Protein AF-A0A439D2J9-F1 (afdb_monomer_lite)

Radius of gyration: 33.24 Å; chains: 1; bounding box: 106×65×96 Å

Structure (mmCIF, N/CA/C/O backbone):
data_AF-A0A439D2J9-F1
#
_entry.id   AF-A0A439D2J9-F1
#
loop_
_atom_site.group_PDB
_atom_site.id
_atom_site.type_symbol
_atom_site.label_atom_id
_atom_site.label_alt_id
_atom_site.label_comp_id
_atom_site.label_asym_id
_atom_site.label_entity_id
_atom_site.label_seq_id
_atom_site.pdbx_PDB_ins_code
_atom_site.Cartn_x
_atom_site.Cartn_y
_atom_site.Cartn_z
_atom_site.occupancy
_atom_site.B_iso_or_equiv
_atom_site.auth_seq_id
_atom_site.auth_comp_id
_atom_site.auth_asym_id
_atom_site.auth_atom_id
_atom_site.pdbx_PDB_model_num
ATOM 1 N N . MET A 1 1 ? -21.780 -11.163 -2.385 1.00 28.94 1 MET A N 1
ATOM 2 C CA . MET A 1 1 ? -22.495 -12.249 -1.671 1.00 28.94 1 MET A CA 1
ATOM 3 C C . MET A 1 1 ? -22.956 -11.685 -0.335 1.00 28.94 1 MET A C 1
ATOM 5 O O . MET A 1 1 ? -22.241 -10.820 0.159 1.00 28.94 1 MET A O 1
ATOM 9 N N . PRO A 1 2 ? -24.100 -12.101 0.241 1.00 40.16 2 PRO A N 1
ATOM 10 C CA . PRO A 1 2 ? -24.386 -11.810 1.648 1.00 40.16 2 PRO A CA 1
ATOM 11 C C . PRO A 1 2 ? -23.181 -12.261 2.485 1.00 40.16 2 PRO A C 1
ATOM 13 O O . PRO A 1 2 ? -22.667 -13.356 2.242 1.00 40.16 2 PRO A O 1
ATOM 16 N N . GLY A 1 3 ? -22.676 -11.378 3.350 1.00 59.62 3 GLY A N 1
ATOM 17 C CA . GLY A 1 3 ? -21.391 -11.547 4.025 1.00 59.62 3 GLY A CA 1
ATOM 18 C C . GLY A 1 3 ? -21.331 -12.835 4.836 1.00 59.62 3 GLY A C 1
ATOM 19 O O . GLY A 1 3 ? -22.325 -13.263 5.426 1.00 59.62 3 GLY A O 1
ATOM 20 N N . GLN A 1 4 ? -20.164 -13.479 4.832 1.00 69.94 4 GLN A N 1
ATOM 21 C CA . GLN A 1 4 ? -19.901 -14.600 5.729 1.00 69.94 4 GLN A CA 1
ATOM 22 C C . GLN A 1 4 ? -20.160 -14.161 7.183 1.00 69.94 4 GLN A C 1
ATOM 24 O O . GLN A 1 4 ? -20.034 -12.975 7.494 1.00 69.94 4 GLN A O 1
ATOM 29 N N . PRO A 1 5 ? -20.555 -15.071 8.090 1.00 82.00 5 PRO A N 1
ATOM 30 C CA . PRO A 1 5 ? -20.640 -14.725 9.503 1.00 82.00 5 PRO A CA 1
ATOM 31 C C . PRO A 1 5 ? -19.260 -14.287 10.025 1.00 82.00 5 PRO A C 1
ATOM 33 O O . PRO A 1 5 ? -18.239 -14.723 9.485 1.00 82.00 5 PRO A O 1
ATOM 36 N N . PRO A 1 6 ? -19.202 -13.452 11.079 1.00 86.94 6 PRO A N 1
ATOM 37 C CA . PRO A 1 6 ? -17.931 -13.083 11.687 1.00 86.94 6 PRO A CA 1
ATOM 38 C C . PRO A 1 6 ? -17.178 -14.335 12.178 1.00 86.94 6 PRO A C 1
ATOM 40 O O . PRO A 1 6 ? -17.816 -15.339 12.519 1.00 86.94 6 PRO A O 1
ATOM 43 N N . PRO A 1 7 ? -15.835 -14.288 12.256 1.00 92.44 7 PRO A N 1
ATOM 44 C CA . PRO A 1 7 ? -15.035 -15.419 12.705 1.00 92.44 7 PRO A CA 1
ATOM 45 C C . PRO A 1 7 ? -15.462 -15.917 14.088 1.00 92.44 7 PRO A C 1
ATOM 47 O O . PRO A 1 7 ? -15.623 -15.132 15.019 1.00 92.44 7 PRO A O 1
ATOM 50 N N . THR A 1 8 ? -15.592 -17.235 14.239 1.00 94.94 8 THR A N 1
ATOM 51 C CA . THR A 1 8 ? -15.865 -17.886 15.535 1.00 94.94 8 THR A CA 1
ATOM 52 C C . THR A 1 8 ? -14.591 -18.357 16.237 1.00 94.94 8 THR A C 1
ATOM 54 O O . THR A 1 8 ? -14.643 -18.829 17.372 1.00 94.94 8 THR A O 1
ATOM 57 N N . ALA A 1 9 ? -13.444 -18.273 15.559 1.00 96.62 9 ALA A N 1
ATOM 58 C CA . ALA A 1 9 ? -12.136 -18.582 16.114 1.00 96.62 9 ALA A CA 1
ATOM 59 C C . ALA A 1 9 ? -11.036 -17.730 15.463 1.00 96.62 9 ALA A C 1
ATOM 61 O O . ALA A 1 9 ? -11.100 -17.445 14.268 1.00 96.62 9 ALA A O 1
ATOM 62 N N . ILE A 1 10 ? -10.014 -17.378 16.245 1.00 96.50 10 ILE A N 1
ATOM 63 C CA . ILE A 1 10 ? -8.768 -16.735 15.798 1.00 96.50 10 ILE A CA 1
ATOM 64 C C . ILE A 1 10 ? -7.601 -17.507 16.409 1.00 96.50 10 ILE A C 1
ATOM 66 O O . ILE A 1 10 ? -7.673 -17.911 17.568 1.00 96.50 10 ILE A O 1
ATOM 70 N N . ALA A 1 11 ? -6.539 -17.750 15.634 1.00 94.00 11 ALA A N 1
ATOM 71 C CA . ALA A 1 11 ? -5.377 -18.539 16.073 1.00 94.00 11 ALA A CA 1
ATOM 72 C C . ALA A 1 11 ? -5.761 -19.915 16.673 1.00 94.00 11 ALA A C 1
ATOM 74 O O . ALA A 1 11 ? -5.158 -20.390 17.631 1.00 94.00 11 ALA A O 1
ATOM 75 N N . GLY A 1 12 ? -6.815 -20.542 16.134 1.00 93.25 12 GLY A N 1
ATOM 76 C CA . GLY A 1 12 ? -7.337 -21.824 16.622 1.00 93.25 12 GLY A CA 1
ATOM 77 C C . GLY A 1 12 ? -8.083 -21.758 17.962 1.00 93.25 12 GLY A C 1
ATOM 78 O O . GLY A 1 12 ? -8.499 -22.798 18.470 1.00 93.25 12 GLY A O 1
ATOM 79 N N . LYS A 1 13 ? -8.282 -20.564 18.533 1.00 97.12 13 LYS A N 1
ATOM 80 C CA . LYS A 1 13 ? -8.999 -20.352 19.794 1.00 97.12 13 LYS A CA 1
ATOM 81 C C . LYS A 1 13 ? -10.385 -19.751 19.558 1.00 97.12 13 LYS A C 1
ATOM 83 O O . LYS A 1 13 ? -10.514 -18.876 18.702 1.00 97.12 13 LYS A O 1
ATOM 88 N N . PRO A 1 14 ? -11.417 -20.177 20.308 1.00 97.62 14 PRO A N 1
ATOM 89 C CA . PRO A 1 14 ? -12.768 -19.654 20.150 1.00 97.62 14 PRO A CA 1
ATOM 90 C C . PRO A 1 14 ? -12.842 -18.177 20.548 1.00 97.62 14 PRO A C 1
ATOM 92 O O . PRO A 1 14 ? -12.342 -17.778 21.603 1.00 97.62 14 PRO A O 1
ATOM 95 N N . VAL A 1 15 ? -13.514 -17.380 19.722 1.00 97.62 15 VAL A N 1
ATOM 96 C CA . VAL A 1 15 ? -13.781 -15.965 19.994 1.00 97.62 15 VAL A CA 1
ATOM 97 C C . VAL A 1 15 ? -15.270 -15.674 19.890 1.00 97.62 15 VAL A C 1
ATOM 99 O O . VAL A 1 15 ? -15.990 -16.281 19.095 1.00 97.62 15 VAL A O 1
ATOM 102 N N . SER A 1 16 ? -15.736 -14.734 20.701 1.00 95.12 16 SER A N 1
ATOM 103 C CA . SER A 1 16 ? -17.072 -14.169 20.565 1.00 95.12 16 SER A CA 1
ATOM 104 C C . SER A 1 16 ? -17.158 -13.256 19.337 1.00 95.12 16 SER A C 1
ATOM 106 O O . SER A 1 16 ? -16.134 -12.765 18.866 1.00 95.12 16 SER A O 1
ATOM 108 N N . PRO A 1 17 ? -18.371 -12.934 18.848 1.00 93.75 17 PRO A N 1
ATOM 109 C CA . PRO A 1 17 ? -18.553 -12.113 17.646 1.00 93.75 17 PRO A CA 1
ATOM 110 C C . PRO A 1 17 ? -18.099 -10.647 17.756 1.00 93.75 17 PRO A C 1
ATOM 112 O O . PRO A 1 17 ? -18.248 -9.904 16.789 1.00 93.75 17 PRO A O 1
ATOM 115 N N . ILE A 1 18 ? -17.638 -10.200 18.929 1.00 97.38 18 ILE A N 1
ATOM 116 C CA . ILE A 1 18 ? -17.130 -8.849 19.199 1.00 97.38 18 ILE A CA 1
ATOM 117 C C . ILE A 1 18 ? -15.903 -9.001 20.104 1.00 97.38 18 ILE A C 1
ATOM 119 O O . ILE A 1 18 ? -15.969 -9.694 21.118 1.00 97.38 18 ILE A O 1
ATOM 123 N N . GLY A 1 19 ? -14.791 -8.368 19.734 1.00 97.88 19 GLY A N 1
ATOM 124 C CA . GLY A 1 19 ? -13.580 -8.284 20.548 1.00 97.88 19 GLY A CA 1
ATOM 125 C C . GLY A 1 19 ? -13.396 -6.898 21.171 1.00 97.88 19 GLY A C 1
ATOM 126 O O . GLY A 1 19 ? -14.326 -6.095 21.237 1.00 97.88 19 GLY A O 1
ATOM 127 N N . TYR A 1 20 ? -12.182 -6.598 21.629 1.00 98.38 20 TYR A N 1
ATOM 128 C CA . TYR A 1 20 ? -11.882 -5.363 22.344 1.00 98.38 20 TYR A CA 1
ATOM 129 C C . TYR A 1 20 ? -10.521 -4.773 21.956 1.00 98.38 20 TYR A C 1
ATOM 131 O O . TYR A 1 20 ? -9.478 -5.412 22.105 1.00 98.38 20 TYR A O 1
ATOM 139 N N . GLY A 1 21 ? -10.538 -3.531 21.465 1.00 97.81 21 GLY A N 1
ATOM 140 C CA . GLY A 1 21 ? -9.336 -2.783 21.091 1.00 97.81 21 GLY A CA 1
ATOM 141 C C . GLY A 1 21 ? -8.808 -1.938 22.252 1.00 97.81 21 GLY A C 1
ATOM 142 O O . GLY A 1 21 ? -9.517 -1.074 22.771 1.00 97.81 21 GLY A O 1
ATOM 143 N N . MET A 1 22 ? -7.548 -2.142 22.645 1.00 96.75 22 MET A N 1
ATOM 144 C CA . MET A 1 22 ? -7.002 -1.586 23.893 1.00 96.75 22 MET A CA 1
ATOM 145 C C . MET A 1 22 ? -6.206 -0.284 23.726 1.00 96.75 22 MET A C 1
ATOM 147 O O . MET A 1 22 ? -5.817 0.314 24.728 1.00 96.75 22 MET A O 1
ATOM 151 N N . MET A 1 23 ? -5.966 0.182 22.495 1.00 94.00 23 MET A N 1
ATOM 152 C CA . MET A 1 23 ? -5.059 1.305 22.192 1.00 94.00 23 MET A CA 1
ATOM 153 C C . MET A 1 23 ? -5.277 2.540 23.082 1.00 94.00 23 MET A C 1
ATOM 155 O O . MET A 1 23 ? -4.332 3.060 23.676 1.00 94.00 23 MET A O 1
ATOM 159 N N . ASN A 1 24 ? -6.525 2.987 23.233 1.00 92.12 24 ASN A N 1
ATOM 160 C CA . ASN A 1 24 ? -6.839 4.223 23.957 1.00 92.12 24 ASN A CA 1
ATOM 161 C C . ASN A 1 24 ? -6.750 4.106 25.487 1.00 92.12 24 ASN A C 1
ATOM 163 O O . ASN A 1 24 ? -6.792 5.135 26.157 1.00 92.12 24 ASN A O 1
ATOM 167 N N . LEU A 1 25 ? -6.618 2.899 26.050 1.00 95.88 25 LEU A N 1
ATOM 168 C CA . LEU A 1 25 ? -6.470 2.721 27.500 1.00 95.88 25 LEU A CA 1
ATOM 169 C C . LEU A 1 25 ? -5.131 3.251 28.018 1.00 95.88 25 LEU A C 1
ATOM 171 O O . LEU A 1 25 ? -5.040 3.650 29.174 1.00 95.88 25 LEU A O 1
ATOM 175 N N . THR A 1 26 ? -4.098 3.251 27.174 1.00 93.75 26 THR A N 1
ATOM 176 C CA . THR A 1 26 ? -2.721 3.559 27.587 1.00 93.75 26 THR A CA 1
ATOM 177 C C . THR A 1 26 ? -2.030 4.585 26.690 1.00 93.75 26 THR A C 1
ATOM 179 O O . THR A 1 26 ? -1.133 5.281 27.159 1.00 93.75 26 THR A O 1
ATOM 182 N N . LEU A 1 27 ? -2.455 4.762 25.430 1.00 88.31 27 LEU A N 1
ATOM 183 C CA . LEU A 1 27 ? -1.763 5.636 24.471 1.00 88.31 27 LEU A CA 1
ATOM 184 C C . LEU A 1 27 ? -1.621 7.094 24.935 1.00 88.31 27 LEU A C 1
ATOM 186 O O . LEU A 1 27 ? -0.550 7.680 24.771 1.00 88.31 27 LEU A O 1
ATOM 190 N N . TYR A 1 28 ? -2.690 7.665 25.495 1.00 83.44 28 TYR A N 1
ATOM 191 C CA . TYR A 1 28 ? -2.756 9.085 25.858 1.00 83.44 28 TYR A CA 1
ATOM 192 C C . TYR A 1 28 ? -2.459 9.364 27.338 1.00 83.44 28 TYR A C 1
ATOM 194 O O . TYR A 1 28 ? -2.383 10.525 27.726 1.00 83.44 28 TYR A O 1
ATOM 202 N N . GLY A 1 29 ? -2.321 8.331 28.178 1.00 82.00 29 GLY A N 1
ATOM 203 C CA . GLY A 1 29 ? -2.065 8.493 29.618 1.00 82.00 29 GLY A CA 1
ATOM 204 C C . GLY A 1 29 ? -3.189 9.177 30.414 1.00 82.00 29 GLY A C 1
ATOM 205 O O . GLY A 1 29 ? -2.967 9.591 31.546 1.00 82.00 29 GLY A O 1
ATOM 206 N N . THR A 1 30 ? -4.389 9.316 29.842 1.00 85.19 30 THR A N 1
ATOM 207 C CA . THR A 1 30 ? -5.531 10.020 30.457 1.00 85.19 30 THR A CA 1
ATOM 208 C C . THR A 1 30 ? -6.461 9.114 31.265 1.00 85.19 30 THR A C 1
ATOM 210 O O . THR A 1 30 ? -7.344 9.606 31.965 1.00 85.19 30 THR A O 1
ATOM 213 N N . VAL A 1 31 ? -6.288 7.794 31.174 1.00 92.81 31 VAL A N 1
ATOM 214 C CA . VAL A 1 31 ? -7.114 6.797 31.863 1.00 92.81 31 VAL A CA 1
ATOM 215 C C . VAL A 1 31 ? -6.343 6.272 33.066 1.00 92.81 31 VAL A C 1
ATOM 217 O O . VAL A 1 31 ? -5.189 5.861 32.940 1.00 92.81 31 VAL A O 1
ATOM 220 N N . SER A 1 32 ? -6.972 6.280 34.243 1.00 95.25 32 SER A N 1
ATOM 221 C CA . SER A 1 32 ? -6.357 5.697 35.435 1.00 95.25 32 SER A CA 1
ATOM 222 C C . SER A 1 32 ? -6.175 4.185 35.259 1.00 95.25 32 SER A C 1
ATOM 224 O O . SER A 1 32 ? -6.968 3.519 34.587 1.00 95.25 32 SER A O 1
ATOM 226 N N . ARG A 1 33 ? -5.147 3.617 35.896 1.00 94.94 33 ARG A N 1
ATOM 227 C CA . ARG A 1 33 ? -4.878 2.173 35.831 1.00 94.94 33 ARG A CA 1
ATOM 228 C C . ARG A 1 33 ? -6.081 1.342 36.286 1.00 94.94 33 ARG A C 1
ATOM 230 O O . ARG A 1 33 ? -6.437 0.365 35.633 1.00 94.94 33 ARG A O 1
ATOM 237 N N . ASP A 1 34 ? -6.740 1.774 37.358 1.00 96.31 34 ASP A N 1
ATOM 238 C CA . ASP A 1 34 ? -7.929 1.113 37.893 1.00 96.31 34 ASP A CA 1
ATOM 239 C C . ASP A 1 34 ? -9.114 1.161 36.925 1.00 96.31 34 ASP A C 1
ATOM 241 O O . ASP A 1 34 ? -9.816 0.162 36.770 1.00 96.31 34 ASP A O 1
ATOM 245 N N . ASP A 1 35 ? -9.347 2.287 36.248 1.00 97.62 35 ASP A N 1
ATOM 246 C CA . ASP A 1 35 ? -10.448 2.397 35.283 1.00 97.62 35 ASP A CA 1
ATOM 247 C C . ASP A 1 35 ? -10.173 1.606 33.998 1.00 97.62 35 ASP A C 1
ATOM 249 O O . ASP A 1 35 ? -11.098 1.029 33.413 1.00 97.62 35 ASP A O 1
ATOM 253 N N . ALA A 1 36 ? -8.903 1.496 33.598 1.00 97.81 36 ALA A N 1
ATOM 254 C CA . ALA A 1 36 ? -8.496 0.611 32.515 1.00 97.81 36 ALA A CA 1
ATOM 255 C C . ALA A 1 36 ? -8.746 -0.867 32.872 1.00 97.81 36 ALA A C 1
ATOM 257 O O . ALA A 1 36 ? -9.342 -1.594 32.076 1.00 97.81 36 ALA A O 1
ATOM 258 N N . ILE A 1 37 ? -8.399 -1.290 34.096 1.00 98.31 37 ILE A N 1
ATOM 259 C CA . ILE A 1 37 ? -8.694 -2.640 34.607 1.00 98.31 37 ILE A CA 1
ATOM 260 C C . ILE A 1 37 ? -10.208 -2.897 34.674 1.00 98.31 37 ILE A C 1
ATOM 262 O O . ILE A 1 37 ? -10.661 -3.958 34.245 1.00 98.31 37 ILE A O 1
ATOM 266 N N . LYS A 1 38 ? -11.015 -1.935 35.146 1.00 98.44 38 LYS A N 1
ATOM 267 C CA . LYS A 1 38 ? -12.488 -2.058 35.134 1.00 98.44 38 LYS A CA 1
ATOM 268 C C . LYS A 1 38 ? -13.033 -2.240 33.717 1.00 98.44 38 LYS A C 1
ATOM 270 O O . LYS A 1 38 ? -13.962 -3.015 33.521 1.00 98.44 38 LYS A O 1
ATOM 275 N N . SER A 1 39 ? -12.460 -1.544 32.736 1.00 98.44 39 SER A N 1
ATOM 276 C CA . SER A 1 39 ? -12.877 -1.659 31.335 1.00 98.44 39 SER A CA 1
ATOM 277 C C . SER A 1 39 ? -12.526 -3.030 30.744 1.00 98.44 39 SER A C 1
ATOM 279 O O . SER A 1 39 ? -13.364 -3.622 30.071 1.00 98.44 39 SER A O 1
ATOM 281 N N . LEU A 1 40 ? -11.347 -3.582 31.061 1.00 98.44 40 LEU A N 1
ATOM 282 C CA . LEU A 1 40 ? -10.981 -4.959 30.696 1.00 98.44 40 LEU A CA 1
ATOM 283 C C . LEU A 1 40 ? -11.890 -5.995 31.364 1.00 98.44 40 LEU A C 1
ATOM 285 O O . LEU A 1 40 ? -12.357 -6.923 30.707 1.00 98.44 40 LEU A O 1
ATOM 289 N N . LYS A 1 41 ? -12.211 -5.806 32.650 1.00 98.44 41 LYS A N 1
ATOM 290 C CA . LYS A 1 41 ? -13.142 -6.693 33.355 1.00 98.44 41 LYS A CA 1
ATOM 291 C C . LYS A 1 41 ? -14.527 -6.679 32.708 1.00 98.44 41 LYS A C 1
ATOM 293 O O . LYS A 1 41 ? -15.073 -7.742 32.437 1.00 98.44 41 LYS A O 1
ATOM 298 N N . ALA A 1 42 ? -15.038 -5.496 32.370 1.00 98.50 42 ALA A N 1
ATOM 299 C CA . ALA A 1 42 ? -16.300 -5.368 31.650 1.00 98.50 42 ALA A CA 1
ATOM 300 C C . ALA A 1 42 ? -16.265 -6.057 30.274 1.00 98.50 42 ALA A C 1
ATOM 302 O O . ALA A 1 42 ? -17.265 -6.654 29.883 1.00 98.50 42 ALA A O 1
ATOM 303 N N . ALA A 1 43 ? -15.135 -6.018 29.553 1.00 98.12 43 ALA A N 1
ATOM 304 C CA . ALA A 1 43 ? -14.999 -6.695 28.262 1.00 98.12 43 ALA A CA 1
ATOM 305 C C . ALA A 1 43 ? -15.201 -8.210 28.406 1.00 98.12 43 ALA A C 1
ATOM 307 O O . ALA A 1 43 ? -16.084 -8.774 27.758 1.00 98.12 43 ALA A O 1
ATOM 308 N N . ILE A 1 44 ? -14.451 -8.861 29.303 1.00 97.88 44 ILE A N 1
ATOM 309 C CA . ILE A 1 44 ? -14.549 -10.318 29.465 1.00 97.88 44 ILE A CA 1
ATOM 310 C C . ILE A 1 44 ? -15.887 -10.755 30.080 1.00 97.88 44 ILE A C 1
ATOM 312 O O . ILE A 1 44 ? -16.440 -11.770 29.663 1.00 97.88 44 ILE A O 1
ATOM 316 N N . GLU A 1 45 ? -16.458 -9.975 31.007 1.00 97.62 45 GLU A N 1
ATOM 317 C CA . GLU A 1 45 ? -17.778 -10.254 31.600 1.00 97.62 45 GLU A CA 1
ATOM 318 C C . GLU A 1 45 ? -18.917 -10.183 30.575 1.00 97.62 45 GLU A C 1
ATOM 320 O O . GLU A 1 45 ? -19.912 -10.892 30.714 1.00 97.62 45 GLU A O 1
ATOM 325 N N . ASN A 1 46 ? -18.756 -9.379 29.519 1.00 96.94 46 ASN A N 1
ATOM 326 C CA . ASN A 1 46 ? -19.701 -9.298 28.402 1.00 96.94 46 ASN A CA 1
ATOM 327 C C . ASN A 1 46 ? -19.295 -10.181 27.209 1.00 96.94 46 ASN A C 1
ATOM 329 O O . ASN A 1 46 ? -19.846 -10.046 26.118 1.00 96.94 46 ASN A O 1
ATOM 333 N N . GLY A 1 47 ? -18.342 -11.095 27.408 1.00 95.19 47 GLY A N 1
ATOM 334 C CA . GLY A 1 47 ? -17.934 -12.080 26.413 1.00 95.19 47 GLY A CA 1
ATOM 335 C C . GLY A 1 47 ? -16.980 -11.562 25.338 1.00 95.19 47 GLY A C 1
ATOM 336 O O . GLY A 1 47 ? -16.591 -12.356 24.488 1.00 95.19 47 GLY A O 1
ATOM 337 N N . ALA A 1 48 ? -16.556 -10.295 25.362 1.00 97.50 48 ALA A N 1
ATOM 338 C CA . ALA A 1 48 ? -15.564 -9.768 24.427 1.00 97.50 48 ALA A CA 1
ATOM 339 C C . ALA A 1 48 ? -14.170 -10.301 24.788 1.00 97.50 48 ALA A C 1
ATOM 341 O O . ALA A 1 48 ? -13.431 -9.698 25.568 1.00 97.50 48 ALA A O 1
ATOM 342 N N . ASN A 1 49 ? -13.843 -11.478 24.254 1.00 97.81 49 ASN A N 1
ATOM 343 C CA . ASN A 1 49 ? -12.701 -12.279 24.685 1.00 97.81 49 ASN A CA 1
ATOM 344 C C . ASN A 1 49 ? -11.499 -12.240 23.728 1.00 97.81 49 ASN A C 1
ATOM 346 O O . ASN A 1 49 ? -10.450 -12.764 24.078 1.00 97.81 49 ASN A O 1
ATOM 350 N N . PHE A 1 50 ? -11.617 -11.613 22.556 1.00 98.62 50 PHE A N 1
ATOM 351 C CA . PHE A 1 50 ? -10.470 -11.297 21.701 1.00 98.62 50 PHE A CA 1
ATOM 352 C C . PHE A 1 50 ? -9.939 -9.904 22.045 1.00 98.62 50 PHE A C 1
ATOM 354 O O . PHE A 1 50 ? -10.637 -8.913 21.815 1.00 98.62 50 PHE A O 1
ATOM 361 N N . TRP A 1 51 ? -8.741 -9.811 22.618 1.00 98.75 51 TRP A N 1
ATOM 362 C CA . TRP A 1 51 ? -8.148 -8.550 23.075 1.00 98.75 51 TRP A CA 1
ATOM 363 C C . TRP A 1 51 ? -6.966 -8.159 22.199 1.00 98.75 51 TRP A C 1
ATOM 365 O O . TRP A 1 51 ? -6.044 -8.948 22.013 1.00 98.75 51 TRP A O 1
ATOM 375 N N . ASN A 1 52 ? -6.988 -6.932 21.681 1.00 98.50 52 ASN A N 1
ATOM 376 C CA . ASN A 1 52 ? -5.939 -6.398 20.819 1.00 98.50 52 ASN A CA 1
ATOM 377 C C . ASN A 1 52 ? -5.143 -5.311 21.551 1.00 98.50 52 ASN A C 1
ATOM 379 O O . ASN A 1 52 ? -5.645 -4.209 21.810 1.00 98.50 52 ASN A O 1
ATOM 383 N N . GLY A 1 53 ? -3.906 -5.654 21.907 1.00 97.94 53 GLY A N 1
ATOM 384 C CA . GLY A 1 53 ? -2.918 -4.776 22.523 1.00 97.94 53 GLY A CA 1
ATOM 385 C C . GLY A 1 53 ? -1.725 -4.514 21.603 1.00 97.94 53 GLY A C 1
ATOM 386 O O . GLY A 1 53 ? -1.619 -5.036 20.499 1.00 97.94 53 GLY A O 1
ATOM 387 N N . GLY A 1 54 ? -0.782 -3.706 22.069 1.00 97.00 54 GLY A N 1
ATOM 388 C CA . GLY A 1 54 ? 0.443 -3.393 21.348 1.00 97.00 54 GLY A CA 1
ATOM 389 C C . GLY A 1 54 ? 1.508 -2.725 22.212 1.00 97.00 54 GLY A C 1
ATOM 390 O O . GLY A 1 54 ? 1.210 -1.993 23.164 1.00 97.00 54 GLY A O 1
ATOM 391 N N . LEU A 1 55 ? 2.769 -2.957 21.847 1.00 95.00 55 LEU A N 1
ATOM 392 C CA . LEU A 1 55 ? 3.945 -2.406 22.532 1.00 95.00 55 LEU A CA 1
ATOM 393 C C . LEU A 1 55 ? 4.019 -0.879 22.449 1.00 95.00 55 LEU A C 1
ATOM 395 O O . LEU A 1 55 ? 4.460 -0.222 23.390 1.00 95.00 55 LEU A O 1
ATOM 399 N N . PHE A 1 56 ? 3.546 -0.315 21.337 1.00 92.06 56 PHE A N 1
ATOM 400 C CA . PHE A 1 56 ? 3.543 1.124 21.077 1.00 92.06 56 PHE A CA 1
ATOM 401 C C . PHE A 1 56 ? 2.269 1.831 21.577 1.00 92.06 56 PHE A C 1
ATOM 403 O O . PHE A 1 56 ? 2.131 3.047 21.414 1.00 92.06 56 PHE A O 1
ATOM 410 N N . TYR A 1 57 ? 1.337 1.104 22.209 1.00 93.62 57 TYR A N 1
ATOM 411 C CA . TYR A 1 57 ? 0.135 1.676 22.825 1.00 93.62 57 TYR A CA 1
ATOM 412 C C . TYR A 1 57 ? 0.480 2.292 24.179 1.00 93.62 57 TYR A C 1
ATOM 414 O O . TYR A 1 57 ? 0.153 1.730 25.218 1.00 93.62 57 TYR A O 1
ATOM 422 N N . GLY A 1 58 ? 1.160 3.434 24.172 1.00 89.81 58 GLY A N 1
ATOM 423 C CA . GLY A 1 58 ? 1.680 4.086 25.379 1.00 89.81 58 GLY A CA 1
ATOM 424 C C . GLY A 1 58 ? 3.211 4.105 25.408 1.00 89.81 58 GLY A C 1
ATOM 425 O O . GLY A 1 58 ? 3.847 3.741 24.413 1.00 89.81 58 GLY A O 1
ATOM 426 N N . PRO A 1 59 ? 3.819 4.633 26.480 1.00 88.88 59 PRO A N 1
ATOM 427 C CA . PRO A 1 59 ? 5.265 4.575 26.677 1.00 88.88 59 PRO A CA 1
ATOM 428 C C . PRO A 1 59 ? 5.720 3.142 27.030 1.00 88.88 59 PRO A C 1
ATOM 430 O O . PRO A 1 59 ? 4.895 2.349 27.488 1.00 88.88 59 PRO A O 1
ATOM 433 N N . PRO A 1 60 ? 7.010 2.792 26.843 1.00 86.19 60 PRO A N 1
ATOM 434 C CA . PRO A 1 60 ? 7.511 1.424 27.043 1.00 86.19 60 PRO A CA 1
ATOM 435 C C . PRO A 1 60 ? 7.224 0.814 28.426 1.00 86.19 60 PRO A C 1
ATOM 437 O O . PRO A 1 60 ? 7.059 -0.395 28.547 1.00 86.19 60 PRO A O 1
ATOM 440 N N . ASP A 1 61 ? 7.136 1.643 29.465 1.00 87.25 61 ASP A N 1
ATOM 441 C CA . ASP A 1 61 ? 6.885 1.256 30.856 1.00 87.25 61 ASP A CA 1
ATOM 442 C C . ASP A 1 61 ? 5.397 1.294 31.263 1.00 87.25 61 ASP A C 1
ATOM 444 O O . ASP A 1 61 ? 5.027 0.776 32.316 1.00 87.25 61 ASP A O 1
ATOM 448 N N . SER A 1 62 ? 4.518 1.857 30.429 1.00 91.62 62 SER A N 1
ATOM 449 C CA . SER A 1 62 ? 3.081 1.995 30.713 1.00 91.62 62 SER A CA 1
ATOM 450 C C . SER A 1 62 ? 2.227 1.769 29.462 1.00 91.62 62 SER A C 1
ATOM 452 O O . SER A 1 62 ? 1.329 2.546 29.133 1.00 91.62 62 SER A O 1
ATOM 454 N N . ASN A 1 63 ? 2.533 0.697 28.728 1.00 95.38 63 ASN A N 1
ATOM 455 C CA . ASN A 1 63 ? 1.764 0.275 27.562 1.00 95.38 63 ASN A CA 1
ATOM 456 C C . ASN A 1 63 ? 0.695 -0.775 27.912 1.00 95.38 63 ASN A C 1
ATOM 458 O O . ASN A 1 63 ? 0.503 -1.173 29.064 1.00 95.38 63 ASN A O 1
ATOM 462 N N . SER A 1 64 ? -0.022 -1.233 26.888 1.00 97.12 64 SER A N 1
ATOM 463 C CA . SER A 1 64 ? -1.087 -2.226 27.055 1.00 97.12 64 SER A CA 1
ATOM 464 C C . SER A 1 64 ? -0.612 -3.571 27.633 1.00 97.12 64 SER A C 1
ATOM 466 O O . SER A 1 64 ? -1.398 -4.236 28.298 1.00 97.12 64 SER A O 1
ATOM 468 N N . LEU A 1 65 ? 0.656 -3.965 27.468 1.00 98.38 65 LEU A N 1
ATOM 469 C CA . LEU A 1 65 ? 1.162 -5.249 27.972 1.00 98.38 65 LEU A CA 1
ATOM 470 C C . LEU A 1 65 ? 1.434 -5.194 29.472 1.00 98.38 65 LEU A C 1
ATOM 472 O O . LEU A 1 65 ? 1.107 -6.143 30.181 1.00 98.38 65 LEU A O 1
ATOM 476 N N . THR A 1 66 ? 1.941 -4.069 29.988 1.00 97.75 66 THR A N 1
ATOM 477 C CA . THR A 1 66 ? 2.020 -3.901 31.447 1.00 97.75 66 THR A CA 1
ATOM 478 C C . THR A 1 66 ? 0.619 -3.867 32.053 1.00 97.75 66 THR A C 1
ATOM 480 O O . THR A 1 66 ? 0.411 -4.419 33.130 1.00 97.75 66 THR A O 1
ATOM 483 N N . LEU A 1 67 ? -0.360 -3.258 31.362 1.00 98.44 67 LEU A N 1
ATOM 484 C CA . LEU A 1 67 ? -1.767 -3.269 31.790 1.00 98.44 67 LEU A CA 1
ATOM 485 C C . LEU A 1 67 ? -2.319 -4.686 31.889 1.00 98.44 67 LEU A C 1
ATOM 487 O O . LEU A 1 67 ? -2.965 -5.016 32.881 1.00 98.44 67 LEU A O 1
ATOM 491 N N . LEU A 1 68 ? -2.044 -5.511 30.882 1.00 98.62 68 LEU A N 1
ATOM 492 C CA . LEU A 1 68 ? -2.437 -6.914 30.872 1.00 98.62 68 LEU A CA 1
ATOM 493 C C . LEU A 1 68 ? -1.770 -7.694 32.006 1.00 98.62 68 LEU A C 1
ATOM 495 O O . LEU A 1 68 ? -2.461 -8.442 32.692 1.00 98.62 68 LEU A O 1
ATOM 499 N N . LYS A 1 69 ? -0.478 -7.461 32.272 1.00 98.50 69 LYS A N 1
ATOM 500 C CA . LYS A 1 69 ? 0.222 -8.061 33.416 1.00 98.50 69 LYS A CA 1
ATOM 501 C C . LYS A 1 69 ? -0.487 -7.755 34.736 1.00 98.50 69 LYS A C 1
ATOM 503 O O . LYS A 1 69 ? -0.792 -8.676 35.494 1.00 98.50 69 LYS A O 1
ATOM 508 N N . ASP A 1 70 ? -0.775 -6.483 35.012 1.00 98.19 70 ASP A N 1
ATOM 509 C CA . ASP A 1 70 ? -1.456 -6.085 36.251 1.00 98.19 70 ASP A CA 1
ATOM 510 C C . ASP A 1 70 ? -2.864 -6.684 36.333 1.00 98.19 70 ASP A C 1
ATOM 512 O O . ASP A 1 70 ? -3.288 -7.156 37.390 1.00 98.19 70 ASP A O 1
ATOM 516 N N . TYR A 1 71 ? -3.582 -6.691 35.207 1.00 98.69 71 TYR A N 1
ATOM 517 C CA . TYR A 1 71 ? -4.922 -7.251 35.119 1.00 98.69 71 TYR A CA 1
ATOM 518 C C . TYR A 1 71 ? -4.934 -8.753 35.422 1.00 98.69 71 TYR A C 1
ATOM 520 O O . TYR A 1 71 ? -5.670 -9.178 36.309 1.00 98.69 71 TYR A O 1
ATOM 528 N N . PHE A 1 72 ? -4.102 -9.552 34.751 1.00 98.75 72 PHE A N 1
ATOM 529 C CA . PHE A 1 72 ? -4.054 -11.004 34.949 1.00 98.75 72 PHE A CA 1
ATOM 530 C C . PHE A 1 72 ? -3.394 -11.406 36.270 1.00 98.75 72 PHE A C 1
ATOM 532 O O . PHE A 1 72 ? -3.703 -12.463 36.806 1.00 98.75 72 PHE A O 1
ATOM 539 N N . THR A 1 73 ? -2.555 -10.552 36.860 1.00 98.25 73 THR A N 1
ATOM 540 C CA . THR A 1 73 ? -2.101 -10.744 38.248 1.00 98.25 73 THR A CA 1
ATOM 541 C C . THR A 1 73 ? -3.265 -10.591 39.229 1.00 98.25 73 THR A C 1
ATOM 543 O O . THR A 1 73 ? -3.358 -11.325 40.212 1.00 98.25 73 THR A O 1
ATOM 546 N N . LYS A 1 74 ? -4.170 -9.639 38.965 1.00 98.31 74 LYS A N 1
ATOM 547 C CA . LYS A 1 74 ? -5.352 -9.381 39.795 1.00 98.31 74 LYS A CA 1
ATOM 548 C C . LYS A 1 74 ? -6.489 -10.384 39.554 1.00 98.31 74 LYS A C 1
ATOM 550 O O . LYS A 1 74 ? -7.200 -10.701 40.504 1.00 98.31 74 LYS A O 1
ATOM 555 N N . TYR A 1 75 ? -6.648 -10.860 38.319 1.00 98.44 75 TYR A N 1
ATOM 556 C CA . TYR A 1 75 ? -7.699 -11.782 37.866 1.00 98.44 75 TYR A CA 1
ATOM 557 C C . TYR A 1 75 ? -7.105 -12.948 37.048 1.00 98.44 75 TYR A C 1
ATOM 559 O O . TYR A 1 75 ? -7.354 -13.057 35.841 1.00 98.44 75 TYR A O 1
ATOM 567 N N . PRO A 1 76 ? -6.288 -13.823 37.661 1.00 98.12 76 PRO A N 1
ATOM 568 C CA . PRO A 1 76 ? -5.631 -14.922 36.946 1.00 98.12 76 PRO A CA 1
ATOM 569 C C . PRO A 1 76 ? -6.624 -15.918 36.330 1.00 98.12 76 PRO A C 1
ATOM 571 O O . PRO A 1 76 ? -6.313 -16.573 35.336 1.00 98.12 76 PRO A O 1
ATOM 574 N N . GLU A 1 77 ? -7.839 -16.017 36.874 1.00 98.25 77 GLU A N 1
ATOM 575 C CA . GLU A 1 77 ? -8.913 -16.864 36.354 1.00 98.25 77 GLU A CA 1
ATOM 576 C C . GLU A 1 77 ? -9.462 -16.417 34.989 1.00 98.25 77 GLU A C 1
ATOM 578 O O . GLU A 1 77 ? -10.128 -17.205 34.312 1.00 98.25 77 GLU A O 1
ATOM 583 N N . ASP A 1 78 ? -9.208 -15.170 34.583 1.00 98.56 78 ASP A N 1
ATOM 584 C CA . ASP A 1 78 ? -9.665 -14.630 33.301 1.00 98.56 78 ASP A CA 1
ATOM 585 C C . ASP A 1 78 ? -8.653 -14.858 32.171 1.00 98.56 78 ASP A C 1
ATOM 587 O O . ASP A 1 78 ? -9.060 -14.927 31.013 1.00 98.56 78 ASP A O 1
ATOM 591 N N . ALA A 1 79 ? -7.371 -15.077 32.489 1.00 98.06 79 ALA A N 1
ATOM 592 C CA . ALA A 1 79 ? -6.321 -15.354 31.507 1.00 98.06 79 ALA A CA 1
ATOM 593 C C . ALA A 1 79 ? -6.682 -16.472 30.505 1.00 98.06 79 ALA A C 1
ATOM 595 O O . ALA A 1 79 ? -6.680 -16.210 29.308 1.00 98.06 79 ALA A O 1
ATOM 596 N N . PRO A 1 80 ? -7.101 -17.688 30.912 1.00 97.31 80 PRO A N 1
ATOM 597 C CA . PRO A 1 80 ? -7.418 -18.746 29.946 1.00 97.31 80 PRO A CA 1
ATOM 598 C C . PRO A 1 80 ? -8.659 -18.466 29.080 1.00 97.31 80 PRO A C 1
ATOM 600 O O . PRO A 1 80 ? -8.927 -19.227 28.150 1.00 97.31 80 PRO A O 1
ATOM 603 N N . LYS A 1 81 ? -9.441 -17.421 29.387 1.00 97.94 81 LYS A N 1
ATOM 604 C CA . LYS A 1 81 ? -10.644 -17.043 28.630 1.00 97.94 81 LYS A CA 1
ATOM 605 C C . LYS A 1 81 ? -10.331 -16.061 27.501 1.00 97.94 81 LYS A C 1
ATOM 607 O O . LYS A 1 81 ? -11.156 -15.919 26.600 1.00 97.94 81 LYS A O 1
ATOM 612 N N . VAL A 1 82 ? -9.186 -15.382 27.565 1.00 98.69 82 VAL A N 1
ATOM 613 C CA . VAL A 1 82 ? -8.787 -14.337 26.621 1.00 98.69 82 VAL A CA 1
ATOM 614 C C . VAL A 1 82 ? -7.968 -14.935 25.475 1.00 98.69 82 VAL A C 1
ATOM 616 O O . VAL A 1 82 ? -7.125 -15.808 25.667 1.00 98.69 82 VAL A O 1
ATOM 619 N N . VAL A 1 83 ? -8.236 -14.449 24.264 1.00 98.75 83 VAL A N 1
ATOM 620 C CA . VAL A 1 83 ? -7.394 -14.624 23.080 1.00 98.75 83 VAL A CA 1
ATOM 621 C C . VAL A 1 83 ? -6.653 -13.313 22.859 1.00 98.75 83 VAL A C 1
ATOM 623 O O . VAL A 1 83 ? -7.272 -12.300 22.526 1.00 98.75 83 VAL A O 1
ATOM 626 N N . LEU A 1 84 ? -5.341 -13.315 23.089 1.00 98.81 84 LEU A N 1
ATOM 627 C CA . LEU A 1 84 ? -4.534 -12.096 23.088 1.00 98.81 84 LEU A CA 1
ATOM 628 C C . LEU A 1 84 ? -3.804 -11.895 21.752 1.00 98.81 84 LEU A C 1
ATOM 630 O O . LEU A 1 84 ? -2.887 -12.650 21.418 1.00 98.81 84 LEU A O 1
ATOM 634 N N . SER A 1 85 ? -4.170 -10.830 21.035 1.00 98.75 85 SER A N 1
ATOM 635 C CA . SER A 1 85 ? -3.404 -10.274 19.917 1.00 98.75 85 SER A CA 1
ATOM 636 C C . SER A 1 85 ? -2.489 -9.142 20.397 1.00 98.75 85 SER A C 1
ATOM 638 O O . SER A 1 85 ? -2.922 -8.243 21.126 1.00 98.75 85 SER A O 1
ATOM 640 N N . VAL A 1 86 ? -1.215 -9.187 19.998 1.00 98.62 86 VAL A N 1
ATOM 641 C CA . VAL A 1 86 ? -0.203 -8.179 20.332 1.00 98.62 86 VAL A CA 1
ATOM 642 C C . VAL A 1 86 ? 0.432 -7.620 19.066 1.00 98.62 86 VAL A C 1
ATOM 644 O O . VAL A 1 86 ? 1.051 -8.353 18.296 1.00 98.62 86 VAL A O 1
ATOM 647 N N . LYS A 1 87 ? 0.372 -6.294 18.914 1.00 98.00 87 LYS A N 1
ATOM 648 C CA . LYS A 1 87 ? 1.097 -5.567 17.870 1.00 98.00 87 LYS A CA 1
ATOM 649 C C . LYS A 1 87 ? 2.492 -5.129 18.306 1.00 98.00 87 LYS A C 1
ATOM 651 O O . LYS A 1 87 ? 2.663 -4.498 19.357 1.00 98.00 87 LYS A O 1
ATOM 656 N N . GLY A 1 88 ? 3.479 -5.385 17.456 1.00 95.88 88 GLY A N 1
ATOM 657 C CA . GLY A 1 88 ? 4.879 -5.015 17.672 1.00 95.88 88 GLY A CA 1
ATOM 658 C C . GLY A 1 88 ? 5.594 -4.620 16.382 1.00 95.88 88 GLY A C 1
ATOM 659 O O . GLY A 1 88 ? 4.940 -4.221 15.418 1.00 95.88 88 GLY A O 1
ATOM 660 N N . ALA A 1 89 ? 6.927 -4.722 16.375 1.00 95.81 89 ALA A N 1
ATOM 661 C CA . ALA A 1 89 ? 7.769 -4.425 15.209 1.00 95.81 89 ALA A CA 1
ATOM 662 C C . ALA A 1 89 ? 7.548 -2.997 14.657 1.00 95.81 89 ALA A C 1
ATOM 664 O O . ALA A 1 89 ? 7.303 -2.791 13.467 1.00 95.81 89 ALA A O 1
ATOM 665 N N . TYR A 1 90 ? 7.557 -2.002 15.551 1.00 91.31 90 TYR A N 1
ATOM 666 C CA . TYR A 1 90 ? 7.291 -0.604 15.210 1.00 91.31 90 TYR A CA 1
ATOM 667 C C . TYR A 1 90 ? 8.065 0.362 16.105 1.00 91.31 90 TYR A C 1
ATOM 669 O O . TYR A 1 90 ? 7.936 0.342 17.334 1.00 91.31 90 TYR A O 1
ATOM 677 N N . ASN A 1 91 ? 8.793 1.279 15.478 1.00 84.25 91 ASN A N 1
ATOM 678 C CA . ASN A 1 91 ? 9.527 2.331 16.150 1.00 84.25 91 ASN A CA 1
ATOM 679 C C . ASN A 1 91 ? 8.643 3.557 16.366 1.00 84.25 91 ASN A C 1
ATOM 681 O O . ASN A 1 91 ? 8.347 4.328 15.450 1.00 84.25 91 ASN A O 1
ATOM 685 N N . ARG A 1 92 ? 8.244 3.783 17.618 1.00 76.06 92 ARG A N 1
ATOM 686 C CA . ARG A 1 92 ? 7.411 4.934 17.988 1.00 76.06 92 ARG A CA 1
ATOM 687 C C . ARG A 1 92 ? 8.136 6.277 17.831 1.00 76.06 92 ARG A C 1
ATOM 689 O O . ARG A 1 92 ? 7.469 7.285 17.626 1.00 76.06 92 ARG A O 1
ATOM 696 N N . ALA A 1 93 ? 9.463 6.314 17.962 1.00 74.62 93 ALA A N 1
ATOM 697 C CA . ALA A 1 93 ? 10.213 7.566 17.888 1.00 74.62 93 ALA A CA 1
ATOM 698 C C . ALA A 1 93 ? 10.297 8.089 16.450 1.00 74.62 93 ALA A C 1
ATOM 700 O O . ALA A 1 93 ? 10.194 9.292 16.227 1.00 74.62 93 ALA A O 1
ATOM 701 N N . THR A 1 94 ? 10.455 7.183 15.487 1.00 74.44 94 THR A N 1
ATOM 702 C CA . THR A 1 94 ? 10.580 7.520 14.062 1.00 74.44 94 THR A CA 1
ATOM 703 C C . THR A 1 94 ? 9.292 7.301 13.271 1.00 74.44 94 THR A C 1
ATOM 705 O O . THR A 1 94 ? 9.230 7.705 12.117 1.00 74.44 94 THR A O 1
ATOM 708 N N . PHE A 1 95 ? 8.261 6.706 13.880 1.00 71.56 95 PHE A N 1
ATOM 709 C CA . PHE A 1 95 ? 7.011 6.299 13.228 1.00 71.56 95 PHE A CA 1
ATOM 710 C C . PHE A 1 95 ? 7.226 5.337 12.050 1.00 71.56 95 PHE A C 1
ATOM 712 O O . PHE A 1 95 ? 6.555 5.440 11.026 1.00 71.56 95 PHE A O 1
ATOM 719 N N . THR A 1 96 ? 8.159 4.394 12.197 1.00 79.56 96 THR A N 1
ATOM 720 C CA . THR A 1 96 ? 8.508 3.442 11.131 1.00 79.56 96 THR A CA 1
ATOM 721 C C . THR A 1 96 ? 8.287 1.993 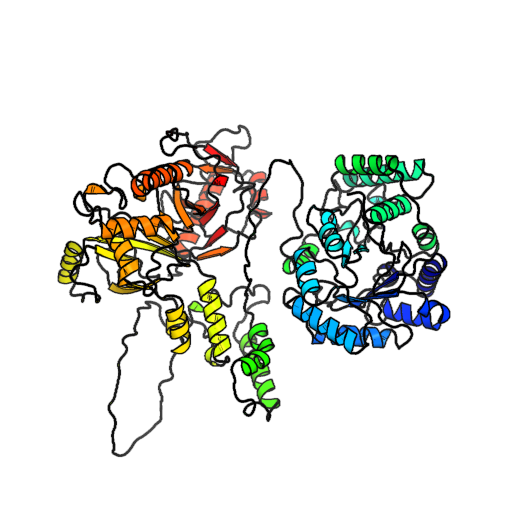11.567 1.00 79.56 96 THR A C 1
ATOM 723 O O . THR A 1 96 ? 8.498 1.667 12.737 1.00 79.56 96 THR A O 1
ATOM 726 N N . PRO A 1 97 ? 7.830 1.111 10.664 1.00 85.50 97 PRO A N 1
ATOM 727 C CA . PRO A 1 97 ? 7.862 -0.331 10.887 1.00 85.50 97 PRO A CA 1
ATOM 728 C C . PRO A 1 97 ? 9.302 -0.837 10.999 1.00 85.50 97 PRO A C 1
ATOM 730 O O . PRO A 1 97 ? 10.196 -0.306 10.351 1.00 85.50 97 PRO A O 1
ATOM 733 N N . GLU A 1 98 ? 9.501 -1.880 11.801 1.00 90.38 98 GLU A N 1
ATOM 734 C CA . GLU A 1 98 ? 10.788 -2.561 11.965 1.00 90.38 98 GLU A CA 1
ATOM 735 C C . GLU A 1 98 ? 10.555 -4.075 11.871 1.00 90.38 98 GLU A C 1
ATOM 737 O O . GLU A 1 98 ? 10.457 -4.763 12.888 1.00 90.38 98 GLU A O 1
ATOM 742 N N . CYS A 1 99 ? 10.409 -4.601 10.650 1.00 91.31 99 CYS A N 1
ATOM 743 C CA . CYS A 1 99 ? 10.054 -6.014 10.441 1.00 91.31 99 CYS A CA 1
ATOM 744 C C . CYS A 1 99 ? 11.255 -6.907 10.104 1.00 91.31 99 CYS A C 1
ATOM 746 O O . CYS A 1 99 ? 11.057 -8.000 9.577 1.00 91.31 99 CYS A O 1
ATOM 748 N N . SER A 1 100 ? 12.492 -6.486 10.397 1.00 91.25 100 SER A N 1
ATOM 749 C CA . SER A 1 100 ? 13.654 -7.369 10.224 1.00 91.25 100 SER A CA 1
ATOM 750 C C . SER A 1 100 ? 13.557 -8.572 11.174 1.00 91.25 100 SER A C 1
ATOM 752 O O . SER A 1 100 ? 12.934 -8.455 12.238 1.00 91.25 100 SER A O 1
ATOM 754 N N . PRO A 1 101 ? 14.190 -9.716 10.858 1.00 93.44 101 PRO A N 1
ATOM 755 C CA . PRO A 1 101 ? 14.163 -10.882 11.736 1.00 93.44 101 PRO A CA 1
ATOM 756 C C . PRO A 1 101 ? 14.571 -10.568 13.184 1.00 93.44 101 PRO A C 1
ATOM 758 O O . PRO A 1 101 ? 13.930 -11.015 14.137 1.00 93.44 101 PRO A O 1
ATOM 761 N N . GLU A 1 102 ? 15.604 -9.742 13.364 1.00 94.31 102 GLU A N 1
ATOM 762 C CA . GLU A 1 102 ? 16.099 -9.318 14.674 1.00 94.31 102 GLU A CA 1
ATOM 763 C C . GLU A 1 102 ? 15.100 -8.415 15.397 1.00 94.31 102 GLU A C 1
ATOM 765 O O . GLU A 1 102 ? 14.870 -8.597 16.593 1.00 94.31 102 GLU A O 1
ATOM 770 N N . ALA A 1 103 ? 14.493 -7.461 14.685 1.00 95.44 103 ALA A N 1
ATOM 771 C CA . ALA A 1 103 ? 13.536 -6.523 15.261 1.00 95.44 103 ALA A CA 1
ATOM 772 C C . ALA A 1 103 ? 12.230 -7.218 15.676 1.00 95.44 103 ALA A C 1
ATOM 774 O O . ALA A 1 103 ? 11.723 -6.970 16.772 1.00 95.44 103 ALA A O 1
ATOM 775 N N . ILE A 1 104 ? 11.726 -8.157 14.866 1.00 98.25 104 ILE A N 1
ATOM 776 C CA . ILE A 1 104 ? 10.560 -8.982 15.217 1.00 98.25 104 ILE A CA 1
ATOM 777 C C . ILE A 1 104 ? 10.864 -9.814 16.464 1.00 98.25 104 ILE A C 1
ATOM 779 O O . ILE A 1 104 ? 10.082 -9.798 17.416 1.00 98.25 104 ILE A O 1
ATOM 783 N N . ARG A 1 105 ? 12.009 -10.511 16.492 1.00 98.50 105 ARG A N 1
ATOM 784 C CA . ARG A 1 105 ? 12.421 -11.327 17.646 1.00 98.50 105 ARG A CA 1
ATOM 785 C C . ARG A 1 105 ? 12.559 -10.478 18.909 1.00 98.50 105 ARG A C 1
ATOM 787 O O . ARG A 1 105 ? 11.987 -10.840 19.933 1.00 98.50 105 ARG A O 1
ATOM 794 N N . ALA A 1 106 ? 13.226 -9.326 18.823 1.00 98.06 106 ALA A N 1
ATOM 795 C CA . ALA A 1 106 ? 13.359 -8.391 19.939 1.00 98.06 106 ALA A CA 1
ATOM 796 C C . ALA A 1 106 ? 11.996 -7.869 20.417 1.00 98.06 106 ALA A C 1
ATOM 798 O O . ALA A 1 106 ? 11.750 -7.774 21.618 1.00 98.06 106 ALA A O 1
ATOM 799 N N . SER A 1 107 ? 11.088 -7.577 19.484 1.00 98.19 107 SER A N 1
ATOM 800 C CA . SER A 1 107 ? 9.734 -7.136 19.801 1.00 98.19 107 SER A CA 1
ATOM 801 C C . SER A 1 107 ? 8.927 -8.228 20.511 1.00 98.19 107 SER A C 1
ATOM 803 O O . SER A 1 107 ? 8.226 -7.923 21.473 1.00 98.19 107 SER A O 1
ATOM 805 N N . VAL A 1 108 ? 9.016 -9.486 20.074 1.00 98.75 108 VAL A N 1
ATOM 806 C CA . VAL A 1 108 ? 8.343 -10.614 20.740 1.00 98.75 108 VAL A CA 1
ATOM 807 C C . VAL A 1 108 ? 8.949 -10.882 22.116 1.00 98.75 108 VAL A C 1
ATOM 809 O O . VAL A 1 108 ? 8.206 -11.052 23.081 1.00 98.75 108 VAL A O 1
ATOM 812 N N . ASP A 1 109 ? 10.275 -10.855 22.237 1.00 98.56 109 ASP A N 1
ATOM 813 C CA . ASP A 1 109 ? 10.962 -11.053 23.515 1.00 98.56 109 ASP A CA 1
ATOM 814 C C . ASP A 1 109 ? 10.595 -9.961 24.528 1.00 98.56 109 ASP A C 1
ATOM 816 O O . ASP A 1 109 ? 10.316 -10.264 25.689 1.00 98.56 109 ASP A O 1
ATOM 820 N N . GLU A 1 110 ? 10.508 -8.703 24.091 1.00 98.25 110 GLU A N 1
ATOM 821 C CA . GLU A 1 110 ? 10.051 -7.604 24.942 1.00 98.25 110 GLU A CA 1
ATOM 822 C C . GLU A 1 110 ? 8.582 -7.766 25.341 1.00 98.25 110 GLU A C 1
ATOM 824 O O . GLU A 1 110 ? 8.229 -7.561 26.504 1.00 98.25 110 GLU A O 1
ATOM 829 N N . ALA A 1 111 ? 7.719 -8.186 24.412 1.00 98.44 111 ALA A N 1
ATOM 830 C CA . ALA A 1 111 ? 6.319 -8.439 24.722 1.00 98.44 111 ALA A CA 1
ATOM 831 C C . ALA A 1 111 ? 6.157 -9.536 25.787 1.00 98.44 111 ALA A C 1
ATOM 833 O O . ALA A 1 111 ? 5.439 -9.345 26.772 1.00 98.44 111 ALA A O 1
ATOM 834 N N . LEU A 1 112 ? 6.877 -10.649 25.639 1.00 98.62 112 LEU A N 1
ATOM 835 C CA . LEU A 1 112 ? 6.893 -11.737 26.618 1.00 98.62 112 LEU A CA 1
ATOM 836 C C . LEU A 1 112 ? 7.464 -11.284 27.966 1.00 98.62 112 LEU A C 1
ATOM 838 O O . LEU A 1 112 ? 6.909 -11.625 29.011 1.00 98.62 112 LEU A O 1
ATOM 842 N N . ARG A 1 113 ? 8.528 -10.470 27.957 1.00 98.50 113 ARG A N 1
ATOM 843 C CA . ARG A 1 113 ? 9.119 -9.898 29.174 1.00 98.50 113 ARG A CA 1
ATOM 844 C C . ARG A 1 113 ? 8.131 -9.002 29.923 1.00 98.50 113 ARG A C 1
ATOM 846 O O . ARG A 1 113 ? 8.071 -9.061 31.149 1.00 98.50 113 ARG A O 1
ATOM 853 N N . LEU A 1 114 ? 7.367 -8.169 29.212 1.00 98.31 114 LEU A N 1
ATOM 854 C CA . LEU A 1 114 ? 6.369 -7.281 29.818 1.00 98.31 114 LEU A CA 1
ATOM 855 C C . LEU A 1 114 ? 5.153 -8.042 30.350 1.00 98.31 114 LEU A C 1
ATOM 857 O O . LEU A 1 114 ? 4.635 -7.673 31.403 1.00 98.31 114 LEU A O 1
ATOM 861 N N . LEU A 1 115 ? 4.718 -9.097 29.654 1.00 98.19 115 LEU A N 1
ATOM 862 C CA . LEU A 1 115 ? 3.650 -9.981 30.128 1.00 98.19 115 LEU A CA 1
ATOM 863 C C . LEU A 1 115 ? 4.095 -10.835 31.323 1.00 98.19 115 LEU A C 1
ATOM 865 O O . LEU A 1 115 ? 3.248 -11.235 32.120 1.00 98.19 115 LEU A O 1
ATOM 869 N N . ASP A 1 116 ? 5.398 -11.090 31.474 1.00 97.25 116 ASP A N 1
ATOM 870 C CA . ASP A 1 116 ? 6.004 -11.754 32.638 1.00 97.25 116 ASP A CA 1
ATOM 871 C C . ASP A 1 116 ? 5.319 -13.090 32.986 1.00 97.25 116 ASP A C 1
ATOM 873 O O . ASP A 1 116 ? 4.996 -13.383 34.135 1.00 97.25 116 ASP A O 1
ATOM 877 N N . GLY A 1 117 ? 4.998 -13.873 31.951 1.00 96.88 117 GLY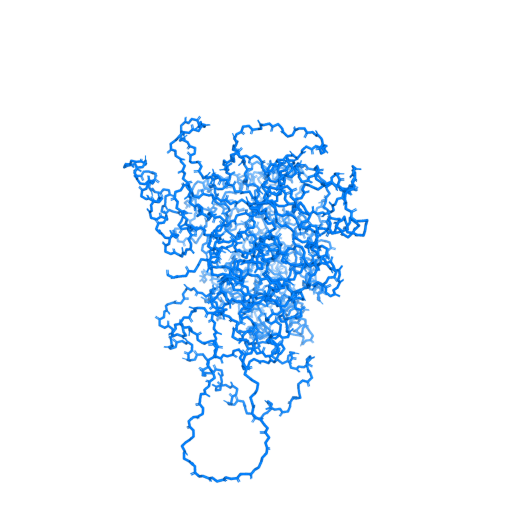 A N 1
ATOM 878 C CA . GLY A 1 117 ? 4.351 -15.181 32.086 1.00 96.88 117 GLY A CA 1
ATOM 879 C C . GLY A 1 117 ? 2.877 -15.159 32.512 1.00 96.88 117 GLY A C 1
ATOM 880 O O . GLY A 1 117 ? 2.296 -16.228 32.685 1.00 96.88 117 GLY A O 1
ATOM 881 N N . THR A 1 118 ? 2.247 -13.988 32.657 1.00 97.81 118 THR A N 1
ATOM 882 C CA . THR A 1 118 ? 0.826 -13.890 33.054 1.00 97.81 118 THR A CA 1
ATOM 883 C C . THR A 1 118 ? -0.148 -14.319 31.954 1.00 97.81 118 THR A C 1
ATOM 885 O O . THR A 1 118 ? -1.261 -14.746 32.256 1.00 97.81 118 THR A O 1
ATOM 888 N N . HIS A 1 119 ? 0.264 -14.237 30.686 1.00 98.06 119 HIS A N 1
ATOM 889 C CA . HIS A 1 119 ? -0.513 -14.684 29.531 1.00 98.06 119 HIS A CA 1
ATOM 890 C C . HIS A 1 119 ? 0.416 -14.992 28.339 1.00 98.06 119 HIS A C 1
ATOM 892 O O . HIS A 1 119 ? 1.387 -14.257 28.139 1.00 98.06 119 HIS A O 1
ATOM 898 N N . PRO A 1 120 ? 0.153 -16.037 27.527 1.00 97.31 120 PRO A N 1
ATOM 899 C CA . PRO A 1 120 ? 0.864 -16.255 26.263 1.00 97.31 120 PRO A CA 1
ATOM 900 C C . PRO A 1 120 ? 0.463 -15.229 25.188 1.00 97.31 120 PRO A C 1
ATOM 902 O O . PRO A 1 120 ? -0.593 -14.610 25.267 1.00 97.31 120 PRO A O 1
ATOM 905 N N . ILE A 1 121 ? 1.267 -15.062 24.140 1.00 98.69 121 ILE A N 1
ATOM 906 C CA . ILE A 1 121 ? 0.863 -14.274 22.965 1.00 98.69 121 ILE A CA 1
ATOM 907 C C . ILE A 1 121 ? 0.191 -15.227 21.976 1.00 98.69 121 ILE A C 1
ATOM 909 O O . ILE A 1 121 ? 0.864 -16.076 21.395 1.00 98.69 121 ILE A O 1
ATOM 913 N N . ASP A 1 122 ? -1.123 -15.115 21.784 1.00 98.75 122 ASP A N 1
ATOM 914 C CA . ASP A 1 122 ? -1.864 -16.032 20.904 1.00 98.75 122 ASP A CA 1
ATOM 915 C C . ASP A 1 122 ? -1.716 -15.665 19.434 1.00 98.75 122 ASP A C 1
ATOM 917 O O . ASP A 1 122 ? -1.578 -16.540 18.581 1.00 98.75 122 ASP A O 1
ATOM 921 N N . LEU A 1 123 ? -1.713 -14.365 19.154 1.00 98.69 123 LEU A N 1
ATOM 922 C CA . LEU A 1 123 ? -1.507 -13.798 17.833 1.00 98.69 123 LEU A CA 1
ATOM 923 C C . LEU A 1 123 ? -0.503 -12.651 17.954 1.00 98.69 123 LEU A C 1
ATOM 925 O O . LEU A 1 123 ? -0.726 -11.712 18.714 1.00 98.69 123 LEU A O 1
ATOM 929 N N . PHE A 1 124 ? 0.604 -12.713 17.221 1.00 98.81 124 PHE A N 1
ATOM 930 C CA . PHE A 1 124 ? 1.502 -11.567 17.084 1.00 98.81 124 PHE A CA 1
ATOM 931 C C . PHE A 1 124 ? 1.366 -10.946 15.698 1.00 98.81 124 PHE A C 1
ATOM 933 O O . PHE A 1 124 ? 1.330 -11.650 14.688 1.00 98.81 124 PHE A O 1
ATOM 940 N N . GLU A 1 125 ? 1.313 -9.622 15.649 1.00 98.19 125 GLU A N 1
ATOM 941 C CA . GLU A 1 125 ? 1.151 -8.872 14.410 1.00 98.19 125 GLU A CA 1
ATOM 942 C C . GLU A 1 125 ? 2.242 -7.807 14.311 1.00 98.19 125 GLU A C 1
ATOM 944 O O . GLU A 1 125 ? 2.387 -6.944 15.185 1.00 98.19 125 GLU A O 1
ATOM 949 N N . CYS A 1 126 ? 3.000 -7.820 13.217 1.00 95.88 126 CYS A N 1
ATOM 950 C CA . CYS A 1 126 ? 3.771 -6.640 12.847 1.00 95.88 126 CYS A CA 1
ATOM 951 C C . CYS A 1 126 ? 2.787 -5.494 12.589 1.00 95.88 126 CYS A C 1
ATOM 953 O O . CYS A 1 126 ? 1.818 -5.652 11.845 1.00 95.88 126 CYS A O 1
ATOM 955 N N . ALA A 1 127 ? 3.001 -4.342 13.231 1.00 91.44 127 ALA A N 1
ATOM 956 C CA . ALA A 1 127 ? 2.011 -3.267 13.235 1.00 91.44 127 ALA A CA 1
ATOM 957 C C . ALA A 1 127 ? 1.715 -2.716 11.831 1.00 91.44 127 ALA A C 1
ATOM 959 O O . ALA A 1 127 ? 0.610 -2.230 11.582 1.00 91.44 127 ALA A O 1
ATOM 960 N N . ARG A 1 128 ? 2.714 -2.756 10.945 1.00 89.44 128 ARG A N 1
ATOM 961 C CA . ARG A 1 128 ? 2.680 -2.361 9.532 1.00 89.44 128 ARG A CA 1
ATOM 962 C C . ARG A 1 128 ? 3.665 -3.240 8.758 1.00 89.44 128 ARG A C 1
ATOM 964 O O . ARG A 1 128 ? 4.511 -3.884 9.371 1.00 89.44 128 ARG A O 1
ATOM 971 N N . ILE A 1 129 ? 3.579 -3.220 7.431 1.00 84.81 129 ILE A N 1
ATOM 972 C CA . ILE A 1 129 ? 4.617 -3.793 6.567 1.00 84.81 129 ILE A CA 1
ATOM 973 C C . ILE A 1 129 ? 5.811 -2.854 6.526 1.00 84.81 129 ILE A C 1
ATOM 975 O O . ILE A 1 129 ? 5.649 -1.658 6.314 1.00 84.81 129 ILE A O 1
ATOM 979 N N . ASP A 1 130 ? 6.998 -3.410 6.720 1.00 83.94 130 ASP A N 1
ATOM 980 C CA . ASP A 1 130 ? 8.263 -2.739 6.457 1.00 83.94 130 ASP A CA 1
ATOM 981 C C . ASP A 1 130 ? 8.599 -2.888 4.970 1.00 83.94 130 ASP A C 1
ATOM 983 O O . ASP A 1 130 ? 8.720 -4.019 4.498 1.00 83.94 130 ASP A O 1
ATOM 987 N N . PRO A 1 131 ? 8.739 -1.798 4.196 1.00 73.00 131 PRO A N 1
ATOM 988 C CA . PRO A 1 131 ? 8.992 -1.917 2.764 1.00 73.00 131 PRO A CA 1
ATOM 989 C C . PRO A 1 131 ? 10.431 -2.370 2.486 1.00 73.00 131 PRO A C 1
ATOM 991 O O . PRO A 1 131 ? 10.742 -2.764 1.364 1.00 73.00 131 PRO A O 1
ATOM 994 N N . THR A 1 132 ? 11.306 -2.305 3.496 1.00 75.69 132 THR A N 1
ATOM 995 C CA . THR A 1 132 ? 12.703 -2.735 3.413 1.00 75.69 132 THR A CA 1
ATOM 996 C C . THR A 1 132 ? 12.874 -4.220 3.722 1.00 75.69 132 THR A C 1
ATOM 998 O O . THR A 1 132 ? 13.957 -4.760 3.514 1.00 75.69 132 THR A O 1
ATOM 1001 N N . VAL A 1 133 ? 11.814 -4.904 4.173 1.00 78.56 133 VAL A N 1
ATOM 1002 C CA . VAL A 1 133 ? 11.849 -6.335 4.485 1.00 78.56 133 VAL A CA 1
ATOM 1003 C C . VAL A 1 133 ? 10.820 -7.080 3.634 1.00 78.56 133 VAL A C 1
ATOM 1005 O O . VAL A 1 133 ? 9.621 -6.811 3.746 1.00 78.56 133 VAL A O 1
ATOM 1008 N N . PRO A 1 134 ? 11.238 -8.050 2.798 1.00 82.19 134 PRO A N 1
ATOM 1009 C CA . PRO A 1 134 ? 10.301 -8.896 2.072 1.00 82.19 134 PRO A CA 1
ATOM 1010 C C . PRO A 1 134 ? 9.301 -9.563 3.024 1.00 82.19 134 PRO A C 1
ATOM 1012 O O . PRO A 1 134 ? 9.675 -10.134 4.050 1.00 82.19 134 PRO A O 1
ATOM 1015 N N . VAL A 1 135 ? 8.012 -9.531 2.670 1.00 82.94 135 VAL A N 1
ATOM 1016 C CA . VAL A 1 135 ? 6.947 -10.133 3.491 1.00 82.94 135 VAL A CA 1
ATOM 1017 C C . VAL A 1 135 ? 7.217 -11.615 3.773 1.00 82.94 135 VAL A C 1
ATOM 1019 O O . VAL A 1 135 ? 6.887 -12.110 4.845 1.00 82.94 135 VAL A O 1
ATOM 1022 N N . GLU A 1 136 ? 7.863 -12.324 2.847 1.00 94.69 136 GLU A N 1
ATOM 1023 C CA . GLU A 1 136 ? 8.221 -13.729 3.006 1.00 94.69 136 GLU A CA 1
ATOM 1024 C C . GLU A 1 136 ? 9.230 -13.955 4.144 1.00 94.69 136 GLU A C 1
ATOM 1026 O O . GLU A 1 136 ? 9.113 -14.951 4.857 1.00 94.69 136 GLU A O 1
ATOM 1031 N N . ASP A 1 137 ? 10.179 -13.037 4.351 1.00 87.94 137 ASP A N 1
ATOM 1032 C CA . ASP A 1 137 ? 11.178 -13.121 5.428 1.00 87.94 137 ASP A CA 1
ATOM 1033 C C . ASP A 1 137 ? 10.578 -12.753 6.785 1.00 87.94 137 ASP A C 1
ATOM 1035 O O . ASP A 1 137 ? 10.827 -13.435 7.788 1.00 87.94 137 ASP A O 1
ATOM 1039 N N . MET A 1 138 ? 9.705 -11.740 6.804 1.00 95.12 138 MET A N 1
ATOM 1040 C CA . MET A 1 138 ? 8.875 -11.422 7.968 1.00 95.12 138 MET A CA 1
ATOM 1041 C C . MET A 1 138 ? 8.065 -12.658 8.394 1.00 95.12 138 MET A C 1
ATOM 1043 O O . MET A 1 138 ? 8.116 -13.068 9.555 1.00 95.12 138 MET A O 1
ATOM 1047 N N . VAL A 1 139 ? 7.365 -13.303 7.452 1.00 97.75 139 VAL A N 1
ATOM 1048 C CA . VAL A 1 139 ? 6.551 -14.496 7.732 1.00 97.75 139 VAL A CA 1
ATOM 1049 C C . VAL A 1 139 ? 7.414 -15.683 8.155 1.00 97.75 139 VAL A C 1
ATOM 1051 O O . VAL A 1 139 ? 7.059 -16.358 9.120 1.00 97.75 139 VAL A O 1
ATOM 1054 N N . ARG A 1 140 ? 8.563 -15.933 7.512 1.00 97.69 140 ARG A N 1
ATOM 1055 C CA . ARG A 1 140 ? 9.497 -16.992 7.939 1.00 97.69 140 ARG A CA 1
ATOM 1056 C C . ARG A 1 140 ? 9.941 -16.802 9.389 1.00 97.69 140 ARG A C 1
ATOM 1058 O O . ARG A 1 140 ? 9.871 -17.755 10.162 1.00 97.69 140 ARG A O 1
ATOM 1065 N N . THR A 1 141 ? 10.296 -15.577 9.775 1.00 98.44 141 THR A N 1
ATOM 1066 C CA . THR A 1 141 ? 10.681 -15.250 11.158 1.00 98.44 141 THR A CA 1
ATOM 1067 C C . THR A 1 141 ? 9.536 -15.515 12.137 1.00 98.44 141 THR A C 1
ATOM 1069 O O . THR A 1 141 ? 9.731 -16.134 13.183 1.00 98.44 141 THR A O 1
ATOM 1072 N N . LEU A 1 142 ? 8.317 -15.085 11.800 1.00 98.62 142 LEU A N 1
ATOM 1073 C CA . LEU A 1 142 ? 7.135 -15.321 12.632 1.00 98.62 142 LEU A CA 1
ATOM 1074 C C . LEU A 1 142 ? 6.842 -16.822 12.784 1.00 98.62 142 LEU A C 1
ATOM 1076 O O . LEU A 1 142 ? 6.546 -17.286 13.881 1.00 98.62 142 LEU A O 1
ATOM 1080 N N . VAL A 1 143 ? 7.002 -17.606 11.716 1.00 98.69 143 VAL A N 1
ATOM 1081 C CA . VAL A 1 143 ? 6.852 -19.069 11.750 1.00 98.69 143 VAL A CA 1
ATOM 1082 C C . VAL A 1 143 ? 7.914 -19.737 12.625 1.00 98.69 143 VAL A C 1
ATOM 1084 O O . VAL A 1 143 ? 7.611 -20.709 13.317 1.00 98.69 143 VAL A O 1
ATOM 1087 N N . GLU A 1 144 ? 9.149 -19.240 12.638 1.00 98.62 144 GLU A N 1
ATOM 1088 C CA . GLU A 1 144 ? 10.170 -19.715 13.579 1.00 98.62 144 GLU A CA 1
ATOM 1089 C C . GLU A 1 144 ? 9.777 -19.429 15.029 1.00 98.62 144 GLU A C 1
ATOM 1091 O O . GLU A 1 144 ? 9.863 -20.322 15.868 1.00 98.62 144 GLU A O 1
ATOM 1096 N N . LEU A 1 145 ? 9.256 -18.235 15.316 1.00 98.81 145 LEU A N 1
ATOM 1097 C CA . LEU A 1 145 ? 8.775 -17.868 16.650 1.00 98.81 145 LEU A CA 1
ATOM 1098 C C . LEU A 1 145 ? 7.572 -18.714 17.103 1.00 98.81 145 LEU A C 1
ATOM 1100 O O . LEU A 1 145 ? 7.457 -19.019 18.294 1.00 98.81 145 LEU A O 1
ATOM 1104 N N . ILE A 1 146 ? 6.722 -19.151 16.166 1.00 98.75 146 ILE A N 1
ATOM 1105 C CA . ILE A 1 146 ? 5.670 -20.149 16.421 1.00 98.75 146 ILE A CA 1
ATOM 1106 C C . ILE A 1 146 ? 6.295 -21.500 16.792 1.00 98.75 146 ILE A C 1
ATOM 1108 O O . ILE A 1 146 ? 5.923 -22.101 17.798 1.00 98.75 146 ILE A O 1
ATOM 1112 N N . LYS A 1 147 ? 7.280 -21.980 16.019 1.00 98.44 147 LYS A N 1
ATOM 1113 C CA . LYS A 1 147 ? 7.978 -23.255 16.292 1.00 98.44 147 LYS A CA 1
ATOM 1114 C C . LYS A 1 147 ? 8.740 -23.239 17.620 1.00 98.44 147 LYS A C 1
ATOM 1116 O O . LYS A 1 147 ? 8.816 -24.266 18.287 1.00 98.44 147 LYS A O 1
ATOM 1121 N N . GLU A 1 148 ? 9.284 -22.087 18.004 1.00 98.31 148 GLU A N 1
ATOM 1122 C CA . GLU A 1 148 ? 9.929 -21.853 19.301 1.00 98.31 148 GLU A CA 1
ATOM 1123 C C . GLU A 1 148 ? 8.926 -21.794 20.466 1.00 98.31 148 GLU A C 1
ATOM 1125 O O . GLU A 1 148 ? 9.337 -21.806 21.626 1.00 98.31 148 GLU A O 1
ATOM 1130 N N . GLY A 1 149 ? 7.620 -21.724 20.183 1.00 98.12 149 GLY A N 1
ATOM 1131 C CA . GLY A 1 149 ? 6.565 -21.618 21.191 1.00 98.12 149 GLY A CA 1
ATOM 1132 C C . GLY A 1 149 ? 6.474 -20.241 21.852 1.00 98.12 149 GLY A C 1
ATOM 1133 O O . GLY A 1 149 ? 5.838 -20.109 22.897 1.00 98.12 149 GLY A O 1
ATOM 1134 N N . LYS A 1 150 ? 7.109 -19.215 21.271 1.00 98.56 150 LYS A N 1
ATOM 1135 C CA . LYS A 1 150 ? 7.079 -17.838 21.789 1.00 98.56 150 LYS A CA 1
ATOM 1136 C C . LYS A 1 150 ? 5.763 -17.127 21.477 1.00 98.56 150 LYS A C 1
ATOM 1138 O O . LYS A 1 150 ? 5.328 -16.279 22.251 1.00 98.56 150 LYS A O 1
ATOM 1143 N N . ILE A 1 151 ? 5.134 -17.479 20.358 1.00 98.75 151 ILE A N 1
ATOM 1144 C CA . ILE A 1 151 ? 3.816 -16.990 19.938 1.00 98.75 151 ILE A CA 1
ATOM 1145 C C . ILE A 1 151 ? 2.968 -18.174 19.458 1.00 98.75 151 ILE A C 1
ATOM 1147 O O . ILE A 1 151 ? 3.510 -19.160 18.962 1.00 98.75 151 ILE A O 1
ATOM 1151 N N . GLY A 1 152 ? 1.645 -18.098 19.605 1.00 98.38 152 GLY A N 1
ATOM 1152 C CA . GLY A 1 152 ? 0.727 -19.152 19.157 1.00 98.38 152 GLY A CA 1
ATOM 1153 C C . GLY A 1 152 ? 0.516 -19.155 17.641 1.00 98.38 152 GLY A C 1
ATOM 1154 O O . GLY A 1 152 ? 0.487 -20.210 17.011 1.00 98.38 152 GLY A O 1
ATOM 1155 N N . SER A 1 153 ? 0.383 -17.968 17.055 1.00 98.62 153 SER A N 1
ATOM 1156 C CA . SER A 1 153 ? 0.261 -17.739 15.619 1.00 98.62 153 SER A CA 1
ATOM 1157 C C . SER A 1 153 ? 0.651 -16.300 15.267 1.00 98.62 153 SER A C 1
ATOM 1159 O O . SER A 1 153 ? 1.012 -15.506 16.140 1.00 98.62 153 SER A O 1
ATOM 1161 N N . TYR A 1 154 ? 0.544 -15.946 13.988 1.00 98.69 154 TYR A N 1
ATOM 1162 C CA . TYR A 1 154 ? 0.781 -14.596 13.496 1.00 98.69 154 TYR A CA 1
ATOM 1163 C C . TYR A 1 154 ? -0.394 -14.064 12.665 1.00 98.69 154 TYR A C 1
ATOM 1165 O O . TYR A 1 154 ? -1.153 -14.835 12.068 1.00 98.69 154 TYR A O 1
ATOM 1173 N N . GLY A 1 155 ? -0.536 -12.741 12.635 1.00 97.88 155 GLY A N 1
ATOM 1174 C CA . GLY A 1 155 ? -1.486 -12.031 11.782 1.00 97.88 155 GLY A CA 1
ATOM 1175 C C . GLY A 1 155 ? -0.816 -10.907 10.992 1.00 97.88 155 GLY A C 1
ATOM 1176 O O . GLY A 1 155 ? 0.355 -10.584 11.205 1.00 97.88 155 GLY A O 1
ATOM 1177 N N . LEU A 1 156 ? -1.563 -10.326 10.056 1.00 97.06 156 LEU A N 1
ATOM 1178 C CA . LEU A 1 156 ? -1.125 -9.194 9.236 1.00 97.06 156 LEU A CA 1
ATOM 1179 C C . LEU A 1 156 ? -1.965 -7.963 9.566 1.00 97.06 156 LEU A C 1
ATOM 1181 O O . LEU A 1 156 ? -3.178 -8.078 9.686 1.00 97.06 156 LEU A O 1
ATOM 1185 N N . SER A 1 157 ? -1.354 -6.780 9.616 1.00 94.75 157 SER A N 1
ATOM 1186 C CA . SER A 1 157 ? -2.067 -5.527 9.883 1.00 94.75 157 SER A CA 1
ATOM 1187 C C . SER A 1 157 ? -1.844 -4.515 8.761 1.00 94.75 157 SER A C 1
ATOM 1189 O O . SER A 1 157 ? -0.701 -4.253 8.392 1.00 94.75 157 SER A O 1
ATOM 1191 N N . GLU A 1 158 ? -2.923 -3.875 8.291 1.00 88.69 158 GLU A N 1
ATOM 1192 C CA . GLU A 1 158 ? -2.888 -2.818 7.255 1.00 88.69 158 GLU A CA 1
ATOM 1193 C C . GLU A 1 158 ? -2.133 -3.238 5.979 1.00 88.69 158 GLU A C 1
ATOM 1195 O O . GLU A 1 158 ? -1.196 -2.581 5.527 1.00 88.69 158 GLU A O 1
ATOM 1200 N N . VAL A 1 159 ? -2.550 -4.367 5.405 1.00 88.44 159 VAL A N 1
ATOM 1201 C CA . VAL A 1 159 ? -1.974 -4.960 4.190 1.00 88.44 159 VAL A CA 1
ATOM 1202 C C . VAL A 1 159 ? -2.959 -4.927 3.026 1.00 88.44 159 VAL A C 1
ATOM 1204 O O . VAL A 1 159 ? -4.169 -4.932 3.232 1.00 88.44 159 VAL A O 1
ATOM 1207 N N . ASN A 1 160 ? -2.447 -4.946 1.793 1.00 85.62 160 ASN A N 1
ATOM 1208 C CA . ASN A 1 160 ? -3.267 -5.125 0.594 1.00 85.62 160 ASN A CA 1
ATOM 1209 C C . ASN A 1 160 ? -3.437 -6.619 0.234 1.00 85.62 160 ASN A C 1
ATOM 1211 O O . ASN A 1 160 ? -2.768 -7.499 0.784 1.00 85.62 160 ASN A O 1
ATOM 1215 N N . ALA A 1 161 ? -4.319 -6.903 -0.730 1.00 85.31 161 ALA A N 1
ATOM 1216 C CA . ALA A 1 161 ? -4.614 -8.258 -1.201 1.00 85.31 161 ALA A CA 1
ATOM 1217 C C . ALA A 1 161 ? -3.368 -9.033 -1.675 1.00 85.31 161 ALA A C 1
ATOM 1219 O O . ALA A 1 161 ? -3.233 -10.229 -1.404 1.00 85.31 161 ALA A O 1
ATOM 1220 N N . GLN A 1 162 ? -2.431 -8.365 -2.355 1.00 84.44 162 GLN A N 1
ATOM 1221 C CA . GLN A 1 162 ? -1.215 -9.002 -2.861 1.00 84.44 162 GLN A CA 1
ATOM 1222 C C . GLN A 1 162 ? -0.292 -9.442 -1.719 1.00 84.44 162 GLN A C 1
ATOM 1224 O O . GLN A 1 162 ? 0.213 -10.566 -1.733 1.00 84.44 162 GLN A O 1
ATOM 1229 N N . THR A 1 163 ? -0.111 -8.596 -0.704 1.00 86.19 163 THR A N 1
ATOM 1230 C CA . THR A 1 163 ? 0.669 -8.923 0.494 1.00 86.19 163 THR A CA 1
ATOM 1231 C C . THR A 1 163 ? 0.057 -10.099 1.253 1.00 86.19 163 THR A C 1
ATOM 1233 O O . THR A 1 163 ? 0.793 -10.998 1.657 1.00 86.19 163 THR A O 1
ATOM 1236 N N . ILE A 1 164 ? -1.276 -10.153 1.382 1.00 91.50 164 ILE A N 1
ATOM 1237 C CA . ILE A 1 164 ? -1.976 -11.285 2.016 1.00 91.50 164 ILE A CA 1
ATOM 1238 C C . ILE A 1 164 ? -1.665 -12.594 1.280 1.00 91.50 164 ILE A C 1
ATOM 1240 O O . ILE A 1 164 ? -1.295 -13.580 1.915 1.00 91.50 164 ILE A O 1
ATOM 1244 N N . ARG A 1 165 ? -1.753 -12.606 -0.058 1.00 93.50 165 ARG A N 1
ATOM 1245 C CA . ARG A 1 165 ? -1.473 -13.804 -0.872 1.00 93.50 165 ARG A CA 1
ATOM 1246 C C . ARG A 1 165 ? -0.024 -14.263 -0.757 1.00 93.50 165 ARG A C 1
ATOM 1248 O O . ARG A 1 165 ? 0.220 -15.458 -0.608 1.00 93.50 165 ARG A O 1
ATOM 1255 N N . ARG A 1 166 ? 0.925 -13.324 -0.795 1.00 93.44 166 ARG A N 1
ATOM 1256 C CA . ARG A 1 166 ? 2.359 -13.613 -0.635 1.00 93.44 166 ARG A CA 1
ATOM 1257 C C . ARG A 1 166 ? 2.668 -14.204 0.739 1.00 93.44 166 ARG A C 1
ATOM 1259 O O . ARG A 1 166 ? 3.324 -15.237 0.819 1.00 93.44 166 ARG A O 1
ATOM 1266 N N . ALA A 1 167 ? 2.137 -13.603 1.803 1.00 91.94 167 ALA A N 1
ATOM 1267 C CA . ALA A 1 167 ? 2.284 -14.120 3.160 1.00 91.94 167 ALA A CA 1
ATOM 1268 C C . ALA A 1 167 ? 1.670 -15.522 3.303 1.00 91.94 167 ALA A C 1
ATOM 1270 O O . ALA A 1 167 ? 2.340 -16.450 3.755 1.00 91.94 167 ALA A O 1
ATOM 1271 N N . HIS A 1 168 ? 0.430 -15.696 2.832 1.00 97.38 168 HIS A N 1
ATOM 1272 C CA . HIS A 1 168 ? -0.281 -16.972 2.862 1.00 97.38 168 HIS A CA 1
ATOM 1273 C C . HIS A 1 168 ? 0.465 -18.087 2.111 1.00 97.38 168 HIS A C 1
ATOM 1275 O O . HIS A 1 168 ? 0.475 -19.227 2.570 1.00 97.38 168 HIS A O 1
ATOM 1281 N N . ALA A 1 169 ? 1.116 -17.775 0.983 1.00 93.25 169 ALA A N 1
ATOM 1282 C CA . ALA A 1 169 ? 1.905 -18.740 0.215 1.00 93.25 169 ALA A CA 1
ATOM 1283 C C . ALA A 1 169 ? 3.120 -19.291 0.987 1.00 93.25 169 ALA A C 1
ATOM 1285 O O . ALA A 1 169 ? 3.539 -20.418 0.728 1.00 93.25 169 ALA A O 1
ATOM 1286 N N . VAL A 1 170 ? 3.672 -18.527 1.939 1.00 95.62 170 VAL A N 1
ATOM 1287 C CA . VAL A 1 170 ? 4.738 -18.999 2.839 1.00 95.62 170 VAL A CA 1
ATOM 1288 C C . VAL A 1 170 ? 4.149 -19.775 4.015 1.00 95.62 170 VAL A C 1
ATOM 1290 O O . VAL A 1 170 ? 4.589 -20.885 4.310 1.00 95.62 170 VAL A O 1
ATOM 1293 N N . HIS A 1 171 ? 3.162 -19.189 4.694 1.00 97.94 171 HIS A N 1
ATOM 1294 C CA . HIS A 1 171 ? 2.405 -19.825 5.769 1.00 97.94 171 HIS A CA 1
ATOM 1295 C C . HIS A 1 171 ? 1.079 -19.078 5.959 1.00 97.94 171 HIS A C 1
ATOM 1297 O O . HIS A 1 171 ? 1.118 -17.858 6.079 1.00 97.94 171 HIS A O 1
ATOM 1303 N N . PRO A 1 172 ? -0.087 -19.732 6.065 1.00 97.56 172 PRO A N 1
ATOM 1304 C CA . PRO A 1 172 ? -1.356 -19.031 6.271 1.00 97.56 172 PRO A CA 1
ATOM 1305 C C . PRO A 1 172 ? -1.354 -18.164 7.548 1.00 97.56 172 PRO A C 1
ATOM 1307 O O . PRO A 1 172 ? -1.006 -18.681 8.616 1.00 97.56 172 PRO A O 1
ATOM 1310 N N . PRO A 1 173 ? -1.710 -16.865 7.480 1.00 98.12 173 PRO A N 1
ATOM 1311 C CA . PRO A 1 173 ? -1.906 -16.045 8.674 1.00 98.12 173 PRO A CA 1
ATOM 1312 C C . PRO A 1 173 ? -3.196 -16.451 9.400 1.00 98.12 173 PRO A C 1
ATOM 1314 O O . PRO A 1 173 ? -4.178 -16.849 8.774 1.00 98.12 173 PRO A O 1
ATOM 1317 N N . ALA A 1 174 ? -3.222 -16.308 10.726 1.00 98.25 174 ALA A N 1
ATOM 1318 C CA . ALA A 1 174 ? -4.409 -16.605 11.534 1.00 98.25 174 ALA A CA 1
ATOM 1319 C C . ALA A 1 174 ? -5.416 -15.447 11.620 1.00 98.25 174 ALA A C 1
ATOM 1321 O O . ALA A 1 174 ? -6.498 -15.623 12.182 1.00 98.25 174 ALA A O 1
ATOM 1322 N N . GLY A 1 175 ? -5.069 -14.283 11.072 1.00 97.88 175 GLY A N 1
ATOM 1323 C CA . GLY A 1 175 ? -5.966 -13.145 10.946 1.00 97.88 175 GLY A CA 1
ATOM 1324 C C . GLY A 1 175 ? -5.352 -12.006 10.135 1.00 97.88 175 GLY A C 1
ATOM 1325 O O . GLY A 1 175 ? -4.127 -11.876 10.060 1.00 97.88 175 GLY A O 1
ATOM 1326 N N . VAL A 1 176 ? -6.210 -11.182 9.536 1.00 98.31 176 VAL A N 1
ATOM 1327 C CA . VAL A 1 176 ? -5.843 -9.892 8.937 1.00 98.31 176 VAL A CA 1
ATOM 1328 C C . VAL A 1 176 ? -6.601 -8.788 9.658 1.00 98.31 176 VAL A C 1
ATOM 1330 O O . VAL A 1 176 ? -7.832 -8.766 9.635 1.00 98.31 176 VAL A O 1
ATOM 1333 N N . GLU A 1 177 ? -5.879 -7.863 10.280 1.00 98.00 177 GLU A N 1
ATOM 1334 C CA . GLU A 1 177 ? -6.452 -6.686 10.916 1.00 98.00 177 GLU A CA 1
ATOM 1335 C C . GLU A 1 177 ? -6.430 -5.467 9.976 1.00 98.00 177 GLU A C 1
ATOM 1337 O O . GLU A 1 177 ? -5.378 -5.061 9.469 1.00 98.00 177 GLU A O 1
ATOM 1342 N N . ILE A 1 178 ? -7.595 -4.854 9.751 1.00 95.31 178 ILE A N 1
ATOM 1343 C CA . ILE A 1 178 ? -7.764 -3.720 8.831 1.00 95.31 178 ILE A CA 1
ATOM 1344 C C . ILE A 1 178 ? -8.747 -2.681 9.383 1.00 95.31 178 ILE A C 1
ATOM 1346 O O . ILE A 1 178 ? -9.668 -3.009 10.138 1.00 95.31 178 ILE A O 1
ATOM 1350 N N . GLU A 1 179 ? -8.570 -1.412 9.007 1.00 94.25 179 GLU A N 1
ATOM 1351 C CA . GLU A 1 179 ? -9.558 -0.376 9.310 1.00 94.25 179 GLU A CA 1
ATOM 1352 C C . GLU A 1 179 ? -10.845 -0.614 8.513 1.00 94.25 179 GLU A C 1
ATOM 1354 O O . GLU A 1 179 ? -10.831 -0.572 7.280 1.00 94.25 179 GLU A O 1
ATOM 1359 N N . LEU A 1 180 ? -11.971 -0.810 9.203 1.00 94.94 180 LEU A N 1
ATOM 1360 C CA . LEU A 1 180 ? -13.270 -0.977 8.553 1.00 94.94 180 LEU A CA 1
ATOM 1361 C C . LEU A 1 180 ? -14.383 -0.321 9.366 1.00 94.94 180 LEU A C 1
ATOM 1363 O O . LEU A 1 180 ? -14.603 -0.646 10.530 1.00 94.94 180 LEU A O 1
ATOM 1367 N N . SER A 1 181 ? -15.120 0.584 8.729 1.00 96.38 181 SER A N 1
ATOM 1368 C CA . SER A 1 181 ? -16.290 1.252 9.301 1.00 96.38 181 SER A CA 1
ATOM 1369 C C . SER A 1 181 ? -17.237 1.693 8.182 1.00 96.38 181 SER A C 1
ATOM 1371 O O . SER A 1 181 ? -16.887 1.643 7.002 1.00 96.38 181 SER A O 1
ATOM 1373 N N . LEU A 1 182 ? -18.415 2.216 8.536 1.00 95.62 182 LEU A N 1
ATOM 1374 C CA . LEU A 1 182 ? -19.297 2.884 7.566 1.00 95.62 182 LEU A CA 1
ATOM 1375 C C . LEU A 1 182 ? -18.606 4.072 6.863 1.00 95.62 182 LEU A C 1
ATOM 1377 O O . LEU A 1 182 ? -18.969 4.431 5.747 1.00 95.62 182 LEU A O 1
ATOM 1381 N N . PHE A 1 183 ? -17.579 4.651 7.489 1.00 94.31 183 PHE A N 1
ATOM 1382 C CA . PHE A 1 183 ? -16.800 5.768 6.958 1.00 94.31 183 PHE A CA 1
ATOM 1383 C C . PHE A 1 183 ? -15.547 5.335 6.178 1.00 94.31 183 PHE A C 1
ATOM 1385 O O . PHE A 1 183 ? -15.004 6.098 5.374 1.00 94.31 183 PHE A O 1
ATOM 1392 N N . SER A 1 184 ? -15.063 4.117 6.412 1.00 91.81 184 SER A N 1
ATOM 1393 C CA . SER A 1 184 ? -13.793 3.609 5.895 1.00 91.81 184 SER A CA 1
ATOM 1394 C C . SER A 1 184 ? -14.021 2.227 5.293 1.00 91.81 184 SER A C 1
ATOM 1396 O O . SER A 1 184 ? -13.935 1.223 5.989 1.00 91.81 184 SER A O 1
ATOM 1398 N N . ARG A 1 185 ? -14.343 2.189 3.992 1.00 92.00 185 ARG A N 1
ATOM 1399 C CA . ARG A 1 185 ? -14.851 0.992 3.288 1.00 92.00 185 ARG A CA 1
ATOM 1400 C C . ARG A 1 185 ? -13.891 0.384 2.259 1.00 92.00 185 ARG A C 1
ATOM 1402 O O . ARG A 1 185 ? -14.264 -0.581 1.609 1.00 92.00 185 ARG A O 1
ATOM 1409 N N . HIS A 1 186 ? -12.671 0.907 2.132 1.00 84.88 186 HIS A N 1
ATOM 1410 C CA . HIS A 1 186 ? -11.673 0.458 1.145 1.00 84.88 186 HIS A CA 1
ATOM 1411 C C . HIS A 1 186 ? -11.418 -1.063 1.162 1.00 84.88 186 HIS A C 1
ATOM 1413 O O . HIS A 1 186 ? -11.236 -1.684 0.123 1.00 84.88 186 HIS A O 1
ATOM 1419 N N . ALA A 1 187 ? -11.486 -1.702 2.334 1.00 88.31 187 ALA A N 1
ATOM 1420 C CA . ALA A 1 187 ? -11.307 -3.148 2.455 1.00 88.31 187 ALA A CA 1
ATOM 1421 C C . ALA A 1 187 ? -12.388 -3.980 1.727 1.00 88.31 187 ALA A C 1
ATOM 1423 O O . ALA A 1 187 ? -12.142 -5.150 1.435 1.00 88.31 187 ALA A O 1
ATOM 1424 N N . LEU A 1 188 ? -13.554 -3.383 1.438 1.00 90.69 188 LEU A N 1
ATOM 1425 C CA . LEU A 1 188 ? -14.700 -4.001 0.755 1.00 90.69 188 LEU A CA 1
ATOM 1426 C C . LEU A 1 188 ? -14.673 -3.824 -0.771 1.00 90.69 188 LEU A C 1
ATOM 1428 O O . LEU A 1 188 ? -15.614 -4.240 -1.445 1.00 90.69 188 LEU A O 1
ATOM 1432 N N . GLU A 1 189 ? -13.647 -3.175 -1.325 1.00 85.81 189 GLU A N 1
ATOM 1433 C CA . GLU A 1 189 ? -13.493 -3.069 -2.776 1.00 85.81 189 GLU A CA 1
ATOM 1434 C C . GLU A 1 189 ? -13.430 -4.461 -3.417 1.00 85.81 189 GLU A C 1
ATOM 1436 O O . GLU A 1 189 ? -12.854 -5.401 -2.863 1.00 85.81 189 GLU A O 1
ATOM 1441 N N . LYS A 1 190 ? -14.046 -4.603 -4.595 1.00 82.62 190 LYS A N 1
ATOM 1442 C CA . LYS A 1 190 ? -14.153 -5.889 -5.291 1.00 82.62 190 LYS A CA 1
ATOM 1443 C C . LYS A 1 190 ? -12.764 -6.411 -5.665 1.00 82.62 190 LYS A C 1
ATOM 1445 O O . LYS A 1 190 ? -12.000 -5.716 -6.327 1.00 82.62 190 LYS A O 1
ATOM 1450 N N . GLY A 1 191 ? -12.462 -7.651 -5.285 1.00 79.06 191 GLY A N 1
ATOM 1451 C CA . GLY A 1 191 ? -11.127 -8.244 -5.432 1.00 79.06 191 GLY A CA 1
ATOM 1452 C C . GLY A 1 191 ? -10.100 -7.725 -4.416 1.00 79.06 191 GLY A C 1
ATOM 1453 O O . GLY A 1 191 ? -8.921 -8.064 -4.514 1.00 79.06 191 GLY A O 1
ATOM 1454 N N . GLY A 1 192 ? -10.537 -6.914 -3.449 1.00 84.69 192 GLY A N 1
ATOM 1455 C CA . GLY A 1 192 ? -9.711 -6.309 -2.414 1.00 84.69 192 GLY A CA 1
ATOM 1456 C C . GLY A 1 192 ? -9.424 -7.240 -1.234 1.00 84.69 192 GLY A C 1
ATOM 1457 O O . GLY A 1 192 ? -9.317 -8.463 -1.364 1.00 84.69 192 GLY A O 1
ATOM 1458 N N . ILE A 1 193 ? -9.261 -6.635 -0.056 1.00 91.44 193 ILE A N 1
ATOM 1459 C CA . ILE A 1 193 ? -8.797 -7.303 1.170 1.00 91.44 193 ILE A CA 1
ATOM 1460 C C . ILE A 1 193 ? -9.812 -8.337 1.656 1.00 91.44 193 ILE A C 1
ATOM 1462 O O . ILE A 1 193 ? -9.451 -9.493 1.867 1.00 91.44 193 ILE A O 1
ATOM 1466 N N . VAL A 1 194 ? -11.079 -7.939 1.799 1.00 91.94 194 VAL A N 1
ATOM 1467 C CA . VAL A 1 194 ? -12.133 -8.809 2.341 1.00 91.94 194 VAL A CA 1
ATOM 1468 C C . VAL A 1 194 ? -12.392 -10.000 1.418 1.00 91.94 194 VAL A C 1
ATOM 1470 O O . VAL A 1 194 ? -12.405 -11.136 1.885 1.00 91.94 194 VAL A O 1
ATOM 1473 N N . ASP A 1 195 ? -12.496 -9.769 0.106 1.00 90.88 195 ASP A N 1
ATOM 1474 C CA . ASP A 1 195 ? -12.655 -10.843 -0.883 1.00 90.88 195 ASP A CA 1
ATOM 1475 C C . ASP A 1 195 ? -11.473 -11.827 -0.854 1.00 90.88 195 ASP A C 1
ATOM 1477 O O . ASP A 1 195 ? -11.680 -13.040 -0.860 1.00 90.88 195 ASP A O 1
ATOM 1481 N N . THR A 1 196 ? -10.238 -11.322 -0.760 1.00 93.88 196 THR A N 1
ATOM 1482 C CA . THR A 1 196 ? -9.030 -12.162 -0.693 1.00 93.88 196 THR A CA 1
ATOM 1483 C C . THR A 1 196 ? -8.973 -12.989 0.592 1.00 93.88 196 THR A C 1
ATOM 1485 O O . THR A 1 196 ? -8.643 -14.172 0.545 1.00 93.88 196 THR A O 1
ATOM 1488 N N . CYS A 1 197 ? -9.318 -12.404 1.740 1.00 95.69 197 CYS A N 1
ATOM 1489 C CA . CYS A 1 197 ? -9.389 -13.138 3.001 1.00 95.69 197 CYS A CA 1
ATOM 1490 C C . CYS A 1 197 ? -10.466 -14.228 2.964 1.00 95.69 197 CYS A C 1
ATOM 1492 O O . CYS A 1 197 ? -10.194 -15.355 3.369 1.00 95.69 197 CYS A O 1
ATOM 1494 N N . HIS A 1 198 ? -11.653 -13.935 2.422 1.00 92.19 198 HIS A N 1
ATOM 1495 C CA . HIS A 1 198 ? -12.712 -14.934 2.260 1.00 92.19 198 HIS A CA 1
ATOM 1496 C C . HIS A 1 198 ? -12.307 -16.072 1.316 1.00 92.19 198 HIS A C 1
ATOM 1498 O O . HIS A 1 198 ? -12.574 -17.234 1.619 1.00 92.19 198 HIS A O 1
ATOM 1504 N N . GLU A 1 199 ? -11.648 -15.759 0.196 1.00 93.44 199 GLU A N 1
ATOM 1505 C CA . GLU A 1 199 ? -11.130 -16.758 -0.748 1.00 93.44 199 GLU A CA 1
ATOM 1506 C C . GLU A 1 199 ? -10.121 -17.704 -0.083 1.00 93.44 199 GLU A C 1
ATOM 1508 O O . GLU A 1 199 ? -10.162 -18.912 -0.308 1.00 93.44 199 GLU A O 1
ATOM 1513 N N . LEU A 1 200 ? -9.234 -17.160 0.755 1.00 95.19 200 LEU A N 1
ATOM 1514 C CA . LEU A 1 200 ? -8.174 -17.912 1.430 1.00 95.19 200 LEU A CA 1
ATOM 1515 C C . LEU A 1 200 ? -8.606 -18.510 2.781 1.00 95.19 200 LEU A C 1
ATOM 1517 O O . LEU A 1 200 ? -7.816 -19.199 3.422 1.00 95.19 200 LEU A O 1
ATOM 1521 N N . GLY A 1 201 ? -9.839 -18.255 3.233 1.00 94.88 201 GLY A N 1
ATOM 1522 C CA . GLY A 1 201 ? -10.334 -18.708 4.536 1.00 94.88 201 GLY A CA 1
ATOM 1523 C C . GLY A 1 201 ? -9.629 -18.057 5.734 1.00 94.88 201 GLY A C 1
ATOM 1524 O O . GLY A 1 201 ? -9.506 -18.685 6.786 1.00 94.88 201 GLY A O 1
ATOM 1525 N N . ILE A 1 202 ? -9.146 -16.820 5.584 1.00 96.94 202 ILE A N 1
ATOM 1526 C CA . ILE A 1 202 ? -8.433 -16.075 6.626 1.00 96.94 202 ILE A CA 1
ATOM 1527 C C . ILE A 1 202 ? -9.429 -15.201 7.408 1.00 96.94 202 ILE A C 1
ATOM 1529 O O . ILE A 1 202 ? -10.128 -14.387 6.800 1.00 96.94 202 ILE A O 1
ATOM 1533 N N . PRO A 1 203 ? -9.485 -15.303 8.748 1.00 97.25 203 PRO A N 1
ATOM 1534 C CA . PRO A 1 203 ? -10.302 -14.415 9.568 1.00 97.25 203 PRO A CA 1
ATOM 1535 C C . PRO A 1 203 ? -9.916 -12.937 9.436 1.00 97.25 203 PRO A C 1
ATOM 1537 O O . PRO A 1 203 ? -8.737 -12.598 9.345 1.00 97.25 203 PRO A O 1
ATOM 1540 N N . ILE A 1 204 ? -10.900 -12.041 9.505 1.00 97.75 204 ILE A N 1
ATOM 1541 C CA . ILE A 1 204 ? -10.675 -10.593 9.426 1.00 97.75 204 ILE A CA 1
ATOM 1542 C C . ILE A 1 204 ? -11.020 -9.951 10.767 1.00 97.75 204 ILE A C 1
ATOM 1544 O O . ILE A 1 204 ? -12.061 -10.248 11.356 1.00 97.75 204 ILE A O 1
ATOM 1548 N N . ILE A 1 205 ? -10.166 -9.042 11.229 1.00 98.50 205 ILE A N 1
ATOM 1549 C CA . ILE A 1 205 ? -10.345 -8.258 12.451 1.00 98.50 205 ILE A CA 1
ATOM 1550 C C . ILE A 1 205 ? -10.490 -6.784 12.047 1.00 98.50 205 ILE A C 1
ATOM 1552 O O . ILE A 1 205 ? -9.672 -6.242 11.308 1.00 98.50 205 ILE A O 1
ATOM 1556 N N . GLY A 1 206 ? -11.558 -6.132 12.498 1.00 97.44 206 GLY A N 1
ATOM 1557 C CA . GLY A 1 206 ? -11.884 -4.756 12.127 1.00 97.44 206 GLY A CA 1
ATOM 1558 C C . GLY A 1 206 ? -11.579 -3.790 13.261 1.00 97.44 206 GLY A C 1
ATOM 1559 O O . GLY A 1 206 ? -12.256 -3.833 14.293 1.00 97.44 206 GLY A O 1
ATOM 1560 N N . TYR A 1 207 ? -10.614 -2.887 13.072 1.00 96.88 207 TYR A N 1
ATOM 1561 C CA . TYR A 1 207 ? -10.376 -1.778 14.003 1.00 96.88 207 TYR A CA 1
ATOM 1562 C C . TYR A 1 207 ? -11.013 -0.474 13.509 1.00 96.88 207 TYR A C 1
ATOM 1564 O O . TYR A 1 207 ? -11.437 -0.352 12.361 1.00 96.88 207 TYR A O 1
ATOM 1572 N N . SER A 1 208 ? -11.102 0.522 14.401 1.00 94.62 208 SER A N 1
ATOM 1573 C CA . SER A 1 208 ? -11.740 1.822 14.121 1.00 94.62 208 SER A CA 1
ATOM 1574 C C . SER A 1 208 ? -13.199 1.699 13.651 1.00 94.62 208 SER A C 1
ATOM 1576 O O . SER A 1 208 ? -13.702 2.553 12.929 1.00 94.62 208 SER A O 1
ATOM 1578 N N . VAL A 1 209 ? -13.925 0.674 14.106 1.00 96.56 209 VAL A N 1
ATOM 1579 C CA . VAL A 1 209 ? -15.312 0.394 13.674 1.00 96.56 209 VAL A CA 1
ATOM 1580 C C . VAL A 1 209 ? -16.309 1.511 13.992 1.00 96.56 209 VAL A C 1
ATOM 1582 O O . VAL A 1 209 ? -17.392 1.560 13.418 1.00 96.56 209 VAL A O 1
ATOM 1585 N N . LEU A 1 210 ? -15.928 2.438 14.878 1.00 96.38 210 LEU A N 1
ATOM 1586 C CA . LEU A 1 210 ? -16.692 3.638 15.234 1.00 96.38 210 LEU A CA 1
ATOM 1587 C C . LEU A 1 210 ? -16.133 4.938 14.610 1.00 96.38 210 LEU A C 1
ATOM 1589 O O . LEU A 1 210 ? -16.550 6.029 15.003 1.00 96.38 210 LEU A O 1
ATOM 1593 N N . ASP A 1 211 ? -15.156 4.821 13.703 1.00 92.50 211 ASP A N 1
ATOM 1594 C CA . ASP A 1 211 ? -14.443 5.888 12.978 1.00 92.50 211 ASP A CA 1
ATOM 1595 C C . ASP A 1 211 ? -14.077 7.081 13.876 1.00 92.50 211 ASP A C 1
ATOM 1597 O O . ASP A 1 211 ? -14.518 8.214 13.695 1.00 92.50 211 ASP A O 1
ATOM 1601 N N . ARG A 1 212 ? -13.305 6.805 14.936 1.00 90.50 212 ARG A N 1
ATOM 1602 C CA . ARG A 1 212 ? -12.807 7.821 15.889 1.00 90.50 212 ARG A CA 1
ATOM 1603 C C . ARG A 1 212 ? -13.907 8.684 16.528 1.00 90.50 212 ARG A C 1
ATOM 1605 O O . ARG A 1 212 ? -13.657 9.826 16.916 1.00 90.50 212 ARG A O 1
ATOM 1612 N N . GLY A 1 213 ? -15.110 8.136 16.678 1.00 92.25 213 GLY A N 1
ATOM 1613 C CA . GLY A 1 213 ? -16.215 8.771 17.394 1.00 92.25 213 GLY A CA 1
ATOM 1614 C C . GLY A 1 213 ? -17.376 9.223 16.512 1.00 92.25 213 GLY A C 1
ATOM 1615 O O . GLY A 1 213 ? -18.439 9.495 17.069 1.00 92.25 213 GLY A O 1
ATOM 1616 N N . TRP A 1 214 ? -17.226 9.239 15.180 1.00 94.75 214 TRP A N 1
ATOM 1617 C CA . TRP A 1 214 ? -18.317 9.578 14.253 1.00 94.75 214 TRP A CA 1
ATOM 1618 C C . TRP A 1 214 ? -19.588 8.773 14.530 1.00 94.75 214 TRP A C 1
ATOM 1620 O O . TRP A 1 214 ? -20.681 9.324 14.598 1.00 94.75 214 TRP A O 1
ATOM 1630 N N . LEU A 1 215 ? -19.442 7.470 14.775 1.00 95.75 215 LEU A N 1
ATOM 1631 C CA . LEU A 1 215 ? -20.565 6.536 14.892 1.00 95.75 215 LEU A CA 1
ATOM 1632 C C . LEU A 1 215 ? -21.025 6.324 16.345 1.00 95.75 215 LEU A C 1
ATOM 1634 O O . LEU A 1 215 ? -21.560 5.276 16.691 1.00 95.75 215 LEU A O 1
ATOM 1638 N N . THR A 1 216 ? -20.799 7.310 17.219 1.00 93.44 216 THR A N 1
ATOM 1639 C CA . THR A 1 216 ? -21.215 7.260 18.638 1.00 93.44 216 THR A CA 1
ATOM 1640 C C . THR A 1 216 ? -22.466 8.085 18.935 1.00 93.44 216 THR A C 1
ATOM 1642 O O . THR A 1 216 ? -23.058 7.941 20.003 1.00 93.44 216 THR A O 1
ATOM 1645 N N . GLY A 1 217 ? -22.853 8.965 18.009 1.00 91.88 217 GLY A N 1
ATOM 1646 C CA . GLY A 1 217 ? -23.928 9.941 18.183 1.00 91.88 217 GLY A CA 1
ATOM 1647 C C . GLY A 1 217 ? -23.577 11.156 19.046 1.00 91.88 217 GLY A C 1
ATOM 1648 O O . GLY A 1 217 ? -24.459 11.950 19.364 1.00 91.88 217 GLY A O 1
ATOM 1649 N N . GLN A 1 218 ? -22.308 11.310 19.444 1.00 91.94 218 GLN A N 1
ATOM 1650 C CA . GLN A 1 218 ? -21.861 12.418 20.299 1.00 91.94 218 GLN A CA 1
ATOM 1651 C C . GLN A 1 218 ? -21.379 13.651 19.529 1.00 91.94 218 GLN A C 1
ATOM 1653 O O . GLN A 1 218 ? -21.290 14.716 20.124 1.00 91.94 218 GLN A O 1
ATOM 1658 N N . LEU A 1 219 ? -21.044 13.509 18.245 1.00 93.44 219 LEU A N 1
ATOM 1659 C CA . LEU A 1 219 ? -20.498 14.590 17.427 1.00 93.44 219 LEU A CA 1
ATOM 1660 C C . LEU A 1 219 ? -21.600 15.156 16.530 1.00 93.44 219 LEU A C 1
ATOM 1662 O O . LEU A 1 219 ? -22.023 14.498 15.581 1.00 93.44 219 LEU A O 1
ATOM 1666 N N . LYS A 1 220 ? -22.073 16.359 16.856 1.00 93.50 220 LYS A N 1
ATOM 1667 C CA . LYS A 1 220 ? -23.099 17.123 16.130 1.00 93.50 220 LYS A CA 1
ATOM 1668 C C . LYS A 1 220 ? -22.514 18.359 15.476 1.00 93.50 220 LYS A C 1
ATOM 1670 O O . LYS A 1 220 ? -22.895 18.705 14.361 1.00 93.50 220 LYS A O 1
ATOM 1675 N N . THR A 1 221 ? -21.573 18.998 16.154 1.00 93.50 221 THR A N 1
ATOM 1676 C CA . THR A 1 221 ? -20.819 20.144 15.657 1.00 93.50 221 THR A CA 1
ATOM 1677 C C . THR A 1 221 ? -19.334 19.956 15.956 1.00 93.50 221 THR A C 1
ATOM 1679 O O . THR A 1 221 ? -18.936 19.098 16.745 1.00 93.50 221 THR A O 1
ATOM 1682 N N . LEU A 1 222 ? -18.492 20.772 15.322 1.00 90.06 222 LEU A N 1
ATOM 1683 C CA . LEU A 1 222 ? -17.055 20.780 15.605 1.00 90.06 222 LEU A CA 1
ATOM 1684 C C . LEU A 1 222 ? -16.731 21.155 17.057 1.00 90.06 222 LEU A C 1
ATOM 1686 O O . LEU A 1 222 ? -15.693 20.734 17.560 1.00 90.06 222 LEU A O 1
ATOM 1690 N N . ASP A 1 223 ? -17.618 21.893 17.729 1.00 92.62 223 ASP A N 1
ATOM 1691 C CA . ASP A 1 223 ? -17.445 22.318 19.122 1.00 92.62 223 ASP A CA 1
ATOM 1692 C C . ASP A 1 223 ? -17.644 21.170 20.128 1.00 92.62 223 ASP A C 1
ATOM 1694 O O . ASP A 1 223 ? -17.260 21.300 21.291 1.00 92.62 223 ASP A O 1
ATOM 1698 N N . ASP A 1 224 ? -18.205 20.032 19.695 1.00 93.94 224 ASP A N 1
ATOM 1699 C CA . ASP A 1 224 ? -18.301 18.822 20.523 1.00 93.94 224 ASP A CA 1
ATOM 1700 C C . ASP A 1 224 ? -16.936 18.133 20.710 1.00 93.94 224 ASP A C 1
ATOM 1702 O O . ASP A 1 224 ? -16.772 17.278 21.588 1.00 93.94 224 ASP A O 1
ATOM 1706 N N . LEU A 1 225 ? -15.939 18.491 19.893 1.00 90.44 225 LEU A N 1
ATOM 1707 C CA . LEU A 1 225 ? -14.559 18.071 20.095 1.00 90.44 225 LEU A CA 1
ATOM 1708 C C . LEU A 1 225 ? -13.882 18.964 21.150 1.00 90.44 225 LEU A C 1
ATOM 1710 O O . LEU A 1 225 ? -13.966 20.191 21.076 1.00 90.44 225 LEU A O 1
ATOM 1714 N N . PRO A 1 226 ? -13.163 18.380 22.127 1.00 88.12 226 PRO A N 1
ATOM 1715 C CA . PRO A 1 226 ? -12.305 19.158 23.011 1.00 88.12 226 PRO A CA 1
ATOM 1716 C C . PRO A 1 226 ? -11.280 19.970 22.213 1.00 88.12 226 PRO A C 1
ATOM 1718 O O . PRO A 1 226 ? -10.699 19.457 21.265 1.00 88.12 226 PRO A O 1
ATOM 1721 N N . LYS A 1 227 ? -10.984 21.199 22.650 1.00 86.25 227 LYS A N 1
ATOM 1722 C CA . LYS A 1 227 ? -10.086 22.124 21.929 1.00 86.25 227 LYS A CA 1
ATOM 1723 C C . LYS A 1 227 ? -8.719 21.531 21.566 1.00 86.25 227 LYS A C 1
ATOM 1725 O O . LYS A 1 227 ? -8.198 21.827 20.498 1.00 86.25 227 LYS A O 1
ATOM 1730 N N . ASP A 1 228 ? -8.165 20.695 22.441 1.00 81.56 228 ASP A N 1
ATOM 1731 C CA . ASP A 1 228 ? -6.842 20.079 22.274 1.00 81.56 228 ASP A CA 1
ATOM 1732 C C . ASP A 1 228 ? -6.919 18.660 21.674 1.00 81.56 228 ASP A C 1
ATOM 1734 O O . ASP A 1 228 ? -5.967 17.880 21.748 1.00 81.56 228 ASP A O 1
ATOM 1738 N N . ASP A 1 229 ? -8.068 18.279 21.108 1.00 84.38 229 ASP A N 1
ATOM 1739 C CA . ASP A 1 229 ? -8.264 16.961 20.517 1.00 84.38 229 ASP A CA 1
ATOM 1740 C C . ASP A 1 229 ? -7.513 16.829 19.188 1.00 84.38 229 ASP A C 1
ATOM 1742 O O . ASP A 1 229 ? -7.687 17.614 18.253 1.00 84.38 229 ASP A O 1
ATOM 1746 N N . VAL A 1 230 ? -6.715 15.765 19.069 1.00 81.62 230 VAL A N 1
ATOM 1747 C CA . VAL A 1 230 ? -5.917 15.477 17.869 1.00 81.62 230 VAL A CA 1
ATOM 1748 C C . VAL A 1 230 ? -6.762 15.374 16.599 1.00 81.62 230 VAL A C 1
ATOM 1750 O O . VAL A 1 230 ? -6.247 15.620 15.507 1.00 81.62 230 VAL A O 1
ATOM 1753 N N . ARG A 1 231 ? -8.056 15.040 16.716 1.00 89.62 231 ARG A N 1
ATOM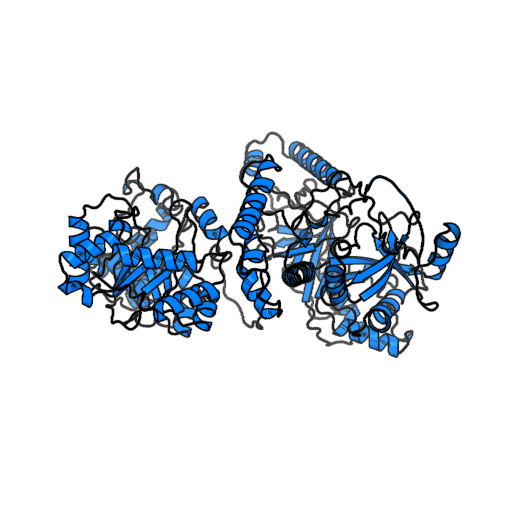 1754 C CA . ARG A 1 231 ? -8.990 14.953 15.587 1.00 89.62 231 ARG A CA 1
ATOM 1755 C C . ARG A 1 231 ? -9.157 16.283 14.863 1.00 89.62 231 ARG A C 1
ATOM 1757 O O . ARG A 1 231 ? -9.391 16.245 13.663 1.00 89.62 231 ARG A O 1
ATOM 1764 N N . HIS A 1 232 ? -8.916 17.433 15.497 1.00 86.75 232 HIS A N 1
ATOM 1765 C CA . HIS A 1 232 ? -8.916 18.725 14.797 1.00 86.75 232 HIS A CA 1
ATOM 1766 C C . HIS A 1 232 ? -7.897 18.808 13.647 1.00 86.75 232 HIS A C 1
ATOM 1768 O O . HIS A 1 232 ? -8.052 19.629 12.740 1.00 86.75 232 HIS A O 1
ATOM 1774 N N . HIS A 1 233 ? -6.871 17.952 13.643 1.00 84.12 233 HIS A N 1
ATOM 1775 C CA . HIS A 1 233 ? -5.897 17.872 12.555 1.00 84.12 233 HIS A CA 1
ATOM 1776 C C . HIS A 1 233 ? -6.314 16.924 11.424 1.00 84.12 233 HIS A C 1
ATOM 1778 O O . HIS A 1 233 ? -5.729 16.985 10.343 1.00 84.12 233 HIS A O 1
ATOM 1784 N N . PHE A 1 234 ? -7.316 16.068 11.638 1.00 87.25 234 PHE A N 1
ATOM 1785 C CA . PHE A 1 234 ? -7.737 15.056 10.674 1.00 87.25 234 PHE A CA 1
ATOM 1786 C C . PHE A 1 234 ? -8.624 15.686 9.591 1.00 87.25 234 PHE A C 1
ATOM 1788 O O . PHE A 1 234 ? -9.601 16.354 9.935 1.00 87.25 234 PHE A O 1
ATOM 1795 N N . PRO A 1 235 ? -8.356 15.447 8.291 1.00 91.94 235 PRO A N 1
ATOM 1796 C CA . PRO A 1 235 ? -9.109 16.065 7.195 1.00 91.94 235 PRO A CA 1
ATOM 1797 C C . PRO A 1 235 ? -10.629 15.874 7.281 1.00 91.94 235 PRO A C 1
ATOM 1799 O O . PRO A 1 235 ? -11.379 16.812 7.030 1.00 91.94 235 PRO A O 1
ATOM 1802 N N . ARG A 1 236 ? -11.095 14.702 7.733 1.00 92.56 236 ARG A N 1
ATOM 1803 C CA . ARG A 1 236 ? -12.530 14.406 7.925 1.00 92.56 236 ARG A CA 1
ATOM 1804 C C . ARG A 1 236 ? -13.231 15.266 8.975 1.00 92.56 236 ARG A C 1
ATOM 1806 O O . ARG A 1 236 ? -14.452 15.375 8.936 1.00 92.56 236 ARG A O 1
ATOM 1813 N N . PHE A 1 237 ? -12.478 15.854 9.899 1.00 93.00 237 PHE A N 1
ATOM 1814 C CA . PHE A 1 237 ? -12.975 16.693 10.991 1.00 93.00 237 PHE A CA 1
ATOM 1815 C C . PHE A 1 237 ? -12.658 18.181 10.758 1.00 93.00 237 PHE A C 1
ATOM 1817 O O . PHE A 1 237 ? -12.714 18.980 11.689 1.00 93.00 237 PHE A O 1
ATOM 1824 N N . ARG A 1 238 ? -12.290 18.581 9.532 1.00 91.00 238 ARG A N 1
ATOM 1825 C CA . ARG A 1 238 ? -12.103 19.996 9.178 1.00 91.00 238 ARG A CA 1
ATOM 1826 C C . ARG A 1 238 ? -13.440 20.672 8.847 1.00 91.00 238 ARG A C 1
ATOM 1828 O O . ARG A 1 238 ? -14.362 19.984 8.400 1.00 91.00 238 ARG A O 1
ATOM 1835 N N . PRO A 1 239 ? -13.544 22.007 9.006 1.00 89.88 239 PRO A N 1
ATOM 1836 C CA . PRO A 1 239 ? -14.689 22.764 8.504 1.00 89.88 239 PRO A CA 1
ATOM 1837 C C . PRO A 1 239 ? -14.947 22.471 7.020 1.00 89.88 239 PRO A C 1
ATOM 1839 O O . PRO A 1 239 ? -14.011 22.311 6.238 1.00 89.88 239 PRO A O 1
ATOM 1842 N N . GLY A 1 240 ? -16.213 22.371 6.633 1.00 89.88 240 GLY A N 1
ATOM 1843 C CA . GLY A 1 240 ? -16.669 21.950 5.309 1.00 89.88 240 GLY A CA 1
ATOM 1844 C C . GLY A 1 240 ? -16.790 20.430 5.158 1.00 89.88 240 GLY A C 1
ATOM 1845 O O . GLY A 1 240 ? -17.782 19.951 4.604 1.00 89.88 240 GLY A O 1
ATOM 1846 N N . ALA A 1 241 ? -15.811 19.664 5.654 1.00 91.94 241 ALA A N 1
ATOM 1847 C CA . ALA A 1 241 ? -15.863 18.201 5.661 1.00 91.94 241 ALA A CA 1
ATOM 1848 C C . ALA A 1 241 ? -16.774 17.684 6.782 1.00 91.94 241 ALA A C 1
ATOM 1850 O O . ALA A 1 241 ? -17.598 16.798 6.551 1.00 91.94 241 ALA A O 1
ATOM 1851 N N . PHE A 1 242 ? -16.676 18.271 7.978 1.00 94.50 242 PHE A N 1
ATOM 1852 C CA . PHE A 1 242 ? -17.457 17.857 9.141 1.00 94.50 242 PHE A CA 1
ATOM 1853 C C . PHE A 1 242 ? -18.967 17.952 8.884 1.00 94.50 242 PHE A C 1
ATOM 1855 O O . PHE A 1 242 ? -19.695 16.993 9.124 1.00 94.50 242 PHE A O 1
ATOM 1862 N N . GLU A 1 243 ? -19.439 19.071 8.330 1.00 92.25 243 GLU A N 1
ATOM 1863 C CA . GLU A 1 243 ? -20.858 19.330 8.052 1.00 92.25 243 GLU A CA 1
ATOM 1864 C C . GLU A 1 243 ? -21.436 18.382 6.991 1.00 92.25 243 GLU A C 1
ATOM 1866 O O . GLU A 1 243 ? -22.650 18.181 6.918 1.00 92.25 243 GLU A O 1
ATOM 1871 N N . GLN A 1 244 ? -20.586 17.794 6.148 1.00 93.19 244 GLN A N 1
ATOM 1872 C CA . GLN A 1 244 ? -20.993 16.772 5.185 1.00 93.19 244 GLN A CA 1
ATOM 1873 C C . GLN A 1 244 ? -21.006 15.388 5.831 1.00 93.19 244 GLN A C 1
ATOM 1875 O O . GLN A 1 244 ? -21.992 14.661 5.719 1.00 93.19 244 GLN A O 1
ATOM 1880 N N . ASN A 1 245 ? -19.944 15.072 6.566 1.00 94.94 245 ASN A N 1
ATOM 1881 C CA . ASN A 1 245 ? -19.725 13.792 7.224 1.00 94.94 245 ASN A CA 1
ATOM 1882 C C . ASN A 1 245 ? -20.738 13.510 8.343 1.00 94.94 245 ASN A C 1
ATOM 1884 O O . ASN A 1 245 ? -21.212 12.379 8.472 1.00 94.94 245 ASN A O 1
ATOM 1888 N N . VAL A 1 246 ? -21.146 14.533 9.101 1.00 95.62 246 VAL A N 1
ATOM 1889 C CA . VAL A 1 246 ? -22.128 14.388 10.189 1.00 95.62 246 VAL A CA 1
ATOM 1890 C C . VAL A 1 246 ? -23.476 13.863 9.694 1.00 95.62 246 VAL A C 1
ATOM 1892 O O . VAL A 1 246 ? -24.129 13.100 10.399 1.00 95.62 246 VAL A O 1
ATOM 1895 N N . LYS A 1 247 ? -23.852 14.150 8.441 1.00 94.62 247 LYS A N 1
ATOM 1896 C CA . LYS A 1 247 ? -25.112 13.677 7.846 1.00 94.62 247 LYS A CA 1
ATOM 1897 C C . LYS A 1 247 ? -25.168 12.153 7.739 1.00 94.62 247 LYS A C 1
ATOM 1899 O O . LYS A 1 247 ? -26.232 11.568 7.926 1.00 94.62 247 LYS A O 1
ATOM 1904 N N . LEU A 1 248 ? -24.033 11.498 7.471 1.00 95.75 248 LEU A N 1
ATOM 1905 C CA . LEU A 1 248 ? -23.961 10.035 7.478 1.00 95.75 248 LEU A CA 1
ATOM 1906 C C . LEU A 1 248 ? -24.155 9.493 8.901 1.00 95.75 248 LEU A C 1
ATOM 1908 O O . LEU A 1 248 ? -24.930 8.559 9.098 1.00 95.75 248 LEU A O 1
ATOM 1912 N N . ALA A 1 249 ? -23.516 10.108 9.901 1.00 95.88 249 ALA A N 1
ATOM 1913 C CA . ALA A 1 249 ? -23.688 9.721 11.302 1.00 95.88 249 ALA A CA 1
ATOM 1914 C C . ALA A 1 249 ? -25.147 9.884 11.776 1.00 95.88 249 ALA A C 1
ATOM 1916 O O . ALA A 1 249 ? -25.699 8.974 12.395 1.00 95.88 249 ALA A O 1
ATOM 1917 N N . GLU A 1 250 ? -25.814 10.982 11.409 1.00 95.69 250 GLU A N 1
ATOM 1918 C CA . GLU A 1 250 ? -27.226 11.233 11.734 1.00 95.69 250 GLU A CA 1
ATOM 1919 C C . GLU A 1 250 ? -28.185 10.186 11.143 1.00 95.69 250 GLU A C 1
ATOM 1921 O O . GLU A 1 250 ? -29.210 9.861 11.751 1.00 95.69 250 GLU A O 1
ATOM 1926 N N . LEU A 1 251 ? -27.863 9.621 9.976 1.00 94.94 251 LEU A N 1
ATOM 1927 C CA . LEU A 1 251 ? -28.657 8.547 9.372 1.00 94.94 251 LEU A CA 1
ATOM 1928 C C . LEU A 1 251 ? -28.485 7.226 10.115 1.00 94.94 251 LEU A C 1
ATOM 1930 O O . LEU A 1 251 ? -29.476 6.550 10.394 1.00 94.94 251 LEU A O 1
ATOM 1934 N N . VAL A 1 252 ? -27.253 6.900 10.514 1.00 96.56 252 VAL A N 1
ATOM 1935 C CA . VAL A 1 252 ? -26.977 5.737 11.374 1.00 96.56 252 VAL A CA 1
ATOM 1936 C C . VAL A 1 252 ? -27.715 5.873 12.706 1.00 96.56 252 VAL A C 1
ATOM 1938 O O . VAL A 1 252 ? -28.328 4.919 13.185 1.00 96.56 252 VAL A O 1
ATOM 1941 N N . GLU A 1 253 ? -27.743 7.077 13.279 1.00 96.75 253 GLU A N 1
ATOM 1942 C CA . GLU A 1 253 ? -28.556 7.377 14.458 1.00 96.75 253 GLU A CA 1
ATOM 1943 C C . GLU A 1 253 ? -30.059 7.225 14.212 1.00 96.75 253 GLU A C 1
ATOM 1945 O O . GLU A 1 253 ? -30.793 6.806 15.107 1.00 96.75 253 GLU A O 1
ATOM 1950 N N . GLY A 1 254 ? -30.537 7.559 13.012 1.00 96.81 254 GLY A N 1
ATOM 1951 C CA . GLY A 1 254 ? -31.919 7.336 12.601 1.00 96.81 254 GLY A CA 1
ATOM 1952 C C . GLY A 1 254 ? -32.307 5.860 12.657 1.00 96.81 254 GLY A C 1
ATOM 1953 O O . GLY A 1 254 ? -33.330 5.525 13.262 1.00 96.81 254 GLY A O 1
ATOM 1954 N N . VAL A 1 255 ? -31.462 4.988 12.100 1.00 97.50 255 VAL A N 1
ATOM 1955 C CA . VAL A 1 255 ? -31.623 3.526 12.168 1.00 97.50 255 VAL A CA 1
ATOM 1956 C C . VAL A 1 255 ? -31.586 3.051 13.622 1.00 97.50 255 VAL A C 1
ATOM 1958 O O . VAL A 1 255 ? -32.491 2.346 14.071 1.00 97.50 255 VAL A O 1
ATOM 1961 N N . ALA A 1 256 ? -30.598 3.511 14.393 1.00 97.44 256 ALA A N 1
ATOM 1962 C CA . ALA A 1 256 ? -30.448 3.155 15.802 1.00 97.44 256 ALA A CA 1
ATOM 1963 C C . ALA A 1 256 ? -31.689 3.528 16.633 1.00 97.44 256 ALA A C 1
ATOM 1965 O O . ALA A 1 256 ? -32.208 2.709 17.394 1.00 97.44 256 ALA A O 1
ATOM 1966 N N . ARG A 1 257 ? -32.232 4.734 16.419 1.00 97.81 257 ARG A N 1
ATOM 1967 C CA . ARG A 1 257 ? -33.442 5.226 17.090 1.00 97.81 257 ARG A CA 1
ATOM 1968 C C . ARG A 1 257 ? -34.679 4.401 16.742 1.00 97.81 257 ARG A C 1
ATOM 1970 O O . ARG A 1 257 ? -35.458 4.108 17.643 1.00 97.81 257 ARG A O 1
ATOM 1977 N N . LYS A 1 258 ? -34.865 4.018 15.472 1.00 97.31 258 LYS A N 1
ATOM 1978 C CA . LYS A 1 258 ? -35.988 3.156 15.051 1.00 97.31 258 LYS A CA 1
ATOM 1979 C C . LYS A 1 258 ? -35.931 1.781 15.722 1.00 97.31 258 LYS A C 1
ATOM 1981 O O . LYS A 1 258 ? -36.973 1.243 16.085 1.00 97.31 258 LYS A O 1
ATOM 1986 N N . LYS A 1 259 ? -34.724 1.239 15.904 1.00 96.88 259 LYS A N 1
ATOM 1987 C CA . LYS A 1 259 ? -34.493 -0.078 16.510 1.00 96.88 259 LYS A CA 1
ATOM 1988 C C . LYS A 1 259 ? -34.443 -0.054 18.047 1.00 96.88 259 LYS A C 1
ATOM 1990 O O . LYS A 1 259 ? -34.605 -1.096 18.674 1.00 96.88 259 LYS A O 1
ATOM 1995 N N . GLY A 1 260 ? -34.242 1.114 18.663 1.00 96.94 260 GLY A N 1
ATOM 1996 C CA . GLY A 1 260 ? -34.125 1.262 20.119 1.00 96.94 260 GLY A CA 1
ATOM 1997 C C . GLY A 1 260 ? -32.751 0.867 20.674 1.00 96.94 260 GLY A C 1
ATOM 1998 O O . GLY A 1 260 ? -32.659 0.363 21.790 1.00 96.94 260 GLY A O 1
ATOM 1999 N N . VAL A 1 261 ? -31.692 1.073 19.888 1.00 97.62 261 VAL A N 1
ATOM 2000 C CA . VAL A 1 261 ? -30.294 0.721 20.207 1.00 97.62 261 VAL A CA 1
ATOM 2001 C C . VAL A 1 261 ? -29.391 1.946 20.044 1.00 97.62 261 VAL A C 1
ATOM 2003 O O . VAL A 1 261 ? -29.849 3.007 19.612 1.00 97.62 261 VAL A O 1
ATOM 2006 N N . THR A 1 262 ? -28.101 1.828 20.364 1.00 97.44 262 THR A N 1
ATOM 2007 C CA . THR A 1 262 ? -27.156 2.933 20.144 1.00 97.44 262 THR A CA 1
ATOM 2008 C C . THR A 1 262 ? -26.588 2.946 18.719 1.00 97.44 262 THR A C 1
ATOM 2010 O O . THR A 1 262 ? -26.514 1.903 18.064 1.00 97.44 262 THR A O 1
ATOM 2013 N N . PRO A 1 263 ? -26.128 4.110 18.221 1.00 97.25 263 PRO A N 1
ATOM 2014 C CA . PRO A 1 263 ? -25.469 4.203 16.914 1.00 97.25 263 PRO A CA 1
ATOM 2015 C C . PRO A 1 263 ? -24.218 3.323 16.830 1.00 97.25 263 PRO A C 1
ATOM 2017 O O . PRO A 1 263 ? -23.956 2.714 15.795 1.00 97.25 263 PRO A O 1
ATOM 2020 N N . ALA A 1 264 ? -23.498 3.188 17.949 1.00 97.31 264 ALA A N 1
ATOM 2021 C CA . ALA A 1 264 ? -22.326 2.329 18.041 1.00 97.31 264 ALA A CA 1
ATOM 2022 C C . ALA A 1 264 ? -22.690 0.854 17.824 1.00 97.31 264 ALA A C 1
ATOM 2024 O O . ALA A 1 264 ? -22.008 0.166 17.069 1.00 97.31 264 ALA A O 1
ATOM 2025 N N . GLN A 1 265 ? -23.796 0.382 18.408 1.00 97.88 265 GLN A N 1
ATOM 2026 C CA . GLN A 1 265 ? -24.276 -0.987 18.199 1.00 97.88 265 GLN A CA 1
ATOM 2027 C C . GLN A 1 265 ? -24.671 -1.245 16.739 1.00 97.88 265 GLN A C 1
ATOM 2029 O O . GLN A 1 265 ? -24.352 -2.308 16.211 1.00 97.88 265 GLN A O 1
ATOM 2034 N N . VAL A 1 266 ? -25.297 -0.272 16.062 1.00 98.12 266 VAL A N 1
ATOM 2035 C CA . VAL A 1 266 ? -25.601 -0.372 14.621 1.00 98.12 266 VAL A CA 1
ATOM 2036 C C . VAL A 1 266 ? -24.321 -0.466 13.792 1.00 98.12 266 VAL A C 1
ATOM 2038 O O . VAL A 1 266 ? -24.210 -1.350 12.947 1.00 98.12 266 VAL A O 1
ATOM 2041 N N . ALA A 1 267 ? -23.334 0.394 14.054 1.00 97.69 267 ALA A N 1
ATOM 2042 C CA . ALA A 1 267 ? -22.057 0.376 13.342 1.00 97.69 267 ALA A CA 1
ATOM 2043 C C . ALA A 1 267 ? -21.286 -0.941 13.541 1.00 97.69 267 ALA A C 1
ATOM 2045 O O . ALA A 1 267 ? -20.805 -1.531 12.574 1.00 97.69 267 ALA A O 1
ATOM 2046 N N . ILE A 1 268 ? -21.215 -1.435 14.781 1.00 97.81 268 ILE A N 1
ATOM 2047 C CA . ILE A 1 268 ? -20.570 -2.712 15.120 1.00 97.81 268 ILE A CA 1
ATOM 2048 C C . ILE A 1 268 ? -21.287 -3.878 14.426 1.00 97.81 268 ILE A C 1
ATOM 2050 O O . ILE A 1 268 ? -20.631 -4.741 13.842 1.00 97.81 268 ILE A O 1
ATOM 2054 N N . ALA A 1 269 ? -22.623 -3.897 14.443 1.00 96.94 269 ALA A N 1
ATOM 2055 C CA . ALA A 1 269 ? -23.407 -4.932 13.775 1.00 96.94 269 ALA A CA 1
ATOM 2056 C C . ALA A 1 269 ? -23.234 -4.908 12.250 1.00 96.94 269 ALA A C 1
ATOM 2058 O O . ALA A 1 269 ? -23.094 -5.966 11.640 1.00 96.94 269 ALA A O 1
ATOM 2059 N N . TRP A 1 270 ? -23.155 -3.719 11.645 1.00 96.94 270 TRP A N 1
ATOM 2060 C CA . TRP A 1 270 ? -22.878 -3.584 10.216 1.00 96.94 270 TRP A CA 1
ATOM 2061 C C . TRP A 1 270 ? -21.508 -4.166 9.838 1.00 96.94 270 TRP A C 1
ATOM 2063 O O . TRP A 1 270 ? -21.417 -4.894 8.850 1.00 96.94 270 TRP A O 1
ATOM 2073 N N . VAL A 1 271 ? -20.464 -3.914 10.645 1.00 96.31 271 VAL A N 1
ATOM 2074 C CA . VAL A 1 271 ? -19.123 -4.497 10.432 1.00 96.31 271 VAL A CA 1
ATOM 2075 C C . VAL A 1 271 ? -19.151 -6.021 10.571 1.00 96.31 271 VAL A C 1
ATOM 2077 O O . VAL A 1 271 ? -18.605 -6.709 9.710 1.00 96.31 271 VAL A O 1
ATOM 2080 N N . LYS A 1 272 ? -19.837 -6.568 11.588 1.00 95.06 272 LYS A N 1
ATOM 2081 C CA . LYS A 1 272 ? -20.010 -8.028 11.734 1.00 95.06 272 LYS A CA 1
ATOM 2082 C C . LYS A 1 272 ? -20.597 -8.663 10.477 1.00 95.06 272 LYS A C 1
ATOM 2084 O O . LYS A 1 272 ? -20.168 -9.737 10.069 1.00 95.06 272 LYS A O 1
ATOM 2089 N N . GLN A 1 273 ? -21.571 -7.996 9.864 1.00 92.69 273 GLN A N 1
ATOM 2090 C CA . GLN A 1 273 ? -22.277 -8.495 8.686 1.00 92.69 273 GLN A CA 1
ATOM 2091 C C . GLN A 1 273 ? -21.414 -8.503 7.414 1.00 92.69 273 GLN A C 1
ATOM 2093 O O . GLN A 1 273 ? -21.817 -9.087 6.412 1.00 92.69 273 GLN A O 1
ATOM 2098 N N . GLN A 1 274 ? -20.215 -7.909 7.466 1.00 91.25 274 GLN A N 1
ATOM 2099 C CA . GLN A 1 274 ? -19.189 -8.027 6.426 1.00 91.25 274 GLN A CA 1
ATOM 2100 C C . GLN A 1 274 ? -18.276 -9.256 6.610 1.00 91.25 274 GLN A C 1
ATOM 2102 O O . GLN A 1 274 ? -17.334 -9.414 5.839 1.00 91.25 274 GLN A O 1
ATOM 2107 N N . GLY A 1 275 ? -18.513 -10.109 7.616 1.00 92.56 275 GLY A N 1
ATOM 2108 C CA . GLY A 1 275 ? -17.638 -11.248 7.936 1.00 92.56 275 GLY A CA 1
ATOM 2109 C C . GLY A 1 275 ? -16.399 -10.876 8.743 1.00 92.56 275 GLY A C 1
ATOM 2110 O O . GLY A 1 275 ? -15.390 -11.574 8.708 1.00 92.56 275 GLY A O 1
ATOM 2111 N N . VAL A 1 276 ? -16.465 -9.772 9.488 1.00 95.88 276 VAL A N 1
ATOM 2112 C CA . VAL A 1 276 ? -15.327 -9.202 10.219 1.00 95.88 276 VAL A CA 1
ATOM 2113 C C . VAL A 1 276 ? -15.583 -9.244 11.724 1.00 95.88 276 VAL A C 1
ATOM 2115 O O . VAL A 1 276 ? -16.693 -8.960 12.165 1.00 95.88 276 VAL A O 1
ATOM 2118 N N . LEU A 1 277 ? -14.561 -9.567 12.524 1.00 97.69 277 LEU A N 1
ATOM 2119 C CA . LEU A 1 277 ? -14.583 -9.466 13.987 1.00 97.69 277 LEU A CA 1
ATOM 2120 C C . LEU A 1 277 ? -14.291 -8.013 14.411 1.00 97.69 277 LEU A C 1
ATOM 2122 O O . LEU A 1 277 ? -13.132 -7.595 14.365 1.00 97.69 277 LEU A O 1
ATOM 2126 N N . PRO A 1 278 ? -15.287 -7.209 14.824 1.00 98.00 278 PRO A N 1
ATOM 2127 C CA . PRO A 1 278 ? -15.041 -5.842 15.264 1.00 98.00 278 PRO A CA 1
ATOM 2128 C C . PRO A 1 278 ? -14.351 -5.812 16.634 1.00 98.00 278 PRO A C 1
ATOM 2130 O O . PRO A 1 278 ? -14.755 -6.523 17.555 1.00 98.00 278 PRO A O 1
ATOM 2133 N N . ILE A 1 279 ? -13.370 -4.922 16.798 1.00 98.12 279 ILE A N 1
ATOM 2134 C CA . ILE A 1 279 ? -12.682 -4.662 18.075 1.00 98.12 279 ILE A CA 1
ATOM 2135 C C . ILE A 1 279 ? -12.900 -3.211 18.547 1.00 98.12 279 ILE A C 1
ATOM 2137 O O . ILE A 1 279 ? -11.958 -2.413 18.583 1.00 98.12 279 ILE A O 1
ATOM 2141 N N . PRO A 1 280 ? -14.142 -2.802 18.885 1.00 97.56 280 PRO A N 1
ATOM 2142 C CA . PRO A 1 280 ? -14.420 -1.439 19.330 1.00 97.56 280 PRO A CA 1
ATOM 2143 C C . PRO A 1 280 ? -13.602 -1.092 20.581 1.00 97.56 280 PRO A C 1
ATOM 2145 O O . PRO A 1 280 ? -13.609 -1.815 21.575 1.00 97.56 280 PRO A O 1
ATOM 2148 N N . GLY A 1 281 ? -12.909 0.045 20.540 1.00 94.75 281 GLY A N 1
ATOM 2149 C CA . GLY A 1 281 ? -12.190 0.581 21.693 1.00 94.75 281 GLY A CA 1
ATOM 2150 C C . GLY A 1 281 ? -13.076 1.491 22.541 1.00 94.75 281 GLY A C 1
ATOM 2151 O O . GLY A 1 281 ? -13.824 2.316 22.013 1.00 94.75 281 GLY A O 1
ATOM 2152 N N . ALA A 1 282 ? -12.962 1.385 23.862 1.00 94.06 282 ALA A N 1
ATOM 2153 C CA . ALA A 1 282 ? -13.587 2.296 24.816 1.00 94.06 282 ALA A CA 1
ATOM 2154 C C . ALA A 1 282 ? -12.724 2.406 26.079 1.00 94.06 282 ALA A C 1
ATOM 2156 O O . ALA A 1 282 ? -11.930 1.527 26.368 1.00 94.06 282 ALA A O 1
ATOM 2157 N N . VAL A 1 283 ? -12.868 3.495 26.834 1.00 94.12 283 VAL A N 1
ATOM 2158 C CA . VAL A 1 283 ? -12.102 3.715 28.083 1.00 94.12 283 VAL A CA 1
ATOM 2159 C C . VAL A 1 283 ? -12.971 3.686 29.341 1.00 94.12 283 VAL A C 1
ATOM 2161 O O . VAL A 1 283 ? -12.476 3.858 30.449 1.00 94.12 283 VAL A O 1
ATOM 2164 N N . LYS A 1 284 ? -14.288 3.521 29.174 1.00 95.69 284 LYS A N 1
ATOM 2165 C CA . LYS A 1 284 ? -15.268 3.466 30.263 1.00 95.69 284 LYS A CA 1
ATOM 2166 C C . LYS A 1 284 ? -15.958 2.112 30.234 1.00 95.69 284 LYS A C 1
ATOM 2168 O O . LYS A 1 284 ? -16.540 1.769 29.207 1.00 95.69 284 LYS A O 1
ATOM 2173 N N . ALA A 1 285 ? -15.988 1.417 31.369 1.00 97.25 285 ALA A N 1
ATOM 2174 C CA . ALA A 1 285 ? -16.635 0.111 31.515 1.00 97.25 285 ALA A CA 1
ATOM 2175 C C . ALA A 1 285 ? -18.079 0.082 30.977 1.00 97.25 285 ALA A C 1
ATOM 2177 O O . ALA A 1 285 ? -18.441 -0.837 30.253 1.00 97.25 285 ALA A O 1
ATOM 2178 N N . SER A 1 286 ? -18.873 1.131 31.221 1.00 96.81 286 SER A N 1
ATOM 2179 C CA . SER A 1 286 ? -20.249 1.221 30.707 1.00 96.81 286 SER A CA 1
ATOM 2180 C C . SER A 1 286 ? -20.341 1.252 29.177 1.00 96.81 286 SER A C 1
ATOM 2182 O O . SER A 1 286 ? -21.283 0.713 28.607 1.00 96.81 286 SER A O 1
ATOM 2184 N N . ARG A 1 287 ? -19.356 1.849 28.492 1.00 95.81 287 ARG A N 1
ATOM 2185 C CA . ARG A 1 287 ? -19.280 1.838 27.022 1.00 95.81 287 ARG A CA 1
ATOM 2186 C C . ARG A 1 287 ? -18.804 0.492 26.492 1.00 95.81 287 ARG A C 1
ATOM 2188 O O . ARG A 1 287 ? -19.251 0.079 25.431 1.00 95.81 287 ARG A O 1
ATOM 2195 N N . VAL A 1 288 ? -17.928 -0.196 27.226 1.00 97.12 288 VAL A N 1
ATOM 2196 C CA . VAL A 1 288 ? -17.529 -1.570 26.891 1.00 97.12 288 VAL A CA 1
ATOM 2197 C C . VAL A 1 288 ? -18.737 -2.504 26.975 1.00 97.12 288 VAL A C 1
ATOM 2199 O O . VAL A 1 288 ? -18.992 -3.247 26.031 1.00 97.12 288 VAL A O 1
ATOM 2202 N N . GLU A 1 289 ? -19.517 -2.414 28.054 1.00 96.56 289 GLU A N 1
ATOM 2203 C CA . GLU A 1 289 ? -20.751 -3.186 28.233 1.00 96.56 289 GLU A CA 1
ATOM 2204 C C . GLU A 1 289 ? -21.763 -2.909 27.106 1.00 96.56 289 GLU A C 1
ATOM 2206 O O . GLU A 1 289 ? -22.311 -3.835 26.514 1.00 96.56 289 GLU A O 1
ATOM 2211 N N . GLU A 1 290 ? -21.981 -1.635 26.766 1.00 95.56 290 GLU A N 1
ATOM 2212 C CA . GLU A 1 290 ? -22.863 -1.217 25.668 1.00 95.56 290 GLU A CA 1
ATOM 2213 C C . GLU A 1 290 ? -22.412 -1.778 24.308 1.00 95.56 290 GLU A C 1
ATOM 2215 O O . GLU A 1 290 ? -23.219 -2.359 23.582 1.00 95.56 290 GLU A O 1
ATOM 2220 N N . ASN A 1 291 ? -21.121 -1.650 23.985 1.00 95.94 291 ASN A N 1
ATOM 2221 C CA . ASN A 1 291 ? -20.561 -2.057 22.694 1.00 95.94 291 ASN A CA 1
ATOM 2222 C C . ASN A 1 291 ? -20.432 -3.578 22.539 1.00 95.94 291 ASN A C 1
ATOM 2224 O O . ASN A 1 291 ? -20.417 -4.070 21.414 1.00 95.94 291 ASN A O 1
ATOM 2228 N N . SER A 1 292 ? -20.344 -4.322 23.644 1.00 93.88 292 SER A N 1
ATOM 2229 C CA . SER A 1 292 ? -20.237 -5.790 23.627 1.00 93.88 292 SER A CA 1
ATOM 2230 C C . SER A 1 292 ? -21.595 -6.478 23.445 1.00 93.88 292 SER A C 1
ATOM 2232 O O . SER A 1 292 ? -21.659 -7.657 23.097 1.00 93.88 292 SER A O 1
ATOM 2234 N N . LYS A 1 293 ? -22.703 -5.750 23.640 1.00 89.94 293 LYS A N 1
ATOM 2235 C CA . LYS A 1 293 ? -24.059 -6.253 23.390 1.00 89.94 293 LYS A CA 1
ATOM 2236 C C . LYS A 1 293 ? -24.330 -6.284 21.888 1.00 89.94 293 LYS A C 1
ATOM 2238 O O . LYS A 1 293 ? -24.731 -5.283 21.295 1.00 89.94 293 LYS A O 1
ATOM 2243 N N . GLY A 1 294 ? -24.101 -7.448 21.285 1.00 83.25 294 GLY A N 1
ATOM 2244 C CA . GLY A 1 294 ? -24.379 -7.690 19.875 1.00 83.25 294 GLY A CA 1
ATOM 2245 C C . GLY A 1 294 ? -25.861 -7.527 19.538 1.00 83.25 294 GLY A C 1
ATOM 2246 O O . GLY A 1 294 ? -26.734 -8.018 20.251 1.00 83.25 294 GLY A O 1
ATOM 2247 N N . ILE A 1 295 ? -26.126 -6.863 18.419 1.00 94.38 295 ILE A N 1
ATOM 2248 C CA . ILE A 1 295 ? -27.446 -6.792 17.792 1.00 94.38 295 ILE A CA 1
ATOM 2249 C C . ILE A 1 295 ? -27.355 -7.367 16.378 1.00 94.38 295 ILE A C 1
ATOM 2251 O O . ILE A 1 295 ? -26.263 -7.463 15.813 1.00 94.38 295 ILE A O 1
ATOM 2255 N N . GLU A 1 296 ? -28.506 -7.697 15.802 1.00 92.94 296 GLU A N 1
ATOM 2256 C CA . GLU A 1 296 ? -28.625 -8.131 14.410 1.00 92.94 296 GLU A CA 1
ATOM 2257 C C . GLU A 1 296 ? -29.421 -7.095 13.611 1.00 92.94 296 GLU A C 1
ATOM 2259 O O . GLU A 1 296 ? -30.462 -6.603 14.070 1.00 92.94 296 GLU A O 1
ATOM 2264 N N . LEU A 1 297 ? -28.917 -6.745 12.428 1.00 94.94 297 LEU A N 1
ATOM 2265 C CA . LEU A 1 297 ? -29.583 -5.839 11.496 1.00 94.94 297 LEU A CA 1
ATOM 2266 C C . LEU A 1 297 ? -30.438 -6.652 10.524 1.00 94.94 297 LEU A C 1
ATOM 2268 O O . LEU A 1 297 ? -29.984 -7.637 9.945 1.00 94.94 297 LEU A O 1
ATOM 2272 N N . SER A 1 298 ? -31.684 -6.226 10.354 1.00 95.25 298 SER A N 1
ATOM 2273 C CA . SER A 1 298 ? -32.590 -6.749 9.333 1.00 95.25 298 SER A CA 1
ATOM 2274 C C . SER A 1 298 ? -32.177 -6.279 7.938 1.00 95.25 298 SER A C 1
ATOM 2276 O O . SER A 1 298 ? -31.528 -5.243 7.789 1.00 95.25 298 SER A O 1
ATOM 2278 N N . ASP A 1 299 ? -32.640 -6.982 6.904 1.00 93.44 299 ASP A N 1
ATOM 2279 C CA . ASP A 1 299 ? -32.396 -6.602 5.506 1.00 93.44 299 ASP A CA 1
ATOM 2280 C C . ASP A 1 299 ? -32.886 -5.179 5.190 1.00 93.44 299 ASP A C 1
ATOM 2282 O O . ASP A 1 299 ? -32.263 -4.456 4.414 1.00 93.44 299 ASP A O 1
ATOM 2286 N N . ALA A 1 300 ? -33.977 -4.742 5.830 1.00 94.62 300 ALA A N 1
ATOM 2287 C CA . ALA A 1 300 ? -34.499 -3.386 5.683 1.00 94.62 300 ALA A CA 1
ATOM 2288 C C . ALA A 1 300 ? -33.560 -2.334 6.295 1.00 94.62 300 ALA A C 1
ATOM 2290 O O . ALA A 1 300 ? -33.303 -1.305 5.673 1.00 94.62 300 ALA A O 1
ATOM 2291 N N . GLU A 1 301 ? -33.016 -2.596 7.488 1.00 96.81 301 GLU A N 1
ATOM 2292 C CA . GLU A 1 301 ? -32.050 -1.704 8.146 1.00 96.81 301 GLU A CA 1
ATOM 2293 C C . GLU A 1 301 ? -30.726 -1.660 7.374 1.00 96.81 301 GLU A C 1
ATOM 2295 O O . GLU A 1 301 ? -30.161 -0.586 7.178 1.00 96.81 301 GLU A O 1
ATOM 2300 N N . LEU A 1 302 ? -30.260 -2.807 6.872 1.00 94.94 302 LEU A N 1
ATOM 2301 C CA . LEU A 1 302 ? -29.107 -2.887 5.979 1.00 94.94 302 LEU A CA 1
ATOM 2302 C C . LEU A 1 302 ? -29.313 -2.089 4.693 1.00 94.94 302 LEU A C 1
ATOM 2304 O O . LEU A 1 302 ? -28.426 -1.343 4.285 1.00 94.94 302 LEU A O 1
ATOM 2308 N N . SER A 1 303 ? -30.482 -2.228 4.064 1.00 94.38 303 SER A N 1
ATOM 2309 C CA . SER A 1 303 ? -30.816 -1.468 2.864 1.00 94.38 303 SER A CA 1
ATOM 2310 C C . SER A 1 303 ? -30.883 0.033 3.150 1.00 94.38 303 SER A C 1
ATOM 2312 O O . SER A 1 303 ? -30.474 0.816 2.297 1.00 94.38 303 SER A O 1
ATOM 2314 N N . GLU A 1 304 ? -31.378 0.446 4.321 1.00 95.75 304 GLU A N 1
ATOM 2315 C CA . GLU A 1 304 ? -31.397 1.855 4.733 1.00 95.75 304 GLU A CA 1
ATOM 2316 C C . GLU A 1 304 ? -29.970 2.399 4.915 1.00 95.75 304 GLU A C 1
ATOM 2318 O O . GLU A 1 304 ? -29.655 3.485 4.424 1.00 95.75 304 GLU A O 1
ATOM 2323 N N . LEU A 1 305 ? -29.079 1.623 5.543 1.00 96.06 305 LEU A N 1
ATOM 2324 C CA . LEU A 1 305 ? -27.662 1.975 5.665 1.00 96.06 305 LEU A CA 1
ATOM 2325 C C . LEU A 1 305 ? -26.971 2.040 4.296 1.00 96.06 305 LEU A C 1
ATOM 2327 O O . LEU A 1 305 ? -26.229 2.985 4.043 1.00 96.06 305 LEU A O 1
ATOM 2331 N N . GLN A 1 306 ? -27.238 1.092 3.393 1.00 93.50 306 GLN A N 1
ATOM 2332 C CA . GLN A 1 306 ? -26.665 1.104 2.044 1.00 93.50 306 GLN A CA 1
ATOM 2333 C C . GLN A 1 306 ? -27.099 2.349 1.259 1.00 93.50 306 GLN A C 1
ATOM 2335 O O . GLN A 1 306 ? -26.255 3.038 0.696 1.00 93.50 306 GLN A O 1
ATOM 2340 N N . GLN A 1 307 ? -28.384 2.712 1.309 1.00 92.31 307 GLN A N 1
ATOM 2341 C CA . GLN A 1 307 ? -28.876 3.944 0.681 1.00 92.31 307 GLN A CA 1
ATOM 2342 C C . GLN A 1 307 ? -28.198 5.199 1.254 1.00 92.31 307 GLN A C 1
ATOM 2344 O O . GLN A 1 307 ? -27.921 6.146 0.516 1.00 92.31 307 GLN A O 1
ATOM 2349 N N . ALA A 1 308 ? -27.909 5.222 2.560 1.00 90.12 308 ALA A N 1
ATOM 2350 C CA . ALA A 1 308 ? -27.152 6.312 3.170 1.00 90.12 308 ALA A CA 1
ATOM 2351 C C . ALA A 1 308 ? -25.711 6.374 2.635 1.00 90.12 308 ALA A C 1
ATOM 2353 O O . ALA A 1 308 ? -25.226 7.462 2.324 1.00 90.12 308 ALA A O 1
ATOM 2354 N N . LEU A 1 309 ? -25.053 5.222 2.485 1.00 91.12 309 LEU A N 1
ATOM 2355 C CA . LEU A 1 309 ? -23.692 5.113 1.955 1.00 91.12 309 LEU A CA 1
ATOM 2356 C C . LEU A 1 309 ? -23.576 5.481 0.469 1.00 91.12 309 LEU A C 1
ATOM 2358 O O . LEU A 1 309 ? -22.525 5.972 0.057 1.00 91.12 309 LEU A O 1
ATOM 2362 N N . ASP A 1 310 ? -24.626 5.242 -0.317 1.00 89.06 310 ASP A N 1
ATOM 2363 C CA . ASP A 1 310 ? -24.687 5.625 -1.733 1.00 89.06 310 ASP A CA 1
ATOM 2364 C C . ASP A 1 310 ? -24.935 7.133 -1.884 1.00 89.06 310 ASP A C 1
ATOM 2366 O O . ASP A 1 310 ? -24.434 7.775 -2.804 1.00 89.06 310 ASP A O 1
ATOM 2370 N N . LYS A 1 311 ? -25.695 7.718 -0.951 1.00 88.56 311 LYS A N 1
ATOM 2371 C CA . LYS A 1 311 ? -26.060 9.138 -0.971 1.00 88.56 311 LYS A CA 1
ATOM 2372 C C . LYS A 1 311 ? -24.975 10.062 -0.415 1.00 88.56 311 LYS A C 1
ATOM 2374 O O . LYS A 1 311 ? -24.869 11.201 -0.868 1.00 88.56 311 LYS A O 1
ATOM 2379 N N . TYR A 1 312 ? -24.217 9.624 0.590 1.00 86.81 312 TYR A N 1
ATOM 2380 C CA . TYR A 1 312 ? -23.232 10.458 1.280 1.00 86.81 312 TYR A CA 1
ATOM 2381 C C . TYR A 1 312 ? -21.829 9.885 1.129 1.00 86.81 312 TYR A C 1
ATOM 2383 O O . TYR A 1 312 ? -21.463 8.897 1.767 1.00 86.81 312 TYR A O 1
ATOM 2391 N N . GLN A 1 313 ? -21.018 10.558 0.316 1.00 86.94 313 GLN A N 1
ATOM 2392 C CA . GLN A 1 313 ? -19.587 10.302 0.264 1.00 86.94 313 GLN A CA 1
ATOM 2393 C C . GLN A 1 313 ? -18.891 10.983 1.443 1.00 86.94 313 GLN A C 1
ATOM 2395 O O . GLN A 1 313 ? -19.177 12.133 1.777 1.00 86.94 313 GLN A O 1
ATOM 2400 N N . VAL A 1 314 ? -17.971 10.259 2.080 1.00 91.19 314 VAL A N 1
ATOM 2401 C CA . VAL A 1 314 ? -17.168 10.799 3.179 1.00 91.19 314 VAL A CA 1
ATOM 2402 C C . VAL A 1 314 ? -16.121 11.749 2.614 1.00 91.19 314 VAL A C 1
ATOM 2404 O O . VAL A 1 314 ? -15.309 11.357 1.779 1.00 91.19 314 VAL A O 1
ATOM 2407 N N . VAL A 1 315 ? -16.112 12.983 3.109 1.00 91.94 315 VAL A N 1
ATOM 2408 C CA . VAL A 1 315 ? -15.191 14.037 2.677 1.00 91.94 315 VAL A CA 1
ATOM 2409 C C . VAL A 1 315 ? -13.978 14.096 3.597 1.00 91.94 315 VAL A C 1
ATOM 2411 O O . VAL A 1 315 ? -14.105 14.073 4.821 1.00 91.94 315 VAL A O 1
ATOM 2414 N N . GLY A 1 316 ? -12.792 14.212 3.001 1.00 86.69 316 GLY A N 1
ATOM 2415 C CA . GLY A 1 316 ? -11.514 14.218 3.708 1.00 86.69 316 GLY A CA 1
ATOM 2416 C C . GLY A 1 316 ? -10.921 12.816 3.889 1.00 86.69 316 GLY A C 1
ATOM 2417 O O . GLY A 1 316 ? -11.622 11.821 4.103 1.00 86.69 316 GLY A O 1
ATOM 2418 N N . SER A 1 317 ? -9.594 12.733 3.809 1.00 81.81 317 SER A N 1
ATOM 2419 C CA . SER A 1 317 ? -8.840 11.490 3.988 1.00 81.81 317 SER A CA 1
ATOM 2420 C C . SER A 1 317 ? -8.820 11.011 5.449 1.00 81.81 317 SER A C 1
ATOM 2422 O O . SER A 1 317 ? -9.056 11.771 6.394 1.00 81.81 317 SER A O 1
ATOM 2424 N N . ARG A 1 318 ? -8.527 9.714 5.637 1.00 82.25 318 ARG A N 1
ATOM 2425 C CA . ARG A 1 318 ? -8.473 9.045 6.955 1.00 82.25 318 ARG A CA 1
ATOM 2426 C C . ARG A 1 318 ? -7.424 9.645 7.893 1.00 82.25 318 ARG A C 1
ATOM 2428 O O . ARG A 1 318 ? -7.611 9.630 9.106 1.00 82.25 318 ARG A O 1
ATOM 2435 N N . TYR A 1 319 ? -6.336 10.163 7.328 1.00 79.31 319 TYR A N 1
ATOM 2436 C CA . TYR A 1 319 ? -5.191 10.697 8.052 1.00 79.31 319 TYR A CA 1
ATOM 2437 C C . TYR A 1 319 ? -4.696 12.001 7.405 1.00 79.31 319 TYR A C 1
ATOM 2439 O O . TYR A 1 319 ? -4.852 12.165 6.195 1.00 79.31 319 TYR A O 1
ATOM 2447 N N . PRO A 1 320 ? -4.081 12.918 8.177 1.00 72.69 320 PRO A N 1
ATOM 2448 C CA . PRO A 1 320 ? -3.404 14.093 7.622 1.00 72.69 320 PRO A CA 1
ATOM 2449 C C . PRO A 1 320 ? -2.307 13.696 6.627 1.00 72.69 320 PRO A C 1
ATOM 2451 O O . PRO A 1 320 ? -1.646 12.682 6.840 1.00 72.69 320 PRO A O 1
ATOM 2454 N N . GLU A 1 321 ? -2.045 14.513 5.606 1.00 58.28 321 GLU A N 1
ATOM 2455 C CA . GLU A 1 321 ? -1.037 14.219 4.573 1.00 58.28 321 GLU A CA 1
ATOM 2456 C C . GLU A 1 321 ? 0.357 13.933 5.131 1.00 58.28 321 GLU A C 1
ATOM 2458 O O . GLU A 1 321 ? 0.993 12.999 4.677 1.00 58.28 321 GLU A O 1
ATOM 2463 N N . ALA A 1 322 ? 0.816 14.643 6.166 1.00 46.09 322 ALA A N 1
ATOM 2464 C CA . ALA A 1 322 ? 2.106 14.354 6.806 1.00 46.09 322 ALA A CA 1
ATOM 2465 C C . ALA A 1 322 ? 2.153 12.954 7.452 1.00 46.09 322 ALA A C 1
ATOM 2467 O O . ALA A 1 322 ? 3.185 12.287 7.456 1.00 46.09 322 ALA A O 1
ATOM 2468 N N . PHE A 1 323 ? 1.015 12.493 7.971 1.00 50.50 323 PHE A N 1
ATOM 2469 C CA . PHE A 1 323 ? 0.847 11.140 8.493 1.00 50.50 323 PHE A CA 1
ATOM 2470 C C . PHE A 1 323 ? 0.794 10.141 7.327 1.00 50.50 323 PHE A C 1
ATOM 2472 O O . PHE A 1 323 ? 1.472 9.122 7.354 1.00 50.50 323 PHE A O 1
ATOM 2479 N N . VAL A 1 324 ? 0.050 10.464 6.263 1.00 47.22 324 VAL A N 1
ATOM 2480 C CA . VAL A 1 324 ? -0.016 9.670 5.030 1.00 47.22 324 VAL A CA 1
ATOM 2481 C C . VAL A 1 324 ? 1.358 9.563 4.379 1.00 47.22 324 VAL A C 1
ATOM 2483 O O . VAL A 1 324 ? 1.701 8.466 3.997 1.00 47.22 324 VAL A O 1
ATOM 2486 N N . ALA A 1 325 ? 2.185 10.603 4.319 1.00 32.88 325 ALA A N 1
ATOM 2487 C CA . ALA A 1 325 ? 3.540 10.569 3.768 1.00 32.88 325 ALA A CA 1
ATOM 2488 C C . ALA A 1 325 ? 4.474 9.665 4.589 1.00 32.88 325 ALA A C 1
ATOM 2490 O O . ALA A 1 325 ? 5.243 8.900 4.010 1.00 32.88 325 ALA A O 1
ATOM 2491 N N . ALA A 1 326 ? 4.340 9.669 5.921 1.00 34.84 326 ALA A N 1
ATOM 2492 C CA . ALA A 1 326 ? 5.046 8.733 6.796 1.00 34.84 326 ALA A CA 1
ATOM 2493 C C . ALA A 1 326 ? 4.616 7.263 6.576 1.00 34.84 326 ALA A C 1
ATOM 2495 O O . ALA A 1 326 ? 5.432 6.362 6.745 1.00 34.84 326 ALA A O 1
ATOM 2496 N N . PHE A 1 327 ? 3.368 7.016 6.148 1.00 35.41 327 PHE A N 1
ATOM 2497 C CA . PHE A 1 327 ? 2.840 5.673 5.838 1.00 35.41 327 PHE A CA 1
ATOM 2498 C C . PHE A 1 327 ? 2.874 5.284 4.340 1.00 35.41 327 PHE A C 1
ATOM 2500 O O . PHE A 1 327 ? 2.857 4.101 4.020 1.00 35.41 327 PHE A O 1
ATOM 2507 N N . SER A 1 328 ? 2.935 6.244 3.415 1.00 31.48 328 SER A N 1
ATOM 2508 C CA . SER A 1 328 ? 2.861 6.065 1.948 1.00 31.48 328 SER A CA 1
ATOM 2509 C C . SER A 1 328 ? 4.238 6.042 1.306 1.00 31.48 328 SER A C 1
ATOM 2511 O O . SER A 1 328 ? 4.389 5.497 0.220 1.00 31.48 328 SER A O 1
ATOM 2513 N N . ALA A 1 329 ? 5.274 6.483 2.028 1.00 28.38 329 ALA A N 1
ATOM 2514 C CA . ALA A 1 329 ? 6.646 6.052 1.766 1.00 28.38 329 ALA A CA 1
ATOM 2515 C C . ALA A 1 329 ? 6.831 4.521 1.935 1.00 28.38 329 ALA A C 1
ATOM 2517 O O . ALA A 1 329 ? 7.933 4.015 1.747 1.00 28.38 329 ALA A O 1
ATOM 2518 N N . ILE A 1 330 ? 5.768 3.791 2.315 1.00 36.41 330 ILE A N 1
ATOM 2519 C CA . ILE A 1 330 ? 5.805 2.399 2.763 1.00 36.41 330 ILE A CA 1
ATOM 2520 C C . ILE A 1 330 ? 4.734 1.494 2.094 1.00 36.41 330 ILE A C 1
ATOM 2522 O O . ILE A 1 330 ? 4.874 0.274 2.132 1.00 36.41 330 ILE A O 1
ATOM 2526 N N . ILE A 1 331 ? 3.719 2.025 1.392 1.00 31.30 331 ILE A N 1
ATOM 2527 C CA . ILE A 1 331 ? 2.773 1.242 0.558 1.00 31.30 331 ILE A CA 1
ATOM 2528 C C . ILE A 1 331 ? 2.332 2.101 -0.651 1.00 31.30 331 ILE A C 1
ATOM 2530 O O . ILE A 1 331 ? 1.682 3.120 -0.421 1.00 31.30 331 ILE A O 1
ATOM 2534 N N . PRO A 1 332 ? 2.606 1.724 -1.921 1.00 27.52 332 PRO A N 1
ATOM 2535 C CA . PRO A 1 332 ? 2.225 2.545 -3.082 1.00 27.52 332 PRO A CA 1
ATOM 2536 C C . PRO A 1 332 ? 0.712 2.646 -3.366 1.00 27.52 332 PRO A C 1
ATOM 2538 O O . PRO A 1 332 ? 0.296 3.562 -4.065 1.00 27.52 332 PRO A O 1
ATOM 2541 N N . ASP A 1 333 ? -0.128 1.750 -2.830 1.00 29.55 333 ASP A N 1
ATOM 2542 C CA . ASP A 1 333 ? -1.459 1.485 -3.415 1.00 29.55 333 ASP A CA 1
ATOM 2543 C C . ASP A 1 333 ? -2.694 1.751 -2.519 1.00 29.55 333 ASP A C 1
ATOM 2545 O O . ASP A 1 333 ? -3.760 1.216 -2.800 1.00 29.55 333 ASP A O 1
ATOM 2549 N N . ILE A 1 334 ? -2.633 2.558 -1.444 1.00 30.42 334 ILE A N 1
ATOM 2550 C CA . ILE A 1 334 ? -3.837 2.845 -0.604 1.00 30.42 334 ILE A CA 1
ATOM 2551 C C . ILE A 1 334 ? -4.202 4.339 -0.550 1.00 30.42 334 ILE A C 1
ATOM 2553 O O . ILE A 1 334 ? -4.684 4.845 0.463 1.00 30.42 334 ILE A O 1
ATOM 2557 N N . VAL A 1 335 ? -4.035 5.074 -1.654 1.00 29.69 335 VAL A N 1
ATOM 2558 C CA . VAL A 1 335 ? -4.678 6.392 -1.804 1.00 29.69 335 VAL A CA 1
ATOM 2559 C C . VAL A 1 335 ? -5.119 6.630 -3.253 1.00 29.69 335 VAL A C 1
ATOM 2561 O O . VAL A 1 335 ? -4.393 7.247 -4.018 1.00 29.69 335 VAL A O 1
ATOM 2564 N N . ALA A 1 336 ? -6.309 6.140 -3.618 1.00 30.50 336 ALA A N 1
ATOM 2565 C CA . ALA A 1 336 ? -7.312 6.844 -4.439 1.00 30.50 336 ALA A CA 1
ATOM 2566 C C . ALA A 1 336 ? -8.400 5.863 -4.909 1.00 30.50 336 ALA A C 1
ATOM 2568 O O . ALA A 1 336 ? -8.203 5.119 -5.862 1.00 30.50 336 ALA A O 1
ATOM 2569 N N . ALA A 1 337 ? -9.572 5.906 -4.277 1.00 26.59 337 ALA A N 1
ATOM 2570 C CA . ALA A 1 337 ? -10.789 5.337 -4.846 1.00 26.59 337 ALA A CA 1
ATOM 2571 C C . ALA A 1 337 ? -11.950 6.309 -4.600 1.00 26.59 337 ALA A C 1
ATOM 2573 O O . ALA A 1 337 ? -12.503 6.395 -3.504 1.00 26.59 337 ALA A O 1
ATOM 2574 N N . THR A 1 338 ? -12.294 7.069 -5.635 1.00 28.22 338 THR A N 1
ATOM 2575 C CA . THR A 1 338 ? -13.638 7.617 -5.847 1.00 28.22 338 THR A CA 1
ATOM 2576 C C . THR A 1 338 ? -14.246 6.842 -7.020 1.00 28.22 338 THR A C 1
ATOM 2578 O O . THR A 1 338 ? -13.560 6.710 -8.035 1.00 28.22 338 THR A O 1
ATOM 2581 N N . PRO A 1 339 ? -15.469 6.294 -6.913 1.00 32.19 339 PRO A N 1
ATOM 2582 C CA . PRO A 1 339 ? -16.058 5.486 -7.974 1.00 32.19 339 PRO A CA 1
ATOM 2583 C C . PRO A 1 339 ? -16.875 6.354 -8.937 1.00 32.19 339 PRO A C 1
ATOM 2585 O O . PRO A 1 339 ? -17.719 7.109 -8.470 1.00 32.19 339 PRO A O 1
ATOM 2588 N N . ASP A 1 340 ? -16.685 6.179 -10.247 1.00 27.25 340 ASP A N 1
ATOM 2589 C CA . ASP A 1 340 ? -17.739 6.416 -11.241 1.00 27.25 340 ASP A CA 1
ATOM 2590 C C . ASP A 1 340 ? -17.651 5.413 -12.417 1.00 27.25 340 ASP A C 1
ATOM 2592 O O . ASP A 1 340 ? -16.609 5.236 -13.042 1.00 27.25 340 ASP A O 1
ATOM 2596 N N . ASP A 1 341 ? -18.818 4.797 -12.648 1.00 25.45 341 ASP A N 1
ATOM 2597 C CA . ASP A 1 341 ? -19.399 4.039 -13.777 1.00 25.45 341 ASP A CA 1
ATOM 2598 C C . ASP A 1 341 ? -18.928 2.601 -14.172 1.00 25.45 341 ASP A C 1
ATOM 2600 O O . ASP A 1 341 ? -17.747 2.365 -14.435 1.00 25.45 341 ASP A O 1
ATOM 2604 N N . PRO A 1 342 ? -19.848 1.599 -14.276 1.00 32.25 342 PRO A N 1
ATOM 2605 C CA . PRO A 1 342 ? -19.539 0.205 -14.592 1.00 32.25 342 PRO A CA 1
ATOM 2606 C C . PRO A 1 342 ? -19.831 -0.152 -16.064 1.00 32.25 342 PRO A C 1
ATOM 2608 O O . PRO A 1 342 ? -20.967 -0.065 -16.530 1.00 32.25 342 PRO A O 1
ATOM 2611 N N . GLY A 1 343 ? -18.842 -0.692 -16.784 1.00 22.09 343 GLY A N 1
ATOM 2612 C CA . GLY A 1 343 ? -19.074 -1.203 -18.138 1.00 22.09 343 GLY A CA 1
ATOM 2613 C C . GLY A 1 343 ? -17.980 -2.108 -18.711 1.00 22.09 343 GLY A C 1
ATOM 2614 O O . GLY A 1 343 ? -16.973 -1.619 -19.194 1.00 22.09 343 GLY A O 1
ATOM 2615 N N . LEU A 1 344 ? -18.286 -3.413 -18.754 1.00 22.97 344 LEU A N 1
ATOM 2616 C CA . LEU A 1 344 ? -17.877 -4.423 -19.757 1.00 22.97 344 LEU A CA 1
ATOM 2617 C C . LEU A 1 344 ? -16.418 -4.954 -19.802 1.00 22.97 344 LEU A C 1
ATOM 2619 O O . LEU A 1 344 ? -15.556 -4.430 -20.486 1.00 22.97 344 LEU A O 1
ATOM 2623 N N . PHE A 1 345 ? -16.255 -6.105 -19.131 1.00 23.98 345 PHE A N 1
ATOM 2624 C CA . PHE A 1 345 ? -15.611 -7.385 -19.510 1.00 23.98 345 PHE A CA 1
ATOM 2625 C C . PHE A 1 345 ? -14.235 -7.505 -20.218 1.00 23.98 345 PHE A C 1
ATOM 2627 O O . PHE A 1 345 ? -14.002 -6.984 -21.298 1.00 23.98 345 PHE A O 1
ATOM 2634 N N . GLU A 1 346 ? -13.474 -8.448 -19.627 1.00 22.62 346 GLU A N 1
ATOM 2635 C CA . GLU A 1 346 ? -12.349 -9.287 -20.100 1.00 22.62 346 GLU A CA 1
ATOM 2636 C C . GLU A 1 346 ? -10.906 -8.755 -19.968 1.00 22.62 346 GLU A C 1
ATOM 2638 O O . GLU A 1 346 ? -10.377 -8.056 -20.821 1.00 22.62 346 GLU A O 1
ATOM 2643 N N . SER A 1 347 ? -10.224 -9.200 -18.899 1.00 21.88 347 SER A N 1
ATOM 2644 C CA . SER A 1 347 ? -8.771 -9.088 -18.709 1.00 21.88 347 SER A CA 1
ATOM 2645 C C . SER A 1 347 ? -8.050 -10.396 -19.078 1.00 21.88 347 SER A C 1
ATOM 2647 O O . SER A 1 347 ? -8.420 -11.445 -18.532 1.00 21.88 347 SER A O 1
ATOM 2649 N N . PRO A 1 348 ? -6.950 -10.372 -19.850 1.00 23.61 348 PRO A N 1
ATOM 2650 C CA . PRO A 1 348 ? -5.897 -11.369 -19.735 1.00 23.61 348 PRO A CA 1
ATOM 2651 C C . PRO A 1 348 ? -4.967 -11.017 -18.556 1.00 23.61 348 PRO A C 1
ATOM 2653 O O . PRO A 1 348 ? -4.724 -9.854 -18.244 1.00 23.61 348 PRO A O 1
ATOM 2656 N N . ARG A 1 349 ? -4.491 -12.058 -17.870 1.00 31.17 349 ARG A N 1
ATOM 2657 C CA . ARG A 1 349 ? -3.625 -12.040 -16.673 1.00 31.17 349 ARG A CA 1
ATOM 2658 C C . ARG A 1 349 ? -2.291 -11.311 -16.934 1.00 31.17 349 ARG A C 1
ATOM 2660 O O . ARG A 1 349 ? -1.752 -11.518 -18.017 1.00 31.17 349 ARG A O 1
ATOM 2667 N N . PRO A 1 350 ? -1.675 -10.611 -15.957 1.00 26.23 350 PRO A N 1
ATOM 2668 C CA . PRO A 1 350 ? -0.274 -10.222 -16.064 1.00 26.23 350 PRO A CA 1
ATOM 2669 C C . PRO A 1 350 ? 0.655 -11.082 -15.196 1.00 26.23 350 PRO A C 1
ATOM 2671 O O . PRO A 1 350 ? 0.387 -11.381 -14.030 1.00 26.23 350 PRO A O 1
ATOM 2674 N N . GLU A 1 351 ? 1.758 -11.461 -15.834 1.00 22.05 351 GLU A N 1
ATOM 2675 C CA . GLU A 1 351 ? 2.971 -12.045 -15.279 1.00 22.05 351 GLU A CA 1
ATOM 2676 C C . GLU A 1 351 ? 3.774 -11.023 -14.446 1.00 22.05 351 GLU A C 1
ATOM 2678 O O . GLU A 1 351 ? 3.546 -9.816 -14.488 1.00 22.05 351 GLU A O 1
ATOM 2683 N N . PHE A 1 352 ? 4.695 -11.563 -13.647 1.00 24.88 352 PHE A N 1
ATOM 2684 C CA . PHE A 1 352 ? 5.533 -10.932 -12.624 1.00 24.88 352 PHE A CA 1
ATOM 2685 C C . PHE A 1 352 ? 6.346 -9.705 -13.088 1.00 24.88 352 PHE A C 1
ATOM 2687 O O . PHE A 1 352 ? 7.015 -9.767 -14.114 1.00 24.88 352 PHE A O 1
ATOM 2694 N N . THR A 1 353 ? 6.452 -8.673 -12.233 1.00 21.09 353 THR A N 1
ATOM 2695 C CA . THR A 1 353 ? 7.478 -7.612 -12.357 1.00 21.09 353 THR A CA 1
ATOM 2696 C C . THR A 1 353 ? 8.112 -7.299 -10.995 1.00 21.09 353 THR A C 1
ATOM 2698 O O . THR A 1 353 ? 7.421 -6.923 -10.049 1.00 21.09 353 THR A O 1
ATOM 2701 N N . LEU A 1 354 ? 9.438 -7.463 -10.894 1.00 22.89 354 LEU A N 1
ATOM 2702 C CA . LEU A 1 354 ? 10.243 -7.321 -9.673 1.00 22.89 354 LEU A CA 1
ATOM 2703 C C . LEU A 1 354 ? 10.920 -5.931 -9.591 1.00 22.89 354 LEU A C 1
ATOM 2705 O O . LEU A 1 354 ? 11.651 -5.528 -10.492 1.00 22.89 354 LEU A O 1
ATOM 2709 N N . GLN A 1 355 ? 10.668 -5.246 -8.472 1.00 24.19 355 GLN A N 1
ATOM 2710 C CA . GLN A 1 355 ? 11.135 -3.984 -7.855 1.00 24.19 355 GLN A CA 1
ATOM 2711 C C . GLN A 1 355 ? 12.573 -3.723 -7.310 1.00 24.19 355 GLN A C 1
ATOM 2713 O O . GLN A 1 355 ? 12.644 -2.991 -6.339 1.00 24.19 355 GLN A O 1
ATOM 2718 N N . LEU A 1 356 ? 13.703 -4.288 -7.759 1.00 24.34 356 LEU A N 1
ATOM 2719 C CA . LEU A 1 356 ? 15.019 -4.070 -7.099 1.00 24.34 356 LEU A CA 1
ATOM 2720 C C . LEU A 1 356 ? 15.560 -2.612 -7.023 1.00 24.34 356 LEU A C 1
ATOM 2722 O O . LEU A 1 356 ? 16.118 -2.065 -7.977 1.00 24.34 356 LEU A O 1
ATOM 2726 N N . ILE A 1 357 ? 15.443 -2.015 -5.832 1.00 25.45 357 ILE A N 1
ATOM 2727 C CA . ILE A 1 357 ? 16.201 -0.859 -5.322 1.00 25.45 357 ILE A CA 1
ATOM 2728 C C . ILE A 1 357 ? 17.340 -1.437 -4.473 1.00 25.45 357 ILE A C 1
ATOM 2730 O O . ILE A 1 357 ? 17.074 -2.205 -3.560 1.00 25.45 357 ILE A O 1
ATOM 2734 N N . ILE A 1 358 ? 18.600 -1.110 -4.770 1.00 26.42 358 ILE A N 1
ATOM 2735 C CA . ILE A 1 358 ? 19.755 -1.658 -4.040 1.00 26.42 358 ILE A CA 1
ATOM 2736 C C . ILE A 1 358 ? 20.253 -0.596 -3.057 1.00 26.42 358 ILE A C 1
ATOM 2738 O O . ILE A 1 358 ? 20.910 0.367 -3.462 1.00 26.42 358 ILE A O 1
ATOM 2742 N N . SER A 1 359 ? 19.946 -0.753 -1.766 1.00 29.72 359 SER A N 1
ATOM 2743 C CA . SER A 1 359 ? 20.612 -0.007 -0.696 1.00 29.72 359 SER A CA 1
ATOM 2744 C C . SER A 1 359 ? 21.898 -0.741 -0.264 1.00 29.72 359 SER A C 1
ATOM 2746 O O . SER A 1 359 ? 21.994 -1.962 -0.408 1.00 29.72 359 SER A O 1
ATOM 2748 N N . PRO A 1 360 ? 22.914 -0.051 0.293 1.00 29.19 360 PRO A N 1
ATOM 2749 C CA . PRO A 1 360 ? 24.112 -0.709 0.822 1.00 29.19 360 PRO A CA 1
ATOM 2750 C C . PRO A 1 360 ? 23.789 -1.785 1.870 1.00 29.19 360 PRO A C 1
ATOM 2752 O O . PRO A 1 360 ? 24.507 -2.771 1.968 1.00 29.19 360 PRO A O 1
ATOM 2755 N N . SER A 1 361 ? 22.697 -1.620 2.618 1.00 33.53 361 SER A N 1
ATOM 2756 C CA . SER A 1 361 ? 22.168 -2.588 3.587 1.00 33.53 361 SER A CA 1
ATOM 2757 C C . SER A 1 361 ? 21.810 -3.933 2.945 1.00 33.53 361 SER A C 1
ATOM 2759 O O . SER A 1 361 ? 22.122 -4.971 3.526 1.00 33.53 361 SER A O 1
ATOM 2761 N N . ASP A 1 362 ? 21.261 -3.925 1.729 1.00 32.25 362 ASP A N 1
ATOM 2762 C CA . ASP A 1 362 ? 20.776 -5.128 1.029 1.00 32.25 362 ASP A CA 1
ATOM 2763 C C . ASP A 1 362 ? 21.931 -5.992 0.509 1.00 32.25 362 ASP A C 1
ATOM 2765 O O . ASP A 1 362 ? 21.887 -7.220 0.535 1.00 32.25 362 ASP A O 1
ATOM 2769 N N . VAL A 1 363 ? 23.039 -5.348 0.135 1.00 33.88 363 VAL A N 1
ATOM 2770 C CA . VAL A 1 363 ? 24.287 -6.016 -0.260 1.00 33.88 363 VAL A CA 1
ATOM 2771 C C . VAL A 1 363 ? 24.969 -6.712 0.931 1.00 33.88 363 VAL A C 1
ATOM 2773 O O . VAL A 1 363 ? 25.712 -7.675 0.749 1.00 33.88 363 VAL A O 1
ATOM 2776 N N . PHE A 1 364 ? 24.732 -6.262 2.166 1.00 38.94 364 PHE A N 1
ATOM 2777 C CA . PHE A 1 364 ? 25.340 -6.867 3.358 1.00 38.94 364 PHE A CA 1
ATOM 2778 C C . PHE A 1 364 ? 24.416 -7.850 4.083 1.00 38.94 364 PHE A C 1
ATOM 2780 O O . PHE A 1 364 ? 24.923 -8.783 4.704 1.00 38.94 364 PHE A O 1
ATOM 2787 N N . ALA A 1 365 ? 23.094 -7.687 3.984 1.00 37.62 365 ALA A N 1
ATOM 2788 C CA . ALA A 1 365 ? 22.121 -8.581 4.611 1.00 37.62 365 ALA A CA 1
ATOM 2789 C C . ALA A 1 365 ? 22.082 -9.975 3.964 1.00 37.62 365 ALA A C 1
ATOM 2791 O O . ALA A 1 365 ? 21.685 -10.936 4.610 1.00 37.62 365 ALA A O 1
ATOM 2792 N N . HIS A 1 366 ? 22.496 -10.098 2.701 1.00 36.78 366 HIS A N 1
ATOM 2793 C CA . HIS A 1 366 ? 22.484 -11.367 1.964 1.00 36.78 366 HIS A CA 1
ATOM 2794 C C . HIS A 1 366 ? 23.891 -11.913 1.709 1.00 36.78 366 HIS A C 1
ATOM 2796 O O . HIS A 1 366 ? 24.046 -12.875 0.967 1.00 36.78 366 HIS A O 1
ATOM 2802 N N . TRP A 1 367 ? 24.932 -11.329 2.319 1.00 38.88 367 TRP A N 1
ATOM 2803 C CA . TRP A 1 367 ? 26.321 -11.747 2.093 1.00 38.88 367 TRP A CA 1
ATOM 2804 C C . TRP A 1 367 ? 26.541 -13.235 2.415 1.00 38.88 367 TRP A C 1
ATOM 2806 O O . TRP A 1 367 ? 27.246 -13.918 1.673 1.00 38.88 367 TRP A O 1
ATOM 2816 N N . ASP A 1 368 ? 25.926 -13.739 3.488 1.00 39.91 368 ASP A N 1
ATOM 2817 C CA . ASP A 1 368 ? 26.103 -15.124 3.939 1.00 39.91 368 ASP A CA 1
ATOM 2818 C C . ASP A 1 368 ? 25.325 -16.132 3.064 1.00 39.91 368 ASP A C 1
ATOM 2820 O O . ASP A 1 368 ? 25.888 -17.161 2.687 1.00 39.91 368 ASP A O 1
ATOM 2824 N N . ASP A 1 369 ? 24.100 -15.802 2.640 1.00 39.56 369 ASP A N 1
ATOM 2825 C CA . ASP A 1 369 ? 23.302 -16.612 1.698 1.00 39.56 369 ASP A CA 1
ATOM 2826 C C . ASP A 1 369 ? 23.905 -16.619 0.293 1.00 39.56 369 ASP A C 1
ATOM 2828 O O . ASP A 1 369 ? 23.960 -17.650 -0.382 1.00 39.56 369 ASP A O 1
ATOM 2832 N N . LEU A 1 370 ? 24.424 -15.470 -0.128 1.00 36.12 370 LEU A N 1
ATOM 2833 C CA . LEU A 1 370 ? 25.126 -15.328 -1.383 1.00 36.12 370 LEU A CA 1
ATOM 2834 C C . LEU A 1 370 ? 26.414 -16.177 -1.341 1.00 36.12 370 LEU A C 1
ATOM 2836 O O . LEU A 1 370 ? 26.588 -17.065 -2.172 1.00 36.12 370 LEU A O 1
ATOM 2840 N N . ALA A 1 371 ? 27.263 -16.030 -0.316 1.00 38.12 371 ALA A N 1
ATOM 2841 C CA . ALA A 1 371 ? 28.476 -16.841 -0.152 1.00 38.12 371 ALA A CA 1
ATOM 2842 C C . ALA A 1 371 ? 28.198 -18.360 -0.157 1.00 38.12 371 ALA A C 1
ATOM 2844 O O . ALA A 1 371 ? 28.998 -19.130 -0.700 1.00 38.12 371 ALA A O 1
ATOM 2845 N N . GLN A 1 372 ? 27.051 -18.783 0.388 1.00 40.75 372 GLN A N 1
ATOM 2846 C CA . GLN A 1 372 ? 26.617 -20.178 0.411 1.00 40.75 372 GLN A CA 1
ATOM 2847 C C . GLN A 1 372 ? 26.100 -20.678 -0.950 1.00 40.75 372 GLN A C 1
ATOM 2849 O O . GLN A 1 372 ? 26.418 -21.803 -1.339 1.00 40.75 372 GLN A O 1
ATOM 2854 N N . GLN A 1 373 ? 25.370 -19.855 -1.711 1.00 35.34 373 GLN A N 1
ATOM 2855 C CA . GLN A 1 373 ? 24.887 -20.201 -3.059 1.00 35.34 373 GLN A CA 1
ATOM 2856 C C . GLN A 1 373 ? 26.006 -20.289 -4.109 1.00 35.34 373 GLN A C 1
ATOM 2858 O O . GLN A 1 373 ? 25.814 -20.867 -5.179 1.00 35.34 373 GLN A O 1
ATOM 2863 N N . LEU A 1 374 ? 27.183 -19.745 -3.806 1.00 33.47 374 LEU A N 1
ATOM 2864 C CA . LEU A 1 374 ? 28.273 -19.557 -4.769 1.00 33.47 374 LEU A CA 1
ATOM 2865 C C . LEU A 1 374 ? 29.499 -20.415 -4.479 1.00 33.47 374 LEU A C 1
ATOM 2867 O O . LEU A 1 374 ? 30.508 -20.323 -5.177 1.00 33.47 374 LEU A O 1
ATOM 2871 N N . GLY A 1 375 ? 29.404 -21.274 -3.461 1.00 34.59 375 GLY A N 1
ATOM 2872 C CA . GLY A 1 375 ? 30.452 -22.226 -3.105 1.00 34.59 375 GLY A CA 1
ATOM 2873 C C . GLY A 1 375 ? 31.743 -21.566 -2.615 1.00 34.59 375 GLY A C 1
ATOM 2874 O O . GLY A 1 375 ? 32.810 -22.168 -2.732 1.00 34.59 375 GLY A O 1
ATOM 2875 N N . LEU A 1 376 ? 31.673 -20.336 -2.092 1.00 37.91 376 LEU A N 1
ATOM 2876 C CA . LEU A 1 376 ? 32.837 -19.647 -1.541 1.00 37.91 376 LEU A CA 1
ATOM 2877 C C . LEU A 1 376 ? 33.205 -20.284 -0.194 1.00 37.91 376 LEU A C 1
ATOM 2879 O O . LEU A 1 376 ? 32.420 -20.298 0.751 1.00 37.91 376 LEU A O 1
ATOM 2883 N N . ASP A 1 377 ? 34.412 -20.843 -0.122 1.00 38.16 377 ASP A N 1
ATOM 2884 C CA . ASP A 1 377 ? 34.863 -21.674 0.994 1.00 38.16 377 ASP A CA 1
ATOM 2885 C C . ASP A 1 377 ? 34.892 -20.877 2.319 1.00 38.16 377 ASP A C 1
ATOM 2887 O O . ASP A 1 377 ? 35.662 -19.925 2.494 1.00 38.16 377 ASP A O 1
ATOM 2891 N N . GLY A 1 378 ? 34.048 -21.274 3.278 1.00 36.81 378 GLY A N 1
ATOM 2892 C CA . GLY A 1 378 ? 33.733 -20.556 4.526 1.00 36.81 378 GLY A CA 1
ATOM 2893 C C . GLY A 1 378 ? 34.861 -20.439 5.566 1.00 36.81 378 GLY A C 1
ATOM 2894 O O . GLY A 1 378 ? 34.593 -20.182 6.743 1.00 36.81 378 GLY A O 1
ATOM 2895 N N . ASN A 1 379 ? 36.123 -20.622 5.169 1.00 37.78 379 ASN A N 1
ATOM 2896 C CA . ASN A 1 379 ? 37.279 -20.660 6.070 1.00 37.78 379 ASN A CA 1
ATOM 2897 C C . ASN A 1 379 ? 38.043 -19.330 6.198 1.00 37.78 379 ASN A C 1
ATOM 2899 O O . ASN A 1 379 ? 38.830 -19.178 7.130 1.00 37.78 379 ASN A O 1
ATOM 2903 N N . VAL A 1 380 ? 37.803 -18.333 5.337 1.00 38.94 380 VAL A N 1
ATOM 2904 C CA . VAL A 1 380 ? 38.561 -17.060 5.382 1.00 38.94 380 VAL A CA 1
ATOM 2905 C C . VAL A 1 380 ? 37.971 -16.035 6.370 1.00 38.94 380 VAL A C 1
ATOM 2907 O O . VAL A 1 380 ? 38.672 -15.126 6.811 1.00 38.94 380 VAL A O 1
ATOM 2910 N N . VAL A 1 381 ? 36.713 -16.192 6.804 1.00 37.50 381 VAL A N 1
ATOM 2911 C CA . VAL A 1 381 ? 35.986 -15.157 7.580 1.00 37.50 381 VAL A CA 1
ATOM 2912 C C . VAL A 1 381 ? 35.716 -15.556 9.044 1.00 37.50 381 VAL A C 1
ATOM 2914 O O . VAL A 1 381 ? 35.092 -14.814 9.796 1.00 37.50 381 VAL A O 1
ATOM 2917 N N . ARG A 1 382 ? 36.228 -16.697 9.521 1.00 37.12 382 ARG A N 1
ATOM 2918 C CA . ARG A 1 382 ? 35.898 -17.205 10.871 1.00 37.12 382 ARG A CA 1
ATOM 2919 C C . ARG A 1 382 ? 36.767 -16.711 12.034 1.00 37.12 382 ARG A C 1
ATOM 2921 O O . ARG A 1 382 ? 36.458 -17.059 13.172 1.00 37.12 382 ARG A O 1
ATOM 2928 N N . HIS A 1 383 ? 37.806 -15.894 11.825 1.00 36.94 383 HIS A N 1
ATOM 2929 C CA . HIS A 1 383 ? 38.781 -15.639 12.904 1.00 36.94 383 HIS A CA 1
ATOM 2930 C C . HIS A 1 383 ? 39.144 -14.194 13.274 1.00 36.94 383 HIS A C 1
ATOM 2932 O O . HIS A 1 383 ? 40.010 -14.022 14.127 1.00 36.94 383 HIS A O 1
ATOM 2938 N N . ASP A 1 384 ? 38.454 -13.154 12.789 1.00 40.62 384 ASP A N 1
ATOM 2939 C CA . ASP A 1 384 ? 38.623 -11.826 13.415 1.00 40.62 384 ASP A CA 1
ATOM 2940 C C . ASP A 1 384 ? 37.371 -10.923 13.354 1.00 40.62 384 ASP A C 1
ATOM 2942 O O . ASP A 1 384 ? 37.224 -10.100 12.442 1.00 40.62 384 ASP A O 1
ATOM 2946 N N . PRO A 1 385 ? 36.481 -11.013 14.363 1.00 41.97 385 PRO A N 1
ATOM 2947 C CA . PRO A 1 385 ? 35.312 -10.141 14.512 1.00 41.97 385 PRO A CA 1
ATOM 2948 C C . PRO A 1 385 ? 35.664 -8.645 14.565 1.00 41.97 385 PRO A C 1
ATOM 2950 O O . PRO A 1 385 ? 34.908 -7.806 14.079 1.00 41.97 385 PRO A O 1
ATOM 2953 N N . LYS A 1 386 ? 36.855 -8.288 15.073 1.00 35.19 386 LYS A N 1
ATOM 2954 C CA . LYS A 1 386 ? 37.290 -6.886 15.172 1.00 35.19 386 LYS A CA 1
ATOM 2955 C C . LYS A 1 386 ? 37.675 -6.310 13.812 1.00 35.19 386 LYS A C 1
ATOM 2957 O O . LYS A 1 386 ? 37.597 -5.096 13.630 1.00 35.19 386 LYS A O 1
ATOM 2962 N N . ARG A 1 387 ? 38.067 -7.145 12.844 1.00 37.72 387 ARG A N 1
ATOM 2963 C CA . ARG A 1 387 ? 38.348 -6.717 11.465 1.00 37.72 387 ARG A CA 1
ATOM 2964 C C . ARG A 1 387 ? 37.055 -6.416 10.695 1.00 37.72 387 ARG A C 1
ATOM 2966 O O . ARG A 1 387 ? 37.012 -5.410 9.987 1.00 37.72 387 ARG A O 1
ATOM 2973 N N . ARG A 1 388 ? 35.992 -7.201 10.928 1.00 42.59 388 ARG A N 1
ATOM 2974 C CA . ARG A 1 388 ? 34.629 -6.968 10.408 1.00 42.59 388 ARG A CA 1
ATOM 2975 C C . ARG A 1 388 ? 34.055 -5.640 10.909 1.00 42.59 388 ARG A C 1
ATOM 2977 O O . ARG A 1 388 ? 33.621 -4.811 10.113 1.00 42.59 388 ARG A O 1
ATOM 2984 N N . ASP A 1 389 ? 34.153 -5.387 12.211 1.00 39.44 389 ASP A N 1
ATOM 2985 C CA . ASP A 1 389 ? 33.613 -4.164 12.815 1.00 39.44 389 ASP A CA 1
ATOM 2986 C C . ASP A 1 389 ? 34.458 -2.916 12.503 1.00 39.44 389 ASP A C 1
ATOM 2988 O O . ASP A 1 389 ? 33.916 -1.819 12.373 1.00 39.44 389 ASP A O 1
ATOM 2992 N N . ARG A 1 390 ? 35.775 -3.062 12.279 1.00 37.00 390 ARG A N 1
ATOM 2993 C CA . ARG A 1 390 ? 36.635 -1.965 11.789 1.00 37.00 390 ARG A CA 1
ATOM 2994 C C . ARG A 1 390 ? 36.318 -1.561 10.349 1.00 37.00 390 ARG A C 1
ATOM 2996 O O . ARG A 1 390 ? 36.338 -0.366 10.066 1.00 37.00 390 ARG A O 1
ATOM 3003 N N . MET A 1 391 ? 35.990 -2.507 9.462 1.00 36.53 391 MET A N 1
ATOM 3004 C CA . MET A 1 391 ? 35.504 -2.186 8.109 1.00 36.53 391 MET A CA 1
ATOM 3005 C C . MET A 1 391 ? 34.137 -1.487 8.166 1.00 36.53 391 MET A C 1
ATOM 3007 O O . MET A 1 391 ? 33.942 -0.475 7.496 1.00 36.53 391 MET A O 1
ATOM 3011 N N . ARG A 1 392 ? 33.242 -1.946 9.052 1.00 37.84 392 ARG A N 1
ATOM 3012 C CA . ARG A 1 392 ? 31.920 -1.347 9.315 1.00 37.84 392 ARG A CA 1
ATOM 3013 C C . ARG A 1 392 ? 32.015 0.099 9.837 1.00 37.84 392 ARG A C 1
ATOM 3015 O O . ARG A 1 392 ? 31.302 0.990 9.374 1.00 37.84 392 ARG A O 1
ATOM 3022 N N . ALA A 1 393 ? 32.941 0.354 10.764 1.00 32.22 393 ALA A N 1
ATOM 3023 C CA . ALA A 1 393 ? 33.161 1.671 11.362 1.00 32.22 393 ALA A CA 1
ATOM 3024 C C . ALA A 1 393 ? 33.910 2.645 10.432 1.00 32.22 393 ALA A C 1
ATOM 3026 O O . ALA A 1 393 ? 33.579 3.829 10.401 1.00 32.22 393 ALA A O 1
ATOM 3027 N N . ALA A 1 394 ? 34.885 2.169 9.647 1.00 32.34 394 ALA A N 1
ATOM 3028 C CA . ALA A 1 394 ? 35.604 2.996 8.674 1.00 32.34 394 ALA A CA 1
ATOM 3029 C C . ALA A 1 394 ? 34.689 3.477 7.529 1.00 32.34 394 ALA A C 1
ATOM 3031 O O . ALA A 1 394 ? 34.795 4.628 7.111 1.00 32.34 394 ALA A O 1
ATOM 3032 N N . TYR A 1 395 ? 33.746 2.634 7.090 1.00 35.19 395 TYR A N 1
ATOM 3033 C CA . TYR A 1 395 ? 32.753 2.944 6.052 1.00 35.19 395 TYR A CA 1
ATOM 3034 C C . TYR A 1 395 ? 31.754 4.015 6.511 1.00 35.19 395 TYR A C 1
ATOM 3036 O O . TYR A 1 395 ? 31.546 5.022 5.840 1.00 35.19 395 TYR A O 1
ATOM 3044 N N . THR A 1 396 ? 31.193 3.840 7.710 1.00 32.88 396 THR A N 1
ATOM 3045 C CA . THR A 1 396 ? 30.188 4.760 8.268 1.00 32.88 396 THR A CA 1
ATOM 3046 C C . THR A 1 396 ? 30.792 6.136 8.576 1.00 32.88 396 THR A C 1
ATOM 3048 O O . THR A 1 396 ? 30.166 7.165 8.340 1.00 32.88 396 THR A O 1
ATOM 3051 N N . ARG A 1 397 ? 32.042 6.179 9.063 1.00 27.22 397 ARG A N 1
ATOM 3052 C CA . ARG A 1 397 ? 32.715 7.434 9.437 1.00 27.22 397 ARG A CA 1
ATOM 3053 C C . ARG A 1 397 ? 33.336 8.171 8.242 1.00 27.22 397 ARG A C 1
ATOM 3055 O O . ARG A 1 397 ? 33.419 9.392 8.289 1.00 27.22 397 ARG A O 1
ATOM 3062 N N . GLY A 1 398 ? 33.747 7.461 7.187 1.00 29.30 398 GLY A N 1
ATOM 3063 C CA . GLY A 1 398 ? 34.317 8.054 5.969 1.00 29.30 398 GLY A CA 1
ATOM 3064 C C . GLY A 1 398 ? 33.280 8.752 5.082 1.00 29.30 398 GLY A C 1
ATOM 3065 O O . GLY A 1 398 ? 33.530 9.858 4.611 1.00 29.30 398 GLY A O 1
ATOM 3066 N N . VAL A 1 399 ? 32.091 8.154 4.931 1.00 33.28 399 VAL A N 1
ATOM 3067 C CA . VAL A 1 399 ? 30.993 8.696 4.103 1.00 33.28 399 VAL A CA 1
ATOM 3068 C C . VAL A 1 399 ? 30.391 9.967 4.715 1.00 33.28 399 VAL A C 1
ATOM 3070 O O . VAL A 1 399 ? 30.104 10.925 4.004 1.00 33.28 399 VAL A O 1
ATOM 3073 N N . LEU A 1 400 ? 30.272 10.021 6.044 1.00 29.30 400 LEU A N 1
ATOM 3074 C CA . LEU A 1 400 ? 29.659 11.155 6.746 1.00 29.30 400 LEU A CA 1
ATOM 3075 C C . LEU A 1 400 ? 30.580 12.386 6.866 1.00 29.30 400 LEU A C 1
ATOM 3077 O O . LEU A 1 400 ? 30.084 13.504 6.965 1.00 29.30 400 LEU A O 1
ATOM 3081 N N . LEU A 1 401 ? 31.908 12.209 6.846 1.00 27.25 401 LEU A N 1
ATOM 3082 C CA . LEU A 1 401 ? 32.879 13.309 6.983 1.00 27.25 401 LEU A CA 1
ATOM 3083 C C . LEU A 1 401 ? 33.279 13.964 5.648 1.00 27.25 401 LEU A C 1
ATOM 3085 O O . LEU A 1 401 ? 33.730 15.105 5.665 1.00 27.25 401 LEU A O 1
ATOM 3089 N N . GLN A 1 402 ? 33.116 13.284 4.505 1.00 30.89 402 GLN A N 1
ATOM 3090 C CA . GLN A 1 402 ? 33.506 13.815 3.186 1.00 30.89 402 GLN A CA 1
ATOM 3091 C C . GLN A 1 402 ? 32.392 14.571 2.436 1.00 30.89 402 GLN A C 1
ATOM 3093 O O . GLN A 1 402 ? 32.702 15.257 1.467 1.00 30.89 402 GLN A O 1
ATOM 3098 N N . MET A 1 403 ? 31.122 14.479 2.859 1.00 29.56 403 MET A N 1
ATOM 3099 C CA . MET A 1 403 ? 29.974 14.956 2.059 1.00 29.56 403 MET A CA 1
ATOM 3100 C C . MET A 1 403 ? 29.333 16.288 2.481 1.00 29.56 403 MET A C 1
ATOM 3102 O O . MET A 1 403 ? 28.523 16.804 1.723 1.00 29.56 403 MET A O 1
ATOM 3106 N N . GLY A 1 404 ? 29.672 16.873 3.634 1.00 25.59 404 GLY A N 1
ATOM 3107 C CA . GLY A 1 404 ? 29.358 18.279 3.961 1.00 25.59 404 GLY A CA 1
ATOM 3108 C C . GLY A 1 404 ? 27.921 18.809 3.738 1.00 25.59 404 GLY A C 1
ATOM 3109 O O . GLY A 1 404 ? 27.785 20.017 3.568 1.00 25.59 404 GLY A O 1
ATOM 3110 N N . LEU A 1 405 ? 26.861 17.981 3.730 1.00 25.36 405 LEU A N 1
ATOM 3111 C CA . LEU A 1 405 ? 25.482 18.395 3.393 1.00 25.36 405 LEU A CA 1
ATOM 3112 C C . LEU A 1 405 ? 24.398 17.818 4.340 1.00 25.36 405 LEU A C 1
ATOM 3114 O O . LEU A 1 405 ? 24.642 16.795 4.985 1.00 25.36 405 LEU A O 1
ATOM 3118 N N . PRO A 1 406 ? 23.205 18.458 4.444 1.00 23.31 406 PRO A N 1
ATOM 3119 C CA . PRO A 1 406 ? 22.129 18.095 5.375 1.00 23.31 406 PRO A CA 1
ATOM 3120 C C . PRO A 1 406 ? 21.250 16.924 4.893 1.00 23.31 406 PRO A C 1
ATOM 3122 O O . PRO A 1 406 ? 21.155 16.614 3.712 1.00 23.31 406 PRO A O 1
ATOM 3125 N N . THR A 1 407 ? 20.561 16.294 5.845 1.00 29.00 407 THR A N 1
ATOM 3126 C CA . THR A 1 407 ? 20.072 14.902 5.862 1.00 29.00 407 THR A CA 1
ATOM 3127 C C . THR A 1 407 ? 18.782 14.561 5.098 1.00 29.00 407 THR A C 1
ATOM 3129 O O . THR A 1 407 ? 18.213 13.502 5.357 1.00 29.00 407 THR A O 1
ATOM 3132 N N . HIS A 1 408 ? 18.276 15.370 4.164 1.00 27.56 408 HIS A N 1
ATOM 3133 C CA . HIS A 1 408 ? 17.047 15.040 3.411 1.00 27.56 408 HIS A CA 1
ATOM 3134 C C . HIS A 1 408 ? 17.285 15.118 1.903 1.00 27.56 408 HIS A C 1
ATOM 3136 O O . HIS A 1 408 ? 17.027 16.149 1.295 1.00 27.56 408 HIS A O 1
ATOM 3142 N N . SER A 1 409 ? 17.815 14.030 1.332 1.00 25.16 409 SER A N 1
ATOM 3143 C CA . SER A 1 409 ? 17.743 13.619 -0.086 1.00 25.16 409 SER A CA 1
ATOM 3144 C C . SER A 1 409 ? 18.663 12.409 -0.279 1.00 25.16 409 SER A C 1
ATOM 3146 O O . SER A 1 409 ? 19.846 12.564 -0.567 1.00 25.16 409 SER A O 1
ATOM 3148 N N . ILE A 1 410 ? 18.156 11.189 -0.083 1.00 26.42 410 ILE A N 1
ATOM 3149 C CA . ILE A 1 410 ? 18.886 9.962 -0.449 1.00 26.42 410 ILE A CA 1
ATOM 3150 C C . ILE A 1 410 ? 18.015 9.164 -1.417 1.00 26.42 410 ILE A C 1
ATOM 3152 O O . ILE A 1 410 ? 17.448 8.137 -1.074 1.00 26.42 410 ILE A O 1
ATOM 3156 N N . VAL A 1 411 ? 17.914 9.665 -2.647 1.00 27.27 411 VAL A N 1
ATOM 3157 C CA . VAL A 1 411 ? 17.591 8.864 -3.837 1.00 27.27 411 VAL A CA 1
ATOM 3158 C C . VAL A 1 411 ? 18.507 9.346 -4.957 1.00 27.27 411 VAL A C 1
ATOM 3160 O O . VAL A 1 411 ? 18.082 9.915 -5.955 1.00 27.27 411 VAL A O 1
ATOM 3163 N N . THR A 1 412 ? 19.819 9.228 -4.751 1.00 29.55 412 THR A N 1
ATOM 3164 C CA . THR A 1 412 ? 20.810 9.570 -5.784 1.00 29.55 412 THR A CA 1
ATOM 3165 C C . THR A 1 412 ? 22.141 8.859 -5.525 1.00 29.55 412 THR A C 1
ATOM 3167 O O . THR A 1 412 ? 23.170 9.490 -5.332 1.00 29.55 412 THR A O 1
ATOM 3170 N N . VAL A 1 413 ? 22.148 7.522 -5.459 1.00 29.39 413 VAL A N 1
ATOM 3171 C CA . VAL A 1 413 ? 23.418 6.758 -5.362 1.00 29.39 413 VAL A CA 1
ATOM 3172 C C . VAL A 1 413 ? 23.598 5.743 -6.500 1.00 29.39 413 VAL A C 1
ATOM 3174 O O . VAL A 1 413 ? 24.698 5.243 -6.697 1.00 29.39 413 VAL A O 1
ATOM 3177 N N . LEU A 1 414 ? 22.585 5.514 -7.343 1.00 30.84 414 LEU A N 1
ATOM 3178 C CA . LEU A 1 414 ? 22.744 4.716 -8.573 1.00 30.84 414 LEU A CA 1
ATOM 3179 C C . LEU A 1 414 ? 22.577 5.521 -9.867 1.00 30.84 414 LEU A C 1
ATOM 3181 O O . LEU A 1 414 ? 23.203 5.161 -10.855 1.00 30.84 414 LEU A O 1
ATOM 3185 N N . HIS A 1 415 ? 21.848 6.643 -9.850 1.00 30.50 415 HIS A N 1
ATOM 3186 C CA . HIS A 1 415 ? 21.781 7.552 -11.006 1.00 30.50 415 HIS A CA 1
ATOM 3187 C C . HIS A 1 415 ? 23.061 8.394 -11.186 1.00 30.50 415 HIS A C 1
ATOM 3189 O O . HIS A 1 415 ? 23.415 8.706 -12.310 1.00 30.50 415 HIS A O 1
ATOM 3195 N N . CYS A 1 416 ? 23.811 8.699 -10.114 1.00 29.08 416 CYS A N 1
ATOM 3196 C CA . CYS A 1 416 ? 25.070 9.463 -10.217 1.00 29.08 416 CYS A CA 1
ATOM 3197 C C . CYS A 1 416 ? 26.344 8.604 -10.330 1.00 29.08 416 CYS A C 1
ATOM 3199 O O . CYS A 1 416 ? 27.415 9.138 -10.602 1.00 29.08 416 CYS A O 1
ATOM 3201 N N . ASN A 1 417 ? 26.281 7.287 -10.099 1.00 34.38 417 ASN A N 1
ATOM 3202 C CA . ASN A 1 417 ? 27.488 6.445 -10.016 1.00 34.38 417 ASN A CA 1
ATOM 3203 C C . ASN A 1 417 ? 27.852 5.728 -11.317 1.00 34.38 417 ASN A C 1
ATOM 3205 O O . ASN A 1 417 ? 28.891 5.069 -11.386 1.00 34.38 417 ASN A O 1
ATOM 3209 N N . THR A 1 418 ? 27.062 5.895 -12.375 1.00 34.81 418 THR A N 1
ATOM 3210 C CA . THR A 1 418 ? 27.544 5.573 -13.715 1.00 34.81 418 THR A CA 1
ATOM 3211 C C . THR A 1 418 ? 28.619 6.557 -14.167 1.00 34.81 418 THR A C 1
ATOM 3213 O O . THR A 1 418 ? 29.210 6.292 -15.192 1.00 34.81 418 THR A O 1
ATOM 3216 N N . ASP A 1 419 ? 28.954 7.644 -13.459 1.00 33.53 419 ASP A N 1
ATOM 3217 C CA . ASP A 1 419 ? 30.094 8.520 -13.806 1.00 33.53 419 ASP A CA 1
ATOM 3218 C C . ASP A 1 419 ? 31.453 8.102 -13.212 1.00 33.53 419 ASP A C 1
ATOM 3220 O O . ASP A 1 419 ? 32.465 8.728 -13.510 1.00 33.53 419 ASP A O 1
ATOM 3224 N N . CYS A 1 420 ? 31.543 7.030 -12.419 1.00 30.66 420 CYS A N 1
ATOM 3225 C CA . CYS A 1 420 ? 32.747 6.735 -11.633 1.00 30.66 420 CYS A CA 1
ATOM 3226 C C . CYS A 1 420 ? 33.757 5.797 -12.324 1.00 30.66 420 CYS A C 1
ATOM 3228 O O . CYS A 1 420 ? 33.648 4.575 -12.226 1.00 30.66 420 CYS A O 1
ATOM 3230 N N . VAL A 1 421 ? 34.807 6.355 -12.940 1.00 27.95 421 VAL A N 1
ATOM 3231 C CA . VAL A 1 421 ? 36.006 5.607 -13.381 1.00 27.95 421 VAL A CA 1
ATOM 3232 C C . VAL A 1 421 ? 37.067 5.603 -12.271 1.00 27.95 421 VAL A C 1
ATOM 3234 O O . VAL A 1 421 ? 37.447 6.653 -11.757 1.00 27.95 421 VAL A O 1
ATOM 3237 N N . PHE A 1 422 ? 37.585 4.425 -11.907 1.00 33.72 422 PHE A N 1
ATOM 3238 C CA . PHE A 1 422 ? 38.720 4.290 -10.985 1.00 33.72 422 PHE A CA 1
ATOM 3239 C C . PHE A 1 422 ? 40.063 4.512 -11.692 1.00 33.72 422 PHE A C 1
ATOM 3241 O O . PHE A 1 422 ? 40.349 3.889 -12.712 1.00 33.72 422 PHE A O 1
ATOM 3248 N N . GLN A 1 423 ? 40.931 5.327 -11.085 1.00 25.41 423 GLN A N 1
ATOM 3249 C CA . GLN A 1 423 ? 42.359 5.379 -11.404 1.00 25.41 423 GLN A CA 1
ATOM 3250 C C . GLN A 1 423 ? 43.089 4.128 -10.885 1.00 25.41 423 GLN A C 1
ATOM 3252 O O . GLN A 1 423 ? 42.992 3.777 -9.708 1.00 25.41 423 GLN A O 1
ATOM 3257 N N . THR A 1 424 ? 43.900 3.503 -11.737 1.00 25.19 424 THR A N 1
ATOM 3258 C CA . THR A 1 424 ? 44.972 2.578 -11.329 1.00 25.19 424 THR A CA 1
ATOM 3259 C C . THR A 1 424 ? 46.144 3.368 -10.725 1.00 25.19 424 THR A C 1
ATOM 3261 O O . THR A 1 424 ? 46.589 4.325 -11.362 1.00 25.19 424 THR A O 1
ATOM 3264 N N . PRO A 1 425 ? 46.712 2.998 -9.558 1.00 27.00 425 PRO A N 1
ATOM 3265 C CA . PRO A 1 425 ? 47.892 3.680 -9.037 1.00 27.00 425 PRO A CA 1
ATOM 3266 C C . PRO A 1 425 ? 49.144 3.300 -9.832 1.00 27.00 425 PRO A C 1
ATOM 3268 O O . PRO A 1 425 ? 49.463 2.121 -9.999 1.00 27.00 425 PRO A O 1
ATOM 3271 N N . ILE A 1 426 ? 49.887 4.319 -10.259 1.00 25.64 426 ILE A N 1
ATOM 3272 C CA . ILE A 1 426 ? 51.278 4.210 -10.702 1.00 25.64 426 ILE A CA 1
ATOM 3273 C C . ILE A 1 426 ? 52.123 3.764 -9.502 1.00 25.64 426 ILE A C 1
ATOM 3275 O O . ILE A 1 426 ? 52.151 4.420 -8.460 1.00 25.64 426 ILE A O 1
ATOM 3279 N N . VAL A 1 427 ? 52.826 2.643 -9.654 1.00 25.58 427 VAL A N 1
ATOM 3280 C CA . VAL A 1 427 ? 53.837 2.170 -8.705 1.00 25.58 427 VAL A CA 1
ATOM 3281 C C . VAL A 1 427 ? 55.044 3.106 -8.778 1.00 25.58 427 VAL A C 1
ATOM 3283 O O . VAL A 1 427 ? 55.866 2.999 -9.684 1.00 25.58 427 VAL A O 1
ATOM 3286 N N . HIS A 1 428 ? 55.185 4.004 -7.805 1.00 26.06 428 HIS A N 1
ATOM 3287 C CA . HIS A 1 428 ? 56.470 4.634 -7.503 1.00 26.06 428 HIS A CA 1
ATOM 3288 C C . HIS A 1 428 ? 57.184 3.830 -6.413 1.00 26.06 428 HIS A C 1
ATOM 3290 O O . HIS A 1 428 ? 57.097 4.129 -5.225 1.00 26.06 428 HIS A O 1
ATOM 3296 N N . GLY A 1 429 ? 57.893 2.784 -6.841 1.00 26.84 429 GLY A N 1
ATOM 3297 C CA . GLY A 1 429 ? 58.961 2.157 -6.069 1.00 26.84 429 GLY A CA 1
ATOM 3298 C C . GLY A 1 429 ? 60.298 2.773 -6.474 1.00 26.84 429 GLY A C 1
ATOM 3299 O O . GLY A 1 429 ? 60.697 2.710 -7.634 1.00 26.84 429 GLY A O 1
ATOM 3300 N N . SER A 1 430 ? 60.970 3.409 -5.524 1.00 28.36 430 SER A N 1
ATOM 3301 C CA . SER A 1 430 ? 62.292 4.006 -5.682 1.00 28.36 430 SER A CA 1
ATOM 3302 C C . SER A 1 430 ? 63.405 2.954 -5.840 1.00 28.36 430 SER A C 1
ATOM 3304 O O . SER A 1 430 ? 63.534 2.080 -4.992 1.00 28.36 430 SER A O 1
ATOM 3306 N N . GLN A 1 431 ? 64.256 3.177 -6.852 1.00 28.52 431 GLN A N 1
ATOM 3307 C CA . GLN A 1 431 ? 65.665 2.756 -7.016 1.00 28.52 431 GLN A CA 1
ATOM 3308 C C . GLN A 1 431 ? 66.004 1.283 -7.391 1.00 28.52 431 GLN A C 1
ATOM 3310 O O . GLN A 1 431 ? 65.712 0.329 -6.683 1.00 28.52 431 GLN A O 1
ATOM 3315 N N . HIS A 1 432 ? 66.690 1.164 -8.543 1.00 26.27 432 HIS A N 1
ATOM 3316 C CA . HIS A 1 432 ? 67.380 0.023 -9.194 1.00 26.27 432 HIS A CA 1
ATOM 3317 C C . HIS A 1 432 ? 68.500 -0.642 -8.334 1.00 26.27 432 HIS A C 1
ATOM 3319 O O . HIS A 1 432 ? 68.863 -0.014 -7.340 1.00 26.27 432 HIS A O 1
ATOM 3325 N N . PRO A 1 433 ? 69.156 -1.791 -8.709 1.00 35.38 433 PRO A N 1
ATOM 3326 C CA . PRO A 1 433 ? 69.293 -2.408 -10.053 1.00 35.38 433 PRO A CA 1
ATOM 3327 C C . PRO A 1 433 ? 69.330 -3.974 -10.168 1.00 35.38 433 PRO A C 1
ATOM 3329 O O . PRO A 1 433 ? 69.405 -4.710 -9.195 1.00 35.38 433 PRO A O 1
ATOM 3332 N N . THR A 1 434 ? 69.425 -4.436 -11.431 1.00 25.91 434 THR A N 1
ATOM 3333 C CA . THR A 1 434 ? 70.035 -5.687 -11.980 1.00 25.91 434 THR A CA 1
ATOM 3334 C C . THR A 1 434 ? 69.203 -6.948 -12.335 1.00 25.91 434 THR A C 1
ATOM 3336 O O . THR A 1 434 ? 68.879 -7.770 -11.495 1.00 25.91 434 THR A O 1
ATOM 3339 N N . ARG A 1 435 ? 69.030 -7.097 -13.668 1.00 25.52 435 ARG A N 1
ATOM 3340 C CA . ARG A 1 435 ? 69.262 -8.243 -14.595 1.00 25.52 435 ARG A CA 1
ATOM 3341 C C . ARG A 1 435 ? 68.483 -9.580 -14.508 1.00 25.52 435 ARG A C 1
ATOM 3343 O O . ARG A 1 435 ? 68.755 -10.393 -13.642 1.00 25.52 435 ARG A O 1
ATOM 3350 N N . HIS A 1 436 ? 67.741 -9.805 -15.614 1.00 26.52 436 HIS A N 1
ATOM 3351 C CA . HIS A 1 436 ? 67.474 -11.035 -16.403 1.00 26.52 436 HIS A CA 1
ATOM 3352 C C . HIS A 1 436 ? 66.779 -12.205 -15.666 1.00 26.52 436 HIS A C 1
ATOM 3354 O O . HIS A 1 436 ? 67.315 -12.736 -14.710 1.00 26.52 436 HIS A O 1
ATOM 3360 N N . ASP A 1 437 ? 65.566 -12.647 -16.030 1.00 25.25 437 ASP A N 1
ATOM 3361 C CA . ASP A 1 437 ? 65.198 -13.154 -17.359 1.00 25.25 437 ASP A CA 1
ATOM 3362 C C . ASP A 1 437 ? 63.664 -13.297 -17.579 1.00 25.25 437 ASP A C 1
ATOM 3364 O O . ASP A 1 437 ? 62.927 -13.696 -16.684 1.00 25.25 437 ASP A O 1
ATOM 3368 N N . VAL A 1 438 ? 63.255 -12.999 -18.825 1.00 27.80 438 VAL A N 1
ATOM 3369 C CA . VAL A 1 438 ? 62.123 -13.500 -19.652 1.00 27.80 438 VAL A CA 1
ATOM 3370 C C . VAL A 1 438 ? 60.654 -13.372 -19.171 1.00 27.80 438 VAL A C 1
ATOM 3372 O O . VAL A 1 438 ? 60.184 -14.150 -18.350 1.00 27.80 438 VAL A O 1
ATOM 3375 N N . LEU A 1 439 ? 59.878 -12.489 -19.834 1.00 23.81 439 LEU A N 1
ATOM 3376 C CA . LEU A 1 439 ? 58.700 -12.781 -20.702 1.00 23.81 439 LEU A CA 1
ATOM 3377 C C . LEU A 1 439 ? 58.104 -11.454 -21.270 1.00 23.81 439 LEU A C 1
ATOM 3379 O O . LEU A 1 439 ? 58.319 -10.400 -20.672 1.00 23.81 439 LEU A O 1
ATOM 3383 N N . PRO A 1 440 ? 57.452 -11.452 -22.456 1.00 25.39 440 PRO A N 1
ATOM 3384 C CA . PRO A 1 440 ? 57.301 -10.264 -23.304 1.00 25.39 440 PRO A CA 1
ATOM 3385 C C . PRO A 1 440 ? 56.260 -9.254 -22.787 1.00 25.39 440 PRO A C 1
ATOM 3387 O O . PRO A 1 440 ? 55.322 -9.640 -22.087 1.00 25.39 440 PRO A O 1
ATOM 3390 N N . PRO A 1 441 ? 56.389 -7.964 -23.157 1.00 30.08 441 PRO A N 1
ATOM 3391 C CA . PRO A 1 441 ? 55.551 -6.905 -22.632 1.00 30.08 441 PRO A CA 1
ATOM 3392 C C . PRO A 1 441 ? 54.380 -6.574 -23.576 1.00 30.08 441 PRO A C 1
ATOM 3394 O O . PRO A 1 441 ? 54.524 -6.571 -24.794 1.00 30.08 441 PRO A O 1
ATOM 3397 N N . ILE A 1 442 ? 53.266 -6.180 -22.950 1.00 30.92 442 ILE A N 1
ATOM 3398 C CA . ILE A 1 442 ? 52.261 -5.236 -23.462 1.00 30.92 442 ILE A CA 1
ATOM 3399 C C . ILE A 1 442 ? 51.258 -5.799 -24.492 1.00 30.92 442 ILE A C 1
ATOM 3401 O O . ILE A 1 442 ? 51.513 -5.851 -25.689 1.00 30.92 442 ILE A O 1
ATOM 3405 N N . MET A 1 443 ? 50.028 -6.057 -24.030 1.00 23.19 443 MET A N 1
ATOM 3406 C CA . MET A 1 443 ? 48.841 -5.722 -24.826 1.00 23.19 443 MET A CA 1
ATOM 3407 C C . MET A 1 443 ? 48.429 -4.292 -24.457 1.00 23.19 443 MET A C 1
ATOM 3409 O O . MET A 1 443 ? 48.000 -4.041 -23.330 1.00 23.19 443 MET A O 1
ATOM 3413 N N . SER A 1 444 ? 48.636 -3.350 -25.380 1.00 24.70 444 SER A N 1
ATOM 3414 C CA . SER A 1 444 ? 48.140 -1.967 -25.302 1.00 24.70 444 SER A CA 1
ATOM 3415 C C . SER A 1 444 ? 46.619 -1.919 -25.606 1.00 24.70 444 SER A C 1
ATOM 3417 O O . SER A 1 444 ? 46.012 -2.960 -25.862 1.00 24.70 444 SER A O 1
ATOM 3419 N N . PRO A 1 445 ? 45.934 -0.766 -25.492 1.00 30.97 445 PRO A N 1
ATOM 3420 C CA . PRO A 1 445 ? 44.595 -0.661 -24.941 1.00 30.97 445 PRO A CA 1
ATOM 3421 C C . PRO A 1 445 ? 43.559 -0.552 -26.065 1.00 30.97 445 PRO A C 1
ATOM 3423 O O . PRO A 1 445 ? 43.193 0.537 -26.486 1.00 30.97 445 PRO A O 1
ATOM 3426 N N . HIS A 1 446 ? 43.015 -1.669 -26.540 1.00 27.33 446 HIS A N 1
ATOM 3427 C CA . HIS A 1 446 ? 41.908 -1.646 -27.517 1.00 27.33 446 HIS A CA 1
ATOM 3428 C C . HIS A 1 446 ? 40.560 -1.193 -26.908 1.00 27.33 446 HIS A C 1
ATOM 3430 O O . HIS A 1 446 ? 39.503 -1.407 -27.490 1.00 27.33 446 HIS A O 1
ATOM 3436 N N . LEU A 1 447 ? 40.588 -0.618 -25.702 1.00 30.38 447 LEU A N 1
ATOM 3437 C CA . LEU A 1 447 ? 39.424 -0.234 -24.904 1.00 30.38 447 LEU A CA 1
ATOM 3438 C C . LEU A 1 447 ? 39.509 1.217 -24.410 1.00 30.38 447 LEU A C 1
ATOM 3440 O O . LEU A 1 447 ? 38.817 1.573 -23.457 1.00 30.38 447 LEU A O 1
ATOM 3444 N N . GLU A 1 448 ? 40.302 2.072 -25.065 1.00 32.09 448 GLU A N 1
ATOM 3445 C CA . GLU A 1 448 ? 40.062 3.522 -25.030 1.00 32.09 448 GLU A CA 1
ATOM 3446 C C . GLU A 1 448 ? 38.789 3.824 -25.832 1.00 32.09 448 GLU A C 1
ATOM 3448 O O . GLU A 1 448 ? 38.802 4.393 -26.919 1.00 32.09 448 GLU A O 1
ATOM 3453 N N . ILE A 1 449 ? 37.662 3.345 -25.309 1.00 36.06 449 ILE A N 1
ATOM 3454 C CA . ILE A 1 449 ? 36.350 3.652 -25.842 1.00 36.06 449 ILE A CA 1
ATOM 3455 C C . ILE A 1 449 ? 36.010 5.035 -25.278 1.00 36.06 449 ILE A C 1
ATOM 3457 O O . ILE A 1 449 ? 35.894 5.219 -24.067 1.00 36.06 449 ILE A O 1
ATOM 3461 N N . PHE A 1 450 ? 36.001 6.009 -26.181 1.00 29.33 450 PHE A N 1
ATOM 3462 C CA . PHE A 1 450 ? 36.015 7.449 -25.950 1.00 29.33 450 PHE A CA 1
ATOM 3463 C C . PHE A 1 450 ? 35.067 7.937 -24.837 1.00 29.33 450 PHE A C 1
ATOM 3465 O O . PHE A 1 450 ? 33.851 7.912 -25.000 1.00 29.33 450 PHE A O 1
ATOM 3472 N N . SER A 1 451 ? 35.626 8.498 -23.760 1.00 32.19 451 SER A N 1
ATOM 3473 C CA . SER A 1 451 ? 34.956 9.522 -22.951 1.00 32.19 451 SER A CA 1
ATOM 3474 C C . SER A 1 451 ? 35.683 10.853 -23.164 1.00 32.19 451 SER A C 1
ATOM 3476 O O . SER A 1 451 ? 36.912 10.906 -23.179 1.00 32.19 451 SER A O 1
ATOM 3478 N N . SER A 1 452 ? 34.944 11.939 -23.389 1.00 31.36 452 SER A N 1
ATOM 3479 C CA . SER A 1 452 ? 35.505 13.295 -23.518 1.00 31.36 452 SER A CA 1
ATOM 3480 C C . SER A 1 452 ? 35.418 14.098 -22.214 1.00 31.36 452 SER A C 1
ATOM 3482 O O . SER A 1 452 ? 35.520 15.322 -22.239 1.00 31.36 452 SER A O 1
ATOM 3484 N N . LEU A 1 453 ? 35.211 13.440 -21.068 1.00 31.16 453 LEU A N 1
ATOM 3485 C CA . LEU A 1 453 ? 35.095 14.104 -19.766 1.00 31.16 453 LEU A CA 1
ATOM 3486 C C . LEU A 1 453 ? 36.451 14.171 -19.050 1.00 31.16 453 LEU A C 1
ATOM 3488 O O . LEU A 1 453 ? 37.185 13.186 -18.981 1.00 31.16 453 LEU A O 1
ATOM 3492 N N . SER A 1 454 ? 36.771 15.349 -18.502 1.00 31.84 454 SER A N 1
ATOM 3493 C CA . SER A 1 454 ? 37.987 15.578 -17.714 1.00 31.84 454 SER A CA 1
ATOM 3494 C C . SER A 1 454 ? 37.988 14.702 -16.444 1.00 31.84 454 SER A C 1
ATOM 3496 O O . SER A 1 454 ? 37.003 14.727 -15.705 1.00 31.84 454 SER A O 1
ATOM 3498 N N . PRO A 1 455 ? 39.082 13.983 -16.117 1.00 34.62 455 PRO A N 1
ATOM 3499 C CA . PRO A 1 455 ? 39.143 13.036 -14.991 1.00 34.62 455 PRO A CA 1
ATOM 3500 C C . PRO A 1 455 ? 38.991 13.640 -13.583 1.00 34.62 455 PRO A C 1
ATOM 3502 O O . PRO A 1 455 ? 38.966 12.905 -12.599 1.00 34.62 455 PRO A O 1
ATOM 3505 N N . SER A 1 456 ? 38.973 14.966 -13.446 1.00 33.09 456 SER A N 1
ATOM 3506 C CA . SER A 1 456 ? 39.221 15.658 -12.174 1.00 33.09 456 SER A CA 1
ATOM 3507 C C . SER A 1 456 ? 37.982 15.966 -11.321 1.00 33.09 456 SER A C 1
ATOM 3509 O O . SER A 1 456 ? 38.136 16.555 -10.255 1.00 33.09 456 SER A O 1
ATOM 3511 N N . SER A 1 457 ? 36.770 15.604 -11.752 1.00 35.75 457 SER A N 1
ATOM 3512 C CA . SER A 1 457 ? 35.514 16.019 -11.093 1.00 35.75 457 SER A CA 1
ATOM 3513 C C . SER A 1 457 ? 34.557 14.873 -10.741 1.00 35.75 457 SER A C 1
ATOM 3515 O O . SER A 1 457 ? 33.362 15.096 -10.581 1.00 35.75 457 SER A O 1
ATOM 3517 N N . ILE A 1 458 ? 35.062 13.647 -10.603 1.00 34.78 458 ILE A N 1
ATOM 3518 C CA . ILE A 1 458 ? 34.232 12.450 -10.425 1.00 34.78 458 ILE A CA 1
ATOM 3519 C C . ILE A 1 458 ? 34.359 11.915 -8.983 1.00 34.78 458 ILE A C 1
ATOM 3521 O O . ILE A 1 458 ? 35.478 11.620 -8.548 1.00 34.78 458 ILE A O 1
ATOM 3525 N N . PRO A 1 459 ? 33.258 11.750 -8.219 1.00 34.69 459 PRO A N 1
ATOM 3526 C CA . PRO A 1 459 ? 33.306 11.072 -6.924 1.00 34.69 459 PRO A CA 1
ATOM 3527 C C . PRO A 1 459 ? 33.650 9.590 -7.131 1.00 34.69 459 PRO A C 1
ATOM 3529 O O . PRO A 1 459 ? 33.216 8.983 -8.096 1.00 34.69 459 PRO A O 1
ATOM 3532 N N . SER A 1 460 ? 34.453 8.978 -6.261 1.00 38.72 460 SER A N 1
ATOM 3533 C CA . SER A 1 460 ? 34.854 7.571 -6.427 1.00 38.72 460 SER A CA 1
ATOM 3534 C C . SER A 1 460 ? 33.973 6.640 -5.592 1.00 38.72 460 SER A C 1
ATOM 3536 O O . SER A 1 460 ? 33.923 6.748 -4.366 1.00 38.72 460 SER A O 1
ATOM 3538 N N . PHE A 1 461 ? 33.307 5.673 -6.232 1.00 41.00 461 PHE A N 1
ATOM 3539 C CA . PHE A 1 461 ? 32.563 4.626 -5.526 1.00 41.00 461 PHE A CA 1
ATOM 3540 C C . PHE A 1 461 ? 33.500 3.487 -5.097 1.00 41.00 461 PHE A C 1
ATOM 3542 O O . PHE A 1 461 ? 33.463 2.377 -5.625 1.00 41.00 461 PHE A O 1
ATOM 3549 N N . THR A 1 462 ? 34.372 3.787 -4.129 1.00 43.53 462 THR A N 1
ATOM 3550 C CA . THR A 1 462 ? 35.537 2.976 -3.707 1.00 43.53 462 THR A CA 1
ATOM 3551 C C . THR A 1 462 ? 35.237 1.561 -3.202 1.00 43.53 462 THR A C 1
ATOM 3553 O O . THR A 1 462 ? 36.157 0.771 -3.000 1.00 43.53 462 THR A O 1
ATOM 3556 N N . LEU A 1 463 ? 33.964 1.216 -3.021 1.00 46.22 463 LEU A N 1
ATOM 3557 C CA . LEU A 1 463 ? 33.530 0.041 -2.268 1.00 46.22 463 LEU A CA 1
ATOM 3558 C C . LEU A 1 463 ? 32.945 -1.061 -3.153 1.00 46.22 463 LEU A C 1
ATOM 3560 O O . LEU A 1 463 ? 32.928 -2.218 -2.740 1.00 46.22 463 LEU A O 1
ATOM 3564 N N . PHE A 1 464 ? 32.567 -0.745 -4.396 1.00 51.59 464 PHE A N 1
ATOM 3565 C CA . PHE A 1 464 ? 32.100 -1.744 -5.359 1.00 51.59 464 PHE A CA 1
ATOM 3566 C C . PHE A 1 464 ? 33.105 -2.874 -5.596 1.00 51.59 464 PHE A C 1
ATOM 3568 O O . PHE A 1 464 ? 32.702 -4.032 -5.531 1.00 51.59 464 PHE A O 1
ATOM 3575 N N . PRO A 1 465 ? 34.417 -2.614 -5.797 1.00 51.84 465 PRO A N 1
ATOM 3576 C CA . PRO A 1 465 ? 35.383 -3.690 -6.021 1.00 51.84 465 PRO A CA 1
ATOM 3577 C C . PRO A 1 465 ? 35.540 -4.642 -4.825 1.00 51.84 465 PRO A C 1
ATOM 3579 O O . PRO A 1 465 ? 36.054 -5.745 -5.010 1.00 51.84 465 PRO A O 1
ATOM 3582 N N . ALA A 1 466 ? 35.106 -4.220 -3.631 1.00 50.22 466 ALA A N 1
ATOM 3583 C CA . ALA A 1 466 ? 35.174 -4.983 -2.388 1.00 50.22 466 ALA A CA 1
ATOM 3584 C C . ALA A 1 466 ? 33.922 -5.844 -2.116 1.00 50.22 466 ALA A C 1
ATOM 3586 O O . ALA A 1 466 ? 33.929 -6.626 -1.166 1.00 50.22 466 ALA A O 1
ATOM 3587 N N . LEU A 1 467 ? 32.866 -5.719 -2.929 1.00 50.66 467 LEU A N 1
ATOM 3588 C CA . LEU A 1 467 ? 31.671 -6.565 -2.852 1.00 50.66 467 LEU A CA 1
ATOM 3589 C C . LEU A 1 467 ? 31.975 -8.004 -3.302 1.00 50.66 467 LEU A C 1
ATOM 3591 O O . LEU A 1 467 ? 32.898 -8.208 -4.109 1.00 50.66 467 LEU A O 1
ATOM 3595 N N . PRO A 1 468 ? 31.205 -9.013 -2.838 1.00 61.59 468 PRO A N 1
ATOM 3596 C CA . PRO A 1 468 ? 31.400 -10.362 -3.331 1.00 61.59 468 PRO A CA 1
ATOM 3597 C C . PRO A 1 468 ? 31.073 -10.381 -4.819 1.00 61.59 468 PRO A C 1
ATOM 3599 O O . PRO A 1 468 ? 30.375 -9.520 -5.366 1.00 61.59 468 PRO A O 1
ATOM 3602 N N . LEU A 1 469 ? 31.696 -11.320 -5.507 1.00 58.09 469 LEU A N 1
ATOM 3603 C CA . LEU A 1 469 ? 31.781 -11.339 -6.957 1.00 58.09 469 LEU A CA 1
ATOM 3604 C C . LEU A 1 469 ? 30.398 -11.396 -7.623 1.00 58.09 469 LEU A C 1
ATOM 3606 O O . LEU A 1 469 ? 30.207 -10.839 -8.692 1.00 58.09 469 LEU A O 1
ATOM 3610 N N . GLU A 1 470 ? 29.426 -11.977 -6.949 1.00 55.66 470 GLU A N 1
ATOM 3611 C CA . GLU A 1 470 ? 28.150 -12.360 -7.529 1.00 55.66 470 GLU A CA 1
ATOM 3612 C C . GLU A 1 470 ? 27.032 -11.389 -7.167 1.00 55.66 470 GLU A C 1
ATOM 3614 O O . GLU A 1 470 ? 26.112 -11.190 -7.949 1.00 55.66 470 GLU A O 1
ATOM 3619 N N . LEU A 1 471 ? 27.188 -10.666 -6.058 1.00 53.19 471 LEU A N 1
ATOM 3620 C CA . LEU A 1 471 ? 26.400 -9.469 -5.768 1.00 53.19 471 LEU A CA 1
ATOM 3621 C C . LEU A 1 471 ? 26.733 -8.370 -6.772 1.00 53.19 471 LEU A C 1
ATOM 3623 O O . LEU A 1 471 ? 25.846 -7.661 -7.228 1.00 53.19 471 LEU A O 1
ATOM 3627 N N . ARG A 1 472 ? 28.010 -8.253 -7.163 1.00 59.72 472 ARG A N 1
ATOM 3628 C CA . ARG A 1 472 ? 28.403 -7.355 -8.255 1.00 59.72 472 ARG A CA 1
ATOM 3629 C C . ARG A 1 472 ? 27.727 -7.740 -9.564 1.00 59.72 472 ARG A C 1
ATOM 3631 O O . ARG A 1 472 ? 27.277 -6.850 -10.275 1.00 59.72 472 ARG A O 1
ATOM 3638 N N . ASP A 1 473 ? 27.659 -9.032 -9.878 1.00 62.25 473 ASP A N 1
ATOM 3639 C CA . ASP A 1 473 ? 26.994 -9.513 -11.092 1.00 62.25 473 ASP A CA 1
ATOM 3640 C C . ASP A 1 473 ? 25.484 -9.251 -11.058 1.00 62.25 473 ASP A C 1
ATOM 3642 O O . ASP A 1 473 ? 24.926 -8.802 -12.055 1.00 62.25 473 ASP A O 1
ATOM 3646 N N . GLU A 1 474 ? 24.837 -9.486 -9.915 1.00 57.44 474 GLU A N 1
ATOM 3647 C CA . GLU A 1 474 ? 23.397 -9.279 -9.736 1.00 57.44 474 GLU A CA 1
ATOM 3648 C C . GLU A 1 474 ? 23.020 -7.796 -9.797 1.00 57.44 474 GLU A C 1
ATOM 3650 O O . GLU A 1 474 ? 22.111 -7.420 -10.531 1.00 57.44 474 GLU A O 1
ATOM 3655 N N . VAL A 1 475 ? 23.784 -6.924 -9.126 1.00 55.84 475 VAL A N 1
ATOM 3656 C CA . VAL A 1 475 ? 23.633 -5.462 -9.234 1.00 55.84 475 VAL A CA 1
ATOM 3657 C C . VAL A 1 475 ? 23.679 -5.028 -10.699 1.00 55.84 475 VAL A C 1
ATOM 3659 O O . VAL A 1 475 ? 22.862 -4.213 -11.129 1.00 55.84 475 VAL A O 1
ATOM 3662 N N . TRP A 1 476 ? 24.611 -5.584 -11.480 1.00 64.94 476 TRP A N 1
ATOM 3663 C CA . TRP A 1 476 ? 24.705 -5.264 -12.898 1.00 64.94 476 TRP A CA 1
ATOM 3664 C C . TRP A 1 476 ? 23.558 -5.828 -13.717 1.00 64.94 476 TRP A C 1
ATOM 3666 O O . TRP A 1 476 ? 23.022 -5.101 -14.545 1.00 64.94 476 TRP A O 1
ATOM 3676 N N . ARG A 1 477 ? 23.148 -7.074 -13.477 1.00 64.06 477 ARG A N 1
ATOM 3677 C CA . ARG A 1 477 ? 22.004 -7.687 -14.159 1.00 64.06 477 ARG A CA 1
ATOM 3678 C C . ARG A 1 477 ? 20.738 -6.852 -13.971 1.00 64.06 477 ARG A C 1
ATOM 3680 O O . ARG A 1 477 ? 20.082 -6.510 -14.946 1.00 64.06 477 ARG A O 1
ATOM 3687 N N . LEU A 1 478 ? 20.471 -6.432 -12.740 1.00 57.84 478 LEU A N 1
ATOM 3688 C CA . LEU A 1 478 ? 19.289 -5.649 -12.389 1.00 57.84 478 LEU A CA 1
ATOM 3689 C C . LEU A 1 478 ? 19.331 -4.226 -12.915 1.00 57.84 478 LEU A C 1
ATOM 3691 O O . LEU A 1 478 ? 18.302 -3.707 -13.339 1.00 57.84 478 LEU A O 1
ATOM 3695 N N . ALA A 1 479 ? 20.506 -3.593 -12.893 1.00 58.12 479 ALA A N 1
ATOM 3696 C CA . ALA A 1 479 ? 20.685 -2.315 -13.559 1.00 58.12 479 ALA A CA 1
ATOM 3697 C C . ALA A 1 479 ? 20.321 -2.477 -15.041 1.00 58.12 479 ALA A C 1
ATOM 3699 O O . ALA A 1 479 ? 19.411 -1.819 -15.521 1.00 58.12 479 ALA A O 1
ATOM 3700 N N . LEU A 1 480 ? 20.950 -3.421 -15.737 1.00 62.19 480 LEU A N 1
ATOM 3701 C CA . LEU A 1 480 ? 20.761 -3.640 -17.169 1.00 62.19 480 LEU A CA 1
ATOM 3702 C C . LEU A 1 480 ? 19.307 -3.975 -17.550 1.00 62.19 480 LEU A C 1
ATOM 3704 O O . LEU A 1 480 ? 18.778 -3.371 -18.476 1.00 62.19 480 LEU A O 1
ATOM 3708 N N . GLU A 1 481 ? 18.636 -4.864 -16.816 1.00 59.94 481 GLU A N 1
ATOM 3709 C CA . GLU A 1 481 ? 17.251 -5.286 -17.096 1.00 59.94 481 GLU A CA 1
ATOM 3710 C C . GLU A 1 481 ? 16.204 -4.185 -16.878 1.00 59.94 481 GLU A C 1
ATOM 3712 O O . GLU A 1 481 ? 15.126 -4.228 -17.471 1.00 59.94 481 GLU A O 1
ATOM 3717 N N . ARG A 1 482 ? 16.504 -3.186 -16.042 1.00 57.72 482 ARG A N 1
ATOM 3718 C CA . ARG A 1 482 ? 15.577 -2.090 -15.721 1.00 57.72 482 ARG A CA 1
ATOM 3719 C C . ARG A 1 482 ? 15.645 -0.919 -16.692 1.00 57.72 482 ARG A C 1
ATOM 3721 O O . ARG A 1 482 ? 14.712 -0.119 -16.718 1.00 57.72 482 ARG A O 1
ATOM 3728 N N . TYR A 1 483 ? 16.716 -0.804 -17.475 1.00 60.88 483 TYR A N 1
ATOM 3729 C CA . TYR A 1 483 ? 16.910 0.309 -18.401 1.00 60.88 483 TYR A CA 1
ATOM 3730 C C . TYR A 1 483 ? 16.524 -0.099 -19.825 1.00 60.88 483 TYR A C 1
ATOM 3732 O O . TYR A 1 483 ? 17.282 -0.773 -20.515 1.00 60.88 483 TYR A O 1
ATOM 3740 N N . GLN A 1 484 ? 15.351 0.352 -20.278 1.00 69.00 484 GLN A N 1
ATOM 3741 C CA . GLN A 1 484 ? 14.987 0.324 -21.697 1.00 69.00 484 GLN A CA 1
ATOM 3742 C C . GLN A 1 484 ? 15.493 1.593 -22.378 1.00 69.00 484 GLN A C 1
ATOM 3744 O O . GLN A 1 484 ? 15.151 2.700 -21.946 1.00 69.00 484 GLN A O 1
ATOM 3749 N N . GLN A 1 485 ? 16.271 1.428 -23.448 1.00 72.75 485 GLN A N 1
ATOM 3750 C CA . GLN A 1 485 ? 16.799 2.536 -24.239 1.00 72.75 485 GLN A CA 1
ATOM 3751 C C . GLN A 1 485 ? 16.017 2.692 -25.541 1.00 72.75 485 GLN A C 1
ATOM 3753 O O . GLN A 1 485 ? 15.639 1.703 -26.166 1.00 72.75 485 GLN A O 1
ATOM 3758 N N . VAL A 1 486 ? 15.822 3.933 -25.987 1.00 74.75 486 VAL A N 1
ATOM 3759 C CA . VAL A 1 486 ? 15.422 4.219 -27.370 1.00 74.75 486 VAL A CA 1
ATOM 3760 C C . VAL A 1 486 ? 16.649 4.694 -28.129 1.00 74.75 486 VAL A C 1
ATOM 3762 O O . VAL A 1 486 ? 17.130 5.803 -27.924 1.00 74.75 486 VAL A O 1
ATOM 3765 N N . ILE A 1 487 ? 17.173 3.837 -29.002 1.00 77.75 487 ILE A N 1
ATOM 3766 C CA . ILE A 1 487 ? 18.413 4.085 -29.729 1.00 77.75 487 ILE A CA 1
ATOM 3767 C C . ILE A 1 487 ? 18.076 4.602 -31.119 1.00 77.75 487 ILE A C 1
ATOM 3769 O O . ILE A 1 487 ? 17.554 3.882 -31.974 1.00 77.75 487 ILE A O 1
ATOM 3773 N N . LYS A 1 488 ? 18.408 5.866 -31.362 1.00 77.00 488 LYS A N 1
ATOM 3774 C CA . LYS A 1 488 ? 18.244 6.494 -32.667 1.00 77.00 488 LYS A CA 1
ATOM 3775 C C . LYS A 1 488 ? 19.316 6.011 -33.638 1.00 77.00 488 LYS A C 1
ATOM 3777 O O . LYS A 1 488 ? 20.506 6.221 -33.413 1.00 77.00 488 LYS A O 1
ATOM 3782 N N . ILE A 1 489 ? 18.886 5.424 -34.751 1.00 80.12 489 ILE A N 1
ATOM 3783 C CA . ILE A 1 489 ? 19.773 4.952 -35.813 1.00 80.12 489 ILE A CA 1
ATOM 3784 C C . ILE A 1 489 ? 19.372 5.614 -37.127 1.00 80.12 489 ILE A C 1
ATOM 3786 O O . ILE A 1 489 ? 18.235 5.504 -37.588 1.00 80.12 489 ILE A O 1
ATOM 3790 N N . ARG A 1 490 ? 20.332 6.286 -37.760 1.00 79.75 490 ARG A N 1
ATOM 3791 C CA . ARG A 1 490 ? 20.218 6.769 -39.136 1.00 79.75 490 ARG A CA 1
ATOM 3792 C C . ARG A 1 490 ? 20.964 5.799 -40.044 1.00 79.75 490 ARG A C 1
ATOM 3794 O O . ARG A 1 490 ? 22.143 5.534 -39.833 1.00 79.75 490 ARG A O 1
ATOM 3801 N N . LEU A 1 491 ? 20.291 5.291 -41.069 1.00 80.19 491 LEU A N 1
ATOM 3802 C CA . LEU A 1 491 ? 20.927 4.462 -42.089 1.00 80.19 491 LEU A CA 1
ATOM 3803 C C . LEU A 1 491 ? 21.390 5.357 -43.237 1.00 80.19 491 LEU A C 1
ATOM 3805 O O . LEU A 1 491 ? 20.612 6.157 -43.758 1.00 80.19 491 LEU A O 1
ATOM 3809 N N . ARG A 1 492 ? 22.665 5.251 -43.608 1.00 77.12 492 ARG A N 1
ATOM 3810 C CA . ARG A 1 492 ? 23.245 5.958 -44.754 1.00 77.12 492 ARG A CA 1
ATOM 3811 C C . ARG A 1 492 ? 23.704 4.990 -45.823 1.00 77.12 492 ARG A C 1
ATOM 3813 O O . ARG A 1 492 ? 23.990 3.837 -45.540 1.00 77.12 492 ARG A O 1
ATOM 3820 N N . ASP A 1 493 ? 23.794 5.476 -47.052 1.00 76.56 493 ASP A N 1
ATOM 3821 C CA . ASP A 1 493 ? 24.386 4.711 -48.141 1.00 76.56 493 ASP A CA 1
ATOM 3822 C C . ASP A 1 493 ? 25.864 4.414 -47.866 1.00 76.56 493 ASP A C 1
ATOM 3824 O O . ASP A 1 493 ? 26.646 5.318 -47.555 1.00 76.56 493 ASP A O 1
ATOM 3828 N N . ARG A 1 494 ? 26.227 3.132 -47.962 1.00 75.31 494 ARG A N 1
ATOM 3829 C CA . ARG A 1 494 ? 27.573 2.647 -47.646 1.00 75.31 494 ARG A CA 1
ATOM 3830 C C . ARG A 1 494 ? 28.638 3.295 -48.529 1.00 75.31 494 ARG A C 1
ATOM 3832 O O . ARG A 1 494 ? 29.683 3.699 -48.024 1.00 75.31 494 ARG A O 1
ATOM 3839 N N . TYR A 1 495 ? 28.364 3.421 -49.824 1.00 73.69 495 TYR A N 1
ATOM 3840 C CA . TYR A 1 495 ? 29.314 3.953 -50.795 1.00 73.69 495 TYR A CA 1
ATOM 3841 C C . TYR A 1 495 ? 29.599 5.439 -50.544 1.00 73.69 495 TYR A C 1
ATOM 3843 O O . TYR A 1 495 ? 30.758 5.860 -50.536 1.00 73.69 495 TYR A O 1
ATOM 3851 N N . LEU A 1 496 ? 28.555 6.231 -50.271 1.00 73.06 496 LEU A N 1
ATOM 3852 C CA . LEU A 1 496 ? 28.711 7.651 -49.937 1.00 73.06 496 LEU A CA 1
ATOM 3853 C C . LEU A 1 496 ? 29.463 7.863 -48.616 1.00 73.06 496 LEU A C 1
ATOM 3855 O O . LEU A 1 496 ? 30.274 8.784 -48.515 1.00 73.06 496 LEU A O 1
ATOM 3859 N N . MET A 1 497 ? 29.224 7.000 -47.626 1.00 73.44 497 MET A N 1
ATOM 3860 C CA . MET A 1 497 ? 29.942 7.027 -46.350 1.00 73.44 497 MET A CA 1
ATOM 3861 C C . MET A 1 497 ? 31.430 6.721 -46.536 1.00 73.44 497 MET A C 1
ATOM 3863 O O . MET A 1 497 ? 32.272 7.497 -46.089 1.00 73.44 497 MET A O 1
ATOM 3867 N N . ASP A 1 498 ? 31.764 5.640 -47.247 1.00 71.88 498 ASP A N 1
ATOM 3868 C CA . ASP A 1 498 ? 33.158 5.247 -47.487 1.00 71.88 498 ASP A CA 1
ATOM 3869 C C . ASP A 1 498 ? 33.937 6.359 -48.231 1.00 71.88 498 ASP A C 1
ATOM 3871 O O . ASP A 1 498 ? 35.103 6.618 -47.924 1.00 71.88 498 ASP A O 1
ATOM 3875 N N . ALA A 1 499 ? 33.284 7.089 -49.146 1.00 71.12 499 ALA A N 1
ATOM 3876 C CA . ALA A 1 499 ? 33.876 8.242 -49.828 1.00 71.12 499 ALA A CA 1
ATOM 3877 C C . ALA A 1 499 ? 34.127 9.452 -48.904 1.00 71.12 499 ALA A C 1
ATOM 3879 O O . ALA A 1 499 ? 35.112 10.173 -49.093 1.00 71.12 499 ALA A O 1
ATOM 3880 N N . LEU A 1 500 ? 33.256 9.691 -47.918 1.00 69.44 500 LEU A N 1
ATOM 3881 C CA . LEU A 1 500 ? 33.405 10.766 -46.930 1.00 69.44 500 LEU A CA 1
ATOM 3882 C C . LEU A 1 500 ? 34.578 10.489 -45.977 1.00 69.44 500 LEU A C 1
ATOM 3884 O O . LEU A 1 500 ? 35.401 11.367 -45.729 1.00 69.44 500 LEU A O 1
ATOM 3888 N N . LEU A 1 501 ? 34.721 9.241 -45.539 1.00 67.69 501 LEU A N 1
ATOM 3889 C CA . LEU A 1 501 ? 35.757 8.811 -44.595 1.00 67.69 501 LEU A CA 1
ATOM 3890 C C . LEU A 1 501 ? 37.148 8.779 -45.221 1.00 67.69 501 LEU A C 1
ATOM 3892 O O . LEU A 1 501 ? 38.119 9.230 -44.615 1.00 67.69 501 LEU A O 1
ATOM 3896 N N . ALA A 1 502 ? 37.236 8.338 -46.480 1.00 68.12 502 ALA A N 1
ATOM 3897 C CA . ALA A 1 502 ? 38.475 8.402 -47.248 1.00 68.12 502 ALA A CA 1
ATOM 3898 C C . ALA A 1 502 ? 39.013 9.841 -47.375 1.00 68.12 502 ALA A C 1
ATOM 3900 O O . ALA A 1 502 ? 40.223 10.033 -47.488 1.00 68.12 502 ALA A O 1
ATOM 3901 N N . ARG A 1 503 ? 38.137 10.860 -47.332 1.00 67.69 503 ARG A N 1
ATOM 3902 C CA . ARG A 1 503 ? 38.541 12.277 -47.309 1.00 67.69 503 ARG A CA 1
ATOM 3903 C C . ARG A 1 503 ? 38.997 12.756 -45.929 1.00 67.69 503 ARG A C 1
ATOM 3905 O O . ARG A 1 503 ? 39.813 13.670 -45.875 1.00 67.69 503 ARG A O 1
ATOM 3912 N N . GLN A 1 504 ? 38.480 12.173 -44.849 1.00 67.19 504 GLN A N 1
ATOM 3913 C CA . GLN A 1 504 ? 38.784 12.562 -43.463 1.00 67.19 504 GLN A CA 1
ATOM 3914 C C . GLN A 1 504 ? 40.015 11.840 -42.886 1.00 67.19 504 GLN A C 1
ATOM 3916 O O . GLN A 1 504 ? 40.597 12.311 -41.915 1.00 67.19 504 GLN A O 1
ATOM 3921 N N . GLY A 1 505 ? 40.471 10.753 -43.520 1.00 62.44 505 GLY A N 1
ATOM 3922 C CA . GLY A 1 505 ? 41.659 10.004 -43.094 1.00 62.44 505 GLY A CA 1
ATOM 3923 C C . GLY A 1 505 ? 41.393 8.977 -41.988 1.00 62.44 505 GLY A C 1
ATOM 3924 O O . GLY A 1 505 ? 42.342 8.411 -41.449 1.00 62.44 505 GLY A O 1
ATOM 3925 N N . ASP A 1 506 ? 40.123 8.715 -41.677 1.00 62.69 506 ASP A N 1
ATOM 3926 C CA . ASP A 1 506 ? 39.710 7.761 -40.650 1.00 62.69 506 ASP A CA 1
ATOM 3927 C C . ASP A 1 506 ? 39.599 6.327 -41.187 1.00 62.69 506 ASP A C 1
ATOM 3929 O O . ASP A 1 506 ? 39.241 6.076 -42.342 1.00 62.69 506 ASP A O 1
ATOM 3933 N N . ALA A 1 507 ? 39.907 5.357 -40.323 1.00 59.47 507 ALA A N 1
ATOM 3934 C CA . ALA A 1 507 ? 39.818 3.939 -40.649 1.00 59.47 507 ALA A CA 1
ATOM 3935 C C . ALA A 1 507 ? 38.370 3.422 -40.568 1.00 59.47 507 ALA A C 1
ATOM 3937 O O . ALA A 1 507 ? 37.594 3.786 -39.684 1.00 59.47 507 ALA A O 1
ATOM 3938 N N . ARG A 1 508 ? 38.021 2.517 -41.487 1.00 61.38 508 ARG A N 1
ATOM 3939 C CA . ARG A 1 508 ? 36.716 1.845 -41.549 1.00 61.38 508 ARG A CA 1
ATOM 3940 C C . ARG A 1 508 ? 36.488 0.968 -40.295 1.00 61.38 508 ARG A C 1
ATOM 3942 O O . ARG A 1 508 ? 37.386 0.203 -39.949 1.00 61.38 508 ARG A O 1
ATOM 3949 N N . PRO A 1 509 ? 35.296 0.975 -39.667 1.00 62.75 509 PRO A N 1
ATOM 3950 C CA . PRO A 1 509 ? 34.906 -0.028 -38.691 1.00 62.75 509 PRO A CA 1
ATOM 3951 C C . PRO A 1 509 ? 34.778 -1.377 -39.395 1.00 62.75 509 PRO A C 1
ATOM 3953 O O . PRO A 1 509 ? 34.247 -1.458 -40.510 1.00 62.75 509 PRO A O 1
ATOM 3956 N N . GLU A 1 510 ? 35.254 -2.439 -38.749 1.00 62.72 510 GLU A N 1
ATOM 3957 C CA . GLU A 1 510 ? 35.135 -3.804 -39.262 1.00 62.72 510 GLU A CA 1
ATOM 3958 C C . GLU A 1 510 ? 33.661 -4.119 -39.566 1.00 62.72 510 GLU A C 1
ATOM 3960 O O . GLU A 1 510 ? 32.811 -4.147 -38.682 1.00 62.72 510 GLU A O 1
ATOM 3965 N N . SER A 1 511 ? 33.350 -4.270 -40.853 1.00 63.09 511 SER A N 1
ATOM 3966 C CA . SER A 1 511 ? 32.002 -4.467 -41.401 1.00 63.09 511 SER A CA 1
ATOM 3967 C C . SER A 1 511 ? 32.102 -5.310 -42.667 1.00 63.09 511 SER A C 1
ATOM 3969 O O . SER A 1 511 ? 33.170 -5.360 -43.293 1.00 63.09 511 SER A O 1
ATOM 3971 N N . ARG A 1 512 ? 31.014 -5.975 -43.063 1.00 67.88 512 ARG A N 1
ATOM 3972 C CA . ARG A 1 512 ? 31.018 -6.824 -44.256 1.00 67.88 512 ARG A CA 1
ATOM 3973 C C . ARG A 1 512 ? 31.158 -5.984 -45.525 1.00 67.88 512 ARG A C 1
ATOM 3975 O O . ARG A 1 512 ? 30.725 -4.835 -45.601 1.00 67.88 512 ARG A O 1
ATOM 3982 N N . GLN A 1 513 ? 31.790 -6.557 -46.545 1.00 63.72 513 GLN A N 1
ATOM 3983 C CA . GLN A 1 513 ? 32.005 -5.864 -47.819 1.00 63.72 513 GLN A CA 1
ATOM 3984 C C . GLN A 1 513 ? 30.716 -5.676 -48.631 1.00 63.72 513 GLN A C 1
ATOM 3986 O O . GLN A 1 513 ? 30.672 -4.783 -49.469 1.00 63.72 513 GLN A O 1
ATOM 3991 N N . ASP A 1 514 ? 29.688 -6.486 -48.378 1.00 70.56 514 ASP A N 1
ATOM 3992 C CA . ASP A 1 514 ? 28.418 -6.509 -49.107 1.00 70.56 514 ASP A CA 1
ATOM 3993 C C . ASP A 1 514 ? 27.271 -5.752 -48.411 1.00 70.56 514 ASP A C 1
ATOM 3995 O O . ASP A 1 514 ? 26.152 -5.734 -48.918 1.00 70.56 514 ASP A O 1
ATOM 3999 N N . GLU A 1 515 ? 27.536 -5.088 -47.280 1.00 74.88 515 GLU A N 1
ATOM 4000 C CA . GLU A 1 515 ? 26.564 -4.220 -46.604 1.00 74.88 515 GLU A CA 1
ATOM 4001 C C . GLU A 1 515 ? 26.186 -3.014 -47.482 1.00 74.88 515 GLU A C 1
ATOM 4003 O O . GLU A 1 515 ? 27.038 -2.224 -47.893 1.00 74.88 515 GLU A O 1
ATOM 4008 N N . SER A 1 516 ? 24.887 -2.817 -47.720 1.00 76.19 516 SER A N 1
ATOM 4009 C CA . SER A 1 516 ? 24.367 -1.701 -48.526 1.00 76.19 516 SER A CA 1
ATOM 4010 C C . SER A 1 516 ? 24.119 -0.417 -47.723 1.00 76.19 516 SER A C 1
ATOM 4012 O O . SER A 1 516 ? 23.625 0.577 -48.265 1.00 76.19 516 SER A O 1
ATOM 4014 N N . TYR A 1 517 ? 24.396 -0.435 -46.418 1.00 81.44 517 TYR A N 1
ATOM 4015 C CA . TYR A 1 517 ? 24.128 0.668 -45.503 1.00 81.44 517 TYR A CA 1
ATOM 4016 C C . TYR A 1 517 ? 25.288 0.888 -44.516 1.00 81.44 517 TYR A C 1
ATOM 4018 O O . TYR A 1 517 ? 26.107 0.008 -44.270 1.00 81.44 517 TYR A O 1
ATOM 4026 N N . GLY A 1 518 ? 25.348 2.083 -43.934 1.00 80.88 518 GLY A N 1
ATOM 4027 C CA . GLY A 1 518 ? 26.132 2.411 -42.749 1.00 80.88 518 GLY A CA 1
ATOM 4028 C C . GLY A 1 518 ? 25.203 2.892 -41.638 1.00 80.88 518 GLY A C 1
ATOM 4029 O O . GLY A 1 518 ? 24.421 3.820 -41.851 1.00 80.88 518 GLY A O 1
ATOM 4030 N N . ALA A 1 519 ? 25.272 2.261 -40.465 1.00 83.62 519 ALA A N 1
ATOM 4031 C CA . ALA A 1 519 ? 24.524 2.692 -39.289 1.00 83.62 519 ALA A CA 1
ATOM 4032 C C . ALA A 1 519 ? 25.237 3.876 -38.624 1.00 83.62 519 ALA A C 1
ATOM 4034 O O . ALA A 1 519 ? 26.400 3.765 -38.241 1.00 83.62 519 ALA A O 1
ATOM 4035 N N . VAL A 1 520 ? 24.542 5.002 -38.492 1.00 80.19 520 VAL A N 1
ATOM 4036 C CA . VAL A 1 520 ? 25.021 6.212 -37.820 1.00 80.19 520 VAL A CA 1
ATOM 4037 C C . VAL A 1 520 ? 24.183 6.433 -36.566 1.00 80.19 520 VAL A C 1
ATOM 4039 O O . VAL A 1 520 ? 22.952 6.446 -36.623 1.00 80.19 520 VAL A O 1
ATOM 4042 N N . VAL A 1 521 ? 24.864 6.593 -35.441 1.00 77.94 521 VAL A N 1
ATOM 4043 C CA . VAL A 1 521 ? 24.320 6.692 -34.089 1.00 77.94 521 VAL A CA 1
ATOM 4044 C C . VAL A 1 521 ? 24.923 7.930 -33.432 1.00 77.94 521 VAL A C 1
ATOM 4046 O O . VAL A 1 521 ? 26.046 8.330 -33.729 1.00 77.94 521 VAL A O 1
ATOM 4049 N N . GLU A 1 522 ? 24.192 8.576 -32.540 1.00 68.31 522 GLU A N 1
ATOM 4050 C CA . GLU A 1 522 ? 24.738 9.694 -31.777 1.00 68.31 522 GLU A CA 1
ATOM 4051 C C . GLU A 1 522 ? 25.733 9.198 -30.707 1.00 68.31 522 GLU A C 1
ATOM 4053 O O . GLU A 1 522 ? 25.505 8.200 -30.032 1.00 68.31 522 GLU A O 1
ATOM 4058 N N . GLY A 1 523 ? 26.888 9.854 -30.604 1.00 55.28 523 GLY A N 1
ATOM 4059 C CA . GLY A 1 523 ? 28.099 9.346 -29.955 1.00 55.28 523 GLY A CA 1
ATOM 4060 C C . GLY A 1 523 ? 28.233 9.606 -28.459 1.00 55.28 523 GLY A C 1
ATOM 4061 O O . GLY A 1 523 ? 29.087 8.998 -27.823 1.00 55.28 523 GLY A O 1
ATOM 4062 N N . HIS A 1 524 ? 27.406 10.466 -27.859 1.00 52.84 524 HIS A N 1
ATOM 4063 C CA . HIS A 1 524 ? 27.411 10.697 -26.402 1.00 52.84 524 HIS A CA 1
ATOM 4064 C C . HIS A 1 524 ? 26.826 9.519 -25.591 1.00 52.84 524 HIS A C 1
ATOM 4066 O O . HIS A 1 524 ? 26.671 9.617 -24.379 1.00 52.84 524 HIS A O 1
ATOM 4072 N N . GLN A 1 525 ? 26.468 8.416 -26.253 1.00 51.88 525 GLN A N 1
ATOM 4073 C CA . GLN A 1 525 ? 25.271 7.652 -25.906 1.00 51.88 525 GLN A CA 1
ATOM 4074 C C . GLN A 1 525 ? 25.413 6.126 -26.027 1.00 51.88 525 GLN A C 1
ATOM 4076 O O . GLN A 1 525 ? 24.411 5.432 -26.139 1.00 51.88 525 GLN A O 1
ATOM 4081 N N . THR A 1 526 ? 26.620 5.556 -26.019 1.00 49.41 526 THR A N 1
ATOM 4082 C CA . THR A 1 526 ? 26.756 4.105 -26.303 1.00 49.41 526 THR A CA 1
ATOM 4083 C C . THR A 1 526 ? 27.716 3.324 -25.432 1.00 49.41 526 THR A C 1
ATOM 4085 O O . THR A 1 526 ? 27.840 2.107 -25.578 1.00 49.41 526 THR A O 1
ATOM 4088 N N . LEU A 1 527 ? 28.343 3.975 -24.462 1.00 49.50 527 LEU A N 1
ATOM 4089 C CA . LEU A 1 527 ? 29.092 3.270 -23.441 1.00 49.50 527 LEU A CA 1
ATOM 4090 C C . LEU A 1 527 ? 28.248 3.172 -22.195 1.00 49.50 527 LEU A C 1
ATOM 4092 O O . LEU A 1 527 ? 28.224 4.088 -21.374 1.00 49.50 527 LEU A O 1
ATOM 4096 N N . ASN A 1 528 ? 27.597 2.024 -22.021 1.00 50.06 528 ASN A N 1
ATOM 4097 C CA . ASN A 1 528 ? 27.148 1.696 -20.689 1.00 50.06 528 ASN A CA 1
ATOM 4098 C C . ASN A 1 528 ? 28.391 1.667 -19.787 1.00 50.06 528 ASN A C 1
ATOM 4100 O O . ASN A 1 528 ? 29.290 0.841 -19.975 1.00 50.06 528 ASN A O 1
ATOM 4104 N N . LYS A 1 529 ? 28.475 2.604 -18.835 1.00 49.09 529 LYS A N 1
ATOM 4105 C CA . LYS A 1 529 ? 29.688 2.825 -18.034 1.00 49.09 529 LYS A CA 1
ATOM 4106 C C . LYS A 1 529 ? 30.059 1.564 -17.221 1.00 49.09 529 LYS A C 1
ATOM 4108 O O . LYS A 1 529 ? 31.212 1.403 -16.823 1.00 49.09 529 LYS A O 1
ATOM 4113 N N . VAL A 1 530 ? 29.129 0.597 -17.116 1.00 50.72 530 VAL A N 1
ATOM 4114 C CA . VAL A 1 530 ? 29.333 -0.802 -16.679 1.00 50.72 530 VAL A CA 1
ATOM 4115 C C . VAL A 1 530 ? 30.535 -1.485 -17.356 1.00 50.72 530 VAL A C 1
ATOM 4117 O O . VAL A 1 530 ? 31.265 -2.241 -16.709 1.00 50.72 530 VAL A O 1
ATOM 4120 N N . PHE A 1 531 ? 30.788 -1.229 -18.648 1.00 53.41 531 PHE A N 1
ATOM 4121 C CA . PHE A 1 531 ? 31.868 -1.883 -19.406 1.00 53.41 531 PHE A CA 1
ATOM 4122 C C . PHE A 1 531 ? 33.283 -1.480 -18.942 1.00 53.41 531 PHE A C 1
ATOM 4124 O O . PHE A 1 531 ? 34.264 -2.185 -19.236 1.00 53.41 531 PHE A O 1
ATOM 4131 N N . HIS A 1 532 ? 33.386 -0.382 -18.185 1.00 51.31 532 HIS A N 1
ATOM 4132 C CA . HIS A 1 532 ? 34.637 0.226 -17.728 1.00 51.31 532 HIS A CA 1
ATOM 4133 C C . HIS A 1 532 ? 35.064 -0.218 -16.321 1.00 51.31 532 HIS A C 1
ATOM 4135 O O . HIS A 1 532 ? 36.071 0.264 -15.812 1.00 51.31 532 HIS A O 1
ATOM 4141 N N . VAL A 1 533 ? 34.330 -1.144 -15.692 1.00 54.16 533 VAL A N 1
ATOM 4142 C CA . VAL A 1 533 ? 34.514 -1.454 -14.265 1.00 54.16 533 VAL A CA 1
ATOM 4143 C C . VAL A 1 533 ? 35.488 -2.612 -14.037 1.00 54.16 533 VAL A C 1
ATOM 4145 O O . VAL A 1 533 ? 36.599 -2.414 -13.554 1.00 54.16 533 VAL A O 1
ATOM 4148 N N . CYS A 1 534 ? 35.108 -3.844 -14.382 1.00 59.91 534 CYS A N 1
ATOM 4149 C CA . CYS A 1 534 ? 36.002 -5.003 -14.308 1.00 59.91 534 CYS A CA 1
ATOM 4150 C C . CYS A 1 534 ? 35.620 -6.059 -15.351 1.00 59.91 534 CYS A C 1
ATOM 4152 O O . CYS A 1 534 ? 34.517 -6.022 -15.899 1.00 59.91 534 CYS A O 1
ATOM 4154 N N . ARG A 1 535 ? 36.521 -7.016 -15.622 1.00 65.25 535 ARG A N 1
ATOM 4155 C CA . ARG A 1 535 ? 36.316 -8.067 -16.638 1.00 65.25 535 ARG A CA 1
ATOM 4156 C C . ARG A 1 535 ? 34.974 -8.788 -16.478 1.00 65.25 535 ARG A C 1
ATOM 4158 O O . ARG A 1 535 ? 34.286 -8.988 -17.461 1.00 65.25 535 ARG A O 1
ATOM 4165 N N . ARG A 1 536 ? 34.575 -9.109 -15.249 1.00 63.62 536 ARG A N 1
ATOM 4166 C CA . ARG A 1 536 ? 33.353 -9.877 -14.993 1.00 63.62 536 ARG A CA 1
ATOM 4167 C C . ARG A 1 536 ? 32.070 -9.061 -15.162 1.00 63.62 536 ARG A C 1
ATOM 4169 O O . ARG A 1 536 ? 31.130 -9.528 -15.781 1.00 63.62 536 ARG A O 1
ATOM 4176 N N . SER A 1 537 ? 32.061 -7.808 -14.711 1.00 62.22 537 SER A N 1
ATOM 4177 C CA . SER A 1 537 ? 30.962 -6.868 -14.985 1.00 62.22 537 SER A CA 1
ATOM 4178 C C . SER A 1 537 ? 30.793 -6.619 -16.482 1.00 62.22 537 SER A C 1
ATOM 4180 O O . SER A 1 537 ? 29.676 -6.546 -16.985 1.00 62.22 537 SER A O 1
ATOM 4182 N N . ARG A 1 538 ? 31.915 -6.561 -17.206 1.00 68.12 538 ARG A N 1
ATOM 4183 C CA . ARG A 1 538 ? 31.920 -6.541 -18.666 1.00 68.12 538 ARG A CA 1
ATOM 4184 C C . ARG A 1 538 ? 31.328 -7.826 -19.238 1.00 68.12 538 ARG A C 1
ATOM 4186 O O . ARG A 1 538 ? 30.540 -7.723 -20.163 1.00 68.12 538 ARG A O 1
ATOM 4193 N N . ASP A 1 539 ? 31.648 -8.997 -18.694 1.00 71.94 539 ASP A N 1
ATOM 4194 C CA . ASP A 1 539 ? 31.065 -10.268 -19.144 1.00 71.94 539 ASP A CA 1
ATOM 4195 C C . ASP A 1 539 ? 29.538 -10.311 -18.910 1.00 71.94 539 ASP A C 1
ATOM 4197 O O . ASP A 1 539 ? 28.802 -10.724 -19.803 1.00 71.94 539 ASP A O 1
ATOM 4201 N N . VAL A 1 540 ? 29.043 -9.802 -17.772 1.00 68.56 540 VAL A N 1
ATOM 4202 C CA . VAL A 1 540 ? 27.599 -9.659 -17.486 1.00 68.56 540 VAL A CA 1
ATOM 4203 C C . VAL A 1 540 ? 26.929 -8.695 -18.469 1.00 68.56 540 VAL A C 1
ATOM 4205 O O . VAL A 1 540 ? 25.913 -9.035 -19.073 1.00 68.56 540 VAL A O 1
ATOM 4208 N N . ALA A 1 541 ? 27.523 -7.522 -18.694 1.00 70.75 541 ALA A N 1
ATOM 4209 C CA . ALA A 1 541 ? 27.008 -6.551 -19.656 1.00 70.75 541 ALA A CA 1
ATOM 4210 C C . ALA A 1 541 ? 27.038 -7.077 -21.097 1.00 70.75 541 ALA A C 1
ATOM 4212 O O . ALA A 1 541 ? 26.106 -6.837 -21.856 1.00 70.75 541 ALA A O 1
ATOM 4213 N N . MET A 1 542 ? 28.068 -7.840 -21.464 1.00 75.12 542 MET A N 1
ATOM 4214 C CA . MET A 1 542 ? 28.179 -8.496 -22.768 1.00 75.12 542 MET A CA 1
ATOM 4215 C C . MET A 1 542 ? 27.165 -9.630 -22.948 1.00 75.12 542 MET A C 1
ATOM 4217 O O . MET A 1 542 ? 26.731 -9.878 -24.070 1.00 75.12 542 MET A O 1
ATOM 4221 N N . ALA A 1 543 ? 26.802 -10.333 -21.870 1.00 77.56 543 ALA A N 1
ATOM 4222 C CA . ALA A 1 543 ? 25.758 -11.353 -21.902 1.00 77.56 543 ALA A CA 1
ATOM 4223 C C . ALA A 1 543 ? 24.361 -10.734 -22.072 1.00 77.56 543 ALA A C 1
ATOM 4225 O O . ALA A 1 543 ? 23.510 -11.325 -22.738 1.00 77.56 543 ALA A O 1
ATOM 4226 N N . PHE A 1 544 ? 24.145 -9.545 -21.503 1.00 78.94 544 PHE A N 1
ATOM 4227 C CA . PHE A 1 544 ? 22.916 -8.772 -21.663 1.00 78.94 544 PHE A CA 1
ATOM 4228 C C . PHE A 1 544 ? 22.823 -8.113 -23.052 1.00 78.94 544 PHE A C 1
ATOM 4230 O O . PHE A 1 544 ? 21.917 -8.420 -23.826 1.00 78.94 544 PHE A O 1
ATOM 4237 N N . TYR A 1 545 ? 23.789 -7.262 -23.419 1.00 80.31 545 TYR A N 1
ATOM 4238 C CA . TYR A 1 545 ? 23.861 -6.628 -24.739 1.00 80.31 545 TYR A CA 1
ATOM 4239 C C . TYR A 1 545 ? 24.555 -7.530 -25.754 1.00 80.31 545 TYR A C 1
ATOM 4241 O O . TYR A 1 545 ? 25.716 -7.342 -26.135 1.00 80.31 545 TYR A O 1
ATOM 4249 N N . ARG A 1 546 ? 23.820 -8.555 -26.174 1.00 84.75 546 ARG A N 1
ATOM 4250 C CA . ARG A 1 546 ? 24.355 -9.604 -27.042 1.00 84.75 546 ARG A CA 1
ATOM 4251 C C . ARG A 1 546 ? 24.607 -9.152 -28.480 1.00 84.75 546 ARG A C 1
ATOM 4253 O O . ARG A 1 546 ? 25.485 -9.717 -29.129 1.00 84.75 546 ARG A O 1
ATOM 4260 N N . VAL A 1 547 ? 23.848 -8.177 -28.987 1.00 86.81 547 VAL A N 1
ATOM 4261 C CA . VAL A 1 547 ? 24.023 -7.679 -30.354 1.00 86.81 547 VAL A CA 1
ATOM 4262 C C . VAL A 1 547 ? 25.132 -6.646 -30.365 1.00 86.81 547 VAL A C 1
ATOM 4264 O O . VAL A 1 547 ? 25.115 -5.686 -29.596 1.00 86.81 547 VAL A O 1
ATOM 4267 N N . ARG A 1 548 ? 26.091 -6.849 -31.269 1.00 85.56 548 ARG A N 1
ATOM 4268 C CA . ARG A 1 548 ? 27.215 -5.943 -31.509 1.00 85.56 548 ARG A CA 1
ATOM 4269 C C . ARG A 1 548 ? 27.104 -5.426 -32.928 1.00 85.56 548 ARG A C 1
ATOM 4271 O O . ARG A 1 548 ? 27.367 -6.162 -33.879 1.00 85.56 548 ARG A O 1
ATOM 4278 N N . LEU A 1 549 ? 26.688 -4.176 -33.056 1.00 82.88 549 LEU A N 1
ATOM 4279 C CA . LEU A 1 549 ? 26.454 -3.534 -34.336 1.00 82.88 549 LEU A CA 1
ATOM 4280 C C . LEU A 1 549 ? 27.596 -2.553 -34.639 1.00 82.88 549 LEU A C 1
ATOM 4282 O O . LEU A 1 549 ? 27.692 -1.516 -33.978 1.00 82.88 549 LEU A O 1
ATOM 4286 N N . PRO A 1 550 ? 28.455 -2.834 -35.632 1.00 82.06 550 PRO A N 1
ATOM 4287 C CA . PRO A 1 550 ? 29.393 -1.845 -36.148 1.00 82.06 550 PRO A CA 1
ATOM 4288 C C . PRO A 1 550 ? 28.637 -0.605 -36.637 1.00 82.06 550 PRO A C 1
ATOM 4290 O O . PRO A 1 550 ? 27.689 -0.706 -37.418 1.00 82.06 550 PRO A O 1
ATOM 4293 N N . CYS A 1 551 ? 29.034 0.571 -36.162 1.00 79.94 551 CYS A N 1
ATOM 4294 C CA . CYS A 1 551 ? 28.353 1.822 -36.469 1.00 79.94 551 CYS A CA 1
ATOM 4295 C C . CYS A 1 551 ? 29.309 3.021 -36.429 1.00 79.94 551 CYS A C 1
ATOM 4297 O O . CYS A 1 551 ? 30.501 2.898 -36.137 1.00 79.94 551 CYS A O 1
ATOM 4299 N N . TRP A 1 552 ? 28.760 4.186 -36.746 1.00 78.25 552 TRP A N 1
ATOM 4300 C CA . TRP A 1 552 ? 29.436 5.473 -36.728 1.00 78.25 552 TRP A CA 1
ATOM 4301 C C . TRP A 1 552 ? 28.822 6.368 -35.669 1.00 78.25 552 TRP A C 1
ATOM 4303 O O . TRP A 1 552 ? 27.618 6.594 -35.690 1.00 78.25 552 TRP A O 1
ATOM 4313 N N . PHE A 1 553 ? 29.650 6.906 -34.787 1.00 76.19 553 PHE A N 1
ATOM 4314 C CA . PHE A 1 553 ? 29.257 7.850 -33.758 1.00 76.19 553 PHE A CA 1
ATOM 4315 C C . PHE A 1 553 ? 29.439 9.292 -34.221 1.00 76.19 553 PHE A C 1
ATOM 4317 O O . PHE A 1 553 ? 30.515 9.650 -34.689 1.00 76.19 553 PHE A O 1
ATOM 4324 N N . VAL A 1 554 ? 28.407 10.120 -34.057 1.00 72.12 554 VAL A N 1
ATOM 4325 C CA . VAL A 1 554 ? 28.442 11.571 -34.327 1.00 72.12 554 VAL A CA 1
ATOM 4326 C C . VAL A 1 554 ? 28.169 12.380 -33.067 1.00 72.12 554 VAL A C 1
ATOM 4328 O O . VAL A 1 554 ? 27.340 11.988 -32.253 1.00 72.12 554 VAL A O 1
ATOM 4331 N N . THR A 1 555 ? 28.825 13.526 -32.901 1.00 59.31 555 THR A N 1
ATOM 4332 C CA . THR A 1 555 ? 28.480 14.485 -31.840 1.00 59.31 555 THR A CA 1
ATOM 4333 C C . THR A 1 555 ? 27.521 15.523 -32.416 1.00 59.31 555 THR A C 1
ATOM 4335 O O . THR A 1 555 ? 27.941 16.376 -33.197 1.00 59.31 555 THR A O 1
ATOM 4338 N N . GLY A 1 556 ? 26.239 15.438 -32.054 1.00 52.34 556 GLY A N 1
ATOM 4339 C CA . GLY A 1 556 ? 25.169 16.228 -32.664 1.00 52.34 556 GLY A CA 1
ATOM 4340 C C . GLY A 1 556 ? 24.718 15.677 -34.025 1.00 52.34 556 GLY A C 1
ATOM 4341 O O . GLY A 1 556 ? 25.482 15.079 -34.781 1.00 52.34 556 GLY A O 1
ATOM 4342 N N . LEU A 1 557 ? 23.438 15.858 -34.356 1.00 46.34 557 LEU A N 1
ATOM 4343 C CA . LEU A 1 557 ? 22.788 15.159 -35.479 1.00 46.34 557 LEU A CA 1
ATOM 4344 C C . LEU A 1 557 ? 23.036 15.748 -36.877 1.00 46.34 557 LEU A C 1
ATOM 4346 O O . LEU A 1 557 ? 22.608 15.138 -37.870 1.00 46.34 557 LEU A O 1
ATOM 4350 N N . ILE A 1 558 ? 23.684 16.913 -36.955 1.00 48.50 558 ILE A N 1
ATOM 4351 C CA . ILE A 1 558 ? 23.787 17.730 -38.177 1.00 48.50 558 ILE A CA 1
ATOM 4352 C C . ILE A 1 558 ? 25.224 17.756 -38.737 1.00 48.50 558 ILE A C 1
ATOM 4354 O O . ILE A 1 558 ? 25.411 17.987 -39.928 1.00 48.50 558 ILE A O 1
ATOM 4358 N N . ALA A 1 559 ? 26.244 17.465 -37.923 1.00 52.50 559 ALA A N 1
ATOM 4359 C CA . ALA A 1 559 ? 27.642 17.581 -38.331 1.00 52.50 559 ALA A CA 1
ATOM 4360 C C . ALA A 1 559 ? 28.238 16.221 -38.736 1.00 52.50 559 ALA A C 1
ATOM 4362 O O . ALA A 1 559 ? 28.737 15.463 -37.906 1.00 52.50 559 ALA A O 1
ATOM 4363 N N . ASP A 1 560 ? 28.254 15.940 -40.041 1.00 57.59 560 ASP A N 1
ATOM 4364 C CA . ASP A 1 560 ? 28.980 14.795 -40.623 1.00 57.59 560 ASP A CA 1
ATOM 4365 C C . ASP A 1 560 ? 30.521 14.955 -40.523 1.00 57.59 560 ASP A C 1
ATOM 4367 O O . ASP A 1 560 ? 31.287 14.078 -40.922 1.00 57.59 560 ASP A O 1
ATOM 4371 N N . GLU A 1 561 ? 30.997 16.085 -39.995 1.00 57.03 561 GLU A N 1
ATOM 4372 C CA . GLU A 1 561 ? 32.405 16.494 -40.002 1.00 57.03 561 GLU A CA 1
ATOM 4373 C C . GLU A 1 561 ? 33.277 15.779 -38.950 1.00 57.03 561 GLU A C 1
ATOM 4375 O O . GLU A 1 561 ? 34.498 15.888 -39.015 1.00 57.03 561 GLU A O 1
ATOM 4380 N N . ALA A 1 562 ? 32.682 15.024 -38.013 1.00 64.31 562 ALA A N 1
ATOM 4381 C CA . ALA A 1 562 ? 33.401 14.356 -36.919 1.00 64.31 562 ALA A CA 1
ATOM 4382 C C . ALA A 1 562 ? 32.854 12.950 -36.580 1.00 64.31 562 ALA A C 1
ATOM 4384 O O . ALA A 1 562 ? 32.653 12.620 -35.407 1.00 64.31 562 ALA A O 1
ATOM 4385 N N . MET A 1 563 ? 32.584 12.123 -37.597 1.00 73.00 563 MET A N 1
ATOM 4386 C CA . MET A 1 563 ? 32.159 10.732 -37.395 1.00 73.00 563 MET A CA 1
ATOM 4387 C C . MET A 1 563 ? 33.301 9.876 -36.841 1.00 73.00 563 MET A C 1
ATOM 4389 O O . MET A 1 563 ? 34.402 9.893 -37.376 1.00 73.00 563 MET A O 1
ATOM 4393 N N . LYS A 1 564 ? 33.037 9.064 -35.814 1.00 72.06 564 LYS A N 1
ATOM 4394 C CA . LYS A 1 564 ? 34.007 8.095 -35.281 1.00 72.06 564 LYS A CA 1
ATOM 4395 C C . LYS A 1 564 ? 33.496 6.666 -35.426 1.00 72.06 564 LYS A C 1
ATOM 4397 O O . LYS A 1 564 ? 32.347 6.408 -35.074 1.00 72.06 564 LYS A O 1
ATOM 4402 N N . PRO A 1 565 ? 34.313 5.716 -35.901 1.00 72.62 565 PRO A N 1
ATOM 4403 C CA . PRO A 1 565 ? 33.906 4.318 -35.952 1.00 72.62 565 PRO A CA 1
ATOM 4404 C C . PRO A 1 565 ? 33.735 3.747 -34.537 1.00 72.62 565 PRO A C 1
ATOM 4406 O O . PRO A 1 565 ? 34.487 4.089 -33.622 1.00 72.62 565 PRO A O 1
ATOM 4409 N N . GLY A 1 566 ? 32.772 2.844 -34.357 1.00 72.75 566 GLY A N 1
ATOM 4410 C CA . GLY A 1 566 ? 32.550 2.176 -33.079 1.00 72.75 566 GLY A CA 1
ATOM 4411 C C . GLY A 1 566 ? 31.607 0.979 -33.161 1.00 72.75 566 GLY A C 1
ATOM 4412 O O . GLY A 1 566 ? 31.182 0.562 -34.238 1.00 72.75 566 GLY A O 1
ATOM 4413 N N . ILE A 1 567 ? 31.298 0.402 -32.000 1.00 77.31 567 ILE A N 1
ATOM 4414 C CA . ILE A 1 567 ? 30.358 -0.715 -31.859 1.00 77.31 567 ILE A CA 1
ATOM 4415 C C . ILE A 1 567 ? 29.228 -0.262 -30.941 1.00 77.31 567 ILE A C 1
ATOM 4417 O O . ILE A 1 567 ? 29.478 0.120 -29.798 1.00 77.31 567 ILE A O 1
ATOM 4421 N N . LEU A 1 568 ? 27.996 -0.325 -31.443 1.00 79.81 568 LEU A N 1
ATOM 4422 C CA . LEU A 1 568 ? 26.787 -0.188 -30.645 1.00 79.81 568 LEU A CA 1
ATOM 4423 C C . LEU A 1 568 ? 26.431 -1.554 -30.046 1.00 79.81 568 LEU A C 1
ATOM 4425 O O . LEU A 1 568 ? 26.395 -2.566 -30.749 1.00 79.81 568 LEU A O 1
ATOM 4429 N N . TYR A 1 569 ? 26.146 -1.562 -28.750 1.00 80.88 569 TYR A N 1
ATOM 4430 C CA . TYR A 1 569 ? 25.708 -2.736 -28.003 1.00 80.88 569 TYR A CA 1
ATOM 4431 C C . TYR A 1 569 ? 24.198 -2.657 -27.788 1.00 80.88 569 TYR A C 1
ATOM 4433 O O . TYR A 1 569 ? 23.716 -1.647 -27.286 1.00 80.88 569 TYR A O 1
ATOM 4441 N N . VAL A 1 570 ? 23.463 -3.698 -28.189 1.00 82.31 570 VAL A N 1
ATOM 4442 C CA . VAL A 1 570 ? 21.991 -3.721 -28.143 1.00 82.31 570 VAL A CA 1
ATOM 4443 C C . VAL A 1 570 ? 21.498 -5.038 -27.548 1.00 82.31 570 VAL A C 1
ATOM 4445 O O . VAL A 1 570 ? 22.044 -6.112 -27.826 1.00 82.31 570 VAL A O 1
ATOM 4448 N N . ASN A 1 571 ? 20.442 -4.970 -26.741 1.00 86.62 571 ASN A N 1
ATOM 4449 C CA . ASN A 1 571 ? 19.641 -6.117 -26.347 1.00 86.62 571 ASN A CA 1
ATOM 4450 C C . ASN A 1 571 ? 18.288 -6.066 -27.087 1.00 86.62 571 ASN A C 1
ATOM 4452 O O . ASN A 1 571 ? 17.412 -5.299 -26.693 1.00 86.62 571 ASN A O 1
ATOM 4456 N N . PRO A 1 572 ? 18.076 -6.896 -28.127 1.00 87.12 572 PRO A N 1
ATOM 4457 C CA . PRO A 1 572 ? 16.861 -6.863 -28.951 1.00 87.12 572 PRO A CA 1
ATOM 4458 C C . PRO A 1 572 ? 15.545 -7.093 -28.203 1.00 87.12 572 PRO A C 1
ATOM 4460 O O . PRO A 1 572 ? 14.484 -6.774 -28.734 1.00 87.12 572 PRO A O 1
ATOM 4463 N N . GLU A 1 573 ? 15.606 -7.688 -27.008 1.00 86.06 573 GLU A N 1
ATOM 4464 C CA . GLU A 1 573 ? 14.441 -7.971 -26.164 1.00 86.06 573 GLU A CA 1
ATOM 4465 C C . GLU A 1 573 ? 14.025 -6.781 -25.295 1.00 86.06 573 GLU A C 1
ATOM 4467 O O . GLU A 1 573 ? 12.878 -6.736 -24.852 1.00 86.06 573 GLU A O 1
ATOM 4472 N N . VAL A 1 574 ? 14.926 -5.819 -25.076 1.00 80.81 574 VAL A N 1
ATOM 4473 C CA . VAL A 1 574 ? 14.744 -4.722 -24.112 1.00 80.81 574 VAL A CA 1
ATOM 4474 C C . VAL A 1 574 ? 14.824 -3.356 -24.791 1.00 80.81 574 VAL A C 1
ATOM 4476 O O . VAL A 1 574 ? 13.986 -2.495 -24.528 1.00 80.81 574 VAL A O 1
ATOM 4479 N N . ASP A 1 575 ? 15.791 -3.165 -25.687 1.00 82.44 575 ASP A N 1
ATOM 4480 C CA . ASP A 1 575 ? 16.048 -1.881 -26.335 1.00 82.44 575 ASP A CA 1
ATOM 4481 C C . ASP A 1 575 ? 15.135 -1.666 -27.545 1.00 82.44 575 ASP A C 1
ATOM 4483 O O . ASP A 1 575 ? 14.841 -2.587 -28.312 1.00 82.44 575 ASP A O 1
ATOM 4487 N N . PHE A 1 576 ? 14.726 -0.416 -27.739 1.00 84.56 576 PHE A N 1
ATOM 4488 C CA . PHE A 1 576 ? 14.006 0.053 -28.912 1.00 84.56 576 PHE A CA 1
ATOM 4489 C C . PHE A 1 576 ? 14.990 0.611 -29.927 1.00 84.56 576 PHE A C 1
ATOM 4491 O O . PHE A 1 576 ? 15.818 1.460 -29.600 1.00 84.56 576 PHE A O 1
ATOM 4498 N N . LEU A 1 577 ? 14.843 0.218 -31.189 1.00 86.50 577 LEU A N 1
ATOM 4499 C CA . LEU A 1 577 ? 15.522 0.910 -32.281 1.00 86.50 577 LEU A CA 1
ATOM 4500 C C . LEU A 1 577 ? 14.581 1.939 -32.901 1.00 86.50 577 LEU A C 1
ATOM 4502 O O . LEU A 1 577 ? 13.500 1.595 -33.375 1.00 86.50 577 LEU A O 1
ATOM 4506 N N . TYR A 1 578 ? 15.004 3.201 -32.923 1.00 83.56 578 TYR A N 1
ATOM 4507 C CA . TYR A 1 578 ? 14.350 4.263 -33.673 1.00 83.56 578 TYR A CA 1
ATOM 4508 C C . TYR A 1 578 ? 15.076 4.467 -35.006 1.00 83.56 578 TYR A C 1
ATOM 4510 O O . TYR A 1 578 ? 16.050 5.216 -35.102 1.00 83.56 578 TYR A O 1
ATOM 4518 N N . ILE A 1 579 ? 14.600 3.773 -36.041 1.00 79.94 579 ILE A N 1
ATOM 4519 C CA . ILE A 1 579 ? 15.208 3.793 -37.376 1.00 79.94 579 ILE A CA 1
ATOM 4520 C C . ILE A 1 579 ? 14.647 4.971 -38.175 1.00 79.94 579 ILE A C 1
ATOM 4522 O O . ILE A 1 579 ? 13.485 4.976 -38.587 1.00 79.94 579 ILE A O 1
ATOM 4526 N N . MET A 1 580 ? 15.492 5.970 -38.413 1.00 70.88 580 MET A N 1
ATOM 4527 C CA . MET A 1 580 ? 15.123 7.184 -39.133 1.00 70.88 580 MET A CA 1
ATOM 4528 C C . MET A 1 580 ? 15.303 7.091 -40.648 1.00 70.88 580 MET A C 1
ATOM 4530 O O . MET A 1 580 ? 16.157 6.369 -41.166 1.00 70.88 580 MET A O 1
ATOM 4534 N N . ARG A 1 581 ? 14.555 7.947 -41.355 1.00 64.12 581 ARG A N 1
ATOM 4535 C CA . ARG A 1 581 ? 14.744 8.223 -42.782 1.00 64.12 581 ARG A CA 1
ATOM 4536 C C . ARG A 1 581 ? 16.102 8.893 -43.047 1.00 64.12 581 ARG A C 1
ATOM 4538 O O . ARG A 1 581 ? 16.532 9.770 -42.302 1.00 64.12 581 ARG A O 1
ATOM 4545 N N . ASN A 1 582 ? 16.737 8.521 -44.158 1.00 57.34 582 ASN A N 1
ATOM 4546 C CA . ASN A 1 582 ? 17.880 9.241 -44.713 1.00 57.34 582 ASN A CA 1
ATOM 4547 C C . ASN A 1 582 ? 17.390 10.481 -45.489 1.00 57.34 582 ASN A C 1
ATOM 4549 O O . ASN A 1 582 ? 16.617 10.354 -46.439 1.00 57.34 582 ASN A O 1
ATOM 4553 N N . GLU A 1 583 ? 17.810 11.677 -45.079 1.00 51.06 583 GLU A N 1
ATOM 4554 C CA . GLU A 1 583 ? 17.324 12.960 -45.617 1.00 51.06 583 GLU A CA 1
ATOM 4555 C C . GLU A 1 583 ? 17.760 13.230 -47.072 1.00 51.06 583 GLU A C 1
ATOM 4557 O O . GLU A 1 583 ? 17.151 14.057 -47.745 1.00 51.06 583 GLU A O 1
ATOM 4562 N N . TYR A 1 584 ? 18.762 12.508 -47.593 1.00 49.56 584 TYR A N 1
ATOM 4563 C CA . TYR A 1 584 ? 19.465 12.903 -48.825 1.00 49.56 584 TYR A CA 1
ATOM 4564 C C . TYR A 1 584 ? 19.354 11.940 -50.012 1.00 49.56 584 TYR A C 1
ATOM 4566 O O . TYR A 1 584 ? 19.911 12.219 -51.073 1.00 49.56 584 TYR A O 1
ATOM 4574 N N . THR A 1 585 ? 18.652 10.813 -49.890 1.00 48.72 585 THR A N 1
ATOM 4575 C CA . THR A 1 585 ? 18.619 9.820 -50.974 1.00 48.72 585 THR A CA 1
ATOM 4576 C C . THR A 1 585 ? 17.278 9.798 -51.694 1.00 48.72 585 THR A C 1
ATOM 4578 O O . THR A 1 585 ? 16.306 9.215 -51.212 1.00 48.72 585 THR A O 1
ATOM 4581 N N . ASN A 1 586 ? 17.243 10.399 -52.883 1.00 43.72 586 ASN A N 1
ATOM 4582 C CA . ASN A 1 586 ? 16.177 10.189 -53.854 1.00 43.72 586 ASN A CA 1
ATOM 4583 C C . ASN A 1 586 ? 16.411 8.854 -54.584 1.00 43.72 586 ASN A C 1
ATOM 4585 O O . ASN A 1 586 ? 17.351 8.726 -55.362 1.00 43.72 586 ASN A O 1
ATOM 4589 N N . GLY A 1 587 ? 15.526 7.879 -54.371 1.00 48.16 587 GLY A N 1
ATOM 4590 C CA . GLY A 1 587 ? 15.161 6.911 -55.412 1.00 48.16 587 GLY A CA 1
ATOM 4591 C C . GLY A 1 587 ? 15.952 5.604 -55.575 1.00 48.16 587 GLY A C 1
ATOM 4592 O O . GLY A 1 587 ? 15.549 4.828 -56.432 1.00 48.16 587 GLY A O 1
ATOM 4593 N N . SER A 1 588 ? 16.999 5.288 -54.797 1.00 44.84 588 SER A N 1
ATOM 4594 C CA . SER A 1 588 ? 17.723 3.997 -54.958 1.00 44.84 588 SER A CA 1
ATOM 4595 C C . SER A 1 588 ? 18.015 3.203 -53.676 1.00 44.84 588 SER A C 1
ATOM 4597 O O . SER A 1 588 ? 18.506 2.082 -53.751 1.00 44.84 588 SER A O 1
ATOM 4599 N N . SER A 1 589 ? 17.704 3.743 -52.500 1.00 51.50 589 SER A N 1
ATOM 4600 C CA . SER A 1 589 ? 18.074 3.197 -51.179 1.00 51.50 589 SER A CA 1
ATOM 4601 C C . SER A 1 589 ? 16.877 2.682 -50.363 1.00 51.50 589 SER A C 1
ATOM 4603 O O . SER A 1 589 ? 16.983 2.494 -49.152 1.00 51.50 589 SER A O 1
ATOM 4605 N N . ALA A 1 590 ? 15.740 2.419 -51.020 1.00 54.25 590 ALA A N 1
ATOM 4606 C CA . ALA A 1 590 ? 14.460 2.087 -50.381 1.00 54.25 590 ALA A CA 1
ATOM 4607 C C . ALA A 1 590 ? 14.500 0.857 -49.449 1.00 54.25 590 ALA A C 1
ATOM 4609 O O . ALA A 1 590 ? 13.662 0.744 -48.564 1.00 54.25 590 ALA A O 1
ATOM 4610 N N . ASN A 1 591 ? 15.504 -0.017 -49.569 1.00 69.50 591 ASN A N 1
ATOM 4611 C CA . ASN A 1 591 ? 15.548 -1.288 -48.839 1.00 69.50 591 ASN A CA 1
ATOM 4612 C C . ASN A 1 591 ? 16.563 -1.308 -47.688 1.00 69.50 591 ASN A C 1
ATOM 4614 O O . ASN A 1 591 ? 16.727 -2.343 -47.048 1.00 69.50 591 ASN A O 1
ATOM 4618 N N . GLN A 1 592 ? 17.258 -0.200 -47.400 1.00 77.94 592 GLN A N 1
ATOM 4619 C CA . GLN A 1 592 ? 18.324 -0.185 -46.386 1.00 77.94 592 GLN A CA 1
ATOM 4620 C C . GLN A 1 592 ? 17.829 -0.607 -45.001 1.00 77.94 592 GLN A C 1
ATOM 4622 O O . GLN A 1 592 ? 18.537 -1.333 -44.317 1.00 77.94 592 GLN A O 1
ATOM 4627 N N . ALA A 1 593 ? 16.611 -0.223 -44.607 1.00 79.00 593 ALA A N 1
ATOM 4628 C CA . ALA A 1 593 ? 16.021 -0.664 -43.343 1.00 79.00 593 ALA A CA 1
ATOM 4629 C C . ALA A 1 593 ? 15.706 -2.168 -43.335 1.00 79.00 593 ALA A C 1
ATOM 4631 O O . ALA A 1 593 ? 15.906 -2.827 -42.320 1.00 79.00 593 ALA A O 1
ATOM 4632 N N . ILE A 1 594 ? 15.269 -2.724 -44.467 1.00 81.94 594 ILE A N 1
ATOM 4633 C CA . ILE A 1 594 ? 14.978 -4.157 -44.612 1.00 81.94 594 ILE A CA 1
ATOM 4634 C C . ILE A 1 594 ? 16.272 -4.973 -44.539 1.00 81.94 594 ILE A C 1
ATOM 4636 O O . ILE A 1 594 ? 16.351 -5.927 -43.768 1.00 81.94 594 ILE A O 1
ATOM 4640 N N . HIS A 1 595 ? 17.299 -4.568 -45.291 1.00 83.94 595 HIS A N 1
ATOM 4641 C CA . HIS A 1 595 ? 18.628 -5.178 -45.221 1.00 83.94 595 HIS A CA 1
ATOM 4642 C C . HIS A 1 595 ? 19.219 -5.054 -43.817 1.00 83.94 595 HIS A C 1
ATOM 4644 O O . HIS A 1 595 ? 19.674 -6.048 -43.264 1.00 83.94 595 HIS A O 1
ATOM 4650 N N . PHE A 1 596 ? 19.114 -3.874 -43.199 1.00 87.88 596 PHE A N 1
ATOM 4651 C CA . PHE A 1 596 ? 19.561 -3.651 -41.830 1.00 87.88 596 PHE A CA 1
ATOM 4652 C C . PHE A 1 596 ? 18.877 -4.578 -40.833 1.00 87.88 596 PHE A C 1
ATOM 4654 O O . PHE A 1 596 ? 19.559 -5.198 -40.030 1.00 87.88 596 PHE A O 1
ATOM 4661 N N . LEU A 1 597 ? 17.551 -4.710 -40.872 1.00 88.81 597 LEU A N 1
ATOM 4662 C CA . LEU A 1 597 ? 16.834 -5.591 -39.948 1.00 88.81 597 LEU A CA 1
ATOM 4663 C C . LEU A 1 597 ? 17.155 -7.066 -40.188 1.00 88.81 597 LEU A C 1
ATOM 4665 O O . LEU A 1 597 ? 17.291 -7.830 -39.230 1.00 88.81 597 LEU A O 1
ATOM 4669 N N . ASN A 1 598 ? 17.317 -7.459 -41.452 1.00 89.69 598 ASN A N 1
ATOM 4670 C CA . ASN A 1 598 ? 17.755 -8.802 -41.788 1.00 89.69 598 ASN A CA 1
ATOM 4671 C C . ASN A 1 598 ? 19.153 -9.085 -41.244 1.00 89.69 598 ASN A C 1
ATOM 4673 O O . ASN A 1 598 ? 19.360 -10.125 -40.627 1.00 89.69 598 ASN A O 1
ATOM 4677 N N . ASP A 1 599 ? 20.103 -8.177 -41.436 1.00 89.31 599 ASP A N 1
ATOM 4678 C CA . ASP A 1 599 ? 21.470 -8.348 -40.953 1.00 89.31 599 ASP A CA 1
ATOM 4679 C C . ASP A 1 599 ? 21.525 -8.250 -39.424 1.00 89.31 599 ASP A C 1
ATOM 4681 O O . ASP A 1 599 ? 22.200 -9.041 -38.766 1.00 89.31 599 ASP A O 1
ATOM 4685 N N . PHE A 1 600 ? 20.721 -7.374 -38.820 1.00 90.75 600 PHE A N 1
ATOM 4686 C CA . PHE A 1 600 ? 20.535 -7.302 -37.373 1.00 90.75 600 PHE A CA 1
ATOM 4687 C C . PHE A 1 600 ? 20.114 -8.661 -36.802 1.00 90.75 600 PHE A C 1
ATOM 4689 O O . PHE A 1 600 ? 20.684 -9.108 -35.811 1.00 90.75 600 PHE A O 1
ATOM 4696 N N . LYS A 1 601 ? 19.183 -9.359 -37.464 1.00 91.75 601 LYS A N 1
ATOM 4697 C CA . LYS A 1 601 ? 18.731 -10.704 -37.080 1.00 91.75 601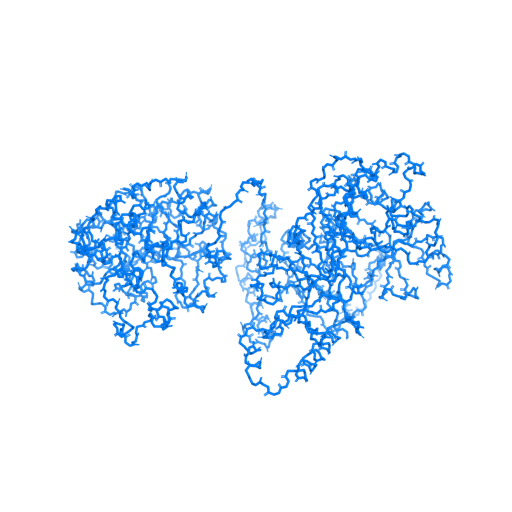 LYS A CA 1
ATOM 4698 C C . LYS A 1 601 ? 19.744 -11.802 -37.421 1.00 91.75 601 LYS A C 1
ATOM 4700 O O . LYS A 1 601 ? 20.012 -12.680 -36.611 1.00 91.75 601 LYS A O 1
ATOM 4705 N N . THR A 1 602 ? 20.267 -11.819 -38.639 1.00 90.12 602 THR A N 1
ATOM 4706 C CA . THR A 1 602 ? 20.981 -12.987 -39.188 1.00 90.12 602 THR A CA 1
ATOM 4707 C C . THR A 1 602 ? 22.491 -12.925 -38.991 1.00 90.12 602 THR A C 1
ATOM 4709 O O . THR A 1 602 ? 23.141 -13.967 -38.952 1.00 90.12 602 THR A O 1
ATOM 4712 N N . VAL A 1 603 ? 23.046 -11.724 -38.834 1.00 88.50 603 VAL A N 1
ATOM 4713 C CA . VAL A 1 603 ? 24.491 -11.472 -38.743 1.00 88.50 603 VAL A CA 1
ATOM 4714 C C . VAL A 1 603 ? 24.877 -11.040 -37.337 1.00 88.50 603 VAL A C 1
ATOM 4716 O O . VAL A 1 603 ? 25.836 -11.564 -36.775 1.00 88.50 603 VAL A O 1
ATOM 4719 N N . HIS A 1 604 ? 24.148 -10.073 -36.775 1.00 87.88 604 HIS A N 1
ATOM 4720 C CA . HIS A 1 604 ? 24.544 -9.417 -35.529 1.00 87.88 604 HIS A CA 1
ATOM 4721 C C . HIS A 1 604 ? 23.902 -10.031 -34.279 1.00 87.88 604 HIS A C 1
ATOM 4723 O O . HIS A 1 604 ? 24.488 -9.936 -33.199 1.00 87.88 604 HIS A O 1
ATOM 4729 N N . ASP A 1 605 ? 22.733 -10.666 -34.405 1.00 90.00 605 ASP A N 1
ATOM 4730 C CA . ASP A 1 605 ? 22.075 -11.378 -33.310 1.00 90.00 605 ASP A CA 1
ATOM 4731 C C . ASP A 1 605 ? 22.426 -12.871 -33.320 1.00 90.00 605 ASP A C 1
ATOM 4733 O O . ASP A 1 605 ? 21.910 -13.623 -34.151 1.00 90.00 605 ASP A O 1
ATOM 4737 N N . PRO A 1 606 ? 23.244 -13.349 -32.364 1.00 87.12 606 PRO A N 1
ATOM 4738 C CA . PRO A 1 606 ? 23.628 -14.757 -32.299 1.00 87.12 606 PRO A CA 1
ATOM 4739 C C . PRO A 1 606 ? 22.449 -15.697 -32.012 1.00 87.12 606 PRO A C 1
ATOM 4741 O O . PRO A 1 606 ? 22.585 -16.907 -32.177 1.00 87.12 606 PRO A O 1
ATOM 4744 N N . ARG A 1 607 ? 21.303 -15.174 -31.550 1.00 87.88 607 ARG A N 1
ATOM 4745 C CA . ARG A 1 607 ? 20.084 -15.964 -31.319 1.00 87.88 607 ARG A CA 1
ATOM 4746 C C . ARG A 1 607 ? 19.119 -15.942 -32.498 1.00 87.88 607 ARG A C 1
ATOM 4748 O O . ARG A 1 607 ? 18.088 -16.605 -32.425 1.00 87.88 607 ARG A O 1
ATOM 4755 N N . HIS A 1 608 ? 19.412 -15.163 -33.538 1.00 88.94 608 HIS A N 1
ATOM 4756 C CA . HIS A 1 608 ? 18.509 -14.938 -34.663 1.00 88.94 608 HIS A CA 1
ATOM 4757 C C . HIS A 1 608 ? 17.094 -14.526 -34.244 1.00 88.94 608 HIS A C 1
ATOM 4759 O O . HIS A 1 608 ? 16.127 -14.809 -34.946 1.00 88.94 608 HIS A O 1
ATOM 4765 N N . THR A 1 609 ? 16.969 -13.854 -33.096 1.00 86.88 609 THR A N 1
ATOM 4766 C CA . THR A 1 609 ? 15.698 -13.322 -32.614 1.00 86.88 609 THR A CA 1
ATOM 4767 C C . THR A 1 609 ? 15.319 -12.124 -33.465 1.00 86.88 609 THR A C 1
ATOM 4769 O O . THR A 1 609 ? 14.198 -12.054 -33.937 1.00 86.88 609 THR A O 1
ATOM 4772 N N . GLY A 1 610 ? 16.260 -11.223 -33.755 1.00 87.00 610 GLY A N 1
ATOM 4773 C CA . GLY A 1 610 ? 15.962 -9.982 -34.467 1.00 87.00 610 GLY A CA 1
ATOM 4774 C C . GLY A 1 610 ? 15.225 -8.979 -33.578 1.00 87.00 610 GLY A C 1
ATOM 4775 O O . GLY A 1 610 ? 15.101 -9.169 -32.370 1.00 87.00 610 GLY A O 1
ATOM 4776 N N . LEU A 1 611 ? 14.770 -7.873 -34.167 1.00 89.62 611 LEU A N 1
ATOM 4777 C CA . LEU A 1 611 ? 14.172 -6.776 -33.408 1.00 89.62 611 LEU A CA 1
ATOM 4778 C C . LEU A 1 611 ? 12.798 -7.164 -32.840 1.00 89.62 611 LEU A C 1
ATOM 4780 O O . LEU A 1 611 ? 11.961 -7.690 -33.577 1.00 89.62 611 LEU A O 1
ATOM 4784 N N . LEU A 1 612 ? 12.563 -6.865 -31.556 1.00 91.69 612 LEU A N 1
ATOM 4785 C CA . LEU A 1 612 ? 11.262 -7.054 -30.898 1.00 91.69 612 LEU A CA 1
ATOM 4786 C C . LEU A 1 612 ? 10.583 -5.734 -30.513 1.00 91.69 612 LEU A C 1
ATOM 4788 O O . LEU A 1 612 ? 9.361 -5.709 -30.379 1.00 91.69 612 LEU A O 1
ATOM 4792 N N . ASN A 1 613 ? 11.342 -4.644 -30.375 1.00 90.19 613 ASN A N 1
ATOM 4793 C CA . ASN A 1 613 ? 10.826 -3.345 -29.949 1.00 90.19 613 ASN A CA 1
ATOM 4794 C C . ASN A 1 613 ? 11.240 -2.253 -30.946 1.00 90.19 613 ASN A C 1
ATOM 4796 O O . ASN A 1 613 ? 12.427 -2.055 -31.215 1.00 90.19 613 ASN A O 1
ATOM 4800 N N . LEU A 1 614 ? 10.266 -1.540 -31.514 1.00 88.44 614 LEU A N 1
ATOM 4801 C CA . LEU A 1 614 ? 10.495 -0.551 -32.572 1.00 88.44 614 LEU A CA 1
ATOM 4802 C C . LEU A 1 614 ? 9.939 0.814 -32.167 1.00 88.44 614 LEU A C 1
ATOM 4804 O O . LEU A 1 614 ? 8.822 0.914 -31.671 1.00 88.44 614 LEU A O 1
ATOM 4808 N N . ALA A 1 615 ? 10.690 1.877 -32.431 1.00 85.88 615 ALA A N 1
ATOM 4809 C CA . ALA A 1 615 ? 10.188 3.243 -32.362 1.00 85.88 615 ALA A CA 1
ATOM 4810 C C . ALA A 1 615 ? 10.112 3.834 -33.776 1.00 85.88 615 ALA A C 1
ATOM 4812 O O . ALA A 1 615 ? 11.025 3.659 -34.586 1.00 85.88 615 ALA A O 1
ATOM 4813 N N . ILE A 1 616 ? 9.009 4.513 -34.092 1.00 80.25 616 ILE A N 1
ATOM 4814 C CA . ILE A 1 616 ? 8.750 5.050 -35.430 1.00 80.25 616 ILE A CA 1
ATOM 4815 C C . ILE A 1 616 ? 7.991 6.372 -35.357 1.00 80.25 616 ILE A C 1
ATOM 4817 O O . ILE A 1 616 ? 7.054 6.514 -34.574 1.00 80.25 616 ILE A O 1
ATOM 4821 N N . ASP A 1 617 ? 8.380 7.336 -36.189 1.00 77.06 617 ASP A N 1
ATOM 4822 C CA . ASP A 1 617 ? 7.715 8.630 -36.313 1.00 77.06 617 ASP A CA 1
ATOM 4823 C C . ASP A 1 617 ? 6.835 8.715 -37.570 1.00 77.06 617 ASP A C 1
ATOM 4825 O O . ASP A 1 617 ? 6.765 7.806 -38.407 1.00 77.06 617 ASP A O 1
ATOM 4829 N N . PHE A 1 618 ? 6.131 9.836 -37.714 1.00 71.88 618 PHE A N 1
ATOM 4830 C CA . PHE A 1 618 ? 5.253 10.065 -38.857 1.00 71.88 618 PHE A CA 1
ATOM 4831 C C . PHE A 1 618 ? 6.001 10.039 -40.204 1.00 71.88 618 PHE A C 1
ATOM 4833 O O . PHE A 1 618 ? 5.446 9.583 -41.210 1.00 71.88 618 PHE A O 1
ATOM 4840 N N . ASN A 1 619 ? 7.264 10.483 -40.234 1.00 67.25 619 ASN A N 1
ATOM 4841 C CA . ASN A 1 619 ? 8.094 10.481 -41.442 1.00 67.25 619 ASN A CA 1
ATOM 4842 C C . ASN A 1 619 ? 8.457 9.056 -41.879 1.00 67.25 619 ASN A C 1
ATOM 4844 O O . ASN A 1 619 ? 8.437 8.757 -43.082 1.00 67.25 619 ASN A O 1
ATOM 4848 N N . GLY A 1 620 ? 8.711 8.171 -40.909 1.00 66.00 620 GLY A N 1
ATOM 4849 C CA . GLY A 1 620 ? 8.877 6.735 -41.113 1.00 66.00 620 GLY A CA 1
ATOM 4850 C C . GLY A 1 620 ? 7.672 6.090 -41.806 1.00 66.00 620 GLY A C 1
ATOM 4851 O O . GLY A 1 620 ? 7.836 5.244 -42.678 1.00 66.00 620 GLY A O 1
ATOM 4852 N N . LEU A 1 621 ? 6.460 6.554 -41.501 1.00 67.94 621 LEU A N 1
ATOM 4853 C CA . LEU A 1 621 ? 5.195 5.984 -41.986 1.00 67.94 621 LEU A CA 1
ATOM 4854 C C . LEU A 1 621 ? 4.678 6.580 -43.312 1.00 67.94 621 LEU A C 1
ATOM 4856 O O . LEU A 1 621 ? 3.534 6.329 -43.704 1.00 67.94 621 LEU A O 1
ATOM 4860 N N . SER A 1 622 ? 5.455 7.420 -44.001 1.00 58.59 622 SER A N 1
ATOM 4861 C CA . SER A 1 622 ? 4.985 8.095 -45.219 1.00 58.59 622 SER A CA 1
ATOM 4862 C C . SER A 1 622 ? 4.869 7.143 -46.426 1.00 58.59 622 SER A C 1
ATOM 4864 O O . SER A 1 622 ? 5.852 6.628 -46.951 1.00 58.59 622 SER A O 1
ATOM 4866 N N . SER A 1 623 ? 3.634 6.947 -46.906 1.00 46.16 623 SER A N 1
ATOM 4867 C CA . SER A 1 623 ? 3.282 6.063 -48.036 1.00 46.16 623 SER A CA 1
ATOM 4868 C C . SER A 1 623 ? 3.658 6.585 -49.435 1.00 46.16 623 SER A C 1
ATOM 4870 O O . SER A 1 623 ? 3.425 5.905 -50.426 1.00 46.16 623 SER A O 1
ATOM 4872 N N . THR A 1 624 ? 4.223 7.790 -49.554 1.00 43.59 624 THR A N 1
ATOM 4873 C CA . THR A 1 624 ? 4.520 8.443 -50.846 1.00 43.59 624 THR A CA 1
ATOM 4874 C C . THR A 1 624 ? 5.919 8.118 -51.392 1.00 43.59 624 THR A C 1
ATOM 4876 O O . THR A 1 624 ? 6.533 8.953 -52.048 1.00 43.59 624 THR A O 1
ATOM 4879 N N . GLY A 1 625 ? 6.438 6.913 -51.126 1.00 43.62 625 GLY A N 1
ATOM 4880 C CA . GLY A 1 625 ? 7.680 6.417 -51.741 1.00 43.62 625 GLY A CA 1
ATOM 4881 C C . GLY A 1 625 ? 8.973 7.079 -51.250 1.00 43.62 625 GLY A C 1
ATOM 4882 O O . GLY A 1 625 ? 9.975 7.057 -51.957 1.00 43.62 625 GLY A O 1
ATOM 4883 N N . GLY A 1 626 ? 8.961 7.687 -50.059 1.00 45.12 626 GLY A N 1
ATOM 4884 C CA . GLY A 1 626 ? 10.144 8.338 -49.482 1.00 45.12 626 GLY A CA 1
ATOM 4885 C C . GLY A 1 626 ? 10.565 7.840 -48.098 1.00 45.12 626 GLY A C 1
ATOM 4886 O O . GLY A 1 626 ? 11.693 8.103 -47.695 1.00 45.12 626 GLY A O 1
ATOM 4887 N N . GLY A 1 627 ? 9.694 7.161 -47.346 1.00 51.19 627 GLY A N 1
ATOM 4888 C CA . GLY A 1 627 ? 10.030 6.630 -46.020 1.00 51.19 627 GLY A CA 1
ATOM 4889 C C . GLY A 1 627 ? 10.855 5.333 -46.087 1.00 51.19 627 GLY A C 1
ATOM 4890 O O . GLY A 1 627 ? 10.743 4.605 -47.071 1.00 51.19 627 GLY A O 1
ATOM 4891 N N . PRO A 1 628 ? 11.632 4.990 -45.038 1.00 51.19 628 PRO A N 1
ATOM 4892 C CA . PRO A 1 628 ? 12.473 3.784 -44.997 1.00 51.19 628 PRO A CA 1
ATOM 4893 C C . PRO A 1 628 ? 11.700 2.454 -45.076 1.00 51.19 628 PRO A C 1
ATOM 4895 O O . PRO A 1 628 ? 12.316 1.400 -45.182 1.00 51.19 628 PRO A O 1
ATOM 4898 N N . TRP A 1 629 ? 10.366 2.497 -45.027 1.00 63.25 629 TRP A N 1
ATOM 4899 C CA . TRP A 1 629 ? 9.487 1.327 -44.963 1.00 63.25 629 TRP A CA 1
ATOM 4900 C C . TRP A 1 629 ? 8.552 1.189 -46.177 1.00 63.25 629 TRP A C 1
ATOM 4902 O O . TRP A 1 629 ? 7.719 0.286 -46.209 1.00 63.25 629 TRP A O 1
ATOM 4912 N N . GLY A 1 630 ? 8.639 2.087 -47.164 1.00 58.34 630 GLY A N 1
ATOM 4913 C CA . GLY A 1 630 ? 7.791 2.078 -48.361 1.00 58.34 630 GLY A CA 1
ATOM 4914 C C . GLY A 1 630 ? 8.420 1.289 -49.507 1.00 58.34 630 GLY A C 1
ATOM 4915 O O . GLY A 1 630 ? 8.910 1.903 -50.452 1.00 58.34 630 GLY A O 1
ATOM 4916 N N . VAL A 1 631 ? 8.424 -0.044 -49.415 1.00 63.19 631 VAL A N 1
ATOM 4917 C CA . VAL A 1 631 ? 9.100 -0.934 -50.372 1.00 63.19 631 VAL A CA 1
ATOM 4918 C C . VAL A 1 631 ? 8.102 -1.740 -51.199 1.00 63.19 631 VAL A C 1
ATOM 4920 O O . VAL A 1 631 ? 7.099 -2.226 -50.680 1.00 63.19 631 VAL A O 1
ATOM 4923 N N . ASP A 1 632 ? 8.400 -1.907 -52.490 1.00 64.75 632 ASP A N 1
ATOM 4924 C CA . ASP A 1 632 ? 7.704 -2.868 -53.344 1.00 64.75 632 ASP A CA 1
ATOM 4925 C C . ASP A 1 632 ? 8.195 -4.292 -53.048 1.00 64.75 632 ASP A C 1
ATOM 4927 O O . ASP A 1 632 ? 9.313 -4.677 -53.402 1.00 64.75 632 ASP A O 1
ATOM 4931 N N . LEU A 1 633 ? 7.333 -5.084 -52.413 1.00 63.66 633 LEU A N 1
ATOM 4932 C CA . LEU A 1 633 ? 7.586 -6.480 -52.057 1.00 63.66 633 LEU A CA 1
ATOM 4933 C C . LEU A 1 633 ? 7.957 -7.366 -53.245 1.00 63.66 633 LEU A C 1
ATOM 4935 O O . LEU A 1 633 ? 8.710 -8.321 -53.068 1.00 63.66 633 LEU A O 1
ATOM 4939 N N . ALA A 1 634 ? 7.457 -7.056 -54.445 1.00 65.25 634 ALA A N 1
ATOM 4940 C CA . ALA A 1 634 ? 7.752 -7.832 -55.647 1.00 65.25 634 ALA A CA 1
ATOM 4941 C C . ALA A 1 634 ? 9.213 -7.678 -56.109 1.00 65.25 634 ALA A C 1
ATOM 4943 O O . ALA A 1 634 ? 9.700 -8.494 -56.890 1.00 65.25 634 ALA A O 1
ATOM 4944 N N . SER A 1 635 ? 9.911 -6.647 -55.620 1.00 68.25 635 SER A N 1
ATOM 4945 C CA . SER A 1 635 ? 11.308 -6.348 -55.953 1.00 68.25 635 SER A CA 1
ATOM 4946 C C . SER A 1 635 ? 12.329 -6.923 -54.959 1.00 68.25 635 SER A C 1
ATOM 4948 O O . SER A 1 635 ? 13.532 -6.827 -55.202 1.00 68.25 635 SER A O 1
ATOM 4950 N N . LEU A 1 636 ? 11.873 -7.513 -53.846 1.00 72.00 636 LEU A N 1
ATOM 4951 C CA . LEU A 1 636 ? 12.734 -8.057 -52.793 1.00 72.00 636 LEU A CA 1
ATOM 4952 C C . LEU A 1 636 ? 13.055 -9.536 -53.015 1.00 72.00 636 LEU A C 1
ATOM 4954 O O . LEU A 1 636 ? 12.218 -10.315 -53.470 1.00 72.00 636 LEU A O 1
ATOM 4958 N N . ASP A 1 637 ? 14.258 -9.941 -52.603 1.00 79.19 637 ASP A N 1
ATOM 4959 C CA . ASP A 1 637 ? 14.615 -11.355 -52.519 1.00 79.19 637 ASP A CA 1
ATOM 4960 C C . ASP A 1 637 ? 13.638 -12.110 -51.580 1.00 79.19 637 ASP A C 1
ATOM 4962 O O . ASP A 1 637 ? 13.326 -11.605 -50.494 1.00 79.19 637 ASP A O 1
ATOM 4966 N N . PRO A 1 638 ? 13.151 -13.317 -51.942 1.00 82.75 638 PRO A N 1
ATOM 4967 C CA . PRO A 1 638 ? 12.176 -14.054 -51.134 1.00 82.75 638 PRO A CA 1
ATOM 4968 C C . PRO A 1 638 ? 12.630 -14.358 -49.700 1.00 82.75 638 PRO A C 1
ATOM 4970 O O . PRO A 1 638 ? 11.801 -14.367 -48.783 1.00 82.75 638 PRO A O 1
ATOM 4973 N N . SER A 1 639 ? 13.927 -14.601 -49.485 1.00 82.75 639 SER A N 1
ATOM 4974 C CA . SER A 1 639 ? 14.477 -14.866 -48.151 1.00 82.75 639 SER A CA 1
ATOM 4975 C C . SER A 1 639 ? 14.497 -13.597 -47.299 1.00 82.75 639 SER A C 1
ATOM 4977 O O . SER A 1 639 ? 14.100 -13.629 -46.134 1.00 82.75 639 SER A O 1
ATOM 4979 N N . LEU A 1 640 ? 14.841 -12.463 -47.914 1.00 83.38 640 LEU A N 1
ATOM 4980 C CA . LEU A 1 640 ? 14.830 -11.150 -47.279 1.00 83.38 640 LEU A CA 1
ATOM 4981 C C . LEU A 1 640 ? 13.407 -10.722 -46.903 1.00 83.38 640 LEU A C 1
ATOM 4983 O O . LEU A 1 640 ? 13.169 -10.260 -45.788 1.00 83.38 640 LEU A O 1
ATOM 4987 N N . ASN A 1 641 ? 12.448 -10.945 -47.805 1.00 83.12 641 ASN A N 1
ATOM 4988 C CA . ASN A 1 641 ? 11.032 -10.703 -47.548 1.00 83.12 641 ASN A CA 1
ATOM 4989 C C . ASN A 1 641 ? 10.510 -11.576 -46.392 1.00 83.12 641 ASN A C 1
ATOM 4991 O O . ASN A 1 641 ? 9.842 -11.078 -45.486 1.00 83.12 641 ASN A O 1
ATOM 4995 N N . SER A 1 642 ? 10.866 -12.865 -46.377 1.00 85.75 642 SER A N 1
ATOM 4996 C CA . SER A 1 642 ? 10.464 -13.790 -45.308 1.00 85.75 642 SER A CA 1
ATOM 4997 C C . SER A 1 642 ? 11.028 -13.368 -43.949 1.00 85.75 642 SER A C 1
ATOM 4999 O O . SER A 1 642 ? 10.276 -13.274 -42.981 1.00 85.75 642 SER A O 1
ATOM 5001 N N . SER A 1 643 ? 12.325 -13.048 -43.895 1.00 86.88 643 SER A N 1
ATOM 5002 C CA . SER A 1 643 ? 13.018 -12.574 -42.690 1.00 86.88 643 SER A CA 1
ATOM 5003 C C . SER A 1 643 ? 12.385 -11.291 -42.143 1.00 86.88 643 SER A C 1
ATOM 5005 O O . SER A 1 643 ? 12.035 -11.214 -40.966 1.00 86.88 643 SER A O 1
ATOM 5007 N N . PHE A 1 644 ? 12.135 -10.316 -43.020 1.00 85.19 644 PHE A N 1
ATOM 5008 C CA . PHE A 1 644 ? 11.504 -9.047 -42.667 1.00 85.19 644 PHE A CA 1
ATOM 5009 C C . PHE A 1 644 ? 10.061 -9.214 -42.173 1.00 85.19 644 PHE A C 1
ATOM 5011 O O . PHE A 1 644 ? 9.685 -8.672 -41.136 1.00 85.19 644 PHE A O 1
ATOM 5018 N N . THR A 1 645 ? 9.265 -10.017 -42.879 1.00 85.19 645 THR A N 1
ATOM 5019 C CA . THR A 1 645 ? 7.885 -10.358 -42.506 1.00 85.19 645 THR A CA 1
ATOM 5020 C C . THR A 1 645 ? 7.828 -11.040 -41.140 1.00 85.19 645 THR A C 1
ATOM 5022 O O . THR A 1 645 ? 6.959 -10.731 -40.325 1.00 85.19 645 THR A O 1
ATOM 5025 N N . GLU A 1 646 ? 8.758 -11.954 -40.865 1.00 87.12 646 GLU A N 1
ATOM 5026 C CA . GLU A 1 646 ? 8.883 -12.606 -39.563 1.00 87.12 646 GLU A CA 1
ATOM 5027 C C . GLU A 1 646 ? 9.248 -11.596 -38.470 1.00 87.12 646 GLU A C 1
ATOM 5029 O O . GLU A 1 646 ? 8.600 -11.584 -37.426 1.00 87.12 646 GLU A O 1
ATOM 5034 N N . THR A 1 647 ? 10.201 -10.692 -38.737 1.00 87.88 647 THR A N 1
ATOM 5035 C CA . THR A 1 647 ? 10.553 -9.600 -37.818 1.00 87.88 647 THR A CA 1
ATOM 5036 C C . THR A 1 647 ? 9.360 -8.705 -37.494 1.00 87.88 647 THR A C 1
ATOM 5038 O O . THR A 1 647 ? 9.182 -8.351 -36.334 1.00 87.88 647 THR A O 1
ATOM 5041 N N . LEU A 1 648 ? 8.504 -8.378 -38.465 1.00 86.44 648 LEU A N 1
ATOM 5042 C CA . LEU A 1 648 ? 7.297 -7.585 -38.206 1.00 86.44 648 LEU A CA 1
ATOM 5043 C C . LEU A 1 648 ? 6.254 -8.339 -37.364 1.00 86.44 648 LEU A C 1
ATOM 5045 O O . LEU A 1 648 ? 5.612 -7.725 -36.515 1.00 86.44 648 LEU A O 1
ATOM 5049 N N . LYS A 1 649 ? 6.091 -9.654 -37.569 1.00 87.31 649 LYS A N 1
ATOM 5050 C CA . LYS A 1 649 ? 5.114 -10.488 -36.836 1.00 87.31 649 LYS A CA 1
ATOM 5051 C C . LYS A 1 649 ? 5.456 -10.695 -35.362 1.00 87.31 649 LYS A C 1
ATOM 5053 O O . LYS A 1 649 ? 4.558 -10.927 -34.563 1.00 87.31 649 LYS A O 1
ATOM 5058 N N . GLN A 1 650 ? 6.738 -10.660 -35.014 1.00 88.81 650 GLN A N 1
ATOM 5059 C CA . GLN A 1 650 ? 7.217 -10.906 -33.649 1.00 88.81 650 GLN A CA 1
ATOM 5060 C C . GLN A 1 650 ? 7.392 -9.627 -32.817 1.00 88.81 650 GLN A C 1
ATOM 5062 O O . GLN A 1 650 ? 7.822 -9.714 -31.666 1.00 88.81 650 GLN A O 1
ATOM 5067 N N . LEU A 1 651 ? 7.129 -8.443 -33.391 1.00 90.50 651 LEU A N 1
ATOM 5068 C CA . LEU A 1 651 ? 7.233 -7.186 -32.654 1.00 90.50 651 LEU A CA 1
ATOM 5069 C C . LEU A 1 651 ? 6.330 -7.243 -31.420 1.00 90.50 651 LEU A C 1
ATOM 5071 O O . LEU A 1 651 ? 5.119 -7.438 -31.524 1.00 90.50 651 LEU A O 1
ATOM 5075 N N . ARG A 1 652 ? 6.923 -7.032 -30.248 1.00 91.06 652 ARG A N 1
ATOM 5076 C CA . ARG A 1 652 ? 6.219 -6.987 -28.966 1.00 91.06 652 ARG A CA 1
ATOM 5077 C C . ARG A 1 652 ? 5.687 -5.596 -28.686 1.00 91.06 652 ARG A C 1
ATOM 5079 O O . ARG A 1 652 ? 4.550 -5.465 -28.251 1.00 91.06 652 ARG A O 1
ATOM 5086 N N . GLN A 1 653 ? 6.494 -4.569 -28.950 1.00 88.81 653 GLN A N 1
ATOM 5087 C CA . GLN A 1 653 ? 6.142 -3.183 -28.655 1.00 88.81 653 GLN A CA 1
ATOM 5088 C C . GLN A 1 653 ? 6.501 -2.254 -29.815 1.00 88.81 653 GLN A C 1
ATOM 5090 O O . GLN A 1 653 ? 7.584 -2.343 -30.399 1.00 88.81 653 GLN A O 1
ATOM 5095 N N . VAL A 1 654 ? 5.589 -1.332 -30.130 1.00 88.69 654 VAL A N 1
ATOM 5096 C CA . VAL A 1 654 ? 5.825 -0.252 -31.094 1.00 88.69 654 VAL A CA 1
ATOM 5097 C C . VAL A 1 654 ? 5.504 1.093 -30.453 1.00 88.69 654 VAL A C 1
ATOM 5099 O O . VAL A 1 654 ? 4.377 1.337 -30.016 1.00 88.69 654 VAL A O 1
ATOM 5102 N N . PHE A 1 655 ? 6.503 1.975 -30.416 1.00 86.69 655 PHE A N 1
ATOM 5103 C CA . PHE A 1 655 ? 6.358 3.353 -29.956 1.00 86.69 655 PHE A CA 1
ATOM 5104 C C . PHE A 1 655 ? 6.164 4.281 -31.149 1.00 86.69 655 PHE A C 1
ATOM 5106 O O . PHE A 1 655 ? 7.056 4.457 -31.980 1.00 86.69 655 PHE A O 1
ATOM 5113 N N . PHE A 1 656 ? 4.999 4.912 -31.209 1.00 83.62 656 PHE A N 1
ATOM 5114 C CA . PHE A 1 656 ? 4.729 6.015 -32.112 1.00 83.62 656 PHE A CA 1
ATOM 5115 C C . PHE A 1 656 ? 5.330 7.289 -31.526 1.00 83.62 656 PHE A C 1
ATOM 5117 O O . PHE A 1 656 ? 4.809 7.851 -30.564 1.00 83.62 656 PHE A O 1
ATOM 5124 N N . VAL A 1 657 ? 6.455 7.714 -32.095 1.00 78.44 657 VAL A N 1
ATOM 5125 C CA . VAL A 1 657 ? 7.146 8.948 -31.727 1.00 78.44 657 VAL A CA 1
ATOM 5126 C C . VAL A 1 657 ? 6.441 10.106 -32.411 1.00 78.44 657 VAL A C 1
ATOM 5128 O O . VAL A 1 657 ? 6.566 10.314 -33.620 1.00 78.44 657 VAL A O 1
ATOM 5131 N N . GLN A 1 658 ? 5.677 10.855 -31.629 1.00 72.44 658 GLN A N 1
ATOM 5132 C CA . GLN A 1 658 ? 4.893 11.970 -32.119 1.00 72.44 658 GLN A CA 1
ATOM 5133 C C . GLN A 1 658 ? 5.525 13.272 -31.619 1.00 72.44 658 GLN A C 1
ATOM 5135 O O . GLN A 1 658 ? 5.394 13.641 -30.453 1.00 72.44 658 GLN A O 1
ATOM 5140 N N . LEU A 1 659 ? 6.190 13.972 -32.537 1.00 65.06 659 LEU A N 1
ATOM 5141 C CA . LEU A 1 659 ? 6.640 15.345 -32.329 1.00 65.06 659 LEU A CA 1
ATOM 5142 C C . LEU A 1 659 ? 5.456 16.277 -32.573 1.00 65.06 659 LEU A C 1
ATOM 5144 O O . LEU A 1 659 ? 4.836 16.203 -33.639 1.00 65.06 659 LEU A O 1
ATOM 5148 N N . GLN A 1 660 ? 5.123 17.121 -31.604 1.00 58.94 660 GLN A N 1
ATOM 5149 C CA . GLN A 1 660 ? 4.062 18.119 -31.748 1.00 58.94 660 GLN A CA 1
ATOM 5150 C C . GLN A 1 660 ? 4.505 19.463 -31.179 1.00 58.94 660 GLN A C 1
ATOM 5152 O O . GLN A 1 660 ? 5.279 19.505 -30.216 1.00 58.94 660 GLN A O 1
ATOM 5157 N N . ALA A 1 661 ? 3.902 20.554 -31.656 1.00 53.09 661 ALA A N 1
ATOM 5158 C CA . ALA A 1 661 ? 3.737 21.737 -30.817 1.00 53.09 661 ALA A CA 1
ATOM 5159 C C . ALA A 1 661 ? 2.617 21.456 -29.788 1.00 53.09 661 ALA A C 1
ATOM 5161 O O . ALA A 1 661 ? 1.545 22.057 -29.775 1.00 53.09 661 ALA A O 1
ATOM 5162 N N . SER A 1 662 ? 2.836 20.451 -28.938 1.00 48.94 662 SER A N 1
ATOM 5163 C CA . SER A 1 662 ? 1.931 20.103 -27.845 1.00 48.94 662 SER A CA 1
ATOM 5164 C C . SER A 1 662 ? 2.237 20.992 -26.653 1.00 48.94 662 SER A C 1
ATOM 5166 O O . SER A 1 662 ? 3.397 21.110 -26.258 1.00 48.94 662 SER A O 1
ATOM 5168 N N . GLY A 1 663 ? 1.208 21.567 -26.044 1.00 48.88 663 GLY A N 1
ATOM 5169 C CA . GLY A 1 663 ? 1.391 22.398 -24.868 1.00 48.88 663 GLY A CA 1
ATOM 5170 C C . GLY A 1 663 ? 0.179 22.477 -23.973 1.00 48.88 663 GLY A C 1
ATOM 5171 O O . GLY A 1 663 ? -0.926 22.080 -24.354 1.00 48.88 663 GLY A O 1
ATOM 5172 N N . ARG A 1 664 ? 0.392 22.997 -22.761 1.00 48.16 664 ARG A N 1
ATOM 5173 C CA . ARG A 1 664 ? -0.716 23.328 -21.869 1.00 48.16 664 ARG A CA 1
ATOM 5174 C C . ARG A 1 664 ? -1.340 24.607 -22.407 1.00 48.16 664 ARG A C 1
ATOM 5176 O O . ARG A 1 664 ? -0.805 25.697 -22.233 1.00 48.16 664 ARG A O 1
ATOM 5183 N N . TYR A 1 665 ? -2.494 24.488 -23.042 1.00 42.94 665 TYR A N 1
ATOM 5184 C CA . TYR A 1 665 ? -3.366 25.646 -23.152 1.00 42.94 665 TYR A CA 1
ATOM 5185 C C . TYR A 1 665 ? -4.036 25.831 -21.798 1.00 42.94 665 TYR A C 1
ATOM 5187 O O . TYR A 1 665 ? -4.833 24.998 -21.363 1.00 42.94 665 TYR A O 1
ATOM 5195 N N . VAL A 1 666 ? -3.715 26.932 -21.124 1.00 39.12 666 VAL A N 1
ATOM 5196 C CA . VAL A 1 666 ? -4.583 27.427 -20.059 1.00 39.12 666 VAL A CA 1
ATOM 5197 C C . VAL A 1 666 ? -5.853 27.881 -20.766 1.00 39.12 666 VAL A C 1
ATOM 5199 O O . VAL A 1 666 ? -5.842 28.898 -21.461 1.00 39.12 666 VAL A O 1
ATOM 5202 N N . LEU A 1 667 ? -6.921 27.086 -20.661 1.00 38.22 667 LEU A N 1
ATOM 5203 C CA . LEU A 1 667 ? -8.251 27.495 -21.103 1.00 38.22 667 LEU A CA 1
ATOM 5204 C C . LEU A 1 667 ? -8.499 28.903 -20.554 1.00 38.22 667 LEU A C 1
ATOM 5206 O O . LEU A 1 667 ? -8.382 29.132 -19.348 1.00 38.22 667 LEU A O 1
ATOM 5210 N N . GLY A 1 668 ? -8.775 29.862 -21.441 1.00 34.56 668 GLY A N 1
ATOM 5211 C CA . GLY A 1 668 ? -9.104 31.215 -21.019 1.00 34.56 668 GLY A CA 1
ATOM 5212 C C . GLY A 1 668 ? -10.288 31.135 -20.063 1.00 34.56 668 GLY A C 1
ATOM 5213 O O . GLY A 1 668 ? -11.332 30.606 -20.443 1.00 34.56 668 GLY A O 1
ATOM 5214 N N . TYR A 1 669 ? -10.111 31.653 -18.844 1.00 32.50 669 TYR A N 1
ATOM 5215 C CA . TYR A 1 669 ? -10.982 31.495 -17.666 1.00 32.50 669 TYR A CA 1
ATOM 5216 C C . TYR A 1 669 ? -12.471 31.868 -17.875 1.00 32.50 669 TYR A C 1
ATOM 5218 O O . TYR A 1 669 ? -13.271 31.755 -16.954 1.00 32.50 669 TYR A O 1
ATOM 5226 N N . ALA A 1 670 ? -12.877 32.309 -19.069 1.00 34.28 670 ALA A N 1
ATOM 5227 C CA . ALA A 1 670 ? -14.219 32.799 -19.350 1.00 34.28 670 ALA A CA 1
ATOM 5228 C C . ALA A 1 670 ? -14.929 32.218 -20.591 1.00 34.28 670 ALA A C 1
ATOM 5230 O O . ALA A 1 670 ? -16.086 32.582 -20.786 1.00 34.28 670 ALA A O 1
ATOM 5231 N N . THR A 1 671 ? -14.319 31.385 -21.454 1.00 39.00 671 THR A N 1
ATOM 5232 C CA . THR A 1 671 ? -14.994 31.052 -22.741 1.00 39.00 671 THR A CA 1
ATOM 5233 C C . THR A 1 671 ? -14.896 29.626 -23.287 1.00 39.00 671 THR A C 1
ATOM 5235 O O . THR A 1 671 ? -15.542 29.377 -24.300 1.00 39.00 671 THR A O 1
ATOM 5238 N N . ASP A 1 672 ? -14.148 28.686 -22.692 1.00 39.34 672 ASP A N 1
ATOM 5239 C CA . ASP A 1 672 ? -13.906 27.353 -23.304 1.00 39.34 672 ASP A CA 1
ATOM 5240 C C . ASP A 1 672 ? -13.431 27.423 -24.781 1.00 39.34 672 ASP A C 1
ATOM 5242 O O . ASP A 1 672 ? -13.507 26.454 -25.536 1.00 39.34 672 ASP A O 1
ATOM 5246 N N . GLN A 1 673 ? -12.919 28.581 -25.216 1.00 40.81 673 GLN A N 1
ATOM 5247 C CA . GLN A 1 673 ? -12.455 28.837 -26.577 1.00 40.81 673 GLN A CA 1
ATOM 5248 C C . GLN A 1 673 ? -10.921 28.929 -26.592 1.00 40.81 673 GLN A C 1
ATOM 5250 O O . GLN A 1 673 ? -10.333 29.487 -25.657 1.00 40.81 673 GLN A O 1
ATOM 5255 N N . PRO A 1 674 ? -10.252 28.431 -27.650 1.00 41.66 674 PRO A N 1
ATOM 5256 C CA . PRO A 1 674 ? -8.814 28.608 -27.817 1.00 41.66 674 PRO A CA 1
ATOM 5257 C C . PRO A 1 674 ? -8.489 30.103 -27.930 1.00 41.66 674 PRO A C 1
ATOM 5259 O O . PRO A 1 674 ? -8.999 30.778 -28.825 1.00 41.66 674 PRO A O 1
ATOM 5262 N N . SER A 1 675 ? -7.632 30.641 -27.057 1.00 42.31 675 SER A N 1
ATOM 5263 C CA . SER A 1 675 ? -7.047 31.963 -27.293 1.00 42.31 675 SER A CA 1
ATOM 5264 C C . SER A 1 675 ? -5.773 31.785 -28.112 1.00 42.31 675 SER A C 1
ATOM 5266 O O . SER A 1 675 ? -4.894 31.011 -27.754 1.00 42.31 675 SER A O 1
ATOM 5268 N N . SER A 1 676 ? -5.644 32.502 -29.224 1.00 40.34 676 SER A N 1
ATOM 5269 C CA . SER A 1 676 ? -4.511 32.365 -30.151 1.00 40.34 676 SER A CA 1
ATOM 5270 C C . SER A 1 676 ? -3.164 32.877 -29.605 1.00 40.34 676 SER A C 1
ATOM 5272 O O . SER A 1 676 ? -2.244 33.079 -30.388 1.00 40.34 676 SER A O 1
ATOM 5274 N N . HIS A 1 677 ? -3.060 33.173 -28.304 1.00 38.81 677 HIS A N 1
ATOM 5275 C CA . HIS A 1 677 ? -1.935 33.917 -27.725 1.00 38.81 677 HIS A CA 1
ATOM 5276 C C . HIS A 1 677 ? -1.275 33.254 -26.505 1.00 38.81 677 HIS A C 1
ATOM 5278 O O . HIS A 1 677 ? -0.243 33.750 -26.067 1.00 38.81 677 HIS A O 1
ATOM 5284 N N . ASN A 1 678 ? -1.797 32.138 -25.976 1.00 42.75 678 ASN A N 1
ATOM 5285 C CA . ASN A 1 678 ? -1.286 31.551 -24.728 1.00 42.75 678 ASN A CA 1
ATOM 5286 C C . ASN A 1 678 ? -0.857 30.088 -24.913 1.00 42.75 678 ASN A C 1
ATOM 5288 O O . ASN A 1 678 ? -1.495 29.167 -24.404 1.00 42.75 678 ASN A O 1
ATOM 5292 N N . HIS A 1 679 ? 0.244 29.884 -25.634 1.00 47.91 679 HIS A N 1
ATOM 5293 C CA . HIS A 1 679 ? 0.972 28.616 -25.626 1.00 47.91 679 HIS A CA 1
ATOM 5294 C C . HIS A 1 679 ? 1.889 28.616 -24.406 1.00 47.91 679 HIS A C 1
ATOM 5296 O O . HIS A 1 679 ? 2.804 29.431 -24.351 1.00 47.91 679 HIS A O 1
ATOM 5302 N N . VAL A 1 680 ? 1.628 27.762 -23.416 1.00 45.44 680 VAL A N 1
ATOM 5303 C CA . VAL A 1 680 ? 2.482 27.678 -22.227 1.00 45.44 680 VAL A CA 1
ATOM 5304 C C . VAL A 1 680 ? 2.923 26.240 -22.044 1.00 45.44 680 VAL A C 1
ATOM 5306 O O . VAL A 1 680 ? 2.116 25.327 -21.861 1.00 45.44 680 VAL A O 1
ATOM 5309 N N . ASN A 1 681 ? 4.227 26.034 -22.046 1.00 48.50 681 ASN A N 1
ATOM 5310 C CA . ASN A 1 681 ? 4.846 24.743 -21.853 1.00 48.50 681 ASN A CA 1
ATOM 5311 C C . ASN A 1 681 ? 5.530 24.746 -20.487 1.00 48.50 681 ASN A C 1
ATOM 5313 O O . ASN A 1 681 ? 6.553 25.369 -20.281 1.00 48.50 681 ASN A O 1
ATOM 5317 N N . ARG A 1 682 ? 4.975 24.028 -19.507 1.00 45.72 682 ARG A N 1
ATOM 5318 C CA . ARG A 1 682 ? 5.747 23.628 -18.305 1.00 45.72 682 ARG A CA 1
ATOM 5319 C C . ARG A 1 682 ? 6.291 22.204 -18.398 1.00 45.72 682 ARG A C 1
ATOM 5321 O O . ARG A 1 682 ? 6.829 21.666 -17.437 1.00 45.72 682 ARG A O 1
ATOM 5328 N N . ALA A 1 683 ? 6.119 21.609 -19.571 1.00 44.38 683 ALA A N 1
ATOM 5329 C CA . ALA A 1 683 ? 6.864 20.468 -20.051 1.00 44.38 683 ALA A CA 1
ATOM 5330 C C . ALA A 1 683 ? 8.052 21.008 -20.839 1.00 44.38 683 ALA A C 1
ATOM 5332 O O . ALA A 1 683 ? 7.846 21.841 -21.720 1.00 44.38 683 ALA A O 1
ATOM 5333 N N . VAL A 1 684 ? 9.269 20.571 -20.536 1.00 44.56 684 VAL A N 1
ATOM 5334 C CA . VAL A 1 684 ? 10.431 20.997 -21.319 1.00 44.56 684 VAL A CA 1
ATOM 5335 C C . VAL A 1 684 ? 10.300 20.457 -22.752 1.00 44.56 684 VAL A C 1
ATOM 5337 O O . VAL A 1 684 ? 10.074 19.258 -22.920 1.00 44.56 684 VAL A O 1
ATOM 5340 N N . PRO A 1 685 ? 10.434 21.298 -23.789 1.00 40.41 685 PRO A N 1
ATOM 5341 C CA . PRO A 1 685 ? 10.488 20.856 -25.163 1.00 40.41 685 PRO A CA 1
ATOM 5342 C C . PRO A 1 685 ? 11.889 20.355 -25.473 1.00 40.41 685 PRO A C 1
ATOM 5344 O O . PRO A 1 685 ? 12.797 21.126 -25.774 1.00 40.41 685 PRO A O 1
ATOM 5347 N N . THR A 1 686 ? 12.083 19.050 -25.462 1.00 40.44 686 THR A N 1
ATOM 5348 C CA . THR A 1 686 ? 13.210 18.484 -26.186 1.00 40.44 686 THR A CA 1
ATOM 5349 C C . THR A 1 686 ? 12.762 18.303 -27.628 1.00 40.44 686 THR A C 1
ATOM 5351 O O . THR A 1 686 ? 12.105 17.328 -27.998 1.00 40.44 686 THR A O 1
ATOM 5354 N N . MET A 1 687 ? 13.174 19.245 -28.486 1.00 38.84 687 MET A N 1
ATOM 5355 C CA . MET A 1 687 ? 13.438 18.859 -29.868 1.00 38.84 687 MET A CA 1
ATOM 5356 C C . MET A 1 687 ? 14.262 17.558 -29.805 1.00 38.84 687 MET A C 1
ATOM 5358 O O . MET A 1 687 ? 15.156 17.453 -28.960 1.00 38.84 687 MET A O 1
ATOM 5362 N N . PRO A 1 688 ? 13.963 16.552 -30.636 1.00 40.03 688 PRO A N 1
ATOM 5363 C CA . PRO A 1 688 ? 14.594 15.235 -30.602 1.00 40.03 688 PRO A CA 1
ATOM 5364 C C . PRO A 1 688 ? 16.018 15.297 -31.179 1.00 40.03 688 PRO A C 1
ATOM 5366 O O . PRO A 1 688 ? 16.361 14.596 -32.141 1.00 40.03 688 PRO A O 1
ATOM 5369 N N . ILE A 1 689 ? 16.821 16.208 -30.636 1.00 39.94 689 ILE A N 1
ATOM 5370 C CA . ILE A 1 689 ? 18.177 16.491 -31.071 1.00 39.94 689 ILE A CA 1
ATOM 5371 C C . ILE A 1 689 ? 19.160 15.713 -30.200 1.00 39.94 689 ILE A C 1
ATOM 5373 O O . ILE A 1 689 ? 20.150 15.241 -30.729 1.00 39.94 689 ILE A O 1
ATOM 5377 N N . SER A 1 690 ? 18.820 15.473 -28.927 1.00 48.72 690 SER A N 1
ATOM 5378 C CA . SER A 1 690 ? 19.396 14.400 -28.110 1.00 48.72 690 SER A CA 1
ATOM 5379 C C . SER A 1 690 ? 18.273 13.425 -27.766 1.00 48.72 690 SER A C 1
ATOM 5381 O O . SER A 1 690 ? 17.320 13.766 -27.063 1.00 48.72 690 SER A O 1
ATOM 5383 N N . LEU A 1 691 ? 18.310 12.244 -28.383 1.00 48.41 691 LEU A N 1
ATOM 5384 C CA . LEU A 1 691 ? 17.148 11.358 -28.520 1.00 48.41 691 LEU A CA 1
ATOM 5385 C C . LEU A 1 691 ? 17.179 10.140 -27.611 1.00 48.41 691 LEU A C 1
ATOM 5387 O O . LEU A 1 691 ? 16.669 9.074 -27.956 1.00 48.41 691 LEU A O 1
ATOM 5391 N N . SER A 1 692 ? 17.758 10.325 -26.442 1.00 51.34 692 SER A N 1
ATOM 5392 C CA . SER A 1 692 ? 18.021 9.222 -25.551 1.00 51.34 692 SER A CA 1
ATOM 5393 C C . SER A 1 692 ? 17.390 9.485 -24.216 1.00 51.34 692 SER A C 1
ATOM 5395 O O . SER A 1 692 ? 17.760 10.399 -23.479 1.00 51.34 692 SER A O 1
ATOM 5397 N N . PHE A 1 693 ? 16.410 8.655 -23.922 1.00 50.81 693 PHE A N 1
ATOM 5398 C CA . PHE A 1 693 ? 15.785 8.623 -22.628 1.00 50.81 693 PHE A CA 1
ATOM 5399 C C . PHE A 1 693 ? 15.750 7.187 -22.140 1.00 50.81 693 PHE A C 1
ATOM 5401 O O . PHE A 1 693 ? 15.627 6.243 -22.926 1.00 50.81 693 PHE A O 1
ATOM 5408 N N . CYS A 1 694 ? 15.835 7.045 -20.825 1.00 55.22 694 CYS A N 1
ATOM 5409 C CA . CYS A 1 694 ? 15.478 5.802 -20.172 1.00 55.22 694 CYS A CA 1
ATOM 5410 C C . CYS A 1 694 ? 13.988 5.865 -19.859 1.00 55.22 694 CYS A C 1
ATOM 5412 O O . CYS A 1 694 ? 13.508 6.837 -19.261 1.00 55.22 694 CYS A O 1
ATOM 5414 N N . ARG A 1 695 ? 13.247 4.831 -20.259 1.00 59.78 695 ARG A N 1
ATOM 5415 C CA . ARG A 1 695 ? 11.889 4.655 -19.745 1.00 59.78 695 ARG A CA 1
ATOM 5416 C C . ARG A 1 695 ? 11.984 4.414 -18.240 1.00 59.78 695 ARG A C 1
ATOM 5418 O O . ARG A 1 695 ? 12.704 3.519 -17.802 1.00 59.78 695 ARG A O 1
ATOM 5425 N N . LEU A 1 696 ? 11.248 5.198 -17.467 1.00 54.59 696 LEU A N 1
ATOM 5426 C CA . LEU A 1 696 ? 11.033 4.964 -16.049 1.00 54.59 696 LEU A CA 1
ATOM 5427 C C . LEU A 1 696 ? 9.641 4.374 -15.821 1.00 54.59 696 LEU A C 1
ATOM 5429 O O . LEU A 1 696 ? 8.811 4.284 -16.725 1.00 54.59 696 LEU A O 1
ATOM 5433 N N . HIS A 1 697 ? 9.403 3.944 -14.588 1.00 52.75 697 HIS A N 1
ATOM 5434 C CA . HIS A 1 697 ? 8.085 3.522 -14.124 1.00 52.75 697 HIS A CA 1
ATOM 5435 C C . HIS A 1 697 ? 7.022 4.622 -14.329 1.00 52.75 697 HIS A C 1
ATOM 5437 O O . HIS A 1 697 ? 7.397 5.781 -14.555 1.00 52.75 697 HIS A O 1
ATOM 5443 N N . PRO A 1 698 ? 5.717 4.270 -14.252 1.00 54.84 698 PRO A N 1
ATOM 5444 C CA . PRO A 1 698 ? 4.626 5.239 -14.288 1.00 54.84 698 PRO A CA 1
ATOM 5445 C C . PRO A 1 698 ? 4.973 6.475 -13.472 1.00 54.84 698 PRO A C 1
ATOM 5447 O O . PRO A 1 698 ? 5.494 6.321 -12.363 1.00 54.84 698 PRO A O 1
ATOM 5450 N N . ASP A 1 699 ? 4.728 7.669 -14.026 1.00 54.41 699 ASP A N 1
ATOM 5451 C CA . ASP A 1 699 ? 5.030 8.913 -13.317 1.00 54.41 699 ASP A CA 1
ATOM 5452 C C . ASP A 1 699 ? 4.371 8.838 -11.928 1.00 54.41 699 ASP A C 1
ATOM 5454 O O . ASP A 1 699 ? 3.144 8.733 -11.844 1.00 54.41 699 ASP A O 1
ATOM 5458 N N . PRO A 1 700 ? 5.159 8.792 -10.835 1.00 46.25 700 PRO A N 1
ATOM 5459 C CA . PRO A 1 700 ? 4.616 8.534 -9.506 1.00 46.25 700 PRO A CA 1
ATOM 5460 C C . PRO A 1 700 ? 3.852 9.745 -8.971 1.00 46.25 700 PRO A C 1
ATOM 5462 O O . PRO A 1 700 ? 3.169 9.651 -7.951 1.00 46.25 700 PRO A O 1
ATOM 5465 N N . ARG A 1 701 ? 3.979 10.899 -9.636 1.00 50.84 701 ARG A N 1
ATOM 5466 C CA . ARG A 1 701 ? 3.212 12.091 -9.305 1.00 50.84 701 ARG A CA 1
ATOM 5467 C C . ARG A 1 701 ? 1.778 11.899 -9.801 1.00 50.84 701 ARG A C 1
ATOM 5469 O O . ARG A 1 701 ? 1.581 11.356 -10.890 1.00 50.84 701 ARG A O 1
ATOM 5476 N N . PRO A 1 702 ? 0.765 12.397 -9.068 1.00 48.88 702 PRO A N 1
ATOM 5477 C CA . PRO A 1 702 ? -0.547 12.599 -9.658 1.00 48.88 702 PRO A CA 1
ATOM 5478 C C . PRO A 1 702 ? -0.321 13.405 -10.930 1.00 48.88 702 PRO A C 1
ATOM 5480 O O . PRO A 1 702 ? 0.322 14.456 -10.881 1.00 48.88 702 PRO A O 1
ATOM 5483 N N . ILE A 1 703 ? -0.774 12.891 -12.068 1.00 49.38 703 ILE A N 1
ATOM 5484 C CA . ILE A 1 703 ? -0.736 13.627 -13.327 1.00 49.38 703 ILE A CA 1
ATOM 5485 C C . ILE A 1 703 ? -1.538 14.881 -13.046 1.00 49.38 703 ILE A C 1
ATOM 5487 O O . ILE A 1 703 ? -2.758 14.829 -12.903 1.00 49.38 703 ILE A O 1
ATOM 5491 N N . ILE A 1 704 ? -0.822 15.981 -12.810 1.00 49.16 704 ILE A N 1
ATOM 5492 C CA . ILE A 1 704 ? -1.411 17.233 -12.351 1.00 49.16 704 ILE A CA 1
ATOM 5493 C C . ILE A 1 704 ? -2.562 17.537 -13.311 1.00 49.16 704 ILE A C 1
ATOM 5495 O O . ILE A 1 704 ? -2.440 17.265 -14.508 1.00 49.16 704 ILE A O 1
ATOM 5499 N N . ALA A 1 705 ? -3.636 18.168 -12.829 1.00 49.31 705 ALA A N 1
ATOM 5500 C CA . ALA A 1 705 ? -4.780 18.628 -13.632 1.00 49.31 705 ALA A CA 1
ATOM 5501 C C . ALA A 1 705 ? -4.402 19.385 -14.932 1.00 49.31 705 ALA A C 1
ATOM 5503 O O . ALA A 1 705 ? -5.236 19.652 -15.781 1.00 49.31 705 ALA A O 1
ATOM 5504 N N . SER A 1 706 ? -3.133 19.718 -15.117 1.00 48.03 706 SER A N 1
ATOM 5505 C CA . SER A 1 706 ? -2.530 20.350 -16.277 1.00 48.03 706 SER A CA 1
ATOM 5506 C C . SER A 1 706 ? -2.109 19.418 -17.431 1.00 48.03 706 SER A C 1
ATOM 5508 O O . SER A 1 706 ? -1.877 19.922 -18.523 1.00 48.03 706 SER A O 1
ATOM 5510 N N . LEU A 1 707 ? -2.007 18.097 -17.234 1.00 52.81 707 LEU A N 1
ATOM 5511 C CA . LEU A 1 707 ? -1.903 17.099 -18.321 1.00 52.81 707 LEU A CA 1
ATOM 5512 C C . LEU A 1 707 ? -3.240 16.378 -18.569 1.00 52.81 707 LEU A C 1
ATOM 5514 O O . LEU A 1 707 ? -3.337 15.553 -19.469 1.00 52.81 707 LEU A O 1
ATOM 5518 N N . SER A 1 708 ? -4.274 16.726 -17.795 1.00 57.47 708 SER A N 1
ATOM 5519 C CA . SER A 1 708 ? -5.637 16.203 -17.934 1.00 57.47 708 SER A CA 1
ATOM 5520 C C . SER A 1 708 ? -6.276 16.572 -19.271 1.00 57.47 708 SER A C 1
ATOM 5522 O O . SER A 1 708 ? -7.072 15.812 -19.796 1.00 57.47 708 SER A O 1
ATOM 5524 N N . LYS A 1 709 ? -5.908 17.721 -19.853 1.00 62.66 709 LYS A N 1
ATOM 5525 C CA . LYS A 1 709 ? -6.373 18.177 -21.165 1.00 62.66 709 LYS A CA 1
ATOM 5526 C C . LYS A 1 709 ? -5.186 18.644 -21.988 1.00 62.66 709 LYS A C 1
ATOM 5528 O O . LYS A 1 709 ? -4.622 19.704 -21.722 1.00 62.66 709 LYS A O 1
ATOM 5533 N N . VAL A 1 710 ? -4.815 17.854 -22.991 1.00 66.31 710 VAL A N 1
ATOM 5534 C CA . VAL A 1 710 ? -3.692 18.157 -23.884 1.00 66.31 710 VAL A CA 1
ATOM 5535 C C . VAL A 1 710 ? -4.231 18.537 -25.255 1.00 66.31 710 VAL A C 1
ATOM 5537 O O . VAL A 1 710 ? -5.085 17.851 -25.815 1.00 66.31 710 VAL A O 1
ATOM 5540 N N . TYR A 1 711 ? -3.740 19.651 -25.792 1.00 67.81 711 TYR A N 1
ATOM 5541 C CA . TYR A 1 711 ? -3.978 20.014 -27.182 1.00 67.81 711 TYR A CA 1
ATOM 5542 C C . TYR A 1 711 ? -3.041 19.216 -28.085 1.00 67.81 711 TYR A C 1
ATOM 5544 O O . TYR A 1 711 ? -1.825 19.231 -27.876 1.00 67.81 711 TYR A O 1
ATOM 5552 N N . LEU A 1 712 ? -3.611 18.558 -29.093 1.00 68.94 712 LEU A N 1
ATOM 5553 C CA . LEU A 1 712 ? -2.852 17.824 -30.094 1.00 68.94 712 LEU A CA 1
ATOM 5554 C C . LEU A 1 712 ? -3.066 18.452 -31.471 1.00 68.94 712 LEU A C 1
ATOM 5556 O O . LEU A 1 712 ? -4.194 18.522 -31.965 1.00 68.94 712 LEU A O 1
ATOM 5560 N N . GLU A 1 713 ? -1.972 18.870 -32.110 1.00 63.88 713 GLU A N 1
ATOM 5561 C CA . GLU A 1 713 ? -1.992 19.411 -33.478 1.00 63.88 713 GLU A CA 1
ATOM 5562 C C . GLU A 1 713 ? -2.388 18.348 -34.508 1.00 63.88 713 GLU A C 1
ATOM 5564 O O . GLU A 1 713 ? -2.998 18.650 -35.533 1.00 63.88 713 GLU A O 1
ATOM 5569 N N . SER A 1 714 ? -2.056 17.087 -34.229 1.00 70.44 714 SER A N 1
ATOM 5570 C CA . SER A 1 714 ? -2.451 15.936 -35.040 1.00 70.44 714 SER A CA 1
ATOM 5571 C C . SER A 1 714 ? -2.833 14.757 -34.151 1.00 70.44 714 SER A C 1
ATOM 5573 O O . SER A 1 714 ? -2.271 14.560 -33.076 1.00 70.44 714 SER A O 1
ATOM 5575 N N . ASN A 1 715 ? -3.816 13.965 -34.578 1.00 74.62 715 ASN A N 1
ATOM 5576 C CA . ASN A 1 715 ? -4.266 12.813 -33.803 1.00 74.62 715 ASN A CA 1
ATOM 5577 C C . ASN A 1 715 ? -3.262 11.644 -33.949 1.00 74.62 715 ASN A C 1
ATOM 5579 O O . ASN A 1 715 ? -3.057 11.188 -35.081 1.00 74.62 715 ASN A O 1
ATOM 5583 N N . PRO A 1 716 ? -2.690 11.105 -32.849 1.00 76.12 716 PRO A N 1
ATOM 5584 C CA . PRO A 1 716 ? -1.749 9.977 -32.898 1.00 76.12 716 PRO A CA 1
ATOM 5585 C C . PRO A 1 716 ? -2.307 8.713 -33.577 1.00 76.12 716 PRO A C 1
ATOM 5587 O O . PRO A 1 716 ? -1.560 7.925 -34.162 1.00 76.12 716 PRO A O 1
ATOM 5590 N N . GLY A 1 717 ? -3.632 8.544 -33.592 1.00 78.44 717 GLY A N 1
ATOM 5591 C CA . GLY A 1 717 ? -4.326 7.483 -34.320 1.00 78.44 717 GLY A CA 1
ATOM 5592 C C . GLY A 1 717 ? -4.040 7.471 -35.828 1.00 78.44 717 GLY A C 1
ATOM 5593 O O . GLY A 1 717 ? -4.130 6.413 -36.453 1.00 78.44 717 GLY A O 1
ATOM 5594 N N . GLN A 1 718 ? -3.606 8.594 -36.416 1.00 77.38 718 GLN A N 1
ATOM 5595 C CA . GLN A 1 718 ? -3.145 8.640 -37.809 1.00 77.38 718 GLN A CA 1
ATOM 5596 C C . GLN A 1 718 ? -1.884 7.796 -38.037 1.00 77.38 718 GLN A C 1
ATOM 5598 O O . GLN A 1 718 ? -1.780 7.119 -39.063 1.00 77.38 718 GLN A O 1
ATOM 5603 N N . MET A 1 719 ? -0.934 7.810 -37.095 1.00 79.62 719 MET A N 1
ATOM 5604 C CA . MET A 1 719 ? 0.280 6.993 -37.182 1.00 79.62 719 MET A CA 1
ATOM 5605 C C . MET A 1 719 ? -0.061 5.512 -37.058 1.00 79.62 719 MET A C 1
ATOM 5607 O O . MET A 1 719 ? 0.345 4.715 -37.901 1.00 79.62 719 MET A O 1
ATOM 5611 N N . ALA A 1 720 ? -0.901 5.158 -36.085 1.00 80.00 720 ALA A N 1
ATOM 5612 C CA . ALA A 1 720 ? -1.382 3.791 -35.924 1.00 80.00 720 ALA A CA 1
ATOM 5613 C C . ALA A 1 720 ? -2.126 3.281 -37.169 1.00 80.00 720 ALA A C 1
ATOM 5615 O O . ALA A 1 720 ? -1.908 2.153 -37.609 1.00 80.00 720 ALA A O 1
ATOM 5616 N N . HIS A 1 721 ? -2.960 4.122 -37.786 1.00 78.62 721 HIS A N 1
ATOM 5617 C CA . HIS A 1 721 ? -3.631 3.798 -39.041 1.00 78.62 721 HIS A CA 1
ATOM 5618 C C . HIS A 1 721 ? -2.630 3.542 -40.183 1.00 78.62 721 HIS A C 1
ATOM 5620 O O . HIS A 1 721 ? -2.715 2.516 -40.860 1.00 78.62 721 HIS A O 1
ATOM 5626 N N . ARG A 1 722 ? -1.645 4.429 -40.383 1.00 79.38 722 ARG A N 1
ATOM 5627 C CA . ARG A 1 722 ? -0.610 4.247 -41.420 1.00 79.38 722 ARG A CA 1
ATOM 5628 C C . ARG A 1 722 ? 0.241 3.005 -41.176 1.00 79.38 722 ARG A C 1
ATOM 5630 O O . ARG A 1 722 ? 0.530 2.278 -42.122 1.00 79.38 722 ARG A O 1
ATOM 5637 N N . TRP A 1 723 ? 0.590 2.736 -39.922 1.00 82.44 723 TRP A N 1
ATOM 5638 C CA . TRP A 1 723 ? 1.296 1.523 -39.527 1.00 82.44 723 TRP A CA 1
ATOM 5639 C C . TRP A 1 723 ? 0.480 0.266 -39.834 1.00 82.44 723 TRP A C 1
ATOM 5641 O O . TRP A 1 723 ? 1.001 -0.667 -40.431 1.00 82.44 723 TRP A O 1
ATOM 5651 N N . ARG A 1 724 ? -0.822 0.253 -39.529 1.00 80.31 724 ARG A N 1
ATOM 5652 C CA . ARG A 1 724 ? -1.704 -0.873 -39.879 1.00 80.31 724 ARG A CA 1
ATOM 5653 C C . ARG A 1 724 ? -1.810 -1.093 -41.383 1.00 80.31 724 ARG A C 1
ATOM 5655 O O . ARG A 1 724 ? -1.796 -2.237 -41.813 1.00 80.31 724 ARG A O 1
ATOM 5662 N N . ARG A 1 725 ? -1.871 -0.027 -42.187 1.00 78.25 725 ARG A N 1
ATOM 5663 C CA . ARG A 1 725 ? -1.810 -0.141 -43.657 1.00 78.25 725 ARG A CA 1
ATOM 5664 C C . ARG A 1 725 ? -0.499 -0.746 -44.128 1.00 78.25 725 ARG A C 1
ATOM 5666 O O . ARG A 1 725 ? -0.494 -1.575 -45.028 1.00 78.25 725 ARG A O 1
ATOM 5673 N N . LEU A 1 726 ? 0.600 -0.327 -43.513 1.00 78.75 726 LEU A N 1
ATOM 5674 C CA . LEU A 1 726 ? 1.914 -0.870 -43.800 1.00 78.75 726 LEU A CA 1
ATOM 5675 C C . LEU A 1 726 ? 1.975 -2.367 -43.462 1.00 78.75 726 LEU A C 1
ATOM 5677 O O . LEU A 1 726 ? 2.355 -3.165 -44.311 1.00 78.75 726 LEU A O 1
ATOM 5681 N N . LEU A 1 727 ? 1.517 -2.761 -42.271 1.00 81.00 727 LEU A N 1
ATOM 5682 C CA . LEU A 1 727 ? 1.418 -4.166 -41.881 1.00 81.00 727 LEU A CA 1
ATOM 5683 C C . LEU A 1 727 ? 0.495 -4.963 -42.806 1.00 81.00 727 LEU A C 1
ATOM 5685 O O . LEU A 1 727 ? 0.866 -6.061 -43.190 1.00 81.00 727 LEU A O 1
ATOM 5689 N N . ALA A 1 728 ? -0.655 -4.424 -43.212 1.00 79.56 728 ALA A N 1
ATOM 5690 C CA . ALA A 1 728 ? -1.563 -5.093 -44.145 1.00 79.56 728 ALA A CA 1
ATOM 5691 C C . ALA A 1 728 ? -0.895 -5.356 -45.506 1.00 79.56 728 ALA A C 1
ATOM 5693 O O . ALA A 1 728 ? -1.050 -6.439 -46.066 1.00 79.56 728 ALA A O 1
ATOM 5694 N N . ASN A 1 729 ? -0.079 -4.417 -45.999 1.00 77.50 729 ASN A N 1
ATOM 5695 C CA . ASN A 1 729 ? 0.686 -4.613 -47.232 1.00 77.50 729 ASN A CA 1
ATOM 5696 C C . ASN A 1 729 ? 1.706 -5.763 -47.117 1.00 77.50 729 ASN A C 1
ATOM 5698 O O . ASN A 1 729 ? 1.891 -6.497 -48.083 1.00 77.50 729 ASN A O 1
ATOM 5702 N N . TYR A 1 730 ? 2.368 -5.916 -45.964 1.00 77.62 730 TYR A N 1
ATOM 5703 C CA . TYR A 1 730 ? 3.424 -6.921 -45.756 1.00 77.62 730 TYR A CA 1
ATOM 5704 C C . TYR A 1 730 ? 2.908 -8.280 -45.269 1.00 77.62 730 TYR A C 1
ATOM 5706 O O . TYR A 1 730 ? 3.433 -9.323 -45.650 1.00 77.62 730 TYR A O 1
ATOM 5714 N N . LEU A 1 731 ? 1.890 -8.281 -44.413 1.00 82.69 731 LEU A N 1
ATOM 5715 C CA . LEU A 1 731 ? 1.398 -9.460 -43.701 1.00 82.69 731 LEU A CA 1
ATOM 5716 C C . LEU A 1 731 ? 0.059 -9.971 -44.256 1.00 82.69 731 LEU A C 1
ATOM 5718 O O . LEU A 1 731 ? -0.301 -11.115 -43.984 1.00 82.69 731 LEU A O 1
ATOM 5722 N N . GLY A 1 732 ? -0.651 -9.157 -45.043 1.00 76.31 732 GLY A N 1
ATOM 5723 C CA . GLY A 1 732 ? -2.012 -9.412 -45.512 1.00 76.31 732 GLY A CA 1
ATOM 5724 C C . GLY A 1 732 ? -3.095 -8.905 -44.551 1.00 76.31 732 GLY A C 1
ATOM 5725 O O . GLY A 1 732 ? -2.854 -8.676 -43.361 1.00 76.31 732 GLY A O 1
ATOM 5726 N N . ASP A 1 733 ? -4.314 -8.744 -45.071 1.00 67.50 733 ASP A N 1
ATOM 5727 C CA . ASP A 1 733 ? -5.480 -8.341 -44.282 1.00 67.50 733 ASP A CA 1
ATOM 5728 C C . ASP A 1 733 ? -5.877 -9.442 -43.282 1.00 67.50 733 ASP A C 1
ATOM 5730 O O . ASP A 1 733 ? -6.088 -10.595 -43.654 1.00 67.50 733 ASP A O 1
ATOM 5734 N N . GLY A 1 734 ? -5.999 -9.086 -41.998 1.00 58.12 734 GLY A N 1
ATOM 5735 C CA . GLY A 1 734 ? -6.472 -9.992 -40.940 1.00 58.12 734 GLY A CA 1
ATOM 5736 C C . GLY A 1 734 ? -5.390 -10.634 -40.066 1.00 58.12 734 GLY A C 1
ATOM 5737 O O . GLY A 1 734 ? -5.735 -11.340 -39.119 1.00 58.12 734 GLY A O 1
ATOM 5738 N N . VAL A 1 735 ? -4.101 -10.366 -40.309 1.00 59.81 735 VAL A N 1
ATOM 5739 C CA . VAL A 1 735 ? -3.038 -10.760 -39.370 1.00 59.81 735 VAL A CA 1
ATOM 5740 C C . VAL A 1 735 ? -3.096 -9.855 -38.139 1.00 59.81 735 VAL A C 1
ATOM 5742 O O . VAL A 1 735 ? -2.723 -8.684 -38.192 1.00 59.81 735 VAL A O 1
ATOM 5745 N N . GLN A 1 736 ? -3.595 -10.396 -37.026 1.00 56.78 736 GLN A N 1
ATOM 5746 C CA . GLN A 1 736 ? -3.551 -9.725 -35.730 1.00 56.78 736 GLN A CA 1
ATOM 5747 C C . GLN A 1 736 ? -2.186 -9.969 -35.088 1.00 56.78 736 GLN A C 1
ATOM 5749 O O . GLN A 1 736 ? -1.809 -11.108 -34.831 1.00 56.78 736 GLN A O 1
ATOM 5754 N N . SER A 1 737 ? -1.445 -8.888 -34.864 1.00 63.25 737 SER A N 1
ATOM 5755 C CA . SER A 1 737 ? -0.226 -8.912 -34.063 1.00 63.25 737 SER A CA 1
ATOM 5756 C C . SER A 1 737 ? -0.597 -8.630 -32.609 1.00 63.25 737 SER A C 1
ATOM 5758 O O . SER A 1 737 ? -1.306 -7.656 -32.358 1.00 63.25 737 SER A O 1
ATOM 5760 N N . GLU A 1 738 ? -0.095 -9.418 -31.655 1.00 76.38 738 GLU A N 1
ATOM 5761 C CA . GLU A 1 738 ? -0.211 -9.150 -30.204 1.00 76.38 738 GLU A CA 1
ATOM 5762 C C . GLU A 1 738 ? 0.665 -7.956 -29.754 1.00 76.38 738 GLU A C 1
ATOM 5764 O O . GLU A 1 738 ? 0.910 -7.754 -28.569 1.00 76.38 738 GLU A O 1
ATOM 5769 N N . THR A 1 739 ? 1.156 -7.157 -30.707 1.00 86.56 739 THR A N 1
ATOM 5770 C CA . THR A 1 739 ? 1.998 -5.988 -30.467 1.00 86.56 739 THR A CA 1
ATOM 5771 C C . THR A 1 739 ? 1.264 -4.941 -29.640 1.00 86.56 739 THR A C 1
ATOM 5773 O O . THR A 1 739 ? 0.205 -4.440 -30.021 1.00 86.56 739 THR A O 1
ATOM 5776 N N . GLU A 1 740 ? 1.894 -4.528 -28.552 1.00 88.25 740 GLU A N 1
ATOM 5777 C CA . GLU A 1 740 ? 1.463 -3.395 -27.755 1.00 88.25 740 GLU A CA 1
ATOM 5778 C C . GLU A 1 740 ? 1.887 -2.082 -28.432 1.00 88.25 740 GLU A C 1
ATOM 5780 O O . GLU A 1 740 ? 3.050 -1.882 -28.798 1.00 88.25 740 GLU A O 1
ATOM 5785 N N . TYR A 1 741 ? 0.937 -1.161 -28.586 1.00 87.31 741 TYR A N 1
ATOM 5786 C CA . TYR A 1 741 ? 1.172 0.143 -29.200 1.00 87.31 741 TYR A CA 1
ATOM 5787 C C . TYR A 1 741 ? 1.125 1.250 -28.159 1.00 87.31 741 TYR A C 1
ATOM 5789 O O . TYR A 1 741 ? 0.153 1.380 -27.411 1.00 87.31 741 TYR A O 1
ATOM 5797 N N . ARG A 1 742 ? 2.149 2.101 -28.169 1.00 86.88 742 ARG A N 1
ATOM 5798 C CA . ARG A 1 742 ? 2.229 3.271 -27.294 1.00 86.88 742 ARG A CA 1
ATOM 5799 C C . ARG A 1 742 ? 2.572 4.517 -28.087 1.00 86.88 742 ARG A C 1
ATOM 5801 O O . ARG A 1 742 ? 3.167 4.437 -29.158 1.00 86.88 742 ARG A O 1
ATOM 5808 N N . VAL A 1 743 ? 2.193 5.668 -27.557 1.00 82.50 743 VAL A N 1
ATOM 5809 C CA . VAL A 1 743 ? 2.484 6.979 -28.131 1.00 82.50 743 VAL A CA 1
ATOM 5810 C C . VAL A 1 743 ? 3.452 7.688 -27.205 1.00 82.50 743 VAL A C 1
ATOM 5812 O O . VAL A 1 743 ? 3.128 7.973 -26.053 1.00 82.50 743 VAL A O 1
ATOM 5815 N N . LEU A 1 744 ? 4.643 7.969 -27.720 1.00 78.12 744 LEU A N 1
ATOM 5816 C CA . LEU A 1 744 ? 5.599 8.850 -27.075 1.00 78.12 744 LEU A CA 1
ATOM 5817 C C . LEU A 1 744 ? 5.269 10.280 -27.506 1.00 78.12 744 LEU A C 1
ATOM 5819 O O . LEU A 1 744 ? 5.512 10.653 -28.658 1.00 78.12 744 LEU A O 1
ATOM 5823 N N . LEU A 1 745 ? 4.703 11.061 -26.587 1.00 71.94 745 LEU A N 1
ATOM 5824 C CA . LEU A 1 745 ? 4.432 12.475 -26.812 1.00 71.94 745 LEU A CA 1
ATOM 5825 C C . LEU A 1 745 ? 5.674 13.301 -26.481 1.00 71.94 745 LEU A C 1
ATOM 5827 O O . LEU A 1 745 ? 6.143 13.326 -25.339 1.00 71.94 745 LEU A O 1
ATOM 5831 N N . ALA A 1 746 ? 6.179 13.987 -27.505 1.00 64.88 746 ALA A N 1
ATOM 5832 C CA . ALA A 1 746 ? 7.350 14.842 -27.442 1.00 64.88 746 ALA A CA 1
ATOM 5833 C C . ALA A 1 746 ? 7.025 16.252 -27.949 1.00 64.88 746 ALA A C 1
ATOM 5835 O O . ALA A 1 746 ? 6.417 16.421 -29.008 1.00 64.88 746 ALA A O 1
ATOM 5836 N N . CYS A 1 747 ? 7.442 17.264 -27.187 1.00 57.81 747 CYS A N 1
ATOM 5837 C CA . CYS A 1 747 ? 7.182 18.667 -27.494 1.00 57.81 747 CYS A CA 1
ATOM 5838 C C . CYS A 1 747 ? 8.382 19.306 -28.205 1.00 57.81 747 CYS A C 1
ATOM 5840 O O . CYS A 1 747 ? 9.517 19.189 -27.743 1.00 57.81 747 CYS A O 1
ATOM 5842 N N . THR A 1 748 ? 8.136 20.012 -29.308 1.00 52.06 748 THR A N 1
ATOM 5843 C CA . THR A 1 748 ? 9.168 20.777 -30.021 1.00 52.06 748 THR A CA 1
ATOM 5844 C C . THR A 1 748 ? 9.152 22.246 -29.605 1.00 52.06 748 THR A C 1
ATOM 5846 O O . THR A 1 748 ? 8.106 22.894 -29.637 1.00 52.06 748 THR A O 1
ATOM 5849 N N . SER A 1 749 ? 10.320 22.801 -29.278 1.00 50.88 749 SER A N 1
ATOM 5850 C CA . SER A 1 749 ? 10.496 24.242 -29.081 1.00 50.88 749 SER A CA 1
ATOM 5851 C C . SER A 1 749 ? 10.520 24.904 -30.452 1.00 50.88 749 SER A C 1
ATOM 5853 O O . SER A 1 749 ? 11.330 24.524 -31.294 1.00 50.88 749 SER A O 1
ATOM 5855 N N . MET A 1 750 ? 9.656 25.893 -30.694 1.00 47.47 750 MET A N 1
ATOM 5856 C CA . MET A 1 750 ? 9.640 26.614 -31.975 1.00 47.47 750 MET A CA 1
ATOM 5857 C C . MET A 1 750 ? 10.866 27.523 -32.180 1.00 47.47 750 MET A C 1
ATOM 5859 O O . MET A 1 750 ? 11.040 28.046 -33.279 1.00 47.47 750 MET A O 1
ATOM 5863 N N . TYR A 1 751 ? 11.711 27.718 -31.155 1.00 48.59 751 TYR A N 1
ATOM 5864 C CA . TYR A 1 751 ? 12.742 28.763 -31.176 1.00 48.59 751 TYR A CA 1
ATOM 5865 C C . TYR A 1 751 ? 14.121 28.364 -30.623 1.00 48.59 751 TYR A C 1
ATOM 5867 O O . TYR A 1 751 ? 15.088 29.047 -30.949 1.00 48.59 751 TYR A O 1
ATOM 5875 N N . GLU A 1 752 ? 14.253 27.303 -29.812 1.00 56.00 752 GLU A N 1
ATOM 5876 C CA . GLU A 1 752 ? 15.517 26.985 -29.112 1.00 56.00 752 GLU A CA 1
ATOM 5877 C C . GLU A 1 752 ? 15.773 25.476 -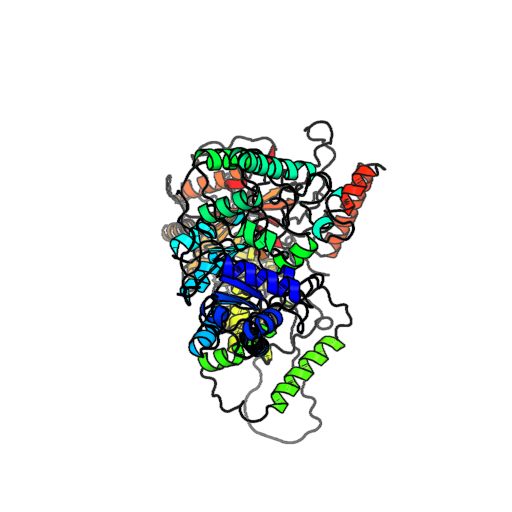28.989 1.00 56.00 752 GLU A C 1
ATOM 5879 O O . GLU A 1 752 ? 14.915 24.732 -28.515 1.00 56.00 752 GLU A O 1
ATOM 5884 N N . GLU A 1 753 ? 16.964 25.032 -29.398 1.00 55.78 753 GLU A N 1
ATOM 5885 C CA . GLU A 1 753 ? 17.453 23.668 -29.176 1.00 55.78 753 GLU A CA 1
ATOM 5886 C C . GLU A 1 753 ? 17.931 23.523 -27.723 1.00 55.78 753 GLU A C 1
ATOM 5888 O O . GLU A 1 753 ? 18.743 24.320 -27.258 1.00 55.78 753 GLU A O 1
ATOM 5893 N N . ILE A 1 754 ? 17.440 22.513 -26.998 1.00 55.31 754 ILE A N 1
ATOM 5894 C CA . ILE A 1 754 ? 17.890 22.204 -25.633 1.00 55.31 754 ILE A CA 1
ATOM 5895 C C . ILE A 1 754 ? 18.900 21.063 -25.719 1.00 55.31 754 ILE A C 1
ATOM 5897 O O . ILE A 1 754 ? 18.512 19.910 -25.914 1.00 55.31 754 ILE A O 1
ATOM 5901 N N . LEU A 1 755 ? 20.191 21.382 -25.607 1.00 56.31 755 LEU A N 1
ATOM 5902 C CA . LEU A 1 755 ? 21.277 20.414 -25.796 1.00 56.31 755 LEU A CA 1
ATOM 5903 C C . LEU A 1 755 ? 21.922 19.989 -24.474 1.00 56.31 755 LEU A C 1
ATOM 5905 O O . LEU A 1 755 ? 22.522 18.920 -24.396 1.00 56.31 755 LEU A O 1
ATOM 5909 N N . ASN A 1 756 ? 21.810 20.817 -23.438 1.00 55.00 756 ASN A N 1
ATOM 5910 C CA . ASN A 1 756 ? 22.417 20.603 -22.128 1.00 55.00 756 ASN A CA 1
ATOM 5911 C C . ASN A 1 756 ? 21.520 21.161 -21.003 1.00 55.00 756 ASN A C 1
ATOM 5913 O O . ASN A 1 756 ? 20.482 21.786 -21.242 1.00 55.00 756 ASN A O 1
ATOM 5917 N N . TYR A 1 757 ? 21.922 20.930 -19.752 1.00 57.53 757 TYR A N 1
ATOM 5918 C CA . TYR A 1 757 ? 21.174 21.378 -18.575 1.00 57.53 757 TYR A CA 1
ATOM 5919 C C . TYR A 1 757 ? 20.996 22.904 -18.532 1.00 57.53 757 TYR A C 1
ATOM 5921 O O . TYR A 1 757 ? 19.932 23.397 -18.158 1.00 57.53 757 TYR A O 1
ATOM 5929 N N . LYS A 1 758 ? 22.017 23.660 -18.951 1.00 62.66 758 LYS A N 1
ATOM 5930 C CA . LYS A 1 758 ? 22.003 25.125 -18.966 1.00 62.66 758 LYS A CA 1
ATOM 5931 C C . LYS A 1 758 ? 20.996 25.669 -19.981 1.00 62.66 758 LYS A C 1
ATOM 5933 O O . LYS A 1 758 ? 20.255 26.584 -19.636 1.00 62.66 758 LYS A O 1
ATOM 5938 N N . ASP A 1 759 ? 20.917 25.091 -21.177 1.00 63.94 759 ASP A N 1
ATOM 5939 C CA . ASP A 1 759 ? 19.906 25.443 -22.183 1.00 63.94 759 ASP A CA 1
ATOM 5940 C C . ASP A 1 759 ? 18.496 25.181 -21.631 1.00 63.94 759 ASP A C 1
ATOM 5942 O O . ASP A 1 759 ? 17.599 26.012 -21.768 1.00 63.94 759 ASP A O 1
ATOM 5946 N N . GLY A 1 760 ? 18.322 24.061 -20.916 1.00 64.56 760 GLY A N 1
ATOM 5947 C CA . GLY A 1 760 ? 17.070 23.721 -20.240 1.00 64.56 760 GLY A CA 1
ATOM 5948 C C . GLY A 1 760 ? 16.678 24.737 -19.163 1.00 64.56 760 GLY A C 1
ATOM 5949 O O . GLY A 1 760 ? 15.519 25.145 -19.092 1.00 64.56 760 GLY A O 1
ATOM 5950 N N . GLN A 1 761 ? 17.637 25.194 -18.352 1.00 63.12 761 GLN A N 1
ATOM 5951 C CA . GLN A 1 761 ? 17.406 26.248 -17.357 1.00 63.12 761 GLN A CA 1
ATOM 5952 C C . GLN A 1 761 ? 17.060 27.594 -18.004 1.00 63.12 761 GLN A C 1
ATOM 5954 O O . GLN A 1 761 ? 16.098 28.237 -17.591 1.00 63.12 761 GLN A O 1
ATOM 5959 N N . GLN A 1 762 ? 17.795 27.999 -19.042 1.00 67.75 762 GLN A N 1
ATOM 5960 C CA . GLN A 1 762 ? 17.542 29.249 -19.765 1.00 67.75 762 GLN A CA 1
ATOM 5961 C C . GLN A 1 762 ? 16.166 29.260 -20.425 1.00 67.75 762 GLN A C 1
ATOM 5963 O O . GLN A 1 762 ? 15.474 30.280 -20.414 1.00 67.75 762 GLN A O 1
ATOM 5968 N N . TRP A 1 763 ? 15.753 28.122 -20.976 1.00 67.69 763 TRP A N 1
ATOM 5969 C CA . TRP A 1 763 ? 14.424 27.968 -21.539 1.00 67.69 763 TRP A CA 1
ATOM 5970 C C . TRP A 1 763 ? 13.337 28.146 -20.467 1.00 67.69 763 TRP A C 1
ATOM 5972 O O . TRP A 1 763 ? 12.397 28.911 -20.673 1.00 67.69 763 TRP A O 1
ATOM 5982 N N . LEU A 1 764 ? 13.502 27.536 -19.284 1.00 63.25 764 LEU A N 1
ATOM 5983 C CA . LEU A 1 764 ? 12.566 27.705 -18.163 1.00 63.25 764 LEU A CA 1
ATOM 5984 C C . LEU A 1 764 ? 12.481 29.157 -17.678 1.00 63.25 764 LEU A C 1
ATOM 5986 O O . LEU A 1 764 ? 11.397 29.639 -17.351 1.00 63.25 764 LEU A O 1
ATOM 5990 N N . GLU A 1 765 ? 13.608 29.866 -17.638 1.00 66.19 765 GLU A N 1
ATOM 5991 C CA . GLU A 1 765 ? 13.646 31.288 -17.287 1.00 66.19 765 GLU A CA 1
ATOM 5992 C C . GLU A 1 765 ? 12.890 32.149 -18.307 1.00 66.19 765 GLU A C 1
ATOM 5994 O O . GLU A 1 765 ? 12.107 33.023 -17.917 1.00 66.19 765 GLU A O 1
ATOM 5999 N N . LYS A 1 766 ? 13.074 31.887 -19.609 1.00 65.12 766 LYS A N 1
ATOM 6000 C CA . LYS A 1 766 ? 12.356 32.582 -20.690 1.00 65.12 766 LYS A CA 1
ATOM 6001 C C . LYS A 1 766 ? 10.861 32.303 -20.646 1.00 65.12 766 LYS A C 1
ATOM 6003 O O . LYS A 1 766 ? 10.077 33.245 -20.740 1.00 65.12 766 LYS A O 1
ATOM 6008 N N . GLU A 1 767 ? 10.474 31.049 -20.436 1.00 60.09 767 GLU A N 1
ATOM 6009 C CA . GLU A 1 767 ? 9.076 30.643 -20.314 1.00 60.09 767 GLU A CA 1
ATOM 6010 C C . GLU A 1 767 ? 8.407 31.326 -19.110 1.00 60.09 767 GLU A C 1
ATOM 6012 O O . GLU A 1 767 ? 7.358 31.953 -19.253 1.00 60.09 767 GLU A O 1
ATOM 6017 N N . ASN A 1 768 ? 9.051 31.308 -17.935 1.00 60.66 768 ASN A N 1
ATOM 6018 C CA . ASN A 1 768 ? 8.561 32.005 -16.740 1.00 60.66 768 ASN A CA 1
ATOM 6019 C C . ASN A 1 768 ? 8.439 33.523 -16.957 1.00 60.66 768 ASN A C 1
ATOM 6021 O O . ASN A 1 768 ? 7.487 34.153 -16.484 1.00 60.66 768 ASN A O 1
ATOM 6025 N N . SER A 1 769 ? 9.385 34.113 -17.691 1.00 62.12 769 SER A N 1
ATOM 6026 C CA . SER A 1 769 ? 9.383 35.543 -18.019 1.00 62.12 769 SER A CA 1
ATOM 6027 C C . SER A 1 769 ? 8.253 35.909 -18.984 1.00 62.12 769 SER A C 1
ATOM 6029 O O . SER A 1 769 ? 7.532 36.878 -18.741 1.00 62.12 769 SER A O 1
ATOM 6031 N N . ALA A 1 770 ? 8.048 35.120 -20.045 1.00 58.38 770 ALA A N 1
ATOM 6032 C CA . ALA A 1 770 ? 6.933 35.284 -20.975 1.00 58.38 770 ALA A CA 1
ATOM 6033 C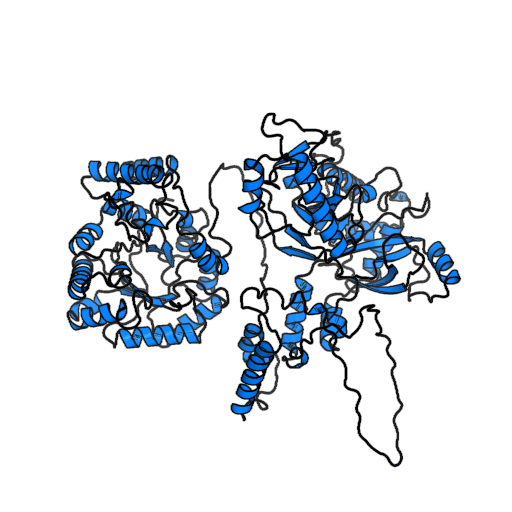 C . ALA A 1 770 ? 5.584 35.138 -20.253 1.00 58.38 770 ALA A C 1
ATOM 6035 O O . ALA A 1 770 ? 4.672 35.935 -20.472 1.00 58.38 770 ALA A O 1
ATOM 6036 N N . TRP A 1 771 ? 5.484 34.190 -19.317 1.00 54.00 771 TRP A N 1
ATOM 6037 C CA . TRP A 1 771 ? 4.286 33.988 -18.503 1.00 54.00 771 TRP A CA 1
ATOM 6038 C C . TRP A 1 771 ? 3.953 35.198 -17.629 1.00 54.00 771 TRP A C 1
ATOM 6040 O O . TRP A 1 771 ? 2.814 35.666 -17.598 1.00 54.00 771 TRP A O 1
ATOM 6050 N N . SER A 1 772 ? 4.976 35.742 -16.968 1.00 55.91 772 SER A N 1
ATOM 6051 C CA . SER A 1 772 ? 4.852 36.929 -16.118 1.00 55.91 772 SER A CA 1
ATOM 6052 C C . SER A 1 772 ? 4.426 38.163 -16.925 1.00 55.91 772 SER A C 1
ATOM 6054 O O . SER A 1 772 ? 3.702 39.017 -16.419 1.00 55.91 772 SER A O 1
ATOM 6056 N N . ALA A 1 773 ? 4.832 38.244 -18.197 1.00 56.94 773 ALA A N 1
ATOM 6057 C CA . ALA A 1 773 ? 4.453 39.327 -19.100 1.00 56.94 773 ALA A CA 1
ATOM 6058 C C . ALA A 1 773 ? 3.005 39.215 -19.624 1.00 56.94 773 ALA A C 1
ATOM 6060 O O . ALA A 1 773 ? 2.352 40.240 -19.813 1.00 56.94 773 ALA A O 1
ATOM 6061 N N . VAL A 1 774 ? 2.495 37.996 -19.848 1.00 52.69 774 VAL A N 1
ATOM 6062 C CA . VAL A 1 774 ? 1.148 37.747 -20.405 1.00 52.69 774 VAL A CA 1
ATOM 6063 C C . VAL A 1 774 ? 0.032 37.895 -19.360 1.00 52.69 774 VAL A C 1
ATOM 6065 O O . VAL A 1 774 ? -1.058 38.353 -19.700 1.00 52.69 774 VAL A O 1
ATOM 6068 N N . MET A 1 775 ? 0.277 37.537 -18.095 1.00 51.62 775 MET A N 1
ATOM 6069 C CA . MET A 1 775 ? -0.776 37.475 -17.065 1.00 51.62 775 MET A CA 1
ATOM 6070 C C . MET A 1 775 ? -1.168 38.833 -16.455 1.00 51.62 775 MET A C 1
ATOM 6072 O O . MET A 1 775 ? -2.226 38.938 -15.835 1.00 51.62 775 MET A O 1
ATOM 6076 N N . GLY A 1 776 ? -0.359 39.884 -16.633 1.00 52.56 776 GLY A N 1
ATOM 6077 C CA . GLY A 1 776 ? -0.541 41.150 -15.913 1.00 52.56 776 GLY A CA 1
ATOM 6078 C C . GLY A 1 776 ? -0.447 40.986 -14.383 1.00 52.56 776 GLY A C 1
ATOM 6079 O O . GLY A 1 776 ? -0.369 39.878 -13.862 1.00 52.56 776 GLY A O 1
ATOM 6080 N N . ASN A 1 777 ? -0.443 42.093 -13.633 1.00 47.31 777 ASN A N 1
ATOM 6081 C CA . ASN A 1 777 ? -0.306 42.108 -12.162 1.00 47.31 777 ASN A CA 1
ATOM 6082 C C . ASN A 1 777 ? -1.551 41.572 -11.401 1.00 47.31 777 ASN A C 1
ATOM 6084 O O . ASN A 1 777 ? -1.978 42.173 -10.416 1.00 47.31 777 ASN A O 1
ATOM 6088 N N . ASP A 1 778 ? -2.177 40.481 -11.846 1.00 47.91 778 ASP A N 1
ATOM 6089 C CA . ASP A 1 778 ? -3.279 39.841 -11.121 1.00 47.91 778 ASP A CA 1
ATOM 6090 C C . ASP A 1 778 ? -2.749 38.845 -10.071 1.00 47.91 778 ASP A C 1
ATOM 6092 O O . ASP A 1 778 ? -2.383 37.704 -10.368 1.00 47.91 778 ASP A O 1
ATOM 6096 N N . GLU A 1 779 ? -2.730 39.280 -8.806 1.00 42.66 779 GLU A N 1
ATOM 6097 C CA . GLU A 1 779 ? -2.246 38.519 -7.641 1.00 42.66 779 GLU A CA 1
ATOM 6098 C C . GLU A 1 779 ? -2.932 37.154 -7.451 1.00 42.66 779 GLU A C 1
ATOM 6100 O O . GLU A 1 779 ? -2.360 36.248 -6.838 1.00 42.66 779 GLU A O 1
ATOM 6105 N N . ARG A 1 780 ? -4.153 36.967 -7.971 1.00 42.28 780 ARG A N 1
ATOM 6106 C CA . ARG A 1 780 ? -4.910 35.716 -7.804 1.00 42.28 780 ARG A CA 1
ATOM 6107 C C . ARG A 1 780 ? -4.345 34.577 -8.654 1.00 42.28 780 ARG A C 1
ATOM 6109 O O . ARG A 1 780 ? -4.357 33.425 -8.223 1.00 42.28 780 ARG A O 1
ATOM 6116 N N . SER A 1 781 ? -3.801 34.916 -9.819 1.00 42.88 781 SER A N 1
ATOM 6117 C CA . SER A 1 781 ? -3.151 33.977 -10.736 1.00 42.88 781 SER A CA 1
ATOM 6118 C C . SER A 1 781 ? -1.741 33.587 -10.270 1.00 42.88 781 SER A C 1
ATOM 6120 O O . SER A 1 781 ? -1.292 32.469 -10.515 1.00 42.88 781 SER A O 1
ATOM 6122 N N . MET A 1 782 ? -1.077 34.479 -9.525 1.00 41.19 782 MET A N 1
ATOM 6123 C CA . MET A 1 782 ? 0.231 34.248 -8.897 1.00 41.19 782 MET A CA 1
ATOM 6124 C C . MET A 1 782 ? 0.173 33.317 -7.670 1.00 41.19 782 MET A C 1
ATOM 6126 O O . MET A 1 782 ? 1.147 32.628 -7.395 1.00 41.19 782 MET A O 1
ATOM 6130 N N . ARG A 1 783 ? -0.959 33.226 -6.952 1.00 37.28 783 ARG A N 1
ATOM 6131 C CA . ARG A 1 783 ? -1.101 32.311 -5.792 1.00 37.28 783 ARG A CA 1
ATOM 6132 C C . ARG A 1 783 ? -1.253 30.834 -6.166 1.00 37.28 783 ARG A C 1
ATOM 6134 O O . ARG A 1 783 ? -0.748 29.979 -5.454 1.00 37.28 783 ARG A O 1
ATOM 6141 N N . LEU A 1 784 ? -1.868 30.521 -7.312 1.00 41.66 784 LEU A N 1
ATOM 6142 C CA . LEU A 1 784 ? -1.958 29.144 -7.847 1.00 41.66 784 LEU A CA 1
ATOM 6143 C C . LEU A 1 784 ? -0.584 28.549 -8.224 1.00 41.66 784 LEU A C 1
ATOM 6145 O O . LEU A 1 784 ? -0.445 27.353 -8.468 1.00 41.66 784 LEU A O 1
ATOM 6149 N N . LEU A 1 785 ? 0.425 29.410 -8.304 1.00 42.06 785 LEU A N 1
ATOM 6150 C CA . LEU A 1 785 ? 1.795 29.128 -8.704 1.00 42.06 785 LEU A CA 1
ATOM 6151 C C . LEU A 1 785 ? 2.637 28.605 -7.523 1.00 42.06 785 LEU A C 1
ATOM 6153 O O . LEU A 1 785 ? 3.519 27.772 -7.730 1.00 42.06 785 LEU A O 1
ATOM 6157 N N . GLU A 1 786 ? 2.338 29.063 -6.305 1.00 38.31 786 GLU A N 1
ATOM 6158 C CA . GLU A 1 786 ? 3.127 28.789 -5.097 1.00 38.31 786 GLU A CA 1
ATOM 6159 C C . GLU A 1 786 ? 2.712 27.505 -4.366 1.00 38.31 786 GLU A C 1
ATOM 6161 O O . GLU A 1 786 ? 3.560 26.889 -3.726 1.00 38.31 786 GLU A O 1
ATOM 6166 N N . GLU A 1 787 ? 1.452 27.070 -4.479 1.00 37.34 787 GLU A N 1
ATOM 6167 C CA . GLU A 1 787 ? 0.933 26.001 -3.610 1.00 37.34 787 GLU A CA 1
ATOM 6168 C C . GLU A 1 787 ? 1.019 24.571 -4.185 1.00 37.34 787 GLU A C 1
ATOM 6170 O O . GLU A 1 787 ? 0.978 23.647 -3.386 1.00 37.34 787 GLU A O 1
ATOM 6175 N N . ASP A 1 788 ? 1.225 24.342 -5.498 1.00 40.91 788 ASP A N 1
ATOM 6176 C CA . ASP A 1 788 ? 1.172 22.959 -6.047 1.00 40.91 788 ASP A CA 1
ATOM 6177 C C . ASP A 1 788 ? 1.988 22.639 -7.331 1.00 40.91 788 ASP A C 1
ATOM 6179 O O . ASP A 1 788 ? 1.882 21.539 -7.875 1.00 40.91 788 ASP A O 1
ATOM 6183 N N . THR A 1 789 ? 2.801 23.553 -7.892 1.00 42.34 789 THR A N 1
ATOM 6184 C CA . THR A 1 789 ? 3.321 23.369 -9.280 1.00 42.34 789 THR A CA 1
ATOM 6185 C C . THR A 1 789 ? 4.839 23.428 -9.492 1.00 42.34 789 THR A C 1
ATOM 6187 O O . THR A 1 789 ? 5.292 23.503 -10.636 1.00 42.34 789 THR A O 1
ATOM 6190 N N . THR A 1 790 ? 5.658 23.343 -8.445 1.00 34.84 790 THR A N 1
ATOM 6191 C CA . THR A 1 790 ? 7.102 23.662 -8.518 1.00 34.84 790 THR A CA 1
ATOM 6192 C C . THR A 1 790 ? 8.053 22.519 -8.892 1.00 34.84 790 THR A C 1
ATOM 6194 O O . THR A 1 790 ? 9.260 22.663 -8.716 1.00 34.84 790 THR A O 1
ATOM 6197 N N . GLN A 1 791 ? 7.591 21.411 -9.476 1.00 42.78 791 GLN A N 1
ATOM 6198 C CA . GLN A 1 791 ? 8.515 20.422 -10.050 1.00 42.78 791 GLN A CA 1
ATOM 6199 C C . GLN A 1 791 ? 8.271 20.233 -11.542 1.00 42.78 791 GLN A C 1
ATOM 6201 O O . GLN A 1 791 ? 7.568 19.319 -11.976 1.00 42.78 791 GLN A O 1
ATOM 6206 N N . THR A 1 792 ? 8.884 21.111 -12.337 1.00 45.66 792 THR A N 1
ATOM 6207 C CA . THR A 1 792 ? 9.090 20.886 -13.768 1.00 45.66 792 THR A CA 1
ATOM 6208 C C . THR A 1 792 ? 9.699 19.498 -13.966 1.00 45.66 792 THR A C 1
ATOM 6210 O O . THR A 1 792 ? 10.754 19.190 -13.415 1.00 45.66 792 THR A O 1
ATOM 6213 N N . ALA A 1 793 ? 9.031 18.649 -14.744 1.00 42.47 793 ALA A N 1
ATOM 6214 C CA . ALA A 1 793 ? 9.612 17.394 -15.192 1.00 42.47 793 ALA A CA 1
ATOM 6215 C C . ALA A 1 793 ? 10.392 17.647 -16.483 1.00 42.47 793 ALA A C 1
ATOM 6217 O O . ALA A 1 793 ? 9.814 18.112 -17.466 1.00 42.47 793 ALA A O 1
ATOM 6218 N N . PHE A 1 794 ? 11.678 17.317 -16.498 1.00 52.62 794 PHE A N 1
ATOM 6219 C CA . PHE A 1 794 ? 12.400 17.102 -17.747 1.00 52.62 794 PHE A CA 1
ATOM 6220 C C . PHE A 1 794 ? 12.009 15.714 -18.257 1.00 52.62 794 PHE A C 1
ATOM 6222 O O . PHE A 1 794 ? 12.424 14.725 -17.662 1.00 52.62 794 PHE A O 1
ATOM 6229 N N . GLY A 1 795 ? 11.189 15.599 -19.301 1.00 55.41 795 GLY A N 1
ATOM 6230 C CA . GLY A 1 795 ? 10.873 14.275 -19.831 1.00 55.41 795 GLY A CA 1
ATOM 6231 C C . GLY A 1 795 ? 9.791 14.226 -20.897 1.00 55.41 795 GLY A C 1
ATOM 6232 O O . GLY A 1 795 ? 9.074 15.194 -21.137 1.00 55.41 795 GLY A O 1
ATOM 6233 N N . PHE A 1 796 ? 9.692 13.057 -21.518 1.00 64.50 796 PHE A N 1
ATOM 6234 C CA . PHE A 1 796 ? 8.629 12.674 -22.436 1.00 64.50 796 PHE A CA 1
ATOM 6235 C C . PHE A 1 796 ? 7.575 11.849 -21.693 1.00 64.50 796 PHE A C 1
ATOM 6237 O O . PHE A 1 796 ? 7.895 11.157 -20.721 1.00 64.50 796 PHE A O 1
ATOM 6244 N N . TRP A 1 797 ? 6.334 11.874 -22.176 1.00 70.88 797 TRP A N 1
ATOM 6245 C CA . TRP A 1 797 ? 5.270 11.021 -21.645 1.00 70.88 797 TRP A CA 1
ATOM 6246 C C . TRP A 1 797 ? 4.915 9.931 -22.639 1.00 70.88 797 TRP A C 1
ATOM 6248 O O . TRP A 1 797 ? 4.651 10.197 -23.815 1.00 70.88 797 TRP A O 1
ATOM 6258 N N . LEU A 1 798 ? 4.894 8.699 -22.145 1.00 75.25 798 LEU A N 1
ATOM 6259 C CA . LEU A 1 798 ? 4.551 7.524 -22.922 1.00 75.25 798 LEU A CA 1
ATOM 6260 C C . LEU A 1 798 ? 3.150 7.049 -22.535 1.00 75.25 798 LEU A C 1
ATOM 6262 O O . LEU A 1 798 ? 2.940 6.517 -21.447 1.00 75.25 798 LEU A O 1
ATOM 6266 N N . PHE A 1 799 ? 2.202 7.217 -23.447 1.00 79.81 799 PHE A N 1
ATOM 6267 C CA . PHE A 1 799 ? 0.801 6.857 -23.256 1.00 79.81 799 PHE A CA 1
ATOM 6268 C C . PHE A 1 799 ? 0.461 5.551 -23.979 1.00 79.81 799 PHE A C 1
ATOM 6270 O O . PHE A 1 799 ? 1.015 5.288 -25.052 1.00 79.81 799 PHE A O 1
ATOM 6277 N N . PRO A 1 800 ? -0.469 4.735 -23.456 1.00 85.75 800 PRO A N 1
ATOM 6278 C CA . PRO A 1 800 ? -1.065 3.678 -24.260 1.00 85.75 800 PRO A CA 1
ATOM 6279 C C . PRO A 1 800 ? -1.883 4.311 -25.403 1.00 85.75 800 PRO A C 1
ATOM 6281 O O . PRO A 1 800 ? -2.425 5.409 -25.267 1.00 85.75 800 PRO A O 1
ATOM 6284 N N . LEU A 1 801 ? -1.900 3.676 -26.579 1.00 84.31 801 LEU A N 1
ATOM 6285 C CA . LEU A 1 801 ? -2.489 4.271 -27.789 1.00 84.31 801 LEU A CA 1
ATOM 6286 C C . LEU A 1 801 ? -4.001 4.545 -27.669 1.00 84.31 801 LEU A C 1
ATOM 6288 O O . LEU A 1 801 ? -4.509 5.486 -28.278 1.00 84.31 801 LEU A O 1
ATOM 6292 N N . ASP A 1 802 ? -4.712 3.735 -26.892 1.00 83.12 802 ASP A N 1
ATOM 6293 C CA . ASP A 1 802 ? -6.148 3.855 -26.624 1.00 83.12 802 ASP A CA 1
ATOM 6294 C C . ASP A 1 802 ? -6.522 5.104 -25.808 1.00 83.12 802 ASP A C 1
ATOM 6296 O O . ASP A 1 802 ? -7.659 5.571 -25.906 1.00 83.12 802 ASP A O 1
ATOM 6300 N N . ALA A 1 803 ? -5.560 5.720 -25.112 1.00 81.19 803 ALA A N 1
ATOM 6301 C CA . ALA A 1 803 ? -5.748 6.999 -24.427 1.00 81.19 803 ALA A CA 1
ATOM 6302 C C . ALA A 1 803 ? -6.199 8.134 -25.372 1.00 81.19 803 ALA A C 1
ATOM 6304 O O . ALA A 1 803 ? -6.764 9.124 -24.918 1.00 81.19 803 ALA A O 1
ATOM 6305 N N . PHE A 1 804 ? -5.987 7.998 -26.688 1.00 78.88 804 PHE A N 1
ATOM 6306 C CA . PHE A 1 804 ? -6.339 9.011 -27.694 1.00 78.88 804 PHE A CA 1
ATOM 6307 C C . PHE A 1 804 ? -7.644 8.717 -28.450 1.00 78.88 804 PHE A C 1
ATOM 6309 O O . PHE A 1 804 ? -7.942 9.369 -29.457 1.00 78.88 804 PHE A O 1
ATOM 6316 N N . GLY A 1 805 ? -8.436 7.759 -27.962 1.00 76.88 805 GLY A N 1
ATOM 6317 C CA . GLY A 1 805 ? -9.746 7.417 -28.504 1.00 76.88 805 GLY A CA 1
ATOM 6318 C C . GLY A 1 805 ? -9.744 6.222 -29.466 1.00 76.88 805 GLY A C 1
ATOM 6319 O O . GLY A 1 805 ? -8.714 5.592 -29.718 1.00 76.88 805 GLY A O 1
ATOM 6320 N N . PRO A 1 806 ? -10.926 5.864 -30.000 1.00 71.88 806 PRO A N 1
ATOM 6321 C CA . PRO A 1 806 ? -11.094 4.658 -30.796 1.00 71.88 806 PRO A CA 1
ATOM 6322 C C . PRO A 1 806 ? -10.360 4.756 -32.136 1.00 71.88 806 PRO A C 1
ATOM 6324 O O . PRO A 1 806 ? -10.474 5.737 -32.872 1.00 71.88 806 PRO A O 1
ATOM 6327 N N . LEU A 1 807 ? -9.652 3.685 -32.487 1.00 67.00 807 LEU A N 1
ATOM 6328 C CA . LEU A 1 807 ? -9.005 3.551 -33.789 1.00 67.00 807 LEU A CA 1
ATOM 6329 C C . LEU A 1 807 ? -10.014 3.091 -34.855 1.00 67.00 807 LEU A C 1
ATOM 6331 O O . LEU A 1 807 ? -10.931 2.325 -34.537 1.00 67.00 807 LEU A O 1
ATOM 6335 N N . PRO A 1 808 ? -9.827 3.472 -36.134 1.00 64.56 808 PRO A N 1
ATOM 6336 C CA . PRO A 1 808 ? -10.615 2.921 -37.230 1.00 64.56 808 PRO A CA 1
ATOM 6337 C C . PRO A 1 808 ? -10.520 1.392 -37.268 1.00 64.56 808 PRO A C 1
ATOM 6339 O O . PRO A 1 808 ? -9.463 0.811 -36.988 1.00 64.56 808 PRO A O 1
ATOM 6342 N N . ARG A 1 809 ? -11.639 0.743 -37.607 1.00 65.88 809 ARG A N 1
ATOM 6343 C CA . ARG A 1 809 ? -11.752 -0.721 -37.594 1.00 65.88 809 ARG A CA 1
ATOM 6344 C C . ARG A 1 809 ? -11.024 -1.355 -38.778 1.00 65.88 809 ARG A C 1
ATOM 6346 O O . ARG A 1 809 ? -10.435 -2.417 -38.604 1.00 65.88 809 ARG A O 1
ATOM 6353 N N . SER A 1 810 ? -11.037 -0.712 -39.947 1.00 68.19 810 SER A N 1
ATOM 6354 C CA . SER A 1 810 ? -10.314 -1.177 -41.134 1.00 68.19 810 SER A CA 1
ATOM 6355 C C . SER A 1 810 ? -9.009 -0.399 -41.347 1.00 68.19 810 SER A C 1
ATOM 6357 O O . SER A 1 810 ? -8.985 0.823 -41.170 1.00 68.19 810 SER A O 1
ATOM 6359 N N . PRO A 1 811 ? -7.921 -1.055 -41.802 1.00 65.00 811 PRO A N 1
ATOM 6360 C CA . PRO A 1 811 ? -6.729 -0.353 -42.275 1.00 65.00 811 PRO A CA 1
ATOM 6361 C C . PRO A 1 811 ? -7.020 0.528 -43.501 1.00 65.00 811 PRO A C 1
ATOM 6363 O O . PRO A 1 811 ? -6.256 1.442 -43.779 1.00 65.00 811 PRO A O 1
ATOM 6366 N N . HIS A 1 812 ? -8.121 0.315 -44.223 1.00 65.19 812 HIS A N 1
ATOM 6367 C CA . HIS A 1 812 ? -8.495 1.129 -45.384 1.00 65.19 812 HIS A CA 1
ATOM 6368 C C . HIS A 1 812 ? -9.442 2.291 -45.056 1.00 65.19 812 HIS A C 1
ATOM 6370 O O . HIS A 1 812 ? -9.665 3.143 -45.917 1.00 65.19 812 HIS A O 1
ATOM 6376 N N . ASP A 1 813 ? -9.971 2.355 -43.830 1.00 65.81 813 ASP A N 1
ATOM 6377 C CA . ASP A 1 813 ? -10.828 3.460 -43.399 1.00 65.81 813 ASP A CA 1
ATOM 6378 C C . ASP A 1 813 ? -10.001 4.742 -43.326 1.00 65.81 813 ASP A C 1
ATOM 6380 O O . ASP A 1 813 ? -9.023 4.814 -42.583 1.00 65.81 813 ASP A O 1
ATOM 6384 N N . VAL A 1 814 ? -10.387 5.771 -44.079 1.00 63.84 814 VAL A N 1
ATOM 6385 C CA . VAL A 1 814 ? -9.689 7.058 -44.045 1.00 63.84 814 VAL A CA 1
ATOM 6386 C C . VAL A 1 814 ? -9.794 7.625 -42.633 1.00 63.84 814 VAL A C 1
ATOM 6388 O O . VAL A 1 814 ? -10.883 7.979 -42.181 1.00 63.84 814 VAL A O 1
ATOM 6391 N N . PHE A 1 815 ? -8.659 7.741 -41.941 1.00 63.56 815 PHE A N 1
ATOM 6392 C CA . PHE A 1 815 ? -8.593 8.577 -40.750 1.00 63.56 815 PHE A CA 1
ATOM 6393 C C . PHE A 1 815 ? -8.897 10.005 -41.212 1.00 63.56 815 PHE A C 1
ATOM 6395 O O . PHE A 1 815 ? -8.122 10.581 -41.979 1.00 63.56 815 PHE A O 1
ATOM 6402 N N . ALA A 1 816 ? -10.071 10.531 -40.852 1.00 53.03 816 ALA A N 1
ATOM 6403 C CA . ALA A 1 816 ? -10.495 11.859 -41.278 1.00 53.03 816 ALA A CA 1
ATOM 6404 C C . ALA A 1 816 ? -9.428 12.893 -40.885 1.00 53.03 816 ALA A C 1
ATOM 6406 O O . ALA A 1 816 ? -8.727 12.707 -39.891 1.00 53.03 816 ALA A O 1
ATOM 6407 N N . ASN A 1 817 ? -9.302 13.984 -41.647 1.00 53.66 817 ASN A N 1
ATOM 6408 C CA . ASN A 1 817 ? -8.524 15.152 -41.225 1.00 53.66 817 ASN A CA 1
ATOM 6409 C C . ASN A 1 817 ? -9.203 15.754 -39.989 1.00 53.66 817 ASN A C 1
ATOM 6411 O O . ASN A 1 817 ? -9.972 16.709 -40.096 1.00 53.66 817 ASN A O 1
ATOM 6415 N N . THR A 1 818 ? -8.994 15.142 -38.828 1.00 55.47 818 THR A N 1
ATOM 6416 C CA . THR A 1 818 ? -9.534 15.630 -37.573 1.00 55.47 818 THR A CA 1
ATOM 6417 C C . THR A 1 818 ? -8.801 16.933 -37.288 1.00 55.47 818 THR A C 1
ATOM 6419 O O . THR A 1 818 ? -7.566 16.914 -37.237 1.00 55.47 818 THR A O 1
ATOM 6422 N N . PRO A 1 819 ? -9.515 18.065 -37.175 1.00 58.72 819 PRO A N 1
ATOM 6423 C CA . PRO A 1 819 ? -8.885 19.322 -36.812 1.00 58.72 819 PRO A CA 1
ATOM 6424 C C . PRO A 1 819 ? -8.168 19.163 -35.465 1.00 58.72 819 PRO A C 1
ATOM 6426 O O . PRO A 1 819 ? -8.507 18.250 -34.700 1.00 58.72 819 PRO A O 1
ATOM 6429 N N . PRO A 1 820 ? -7.198 20.038 -35.161 1.00 61.88 820 PRO A N 1
ATOM 6430 C CA . PRO A 1 820 ? -6.552 20.028 -33.862 1.00 61.88 820 PRO A CA 1
ATOM 6431 C C . PRO A 1 820 ? -7.591 20.010 -32.743 1.00 61.88 820 PRO A C 1
ATOM 6433 O O . PRO A 1 820 ? -8.569 20.762 -32.784 1.00 61.88 820 PRO A O 1
ATOM 6436 N N . THR A 1 821 ? -7.408 19.118 -31.777 1.00 68.06 821 THR A N 1
ATOM 6437 C CA . THR A 1 821 ? -8.409 18.850 -30.743 1.00 68.06 821 THR A CA 1
ATOM 6438 C C . THR A 1 821 ? -7.758 18.781 -29.378 1.00 68.06 821 THR A C 1
ATOM 6440 O O . THR A 1 821 ? -6.598 18.398 -29.227 1.00 68.06 821 THR A O 1
ATOM 6443 N N . PHE A 1 822 ? -8.541 19.137 -28.369 1.00 69.75 822 PHE A N 1
ATOM 6444 C CA . PHE A 1 822 ? -8.227 18.816 -26.990 1.00 69.75 822 PHE A CA 1
ATOM 6445 C C . PHE A 1 822 ? -8.583 17.357 -26.731 1.00 69.75 822 PHE A C 1
ATOM 6447 O O . PHE A 1 822 ? -9.652 16.900 -27.142 1.00 69.75 822 PHE A O 1
ATOM 6454 N N . VAL A 1 823 ? -7.684 16.637 -26.069 1.00 69.88 823 VAL A N 1
ATOM 6455 C CA . VAL A 1 823 ? -7.911 15.268 -25.607 1.00 69.88 823 VAL A CA 1
ATOM 6456 C C . VAL A 1 823 ? -7.860 15.265 -24.090 1.00 69.88 823 VAL A C 1
ATOM 6458 O O . VAL A 1 823 ? -6.921 15.803 -23.499 1.00 69.88 823 VAL A O 1
ATOM 6461 N N . ASP A 1 824 ? -8.891 14.683 -23.483 1.00 72.19 824 ASP A N 1
ATOM 6462 C CA . ASP A 1 824 ? -8.918 14.425 -22.051 1.00 72.19 824 ASP A CA 1
ATOM 6463 C C . ASP A 1 824 ? -8.105 13.158 -21.757 1.00 72.19 824 ASP A C 1
ATOM 6465 O O . ASP A 1 824 ? -8.457 12.068 -22.203 1.00 72.19 824 ASP A O 1
ATOM 6469 N N . LEU A 1 825 ? -6.992 13.327 -21.051 1.00 71.19 825 LEU A N 1
ATOM 6470 C CA . LEU A 1 825 ? -6.068 12.271 -20.646 1.00 71.19 825 LEU A CA 1
ATOM 6471 C C . LEU A 1 825 ? -6.096 12.056 -19.125 1.00 71.19 825 LEU A C 1
ATOM 6473 O O . LEU A 1 825 ? -5.188 11.429 -18.586 1.00 71.19 825 LEU A O 1
ATOM 6477 N N . THR A 1 826 ? -7.118 12.556 -18.416 1.00 65.94 826 THR A N 1
ATOM 6478 C CA . THR A 1 826 ? -7.221 12.469 -16.943 1.00 65.94 826 THR A CA 1
ATOM 6479 C C . THR A 1 826 ? -7.145 11.030 -16.431 1.00 65.94 826 THR A C 1
ATOM 6481 O O . THR A 1 826 ? -6.558 10.771 -15.383 1.00 65.94 826 THR A O 1
ATOM 6484 N N . SER A 1 827 ? -7.731 10.087 -17.170 1.00 66.69 827 SER A N 1
ATOM 6485 C CA . SER A 1 827 ? -7.731 8.660 -16.833 1.00 66.69 827 SER A CA 1
ATOM 6486 C C . SER A 1 827 ? -6.488 7.912 -17.325 1.00 66.69 827 SER A C 1
ATOM 6488 O O . SER A 1 827 ? -6.266 6.767 -16.930 1.00 66.69 827 SER A O 1
ATOM 6490 N N . ALA A 1 828 ? -5.672 8.529 -18.181 1.00 70.44 828 ALA A N 1
ATOM 6491 C CA . ALA A 1 828 ? -4.496 7.894 -18.752 1.00 70.44 828 ALA A CA 1
ATOM 6492 C C . ALA A 1 828 ? -3.309 8.054 -17.799 1.00 70.44 828 ALA A C 1
ATOM 6494 O O . ALA A 1 828 ? -2.994 9.168 -17.404 1.00 70.44 828 ALA A O 1
ATOM 6495 N N . ARG A 1 829 ? -2.627 6.958 -17.440 1.00 68.62 829 ARG A N 1
ATOM 6496 C CA . ARG A 1 829 ? -1.411 6.984 -16.606 1.00 68.62 829 ARG A CA 1
ATOM 6497 C C . ARG A 1 829 ? -0.158 6.813 -17.471 1.00 68.62 829 ARG A C 1
ATOM 6499 O O . ARG A 1 829 ? 0.173 5.668 -17.774 1.00 68.62 829 ARG A O 1
ATOM 6506 N N . PRO A 1 830 ? 0.519 7.893 -17.915 1.00 68.75 830 PRO A N 1
ATOM 6507 C CA . PRO A 1 830 ? 1.697 7.765 -18.747 1.00 68.75 830 PRO A CA 1
ATOM 6508 C C . PRO A 1 830 ? 2.908 7.322 -17.931 1.00 68.75 830 PRO A C 1
ATOM 6510 O O . PRO A 1 830 ? 3.093 7.708 -16.772 1.00 68.75 830 PRO A O 1
ATOM 6513 N N . ASP A 1 831 ? 3.780 6.574 -18.593 1.00 65.25 831 ASP A N 1
ATOM 6514 C CA . ASP A 1 831 ? 5.132 6.363 -18.096 1.00 65.25 831 ASP A CA 1
ATOM 6515 C C . ASP A 1 831 ? 5.976 7.610 -18.364 1.00 65.25 831 ASP A C 1
ATOM 6517 O O . ASP A 1 831 ? 5.802 8.287 -19.387 1.00 65.25 831 ASP A O 1
ATOM 6521 N N . LEU A 1 832 ? 6.895 7.910 -17.445 1.00 61.34 832 LEU A N 1
ATOM 6522 C CA . LEU A 1 832 ? 7.844 9.003 -17.615 1.00 61.34 832 LEU A CA 1
ATOM 6523 C C . LEU A 1 832 ? 9.097 8.500 -18.332 1.00 61.34 832 LEU A C 1
ATOM 6525 O O . LEU A 1 832 ? 9.641 7.443 -18.018 1.00 61.34 832 LEU A O 1
ATOM 6529 N N . ALA A 1 833 ? 9.590 9.293 -19.268 1.00 59.06 833 ALA A N 1
ATOM 6530 C CA . ALA A 1 833 ? 10.838 9.061 -19.971 1.00 59.06 833 ALA A CA 1
ATOM 6531 C C . ALA A 1 833 ? 11.778 10.241 -19.702 1.00 59.06 833 ALA A C 1
ATOM 6533 O O . ALA A 1 833 ? 11.514 11.347 -20.172 1.00 59.06 833 ALA A O 1
ATOM 6534 N N . LEU A 1 834 ? 12.847 10.035 -18.926 1.00 54.06 834 LEU A N 1
ATOM 6535 C CA . LEU A 1 834 ? 13.778 11.117 -18.580 1.00 54.06 834 LEU A CA 1
ATOM 6536 C C . LEU A 1 834 ? 14.869 11.271 -19.631 1.00 54.06 834 LEU A C 1
ATOM 6538 O O . LEU A 1 834 ? 15.495 10.289 -20.026 1.00 54.06 834 LEU A O 1
ATOM 6542 N N . VAL A 1 835 ? 15.139 12.519 -20.006 1.00 53.22 835 VAL A N 1
ATOM 6543 C CA . VAL A 1 835 ? 16.283 12.879 -20.847 1.00 53.22 835 VAL A CA 1
ATOM 6544 C C . VAL A 1 835 ? 17.479 13.168 -19.949 1.00 53.22 835 VAL A C 1
ATOM 6546 O O . VAL A 1 835 ? 17.417 14.066 -19.109 1.00 53.22 835 VAL A O 1
ATOM 6549 N N . GLU A 1 836 ? 18.578 12.438 -20.138 1.00 50.09 836 GLU A N 1
ATOM 6550 C CA . GLU A 1 836 ? 19.862 12.803 -19.537 1.00 50.09 836 GLU A CA 1
ATOM 6551 C C . GLU A 1 836 ? 20.482 13.942 -20.353 1.00 50.09 836 GLU A C 1
ATOM 6553 O O . GLU A 1 836 ? 21.053 13.731 -21.426 1.00 50.09 836 GLU A O 1
ATOM 6558 N N . LEU A 1 837 ? 20.333 15.174 -19.860 1.00 50.28 837 LEU A N 1
ATOM 6559 C CA . LEU A 1 837 ? 20.987 16.336 -20.450 1.00 50.28 837 LEU A CA 1
ATOM 6560 C C . LEU A 1 837 ? 22.417 16.453 -19.903 1.00 50.28 837 LEU A C 1
ATOM 6562 O O . LEU A 1 837 ? 22.602 16.428 -18.685 1.00 50.28 837 LEU A O 1
ATOM 6566 N N . PRO A 1 838 ? 23.436 16.628 -20.758 1.00 45.62 838 PRO A N 1
ATOM 6567 C CA . PRO A 1 838 ? 24.793 16.846 -20.285 1.00 45.62 838 PRO A CA 1
ATOM 6568 C C . PRO A 1 838 ? 24.924 18.182 -19.529 1.00 45.62 838 PRO A C 1
ATOM 6570 O O . PRO A 1 838 ? 24.193 19.135 -19.792 1.00 45.62 838 PRO A O 1
ATOM 6573 N N . HIS A 1 839 ? 25.878 18.269 -18.597 1.00 42.28 839 HIS A N 1
ATOM 6574 C CA . HIS A 1 839 ? 26.123 19.454 -17.753 1.00 42.28 839 HIS A CA 1
ATOM 6575 C C . HIS A 1 839 ? 27.121 20.479 -18.344 1.00 42.28 839 HIS A C 1
ATOM 6577 O O . HIS A 1 839 ? 27.572 21.349 -17.602 1.00 42.28 839 HIS A O 1
ATOM 6583 N N . TYR A 1 840 ? 27.505 20.349 -19.623 1.00 41.22 840 TYR A N 1
ATOM 6584 C CA . TYR A 1 840 ? 28.616 21.100 -20.241 1.00 41.22 840 TYR A CA 1
ATOM 6585 C C . TYR A 1 840 ? 28.517 22.628 -20.145 1.00 41.22 840 TYR A C 1
ATOM 6587 O O . TYR A 1 840 ? 27.409 23.182 -20.329 1.00 41.22 840 TYR A O 1
#

InterPro domains:
  IPR023210 NADP-dependent oxidoreductase domain [PF00248] (17-308)
  IPR036812 NAD(P)-dependent oxidoreductase domain superfamily [G3DSA:3.20.20.100] (10-331)
  IPR036812 NAD(P)-dependent oxidoreductase domain superfamily [SSF51430] (12-313)
  IPR045518 2EXR domain [PF20150] (461-577)
  IPR050791 Aldo/Keto Reductase [PTHR43625] (12-326)

Secondary structure (DSSP, 8-state):
-PPPPPPSEETTEE--S--EE-HHHHTTS-S-HHHHHHHHHHHHHTT--EEEEETTSS-TTSSHHHHHHHHHHH-GGGGGG-EEEEEESEETTTTEE--SHHHHHHHHHHHHHHHTTSS--SEEEESS--TTS-HHHHHHHHHHHHHTTS-SEEEEES--HHHHHHHHHHS--S-EEEE-SSS--GGGSTTSHHHHHHHHT--EEEE-TTGGGGGGT--SSGGGS-TT-GGGGSGGGSTTTHHHHHHHHHHHHHHHHHHTS-HHHHHHHHHHTTTEEE----SSHHHHHHHHS-----HHHHHHHHHHHHH-PPPS-SS-HHHHHHHHTS-TTSS-----------PPP----------HHHHHHTHHHHHHHTT--TTSSSS-HHHHHHHHHHHHHHHHHH----SS----SSSSGGG-PPPPPP-------------------TT-----S-GGG----TTGGGS-HHHHHHHHHHHHHH--BEEEEEEEEHHHHHHHHHHHTPPPPS--TT--EEEEEETTS---GGGGT-HHHHHHHHHHS-EEEEEEEESSSS-GGG-EEEEEEE-TTTPEEEEEPPTT--SS-TTHHHHHHHHIIIII-TT-----EEEEETTTT-TTTTSTT---GGGS-HHHHHHHHHHHHT--EEEEEEEE---EE---TTTSS--TT-EE--S----TTS--EEEEEE-SS---TTTSEEEESS-THHHHHHHHHHHHHHH-TT-----EEEEEEEEPPSS----SHHHHHHHHHHHHHHHHHHS-S-HHHHHHHHTT------SEEEEEGGGG-PPPSSTTS----PPSEEEE-TT--PEEEEE-----

Organism: NCBI:txid363999

pLDDT: mean 70.04, std 24.39, range [21.09, 98.81]

Foldseek 3Di:
DFADFADQDFLNHGADLAAAELLVQAQPPPFDLVLSLLQVVLCVVLRRAEYEFECNSHPNCGGVLLSLLVNCVVVVVSQVSHQYEYEAQADPVLRAGHLALVRLVVGLVSSCVSNVPSHAAAEYEHQADHLVDPLLNSLVSQVVCCVVVSYSFYEYEPDKLVSQVSSVVNPHGREYEYADWLQDHQQVPVSIPLVSCVVSVHHYAHECLCLVPLQQPQCPDLVSDDPPDPCCQAFCSDPPLVVQSNQLNVLLCVLCVVVVAGSLLSSSQLCSSNNHHYHDYDSGSVVSNRNSPHDHDDPVSVVSNVVSSVVGHRGGDSGHVVSCVSCCVGPLPPDDDDDDDDDDDDDDDDDDDDDDDDDPVNLPVCQVVVCVVVVPDPPPPPPDPPVVVVVVVCVVVVVVVPPPDDDPDPPPDVVQCLQAFDDDDDDPDDDDDDDDDDDDDDDDDPPPLDDPDDPPPHDHPPCLVVGPPVSNLVVLLVVLQQWAKAWEKEKDAPVVLVVLCVVVVADAFDDDPPQRTAIETARVDADSSLCNPDPVSVVSLCVQQVFWAWHWHDHWDPDPPDIDTDIHGHRQVRYEYEYFFDPPDPDDCLCNVLSVQLCSQPPGHPVSPTHQHYEYEPQCLDCPSRHSLNDDPVPDDPVSLVSSLVNVQRHAEYEYEYEFQKAQDPQDPPDSDGDPQDGAHLAQAAPCRPPIWTFDFFPSDQPPVRVQKMWGQAQSLVVVLSVVLSNCVSPNPPSDRNHFYKYWYGYHDPDDHQQAPVSSVVVVVVSVVVVPVPPPPDVVVVVVVPPPDPDRAHWIWIWGSCQRPDHDPDSPPDPPRDGTDMGRNSVIGTTTIHDDGHHD

Sequence (840 aa):
MPGQPPPTAIAGKPVSPIGYGMMNLTLYGTVSRDDAIKSLKAAIENGANFWNGGLFYGPPDSNSLTLLKDYFTKYPEDAPKVVLSVKGAYNRATFTPECSPEAIRASVDEALRLLDGTHPIDLFECARIDPTVPVEDMVRTLVELIKEGKIGSYGLSEVNAQTIRRAHAVHPPAGVEIELSLFSRHALEKGGIVDTCHELGIPIIGYSVLDRGWLTGQLKTLDDLPKDDVRHHFPRFRPGAFEQNVKLAELVEGVARKKGVTPAQVAIAWVKQQGVLPIPGAVKASRVEENSKGIELSDAELSELQQALDKYQVVGSRYPEAFVAAFSAIIPDIVAATPDDPGLFESPRPEFTLQLIISPSDVFAHWDDLAQQLGLDGNVVRHDPKRRDRMRAAYTRGVLLQMGLPTHSIVTVLHCNTDCVFQTPIVHGSQHPTRHDVLPPIMSPHLEIFSSLSPSSIPSFTLFPALPLELRDEVWRLALERYQQVIKIRLRDRYLMDALLARQGDARPESRQDESYGAVVEGHQTLNKVFHVCRRSRDVAMAFYRVRLPCWFVTGLIADEAMKPGILYVNPEVDFLYIMRNEYTNGSSANQAIHFLNDFKTVHDPRHTGLLNLAIDFNGLSSTGGGPWGVDLASLDPSLNSSFTETLKQLRQVFFVQLQASGRYVLGYATDQPSSHNHVNRAVPTMPISLSFCRLHPDPRPIIASLSKVYLESNPGQMAHRWRRLLANYLGDGVQSETEYRVLLACTSMYEEILNYKDGQQWLEKENSAWSAVMGNDERSMRLLEEDTTQTAFGFWLFPLDAFGPLPRSPHDVFANTPPTFVDLTSARPDLALVELPHY